Protein AF-A0A3C0E2Y7-F1 (afdb_monomer_lite)

Sequence (986 aa):
MNIQKLFFPIFCICLMAIVGCQEDALTNTIYRIDENGKAVMQLTISVPASQTVVTRGGTVDENTVENLSVLVFSSKDEGAVLEQKQQFSETELEDVTPEGGTVCKRFTVRLTPAEGSKAVYVVANVNPQLESLTADGEITLADVRKLVTSMETGILTGEKAPFAMSACIETTVPGIALVEKTIPLIRSVAKFTLQIEEGVNPKFSEPLIRVWYAQTSGSILTGADVTDNQTPPALTSMPGRAIAASEGGVPLYVYPSQGWNDGSTIRRPCVIVAAKYNGESCYYRVNLVDETGKELLIRPNHHYELIVTDVKSPGYATEQEALENSPSGIAVTILDHEPQVFDMVTDGTYELGVSDTIHMASKATEAVTGDLHVRCFPSSGEVSLSVVEGNDWLSASNTVTSSGNSDKDGMLYTYTLTAAANPTGLSRVGKVEVTYHSLKRIVTVVQDDEFLSFELGTIQLAVEEYERNDDGAITSKTSLSVSNDYWKFIRNELTDSPLFGISAEAMNGLIRTEGFHAPMTDYMRFIYTYKLETTNEVVSKYTGWRWEVELADDYKGKLRFWLGSTSNTEDGSLDNLPNGTIGGSNDTDKYFTFTNELLDIVKNEQIVENAYRVGKDAFRIKLTDGNQTVTYAYDLYHTGVFQYMDSNSSTNVGRHVVGNTLDSGWYYYEVVLMGNNYWLDRNLGAKSSGYYIEEEDGSSFLSGGDWPFRDDSKGALFSIASERSSVDGTYVPSVSDEMCPKGFRVPYVSEFAALQADKDFHTELVNQVGKDYWDAYFDNGQYGMVRFPRARMYSDGVKKGDARAGYYWTRTPALGASGTEEGYWLQFMKFAGANLSAGRYRIKNSSNAPAGMSLRCVYKSRAREQTYKVEFYVQGYTHVFLYYLPEGGSTVDDLVPLNPWPGTMLTIKNDASSTTPTWKPFILEYTGQQEYELSQLRAVFAIVDDDGSIEEVYPSDYSTKGGVYLDVNNKYFSRLKTGSGWTSTK

pLDDT: mean 76.38, std 14.77, range [28.06, 95.81]

Radius of gyration: 37.78 Å; chains: 1; bounding box: 103×104×106 Å

Structure (mmCIF, N/CA/C/O backbone):
data_AF-A0A3C0E2Y7-F1
#
_entry.id   AF-A0A3C0E2Y7-F1
#
loop_
_atom_site.group_PDB
_atom_site.id
_atom_site.type_symbol
_atom_site.label_atom_id
_atom_site.label_alt_id
_atom_site.label_comp_id
_atom_site.label_asym_id
_atom_site.label_entity_id
_atom_site.label_seq_id
_atom_site.pdbx_PDB_ins_code
_atom_site.Cartn_x
_atom_site.Cartn_y
_atom_site.Cartn_z
_atom_site.occupancy
_atom_site.B_iso_or_equiv
_atom_site.auth_seq_id
_atom_site.auth_comp_id
_atom_site.auth_asym_id
_atom_site.auth_atom_id
_atom_site.pdbx_PDB_model_num
ATOM 1 N N . MET A 1 1 ? -4.425 -74.125 -7.573 1.00 29.16 1 MET A N 1
ATOM 2 C CA . MET A 1 1 ? -3.149 -73.862 -8.267 1.00 29.16 1 MET A CA 1
ATOM 3 C C . MET A 1 1 ? -3.175 -72.416 -8.753 1.00 29.16 1 MET A C 1
ATOM 5 O O . MET A 1 1 ? -3.906 -72.108 -9.679 1.00 29.16 1 MET A O 1
ATOM 9 N N . ASN A 1 2 ? -2.471 -71.551 -8.020 1.00 30.61 2 ASN A N 1
ATOM 10 C CA . ASN A 1 2 ? -2.013 -70.192 -8.345 1.00 30.61 2 ASN A CA 1
ATOM 11 C C . ASN A 1 2 ? -3.000 -69.148 -8.902 1.00 30.61 2 ASN A C 1
ATOM 13 O O . ASN A 1 2 ? -2.853 -68.665 -10.019 1.00 30.61 2 ASN A O 1
ATOM 17 N N . ILE A 1 3 ? -3.866 -68.661 -8.003 1.00 30.45 3 ILE A N 1
ATOM 18 C CA . ILE A 1 3 ? -4.430 -67.294 -7.980 1.00 30.45 3 ILE A CA 1
ATOM 19 C C . ILE A 1 3 ? -3.379 -66.340 -7.365 1.00 30.45 3 ILE A C 1
ATOM 21 O O . ILE A 1 3 ? -3.593 -65.726 -6.331 1.00 30.45 3 ILE A O 1
ATOM 25 N N . GLN A 1 4 ? -2.167 -66.279 -7.929 1.00 31.03 4 GLN A N 1
ATOM 26 C CA . GLN A 1 4 ? -1.061 -65.531 -7.296 1.00 31.03 4 GLN A CA 1
ATOM 27 C C . GLN A 1 4 ? -0.180 -64.711 -8.247 1.00 31.03 4 GLN A C 1
ATOM 29 O O . GLN A 1 4 ? 0.894 -64.268 -7.855 1.00 31.03 4 GLN A O 1
ATOM 34 N N . LYS A 1 5 ? -0.618 -64.452 -9.487 1.00 36.62 5 LYS A N 1
ATOM 35 C CA . LYS A 1 5 ? 0.147 -63.608 -10.430 1.00 36.62 5 LYS A CA 1
ATOM 36 C C . LYS A 1 5 ? -0.658 -62.522 -11.153 1.00 36.62 5 LYS A C 1
ATOM 38 O O . LYS A 1 5 ? -0.176 -61.979 -12.135 1.00 36.62 5 LYS A O 1
ATOM 43 N N . LEU A 1 6 ? -1.842 -62.166 -10.647 1.00 33.94 6 LEU A N 1
ATOM 44 C CA . LEU A 1 6 ? -2.644 -61.060 -11.197 1.00 33.94 6 LEU A CA 1
ATOM 45 C C . LEU A 1 6 ? -3.126 -60.041 -10.146 1.00 33.94 6 LEU A C 1
ATOM 47 O O . LEU A 1 6 ? -3.999 -59.237 -10.436 1.00 33.94 6 LEU A O 1
ATOM 51 N N . PHE A 1 7 ? -2.559 -60.060 -8.934 1.00 30.80 7 PHE A N 1
ATOM 52 C CA . PHE A 1 7 ? -2.900 -59.106 -7.866 1.00 30.80 7 PHE A CA 1
ATOM 53 C C . PHE A 1 7 ? -1.766 -58.133 -7.507 1.00 30.80 7 PHE A C 1
ATOM 55 O O . PHE A 1 7 ? -1.997 -57.186 -6.767 1.00 30.80 7 PHE A O 1
ATOM 62 N N . PHE A 1 8 ? -0.560 -58.299 -8.061 1.00 34.50 8 PHE A N 1
ATOM 63 C CA . PHE A 1 8 ? 0.578 -57.427 -7.738 1.00 34.50 8 PHE A CA 1
ATOM 64 C C . PHE A 1 8 ? 0.618 -56.083 -8.506 1.00 34.50 8 PHE A C 1
ATOM 66 O O . PHE A 1 8 ? 1.070 -55.109 -7.916 1.00 34.50 8 PHE A O 1
ATOM 73 N N . PRO A 1 9 ? 0.086 -55.940 -9.745 1.00 35.31 9 PRO A N 1
ATOM 74 C CA . PRO A 1 9 ? 0.010 -54.621 -10.388 1.00 35.31 9 PRO A CA 1
ATOM 75 C C . PRO A 1 9 ? -1.184 -53.781 -9.905 1.00 35.31 9 PRO A C 1
ATOM 77 O O . PRO A 1 9 ? -1.130 -52.560 -9.953 1.00 35.31 9 PRO A O 1
ATOM 80 N N . ILE A 1 10 ? -2.259 -54.419 -9.424 1.00 35.03 10 ILE A N 1
ATOM 81 C CA . ILE A 1 10 ? -3.486 -53.722 -8.997 1.00 35.03 10 ILE A CA 1
ATOM 82 C C . ILE A 1 10 ? -3.376 -53.265 -7.533 1.00 35.03 10 ILE A C 1
ATOM 84 O O . ILE A 1 10 ? -3.868 -52.197 -7.186 1.00 35.03 10 ILE A O 1
ATOM 88 N N . PHE A 1 11 ? -2.635 -53.988 -6.686 1.00 30.14 11 PHE A N 1
ATOM 89 C CA . PHE A 1 11 ? -2.393 -53.561 -5.304 1.00 30.14 11 PHE A CA 1
ATOM 90 C C . PHE A 1 11 ? -1.384 -52.399 -5.202 1.00 30.14 11 PHE A C 1
ATOM 92 O O . PHE A 1 11 ? -1.514 -51.567 -4.312 1.00 30.14 11 PHE A O 1
ATOM 99 N N . CYS A 1 12 ? -0.448 -52.256 -6.152 1.00 32.59 12 CYS A N 1
ATOM 100 C CA . CYS A 1 12 ? 0.444 -51.088 -6.223 1.00 32.59 12 CYS A CA 1
ATOM 101 C C . CYS A 1 12 ? -0.218 -49.834 -6.823 1.00 32.59 12 CYS A C 1
ATOM 103 O O . CYS A 1 12 ? 0.242 -48.731 -6.548 1.00 32.59 12 CYS A O 1
ATOM 105 N N . ILE A 1 13 ? -1.312 -49.974 -7.581 1.00 35.81 13 ILE A N 1
ATOM 106 C CA . ILE A 1 13 ? -2.094 -48.830 -8.084 1.00 35.81 13 ILE A CA 1
ATOM 107 C C . ILE A 1 13 ? -3.156 -48.393 -7.058 1.00 35.81 13 ILE A C 1
ATOM 109 O O . ILE A 1 13 ? -3.440 -47.206 -6.945 1.00 35.81 13 ILE A O 1
ATOM 113 N N . CYS A 1 14 ? -3.663 -49.302 -6.218 1.00 28.92 14 CYS A N 1
ATOM 114 C CA . CYS A 1 14 ? -4.567 -48.940 -5.118 1.00 28.92 14 CYS A CA 1
ATOM 115 C C . CYS A 1 14 ? -3.856 -48.465 -3.833 1.00 28.92 14 CYS A C 1
ATOM 117 O O . CYS A 1 14 ? -4.499 -47.829 -3.005 1.00 28.92 14 CYS A O 1
ATOM 119 N N . LEU A 1 15 ? -2.545 -48.695 -3.669 1.00 29.84 15 LEU A N 1
ATOM 120 C CA . LEU A 1 15 ? -1.748 -48.115 -2.570 1.00 29.84 15 LEU A CA 1
ATOM 121 C C . LEU A 1 15 ? -1.177 -46.720 -2.880 1.00 29.84 15 LEU A C 1
ATOM 123 O O . LEU A 1 15 ? -0.827 -46.006 -1.949 1.00 29.84 15 LEU A O 1
ATOM 127 N N . MET A 1 16 ? -1.168 -46.287 -4.147 1.00 32.59 16 MET A N 1
ATOM 128 C CA . MET A 1 16 ? -0.923 -44.880 -4.514 1.00 32.59 16 MET A CA 1
ATOM 129 C C . MET A 1 16 ? -2.189 -44.008 -4.452 1.00 32.59 16 MET A C 1
ATOM 131 O O . MET A 1 16 ? -2.112 -42.806 -4.668 1.00 32.59 16 MET A O 1
ATOM 135 N N . ALA A 1 17 ? -3.344 -44.587 -4.105 1.00 31.98 17 ALA A N 1
ATOM 136 C CA . ALA A 1 17 ? -4.605 -43.862 -3.934 1.00 31.98 17 ALA A CA 1
ATOM 137 C C . ALA A 1 17 ? -5.019 -43.667 -2.459 1.00 31.98 17 ALA A C 1
ATOM 139 O O . ALA A 1 17 ? -6.094 -43.133 -2.205 1.00 31.98 17 ALA A O 1
ATOM 140 N N . ILE A 1 18 ? -4.206 -44.099 -1.479 1.00 31.33 18 ILE A N 1
ATOM 141 C CA . ILE A 1 18 ? -4.528 -43.982 -0.035 1.00 31.33 18 ILE A CA 1
ATOM 142 C C . ILE A 1 18 ? -3.336 -43.440 0.796 1.00 31.33 18 ILE A C 1
ATOM 144 O O . ILE A 1 18 ? -3.366 -43.444 2.019 1.00 31.33 18 ILE A O 1
ATOM 148 N N . VAL A 1 19 ? -2.302 -42.876 0.159 1.00 34.25 19 VAL A N 1
ATOM 149 C CA . VAL A 1 19 ? -1.299 -42.011 0.830 1.00 34.25 19 VAL A CA 1
ATOM 150 C C . VAL A 1 19 ? -1.270 -40.643 0.143 1.00 34.25 19 VAL A C 1
ATOM 152 O O . VAL A 1 19 ? -0.248 -40.171 -0.332 1.00 34.25 19 VAL A O 1
ATOM 155 N N . GLY A 1 20 ? -2.454 -40.043 0.028 1.00 28.88 20 GLY A N 1
ATOM 156 C CA . GLY A 1 20 ? -2.656 -38.633 -0.329 1.00 28.88 20 GLY A CA 1
ATOM 157 C C . GLY A 1 20 ? -3.606 -37.921 0.642 1.00 28.88 20 GLY A C 1
ATOM 158 O O . GLY A 1 20 ? -4.067 -36.820 0.375 1.00 28.88 20 GLY A O 1
ATOM 159 N N . CYS A 1 21 ? -3.936 -38.560 1.767 1.00 33.00 21 CYS A N 1
ATOM 160 C CA . CYS A 1 21 ? -4.784 -38.003 2.814 1.00 33.00 21 CYS A CA 1
ATOM 161 C C . CYS A 1 21 ? -4.097 -38.181 4.166 1.00 33.00 21 CYS A C 1
ATOM 163 O O . CYS A 1 21 ? -4.404 -39.124 4.887 1.00 33.00 21 CYS A O 1
ATOM 165 N N . GLN A 1 22 ? -3.134 -37.304 4.444 1.00 33.19 22 GLN A N 1
ATOM 166 C CA . GLN A 1 22 ? -2.807 -36.700 5.745 1.00 33.19 22 GLN A CA 1
ATOM 167 C C . GLN A 1 22 ? -1.372 -36.167 5.691 1.00 33.19 22 GLN A C 1
ATOM 169 O O . GLN A 1 22 ? -0.455 -36.803 6.186 1.00 33.19 22 GLN A O 1
ATOM 174 N N . GLU A 1 23 ? -1.210 -35.019 5.037 1.00 30.03 23 GLU A N 1
ATOM 175 C CA . GLU A 1 23 ? -0.251 -33.953 5.361 1.00 30.03 23 GLU A CA 1
ATOM 176 C C . GLU A 1 23 ? -0.498 -32.826 4.351 1.00 30.03 23 GLU A C 1
ATOM 178 O O . GLU A 1 23 ? 0.150 -32.743 3.324 1.00 30.03 23 GLU A O 1
ATOM 183 N N . ASP A 1 24 ? -1.559 -32.056 4.598 1.00 28.06 24 ASP A N 1
ATOM 184 C CA . ASP A 1 24 ? -1.791 -30.711 4.032 1.00 28.06 24 ASP A CA 1
ATOM 185 C C . ASP A 1 24 ? -2.874 -29.971 4.849 1.00 28.06 24 ASP A C 1
ATOM 187 O O . ASP A 1 24 ? -3.585 -29.091 4.375 1.00 28.06 24 ASP A O 1
ATOM 191 N N . ALA A 1 25 ? -3.041 -30.351 6.120 1.00 31.11 25 ALA A N 1
ATOM 192 C CA . ALA A 1 25 ? -4.117 -29.841 6.966 1.00 31.11 25 ALA A CA 1
ATOM 193 C C . ALA A 1 25 ? -3.724 -28.611 7.798 1.00 31.11 25 ALA A C 1
ATOM 195 O O . ALA A 1 25 ? -4.491 -28.245 8.681 1.00 31.11 25 ALA A O 1
ATOM 196 N N . LEU A 1 26 ? -2.569 -27.973 7.554 1.00 28.42 26 LEU A N 1
ATOM 197 C CA . LEU A 1 26 ? -2.141 -26.828 8.371 1.00 28.42 26 LEU A CA 1
ATOM 198 C C . LEU A 1 26 ? -1.462 -25.648 7.649 1.00 28.42 26 LEU A C 1
ATOM 200 O O . LEU A 1 26 ? -1.123 -24.698 8.343 1.00 28.42 26 LEU A O 1
ATOM 204 N N . THR A 1 27 ? -1.314 -25.607 6.316 1.00 30.05 27 THR A N 1
ATOM 205 C CA . THR A 1 27 ? -0.592 -24.473 5.681 1.00 30.05 27 THR A CA 1
ATOM 206 C C . THR A 1 27 ? -0.984 -24.077 4.245 1.00 30.05 27 THR A C 1
ATOM 208 O O . THR A 1 27 ? -0.181 -23.414 3.602 1.00 30.05 27 THR A O 1
ATOM 211 N N . ASN A 1 28 ? -2.178 -24.373 3.702 1.00 30.98 28 ASN A N 1
ATOM 212 C CA . ASN A 1 28 ? -2.535 -23.831 2.372 1.00 30.98 28 ASN A CA 1
ATOM 213 C C . ASN A 1 28 ? -4.043 -23.644 2.091 1.00 30.98 28 ASN A C 1
ATOM 215 O O . ASN A 1 28 ? -4.842 -24.571 2.210 1.00 30.98 28 ASN A O 1
ATOM 219 N N . THR A 1 29 ? -4.378 -22.453 1.569 1.00 35.47 29 THR A N 1
ATOM 220 C CA . THR A 1 29 ? -5.626 -22.009 0.893 1.00 35.47 29 THR A CA 1
ATOM 221 C C . THR A 1 29 ? -6.905 -21.786 1.726 1.00 35.47 29 THR A C 1
ATOM 223 O O . THR A 1 29 ? -7.792 -22.631 1.785 1.00 35.47 29 THR A O 1
ATOM 226 N N . ILE A 1 30 ? -7.051 -20.561 2.257 1.00 45.81 30 ILE A N 1
ATOM 227 C CA . ILE A 1 30 ? -8.299 -19.976 2.814 1.00 45.81 30 ILE A CA 1
ATOM 228 C C . ILE A 1 30 ? -9.349 -19.693 1.707 1.00 45.81 30 ILE A C 1
ATOM 230 O O . ILE A 1 30 ? -10.535 -19.511 1.965 1.00 45.81 30 ILE A O 1
ATOM 234 N N . TYR A 1 31 ? -8.932 -19.716 0.443 1.00 49.22 31 TYR A N 1
ATOM 235 C CA . TYR A 1 31 ? -9.754 -19.516 -0.748 1.00 49.22 31 TYR A CA 1
ATOM 236 C C . TYR A 1 31 ? -9.259 -20.447 -1.860 1.00 49.22 31 TYR A C 1
ATOM 238 O O . TYR A 1 31 ? -8.132 -20.941 -1.806 1.00 49.22 31 TYR A O 1
ATOM 246 N N . ARG A 1 32 ? -10.074 -20.691 -2.888 1.00 54.59 32 ARG A N 1
ATOM 247 C CA . ARG A 1 32 ? -9.665 -21.457 -4.083 1.00 54.59 32 ARG A CA 1
ATOM 248 C C . ARG A 1 32 ? -9.794 -20.585 -5.319 1.00 54.59 32 ARG A C 1
ATOM 250 O O . ARG A 1 32 ? -10.702 -19.772 -5.369 1.00 54.59 32 ARG A O 1
ATOM 257 N N . ILE A 1 33 ? -8.933 -20.763 -6.314 1.00 60.56 33 ILE A N 1
ATOM 258 C CA . ILE A 1 33 ? -9.126 -20.132 -7.624 1.00 60.56 33 ILE A CA 1
ATOM 259 C C . ILE A 1 33 ? -9.933 -21.090 -8.507 1.00 60.56 33 ILE A C 1
ATOM 261 O O . ILE A 1 33 ? -9.599 -22.274 -8.584 1.00 60.56 33 ILE A O 1
ATOM 265 N N . ASP A 1 34 ? -11.023 -20.613 -9.110 1.00 53.25 34 ASP A N 1
ATOM 266 C CA . ASP A 1 34 ? -11.820 -21.406 -10.050 1.00 53.25 34 ASP A CA 1
ATOM 267 C C . ASP A 1 34 ? -11.228 -21.417 -11.470 1.00 53.25 34 ASP A C 1
ATOM 269 O O . ASP A 1 34 ? -10.239 -20.750 -11.770 1.00 53.25 34 ASP A O 1
ATOM 273 N N . GLU A 1 35 ? -11.837 -22.198 -12.365 1.00 45.25 35 GLU A N 1
ATOM 274 C CA . GLU A 1 35 ? -11.402 -22.357 -13.761 1.00 45.25 35 GLU A CA 1
ATOM 275 C C . GLU A 1 35 ? -11.392 -21.052 -14.580 1.00 45.25 35 GLU A C 1
ATOM 277 O O . GLU A 1 35 ? -10.764 -21.004 -15.634 1.00 45.25 35 GLU A O 1
ATOM 282 N N . ASN A 1 36 ? -12.044 -19.993 -14.086 1.00 51.22 36 ASN A N 1
ATOM 283 C CA . ASN A 1 36 ? -12.095 -18.673 -14.712 1.00 51.22 36 ASN A CA 1
ATOM 284 C C . ASN A 1 36 ? -11.178 -17.655 -14.010 1.00 51.22 36 ASN A C 1
ATOM 286 O O . ASN A 1 36 ? -11.297 -16.455 -14.256 1.00 51.22 36 ASN A O 1
ATOM 290 N N . GLY A 1 37 ? -10.289 -18.110 -13.120 1.00 48.53 37 GLY A N 1
ATOM 291 C CA . GLY A 1 37 ? -9.343 -17.250 -12.411 1.00 48.53 37 GLY A CA 1
ATOM 292 C C . GLY A 1 37 ? -9.949 -16.454 -11.250 1.00 48.53 37 GLY A C 1
ATOM 293 O O . GLY A 1 37 ? -9.296 -15.541 -10.749 1.00 48.53 37 GLY A O 1
ATOM 294 N N . LYS A 1 38 ? -11.175 -16.764 -10.796 1.00 65.88 38 LYS A N 1
ATOM 295 C CA . LYS A 1 38 ? -11.813 -16.057 -9.671 1.00 65.88 38 LYS A CA 1
ATOM 296 C C . LYS A 1 38 ? -11.510 -16.709 -8.328 1.00 65.88 38 LYS A C 1
ATOM 298 O O . LYS A 1 38 ? -11.530 -17.931 -8.206 1.00 65.88 38 LYS A O 1
ATOM 303 N N . ALA A 1 39 ? -11.317 -15.891 -7.296 1.00 67.50 39 ALA A N 1
ATOM 304 C CA . ALA A 1 39 ? -11.222 -16.333 -5.914 1.00 67.50 39 ALA A CA 1
ATOM 305 C C . ALA A 1 39 ? -12.601 -16.725 -5.365 1.00 67.50 39 ALA A C 1
ATOM 307 O O . ALA A 1 39 ? -13.492 -15.895 -5.183 1.00 67.50 39 ALA A O 1
ATOM 308 N N . VAL A 1 40 ? -12.762 -18.012 -5.081 1.00 70.81 40 VAL A N 1
ATOM 309 C CA . VAL A 1 40 ? -13.908 -18.612 -4.405 1.00 70.81 40 VAL A CA 1
ATOM 310 C C . VAL A 1 40 ? -13.686 -18.520 -2.898 1.00 70.81 40 VAL A C 1
ATOM 312 O O . VAL A 1 40 ? -12.759 -19.137 -2.366 1.00 70.81 40 VAL A O 1
ATOM 315 N N . MET A 1 41 ? -14.547 -17.764 -2.221 1.00 74.31 41 MET A N 1
ATOM 316 C CA . MET A 1 41 ? -14.470 -17.484 -0.785 1.00 74.31 41 MET A CA 1
ATOM 317 C C . MET A 1 41 ? -15.813 -17.751 -0.112 1.00 74.31 41 MET A C 1
ATOM 319 O O . MET A 1 41 ? -16.868 -17.619 -0.734 1.00 74.31 41 MET A O 1
ATOM 323 N N . GLN A 1 42 ? -15.779 -18.118 1.165 1.00 77.56 42 GLN A N 1
ATOM 324 C CA . GLN A 1 42 ? -16.976 -18.316 1.973 1.00 77.56 42 GLN A CA 1
ATOM 325 C C . GLN A 1 42 ? -17.088 -17.170 2.981 1.00 77.56 42 GLN A C 1
ATOM 327 O O . GLN A 1 42 ? -16.227 -17.031 3.841 1.00 77.56 42 GLN A O 1
ATOM 332 N N . LEU A 1 43 ? -18.128 -16.346 2.849 1.00 83.00 43 LEU A N 1
ATOM 333 C CA . LEU A 1 43 ? -18.380 -15.195 3.719 1.00 83.00 43 LEU A CA 1
ATOM 334 C C . LEU A 1 43 ? -19.480 -15.547 4.716 1.00 83.00 43 LEU A C 1
ATOM 336 O O . LEU A 1 43 ? -20.424 -16.264 4.375 1.00 83.00 43 LEU A O 1
ATOM 340 N N . THR A 1 44 ? -19.376 -15.004 5.927 1.00 82.56 44 THR A N 1
ATOM 341 C CA . THR A 1 44 ? -20.423 -15.094 6.953 1.00 82.56 44 THR A CA 1
ATOM 342 C C . THR A 1 44 ? -20.895 -13.689 7.304 1.00 82.56 44 THR A C 1
ATOM 344 O O . THR A 1 44 ? -20.077 -12.833 7.622 1.00 82.56 44 THR A O 1
ATOM 347 N N . ILE A 1 45 ? -22.201 -13.444 7.251 1.00 86.94 45 ILE A N 1
ATOM 348 C CA . ILE A 1 45 ? -22.823 -12.205 7.735 1.00 86.94 45 ILE A CA 1
ATOM 349 C C . ILE A 1 45 ? -23.510 -12.440 9.079 1.00 86.94 45 ILE A C 1
ATOM 351 O O . ILE A 1 45 ? -23.953 -13.557 9.356 1.00 86.94 45 ILE A O 1
ATOM 355 N N . SER A 1 46 ? -23.668 -11.376 9.860 1.00 83.56 46 SER A N 1
ATOM 356 C CA . SER A 1 46 ? -24.554 -11.320 11.024 1.00 83.56 46 SER A CA 1
ATOM 357 C C . SER A 1 46 ? -25.512 -10.135 10.906 1.00 83.56 46 SER A C 1
ATOM 359 O O . SER A 1 46 ? -25.169 -9.102 10.335 1.00 83.56 46 SER A O 1
ATOM 361 N N . VAL A 1 47 ? -26.728 -10.266 11.432 1.00 81.00 47 VAL A N 1
ATOM 362 C CA . VAL A 1 47 ? -27.679 -9.148 11.542 1.00 81.00 47 VAL A CA 1
ATOM 363 C C . VAL A 1 47 ? -27.785 -8.749 13.011 1.00 81.00 47 VAL A C 1
ATOM 365 O O . VAL A 1 47 ? -28.332 -9.539 13.778 1.00 81.00 47 VAL A O 1
ATOM 368 N N . PRO A 1 48 ? -27.314 -7.554 13.426 1.00 71.69 48 PRO A N 1
ATOM 369 C CA . PRO A 1 48 ? -27.360 -7.128 14.820 1.00 71.69 48 PRO A CA 1
ATOM 370 C C . PRO A 1 48 ? -28.781 -7.239 15.361 1.00 71.69 48 PRO A C 1
ATOM 372 O O . PRO A 1 48 ? -29.744 -6.789 14.723 1.00 71.69 48 PRO A O 1
ATOM 375 N N . ALA A 1 49 ? -28.919 -7.855 16.528 1.00 61.75 49 ALA A N 1
ATOM 376 C CA . ALA A 1 49 ? -30.232 -8.097 17.080 1.00 61.75 49 ALA A CA 1
ATOM 377 C C . ALA A 1 49 ? -30.903 -6.786 17.505 1.00 61.75 49 ALA A C 1
ATOM 379 O O . ALA A 1 49 ? -30.287 -5.905 18.104 1.00 61.75 49 ALA A O 1
ATOM 380 N N . SER A 1 50 ? -32.194 -6.672 17.204 1.00 56.03 50 SER A N 1
ATOM 381 C CA . SER A 1 50 ? -33.017 -5.576 17.706 1.00 56.03 50 SER A CA 1
ATOM 382 C C . SER A 1 50 ? -33.176 -5.721 19.216 1.00 56.03 50 SER A C 1
ATOM 384 O O . SER A 1 50 ? -33.602 -6.769 19.699 1.00 56.03 50 SER A O 1
ATOM 386 N N . GLN A 1 51 ? -32.824 -4.678 19.963 1.00 54.53 51 GLN A N 1
ATOM 387 C CA . GLN A 1 51 ? -33.037 -4.589 21.404 1.00 54.53 51 GLN A CA 1
ATOM 388 C C . GLN A 1 51 ? -34.555 -4.538 21.666 1.00 54.53 51 GLN A C 1
ATOM 390 O O . GLN A 1 51 ? -35.162 -3.474 21.630 1.00 54.53 51 GLN A O 1
ATOM 395 N N . THR A 1 52 ? -35.224 -5.686 21.808 1.00 51.22 52 THR A N 1
ATOM 396 C CA . THR A 1 52 ? -36.695 -5.720 21.829 1.00 51.22 52 THR A CA 1
ATOM 397 C C . THR A 1 52 ? -37.290 -5.074 23.074 1.00 51.22 52 THR A C 1
ATOM 399 O O . THR A 1 52 ? -36.849 -5.347 24.185 1.00 51.22 52 THR A O 1
ATOM 402 N N . VAL A 1 53 ? -38.410 -4.371 22.874 1.00 38.28 53 VAL A N 1
ATOM 403 C CA . VAL A 1 53 ? -39.514 -4.325 23.837 1.00 38.28 53 VAL A CA 1
ATOM 404 C C . VAL A 1 53 ? -40.656 -5.163 23.276 1.00 38.28 53 VAL A C 1
ATOM 406 O O . VAL A 1 53 ? -41.250 -4.828 22.246 1.00 38.28 53 VAL A O 1
ATOM 409 N N . VAL A 1 54 ? -40.992 -6.255 23.963 1.00 41.16 54 VAL A N 1
ATOM 410 C CA . VAL A 1 54 ? -42.182 -7.052 23.652 1.00 41.16 54 VAL A CA 1
ATOM 411 C C . VAL A 1 54 ? -43.411 -6.322 24.191 1.00 41.16 54 VAL A C 1
ATOM 413 O O . VAL A 1 54 ? -43.805 -6.483 25.345 1.00 41.16 54 VAL A O 1
ATOM 416 N N . THR A 1 55 ? -44.079 -5.548 23.338 1.00 38.38 55 THR A N 1
ATOM 417 C CA . THR A 1 55 ? -45.472 -5.147 23.572 1.00 38.38 55 THR A CA 1
ATOM 418 C C . THR A 1 55 ? -46.362 -5.825 22.537 1.00 38.38 55 THR A C 1
ATOM 420 O O . THR A 1 55 ? -46.015 -5.951 21.367 1.00 38.38 55 THR A O 1
ATOM 423 N N . ARG A 1 56 ? -47.471 -6.404 23.013 1.00 37.38 56 ARG A N 1
ATOM 424 C CA . ARG A 1 56 ? -48.340 -7.355 22.301 1.00 37.38 56 ARG A CA 1
ATOM 425 C C . ARG A 1 56 ? -48.960 -6.745 21.030 1.00 37.38 56 ARG A C 1
ATOM 427 O O . ARG A 1 56 ? -50.118 -6.344 21.061 1.00 37.38 56 ARG A O 1
ATOM 434 N N . GLY A 1 57 ? -48.224 -6.725 19.918 1.00 39.28 57 GLY A N 1
ATOM 435 C CA . GLY A 1 57 ? -48.732 -6.165 18.664 1.00 39.28 57 GLY A CA 1
ATOM 436 C C . GLY A 1 57 ? -47.718 -5.995 17.528 1.00 39.28 57 GLY A C 1
ATOM 437 O O . GLY A 1 57 ? -47.703 -4.939 16.913 1.00 39.28 57 GLY A O 1
ATOM 438 N N . GLY A 1 58 ? -46.905 -7.004 17.192 1.00 45.28 58 GLY A N 1
ATOM 439 C CA . GLY A 1 58 ? -46.064 -6.952 15.985 1.00 45.28 58 GLY A CA 1
ATOM 440 C C . GLY A 1 58 ? -45.522 -8.319 15.563 1.00 45.28 58 GLY A C 1
ATOM 441 O O . GLY A 1 58 ? -44.756 -8.930 16.291 1.00 45.28 58 GLY A O 1
ATOM 442 N N . THR A 1 59 ? -45.940 -8.811 14.394 1.00 51.34 59 THR A N 1
ATOM 443 C CA . THR A 1 59 ? -45.588 -10.118 13.792 1.00 51.34 59 THR A CA 1
ATOM 444 C C . THR A 1 59 ? -44.449 -10.023 12.759 1.00 51.34 59 THR A C 1
ATOM 446 O O . THR A 1 59 ? -44.394 -10.842 11.847 1.00 51.34 59 THR A O 1
ATOM 449 N N . VAL A 1 60 ? -43.601 -8.990 12.823 1.00 62.28 60 VAL A N 1
ATOM 450 C CA . VAL A 1 60 ? -42.576 -8.702 11.801 1.00 62.28 60 VAL A CA 1
ATOM 451 C C . VAL A 1 60 ? -41.204 -9.134 12.320 1.00 62.28 60 VAL A C 1
ATOM 453 O O . VAL A 1 60 ? -40.755 -8.616 13.339 1.00 62.28 60 VAL A O 1
ATOM 456 N N . ASP A 1 61 ? -40.549 -10.073 11.634 1.00 72.94 61 ASP A N 1
ATOM 457 C CA . ASP A 1 61 ? -39.158 -10.441 11.914 1.00 72.94 61 ASP A CA 1
ATOM 458 C C . ASP A 1 61 ? -38.219 -9.394 11.299 1.00 72.94 61 ASP A C 1
ATOM 460 O O . ASP A 1 61 ? -38.076 -9.274 10.086 1.00 72.94 61 ASP A O 1
ATOM 464 N N . GLU A 1 62 ? -37.605 -8.579 12.154 1.00 77.75 62 GLU A N 1
ATOM 465 C CA . GLU A 1 62 ? -36.725 -7.485 11.736 1.00 77.75 62 GLU A CA 1
ATOM 466 C C . GLU A 1 62 ? -35.354 -7.989 11.254 1.00 77.75 62 GLU A C 1
ATOM 468 O O . GLU A 1 62 ? -34.574 -7.194 10.722 1.00 77.75 62 GLU A O 1
ATOM 473 N N . ASN A 1 63 ? -35.017 -9.266 11.476 1.00 78.88 63 ASN A N 1
ATOM 474 C CA . ASN A 1 63 ? -33.709 -9.850 11.162 1.00 78.88 63 ASN A CA 1
ATOM 475 C C . ASN A 1 63 ? -33.695 -10.643 9.844 1.00 78.88 63 ASN A C 1
ATOM 477 O O . ASN A 1 63 ? -32.662 -11.208 9.485 1.00 78.88 63 ASN A O 1
ATOM 481 N N . THR A 1 64 ? -34.820 -10.709 9.128 1.00 84.38 64 THR A N 1
ATOM 482 C CA . THR A 1 64 ? -34.938 -11.513 7.908 1.00 84.38 64 THR A CA 1
ATOM 483 C C . THR A 1 64 ? -34.005 -11.015 6.792 1.00 84.38 64 THR A C 1
ATOM 485 O O . THR A 1 64 ? -33.971 -9.825 6.463 1.00 84.38 64 THR A O 1
ATOM 488 N N . VAL A 1 65 ? -33.278 -11.953 6.175 1.00 88.31 65 VAL A N 1
ATOM 489 C CA . VAL A 1 65 ? -32.441 -11.752 4.981 1.00 88.31 65 VAL A CA 1
ATOM 490 C C . VAL A 1 65 ? -32.943 -12.695 3.889 1.00 88.31 65 VAL A C 1
ATOM 492 O O . VAL A 1 65 ? -32.636 -13.885 3.909 1.00 88.31 65 VAL A O 1
ATOM 495 N N . GLU A 1 66 ? -33.732 -12.169 2.953 1.00 88.12 66 GLU A N 1
ATOM 496 C CA . GLU A 1 66 ? -34.324 -12.939 1.846 1.00 88.12 66 GLU A CA 1
ATOM 497 C C . GLU A 1 66 ? -33.413 -12.975 0.614 1.00 88.12 66 GLU A C 1
ATOM 499 O O . GLU A 1 66 ? -33.469 -13.882 -0.214 1.00 88.12 66 GLU A O 1
ATOM 504 N N . ASN A 1 67 ? -32.583 -11.950 0.441 1.00 91.00 67 ASN A N 1
ATOM 505 C CA . ASN A 1 67 ? -31.640 -11.871 -0.661 1.00 91.00 67 ASN A CA 1
ATOM 506 C C . ASN A 1 67 ? -30.430 -11.023 -0.293 1.00 91.00 67 ASN A C 1
ATOM 508 O O . ASN A 1 67 ? -30.499 -10.173 0.597 1.00 91.00 67 ASN A O 1
ATOM 512 N N . LEU A 1 68 ? -29.330 -11.266 -1.001 1.00 94.19 68 LEU A N 1
ATOM 513 C CA . LEU A 1 68 ? -28.058 -10.600 -0.777 1.00 94.19 68 LEU A CA 1
ATOM 514 C C . LEU A 1 68 ? -27.405 -10.249 -2.112 1.00 94.19 68 LEU A C 1
ATOM 516 O O . LEU A 1 68 ? -27.513 -10.989 -3.087 1.00 94.19 68 LEU A O 1
ATOM 520 N N . SER A 1 69 ? -26.680 -9.144 -2.149 1.00 94.81 69 SER A N 1
ATOM 521 C CA . SER A 1 69 ? -25.815 -8.758 -3.253 1.00 94.81 69 SER A CA 1
ATOM 522 C C . SER A 1 69 ? -24.451 -8.339 -2.719 1.00 94.81 69 SER A C 1
ATOM 524 O O . SER A 1 69 ? -24.359 -7.647 -1.707 1.00 94.81 69 SER A O 1
ATOM 526 N N . VAL A 1 70 ? -23.393 -8.738 -3.419 1.00 94.38 70 VAL A N 1
ATOM 527 C CA . VAL A 1 70 ? -22.025 -8.264 -3.203 1.00 94.38 70 VAL A CA 1
ATOM 528 C C . VAL A 1 70 ? -21.654 -7.339 -4.352 1.00 94.38 70 VAL A C 1
ATOM 530 O O . VAL A 1 70 ? -21.767 -7.728 -5.518 1.00 94.38 70 VAL A O 1
ATOM 533 N N . LEU A 1 71 ? -21.225 -6.126 -4.018 1.00 95.19 71 LEU A N 1
ATOM 534 C CA . LEU A 1 71 ? -20.766 -5.099 -4.948 1.00 95.19 71 LEU A CA 1
ATOM 535 C C . LEU A 1 71 ? -19.300 -4.785 -4.636 1.00 95.19 71 LEU A C 1
ATOM 537 O O . LEU A 1 71 ? -18.962 -4.530 -3.483 1.00 95.19 71 LEU A O 1
ATOM 541 N N . VAL A 1 72 ? -18.434 -4.808 -5.644 1.00 93.31 72 VAL A N 1
ATOM 542 C CA . VAL A 1 72 ? -16.998 -4.539 -5.490 1.00 93.31 72 VAL A CA 1
ATOM 543 C C . VAL A 1 72 ? -16.645 -3.264 -6.232 1.00 93.31 72 VAL A C 1
ATOM 545 O O . VAL A 1 72 ? -16.926 -3.145 -7.425 1.00 93.31 72 VAL A O 1
ATOM 548 N N . PHE A 1 73 ? -16.013 -2.341 -5.517 1.00 93.50 73 PHE A N 1
ATOM 549 C CA . PHE A 1 73 ? -15.502 -1.079 -6.034 1.00 93.50 73 PHE A CA 1
ATOM 550 C C . PHE A 1 73 ? -13.996 -0.978 -5.797 1.00 93.50 73 PHE A C 1
ATOM 552 O O . PHE A 1 73 ? -13.446 -1.603 -4.884 1.00 93.50 73 PHE A O 1
ATOM 559 N N . SER A 1 74 ? -13.334 -0.139 -6.590 1.00 86.69 74 SER A N 1
ATOM 560 C CA . SER A 1 74 ? -11.905 0.152 -6.441 1.00 86.69 74 SER A CA 1
ATOM 561 C C . SER A 1 74 ? -11.552 0.794 -5.093 1.00 86.69 74 SER A C 1
ATOM 563 O O . SER A 1 74 ? -10.470 0.546 -4.577 1.00 86.69 74 SER A O 1
ATOM 565 N N . SER A 1 75 ? -12.447 1.611 -4.532 1.00 85.75 75 SER A N 1
ATOM 566 C CA . SER A 1 75 ? -12.306 2.311 -3.246 1.00 85.75 75 SER A CA 1
ATOM 567 C C . SER A 1 75 ? -13.689 2.738 -2.720 1.00 85.75 75 SER A C 1
ATOM 569 O O . SER A 1 75 ? -14.713 2.446 -3.344 1.00 85.75 75 SER A O 1
ATOM 571 N N . LYS A 1 76 ? -13.735 3.434 -1.575 1.00 85.44 76 LYS A N 1
ATOM 572 C CA . LYS A 1 76 ? -14.949 4.071 -1.025 1.00 85.44 76 LYS A CA 1
ATOM 573 C C . LYS A 1 76 ? -15.249 5.463 -1.605 1.00 85.44 76 LYS A C 1
ATOM 575 O O . LYS A 1 76 ? -16.187 6.122 -1.154 1.00 85.44 76 LYS A O 1
ATOM 580 N N . ASP A 1 77 ? -14.466 5.932 -2.573 1.00 86.25 77 ASP A N 1
ATOM 581 C CA . ASP A 1 77 ? -14.657 7.264 -3.147 1.00 86.25 77 ASP A CA 1
ATOM 582 C C . ASP A 1 77 ? -15.944 7.325 -3.973 1.00 86.25 77 ASP A C 1
ATOM 584 O O . ASP A 1 77 ? -16.287 6.381 -4.682 1.00 86.25 77 ASP A O 1
ATOM 588 N N . GLU A 1 78 ? -16.645 8.461 -3.952 1.00 85.56 78 GLU A N 1
ATOM 589 C CA . GLU A 1 78 ? -17.899 8.636 -4.704 1.00 85.56 78 GLU A CA 1
ATOM 590 C C . GLU A 1 78 ? -17.755 8.329 -6.207 1.00 85.56 78 GLU A C 1
ATOM 592 O O . GLU A 1 78 ? -18.690 7.826 -6.829 1.00 85.56 78 GLU A O 1
ATOM 597 N N . GLY A 1 79 ? -16.580 8.600 -6.782 1.00 87.75 79 GLY A N 1
ATOM 598 C CA . GLY A 1 79 ? -16.267 8.325 -8.185 1.00 87.75 79 GLY A CA 1
ATOM 599 C C . GLY A 1 79 ? -15.808 6.894 -8.487 1.00 87.75 79 GLY A C 1
ATOM 600 O O . GLY A 1 79 ? -15.592 6.587 -9.658 1.00 87.75 79 GLY A O 1
ATOM 601 N N . ALA A 1 80 ? -15.641 6.028 -7.480 1.00 90.88 80 ALA A N 1
ATOM 602 C CA . ALA A 1 80 ? -15.215 4.646 -7.681 1.00 90.88 80 ALA A CA 1
ATOM 603 C C . ALA A 1 80 ? -16.257 3.884 -8.506 1.00 90.88 80 ALA A C 1
ATOM 605 O O . ALA A 1 80 ? -17.455 3.972 -8.238 1.00 90.88 80 ALA A O 1
ATOM 606 N N . VAL A 1 81 ? -15.812 3.133 -9.511 1.00 92.06 81 VAL A N 1
ATOM 607 C CA . VAL A 1 81 ? -16.704 2.402 -10.422 1.00 92.06 81 VAL A CA 1
ATOM 608 C C . VAL A 1 81 ? -16.991 0.994 -9.913 1.00 92.06 81 VAL A C 1
ATOM 610 O O . VAL A 1 81 ? -16.152 0.369 -9.262 1.00 92.06 81 VAL A O 1
ATOM 613 N N . LEU A 1 82 ? -18.192 0.497 -10.202 1.00 93.12 82 LEU A N 1
ATOM 614 C CA . LEU A 1 82 ? -18.616 -0.860 -9.877 1.00 93.12 82 LEU A CA 1
ATOM 615 C C . LEU A 1 82 ? -17.868 -1.861 -10.770 1.00 93.12 82 LEU A C 1
ATOM 617 O O . LEU A 1 82 ? -18.186 -2.019 -11.947 1.00 93.12 82 LEU A O 1
ATOM 621 N N . GLU A 1 83 ? -16.896 -2.562 -10.195 1.00 91.62 83 GLU A N 1
ATOM 622 C CA . GLU A 1 83 ? -16.048 -3.537 -10.894 1.00 91.62 83 GLU A CA 1
ATOM 623 C C . GLU A 1 83 ? -16.693 -4.924 -10.951 1.00 91.62 83 GLU A C 1
ATOM 625 O O . GLU A 1 83 ? -16.492 -5.694 -11.892 1.00 91.62 83 GLU A O 1
ATOM 630 N N . GLN A 1 84 ? -17.472 -5.273 -9.925 1.00 91.69 84 GLN A N 1
ATOM 631 C CA . GLN A 1 84 ? -18.140 -6.563 -9.868 1.00 91.69 84 GLN A CA 1
ATOM 632 C C . GLN A 1 84 ? -19.433 -6.504 -9.070 1.00 91.69 84 GLN A C 1
ATOM 634 O O . GLN A 1 84 ? -19.530 -5.841 -8.043 1.00 91.69 84 GLN A O 1
ATOM 639 N N . LYS A 1 85 ? -20.421 -7.268 -9.531 1.00 93.31 85 LYS A N 1
ATOM 640 C CA . LYS A 1 85 ? -21.692 -7.483 -8.849 1.00 93.31 85 LYS A CA 1
ATOM 641 C C . LYS A 1 85 ? -22.017 -8.970 -8.862 1.00 93.31 85 LYS A C 1
ATOM 643 O O . LYS A 1 85 ? -21.944 -9.613 -9.910 1.00 93.31 85 LYS A O 1
ATOM 648 N N . GLN A 1 86 ? -22.409 -9.506 -7.715 1.00 92.31 86 GLN A N 1
ATOM 649 C CA . GLN A 1 86 ? -22.922 -10.866 -7.584 1.00 92.31 86 GLN A CA 1
ATOM 650 C C . GLN A 1 86 ? -24.170 -10.851 -6.707 1.00 92.31 86 GLN A C 1
ATOM 652 O O . GLN A 1 86 ? -24.183 -10.181 -5.681 1.00 92.31 86 GLN A O 1
ATOM 657 N N . GLN A 1 87 ? -25.220 -11.558 -7.120 1.00 93.00 87 GLN A N 1
ATOM 658 C CA . GLN A 1 87 ? -26.488 -11.626 -6.393 1.00 93.00 87 GLN A CA 1
ATOM 659 C C . GLN A 1 87 ? -26.740 -13.054 -5.927 1.00 93.00 87 GLN A C 1
ATOM 661 O O . GLN A 1 87 ? -26.379 -14.002 -6.622 1.00 93.00 87 GLN A O 1
ATOM 666 N N . PHE A 1 88 ? -27.380 -13.173 -4.773 1.00 92.31 88 PHE A N 1
ATOM 667 C CA . PHE A 1 88 ? -27.699 -14.422 -4.103 1.00 92.31 88 PHE A CA 1
ATOM 668 C C . PHE A 1 88 ? -29.167 -14.409 -3.690 1.00 92.31 88 PHE A C 1
ATOM 670 O O . PHE A 1 88 ? -29.683 -13.415 -3.160 1.00 92.31 88 PHE A O 1
ATOM 677 N N . SER A 1 89 ? -29.837 -15.523 -3.948 1.00 89.56 89 SER A N 1
ATOM 678 C CA . SER A 1 89 ? -31.178 -15.820 -3.449 1.00 89.56 89 SER A CA 1
ATOM 679 C C . SER A 1 89 ? -31.121 -16.429 -2.048 1.00 89.56 89 SER A C 1
ATOM 681 O O . SER A 1 89 ? -30.089 -16.959 -1.646 1.00 89.56 89 SER A O 1
ATOM 683 N N . GLU A 1 90 ? -32.245 -16.439 -1.329 1.00 84.69 90 GLU A N 1
ATOM 684 C CA . GLU A 1 90 ? -32.362 -17.081 -0.010 1.00 84.69 90 GLU A CA 1
ATOM 685 C C . GLU A 1 90 ? -31.828 -18.524 0.008 1.00 84.69 90 GLU A C 1
ATOM 687 O O . GLU A 1 90 ? -31.156 -18.930 0.948 1.00 84.69 90 GLU A O 1
ATOM 692 N N . THR A 1 91 ? -32.061 -19.296 -1.060 1.00 85.56 91 THR A N 1
ATOM 693 C CA . THR A 1 91 ? -31.628 -20.703 -1.151 1.00 85.56 91 THR A CA 1
ATOM 694 C C . THR A 1 91 ? -30.115 -20.894 -1.261 1.00 85.56 91 THR A C 1
ATOM 696 O O . THR A 1 91 ? -29.624 -22.004 -1.064 1.00 85.56 91 THR A O 1
ATOM 699 N N . GLU A 1 92 ? -29.378 -19.835 -1.595 1.00 88.06 92 GLU A N 1
ATOM 700 C CA . GLU A 1 92 ? -27.912 -19.826 -1.668 1.00 88.06 92 GLU A CA 1
ATOM 701 C C . GLU A 1 92 ? -27.272 -19.334 -0.359 1.00 88.06 92 GLU A C 1
ATOM 703 O O . GLU A 1 92 ? -26.044 -19.311 -0.245 1.00 88.06 92 GLU A O 1
ATOM 708 N N . LEU A 1 93 ? -28.097 -18.956 0.625 1.00 88.56 93 LEU A N 1
ATOM 709 C CA . LEU A 1 93 ? -27.684 -18.538 1.958 1.00 88.56 93 LEU A CA 1
ATOM 710 C C . LEU A 1 93 ? -27.866 -19.705 2.939 1.00 88.56 93 LEU A C 1
ATOM 712 O O . LEU A 1 93 ? -28.979 -20.136 3.233 1.00 88.56 93 LEU A O 1
ATOM 716 N N . GLU A 1 94 ? -26.762 -20.214 3.473 1.00 85.00 94 GLU A N 1
ATOM 717 C CA . GLU A 1 94 ? -26.749 -21.242 4.510 1.00 85.00 94 GLU A CA 1
ATOM 718 C C . GLU A 1 94 ? -27.071 -20.611 5.874 1.00 85.00 94 GLU A C 1
ATOM 720 O O . GLU A 1 94 ? -26.372 -19.699 6.320 1.00 85.00 94 GLU A O 1
ATOM 725 N N . ASP A 1 95 ? -28.106 -21.103 6.559 1.00 81.62 95 ASP A N 1
ATOM 726 C CA . ASP A 1 95 ? -28.375 -20.750 7.955 1.00 81.62 95 ASP A CA 1
ATOM 727 C C . ASP A 1 95 ? -27.313 -21.338 8.878 1.00 81.62 95 ASP A C 1
ATOM 729 O O . ASP A 1 95 ? -27.209 -22.552 9.048 1.00 81.62 95 ASP A O 1
ATOM 733 N N . VAL A 1 96 ? -26.541 -20.454 9.503 1.00 77.81 96 VAL A N 1
ATOM 734 C CA . VAL A 1 96 ? -25.484 -20.810 10.463 1.00 77.81 96 VAL A CA 1
ATOM 735 C C . VAL A 1 96 ? -25.709 -20.131 11.813 1.00 77.81 96 VAL A C 1
ATOM 737 O O . VAL A 1 96 ? -24.820 -20.098 12.660 1.00 77.81 96 VAL A O 1
ATOM 740 N N . THR A 1 97 ? -26.918 -19.595 11.994 1.00 67.88 97 THR A N 1
ATOM 741 C CA . THR A 1 97 ? -27.442 -19.016 13.228 1.00 67.88 97 THR A CA 1
ATOM 742 C C . THR A 1 97 ? -27.310 -20.022 14.377 1.00 67.88 97 THR A C 1
ATOM 744 O O . THR A 1 97 ? -27.888 -21.111 14.300 1.00 67.88 97 THR A O 1
ATOM 747 N N . PRO A 1 98 ? -26.571 -19.694 15.451 1.00 54.75 98 PRO A N 1
ATOM 748 C CA . PRO A 1 98 ? -26.555 -20.500 16.669 1.00 54.75 98 PRO A CA 1
ATOM 749 C C . PRO A 1 98 ? -27.965 -20.594 17.273 1.00 54.75 98 PRO A C 1
ATOM 751 O O . PRO A 1 98 ? -28.747 -19.651 17.157 1.00 54.75 98 PRO A O 1
ATOM 754 N N . GLU A 1 99 ? -28.303 -21.701 17.941 1.00 40.16 99 GLU A N 1
ATOM 755 C CA . GLU A 1 99 ? -29.612 -21.856 18.598 1.00 40.16 99 GLU A CA 1
ATOM 756 C C . GLU A 1 99 ? -29.914 -20.655 19.517 1.00 40.16 99 GLU A C 1
ATOM 758 O O . GLU A 1 99 ? -29.158 -20.366 20.445 1.00 40.16 99 GLU A O 1
ATOM 763 N N . GLY A 1 100 ? -31.004 -19.929 19.228 1.00 44.47 100 GLY A N 1
ATOM 764 C CA . GLY A 1 100 ? -31.425 -18.748 19.993 1.00 44.47 100 GLY A CA 1
ATOM 765 C C . GLY A 1 100 ? -30.512 -17.518 19.868 1.00 44.47 100 GLY A C 1
ATOM 766 O O . GLY A 1 100 ? -30.550 -16.665 20.753 1.00 44.47 100 GLY A O 1
ATOM 767 N N . GLY A 1 101 ? -29.663 -17.432 18.836 1.00 53.56 101 GLY A N 1
ATOM 768 C CA . GLY A 1 101 ? -28.698 -16.340 18.661 1.00 53.56 101 GLY A CA 1
ATOM 769 C C . GLY A 1 101 ? -28.982 -15.359 17.520 1.00 53.56 101 GLY A C 1
ATOM 770 O O . GLY A 1 101 ? -30.020 -15.415 16.864 1.00 53.56 101 GLY A O 1
ATOM 771 N N . THR A 1 102 ? -28.035 -14.440 17.298 1.00 63.31 102 THR A N 1
ATOM 772 C CA . THR A 1 102 ? -28.024 -13.480 16.180 1.00 63.31 102 THR A CA 1
ATOM 773 C C . THR A 1 102 ? -28.163 -14.204 14.838 1.00 63.31 102 THR A C 1
ATOM 775 O O . THR A 1 102 ? -27.490 -15.211 14.618 1.00 63.31 102 THR A O 1
ATOM 778 N N . VAL A 1 103 ? -29.003 -13.690 13.927 1.00 73.31 103 VAL A N 1
ATOM 779 C CA . VAL A 1 103 ? -29.155 -14.270 12.582 1.00 73.31 103 VAL A CA 1
ATOM 780 C C . VAL A 1 103 ? -27.817 -14.214 11.857 1.00 73.31 103 VAL A C 1
ATOM 782 O O . VAL A 1 103 ? -27.318 -13.126 11.563 1.00 73.31 103 VAL A O 1
ATOM 785 N N . CYS A 1 104 ? -27.268 -15.388 11.550 1.00 78.69 104 CYS A N 1
ATOM 786 C CA . CYS A 1 104 ? -26.031 -15.540 10.803 1.00 78.69 104 CYS A CA 1
ATOM 787 C C . CYS A 1 104 ? -26.287 -16.371 9.548 1.00 78.69 104 CYS A C 1
ATOM 789 O O . CYS A 1 104 ? -26.809 -17.489 9.613 1.00 78.69 104 CYS A O 1
ATOM 791 N N . LYS A 1 105 ? -25.880 -15.835 8.398 1.00 86.06 105 LYS A N 1
ATOM 792 C CA . LYS A 1 105 ? -25.976 -16.522 7.108 1.00 86.06 105 LYS A CA 1
ATOM 793 C C . LYS A 1 105 ? -24.593 -16.650 6.498 1.00 86.06 105 LYS A C 1
ATOM 795 O O . LYS A 1 105 ? -23.793 -15.716 6.560 1.00 86.06 105 LYS A O 1
ATOM 800 N N . ARG A 1 106 ? -24.323 -17.791 5.875 1.00 84.62 106 ARG A N 1
ATOM 801 C CA . ARG A 1 106 ? -23.072 -18.057 5.169 1.00 84.62 106 ARG A CA 1
ATOM 802 C C . ARG A 1 106 ? -23.335 -18.282 3.689 1.00 84.62 106 ARG A C 1
ATOM 804 O O . ARG A 1 106 ? -24.315 -18.917 3.324 1.00 84.62 106 ARG A O 1
ATOM 811 N N . PHE A 1 107 ? -22.471 -17.766 2.828 1.00 88.31 107 PHE A N 1
ATOM 812 C CA . PHE A 1 107 ? -22.629 -17.895 1.380 1.00 88.31 107 PHE A CA 1
ATOM 813 C C . PHE A 1 107 ? -21.270 -17.912 0.681 1.00 88.31 107 PHE A C 1
ATOM 815 O O . PHE A 1 107 ? -20.255 -17.480 1.230 1.00 88.31 107 PHE A O 1
ATOM 822 N N . THR A 1 108 ? -21.233 -18.458 -0.535 1.00 84.25 108 THR A N 1
ATOM 823 C CA . THR A 1 108 ? -20.001 -18.567 -1.326 1.00 84.25 108 THR A CA 1
ATOM 824 C C . THR A 1 108 ? -19.970 -17.511 -2.417 1.00 84.25 108 THR A C 1
ATOM 826 O O . THR A 1 108 ? -20.768 -17.554 -3.350 1.00 84.25 108 THR A O 1
ATOM 829 N N . VAL A 1 109 ? -18.993 -16.614 -2.342 1.00 86.12 109 VAL A N 1
ATOM 830 C CA . VAL A 1 109 ? -18.762 -15.551 -3.321 1.00 86.12 109 VAL A CA 1
ATOM 831 C C . VAL A 1 109 ? -17.616 -15.927 -4.261 1.00 86.12 109 VAL A C 1
ATOM 833 O O . VAL A 1 109 ? -16.699 -16.661 -3.887 1.00 86.12 109 VAL A O 1
ATOM 836 N N . ARG A 1 110 ? -17.668 -15.432 -5.500 1.00 85.12 110 ARG A N 1
ATOM 837 C CA . ARG A 1 110 ? -16.588 -15.572 -6.488 1.00 85.12 110 ARG A CA 1
ATOM 838 C C . ARG A 1 110 ? -16.120 -14.196 -6.917 1.00 85.12 110 ARG A C 1
ATOM 840 O O . ARG A 1 110 ? -16.762 -13.582 -7.773 1.00 85.12 110 ARG A O 1
ATOM 847 N N . LEU A 1 111 ? -15.019 -13.741 -6.329 1.00 82.06 111 LEU A N 1
ATOM 848 C CA . LEU A 1 111 ? -14.481 -12.413 -6.587 1.00 82.06 111 LEU A CA 1
ATOM 849 C C . LEU A 1 111 ? -13.260 -12.448 -7.504 1.00 82.06 111 LEU A C 1
ATOM 851 O O . LEU A 1 111 ? -12.498 -13.411 -7.496 1.00 82.06 111 LEU A O 1
ATOM 855 N N . THR A 1 112 ? -13.077 -11.411 -8.316 1.00 82.12 112 THR A N 1
ATOM 856 C CA . THR A 1 112 ? -11.865 -11.280 -9.139 1.00 82.12 112 THR A CA 1
ATOM 857 C C . THR A 1 112 ? -10.685 -10.903 -8.235 1.00 82.12 112 THR A C 1
ATOM 859 O O . THR A 1 112 ? -10.816 -9.919 -7.506 1.00 82.12 112 THR A O 1
ATOM 862 N N . PRO A 1 113 ? -9.563 -11.652 -8.241 1.00 73.38 113 PRO A N 1
ATOM 863 C CA . PRO A 1 113 ? -8.369 -11.270 -7.497 1.00 73.38 113 PRO A CA 1
ATOM 864 C C . PRO A 1 113 ? -7.897 -9.858 -7.862 1.00 73.38 113 PRO A C 1
ATOM 866 O O . PRO A 1 113 ? -7.987 -9.452 -9.017 1.00 73.38 113 PRO A O 1
ATOM 869 N N . ALA A 1 114 ? -7.411 -9.116 -6.876 1.00 67.44 114 ALA A N 1
ATOM 870 C CA . ALA A 1 114 ? -6.985 -7.735 -6.993 1.00 67.44 114 ALA A CA 1
ATOM 871 C C . ALA A 1 114 ? -5.725 -7.489 -6.156 1.00 67.44 114 ALA A C 1
ATOM 873 O O . ALA A 1 114 ? -5.643 -7.896 -4.997 1.00 67.44 114 ALA A O 1
ATOM 874 N N . GLU A 1 115 ? -4.773 -6.768 -6.742 1.00 50.75 115 GLU A N 1
ATOM 875 C CA . GLU A 1 115 ? -3.458 -6.475 -6.152 1.00 50.75 115 GLU A CA 1
ATOM 876 C C . GLU A 1 115 ? -3.488 -5.365 -5.090 1.00 50.75 115 GLU A C 1
ATOM 878 O O . GLU A 1 115 ? -2.536 -5.194 -4.333 1.00 50.75 115 GLU A O 1
ATOM 883 N N . GLY A 1 116 ? -4.599 -4.629 -5.003 1.00 62.69 116 GLY A N 1
ATOM 884 C CA . GLY A 1 116 ? -4.833 -3.566 -4.027 1.00 62.69 116 GLY A CA 1
ATOM 885 C C . GLY A 1 116 ? -6.101 -3.789 -3.205 1.00 62.69 116 GLY A C 1
ATOM 886 O O . GLY A 1 116 ? -6.917 -4.663 -3.509 1.00 62.69 116 GLY A O 1
ATOM 887 N N . SER A 1 117 ? -6.263 -2.981 -2.155 1.00 79.06 117 SER A N 1
ATOM 888 C CA . SER A 1 117 ? -7.492 -2.969 -1.357 1.00 79.06 117 SER A CA 1
ATOM 889 C C . SER A 1 117 ? -8.692 -2.583 -2.227 1.00 79.06 117 SER A C 1
ATOM 891 O O . SER A 1 117 ? -8.591 -1.689 -3.066 1.00 79.06 117 SER A O 1
ATOM 893 N N . LYS A 1 118 ? -9.817 -3.265 -2.030 1.00 85.25 118 LYS A N 1
ATOM 894 C CA . LYS A 1 118 ? -11.107 -3.034 -2.681 1.00 85.25 118 LYS A CA 1
ATOM 895 C C . LYS A 1 118 ? -12.157 -2.745 -1.624 1.00 85.25 118 LYS A C 1
ATOM 897 O O . LYS A 1 118 ? -12.111 -3.328 -0.542 1.00 85.25 118 LYS A O 1
ATOM 902 N N . ALA A 1 119 ? -13.136 -1.913 -1.962 1.00 89.56 119 ALA A N 1
ATOM 903 C CA . ALA A 1 119 ? -14.318 -1.715 -1.136 1.00 89.56 119 ALA A CA 1
ATOM 904 C C . ALA A 1 119 ? -15.386 -2.743 -1.531 1.00 89.56 119 ALA A C 1
ATOM 906 O O . ALA A 1 119 ? -15.986 -2.671 -2.607 1.00 89.56 119 ALA A O 1
ATOM 907 N N . VAL A 1 120 ? -15.608 -3.721 -0.656 1.00 91.06 120 VAL A N 1
ATOM 908 C CA . VAL A 1 120 ? -16.594 -4.788 -0.835 1.00 91.06 120 VAL A CA 1
ATOM 909 C C . VAL A 1 120 ? -17.834 -4.440 -0.024 1.00 91.06 120 VAL A C 1
ATOM 911 O O . VAL A 1 120 ? -17.834 -4.517 1.206 1.00 91.06 120 VAL A O 1
ATOM 914 N N . TYR A 1 121 ? -18.901 -4.059 -0.718 1.00 93.62 121 TYR A N 1
ATOM 915 C CA . TYR A 1 121 ? -20.207 -3.821 -0.120 1.00 93.62 121 TYR A CA 1
ATOM 916 C C . TYR A 1 121 ? -21.036 -5.098 -0.147 1.00 93.62 121 TYR A C 1
ATOM 918 O O . TYR A 1 121 ? -21.186 -5.737 -1.188 1.00 93.62 121 TYR A O 1
ATOM 926 N N . VAL A 1 122 ? -21.619 -5.436 0.997 1.00 94.00 122 VAL A N 1
ATOM 927 C CA . VAL A 1 122 ? -22.598 -6.514 1.128 1.00 94.00 122 VAL A CA 1
ATOM 928 C C . VAL A 1 122 ? -23.937 -5.868 1.443 1.00 94.00 122 VAL A C 1
ATOM 930 O O . VAL A 1 122 ? -24.044 -5.150 2.433 1.00 94.00 122 VAL A O 1
ATOM 933 N N . VAL A 1 123 ? -24.943 -6.086 0.597 1.00 94.81 123 VAL A N 1
ATOM 934 C CA . VAL A 1 123 ? -26.241 -5.405 0.680 1.00 94.81 123 VAL A CA 1
ATOM 935 C C . VAL A 1 123 ? -27.369 -6.430 0.638 1.00 94.81 123 VAL A C 1
ATOM 937 O O . VAL A 1 123 ? -27.414 -7.263 -0.263 1.00 94.81 123 VAL A O 1
ATOM 940 N N . ALA A 1 124 ? -28.276 -6.387 1.607 1.00 93.50 124 ALA A N 1
ATOM 941 C CA . ALA A 1 124 ? -29.390 -7.318 1.745 1.00 93.50 124 ALA A CA 1
ATOM 942 C C . ALA A 1 124 ? -30.731 -6.673 1.396 1.00 93.50 124 ALA A C 1
ATOM 944 O O . ALA A 1 124 ? -30.928 -5.477 1.612 1.00 93.50 124 ALA A O 1
ATOM 945 N N . ASN A 1 125 ? -31.668 -7.505 0.931 1.00 92.12 125 ASN A N 1
ATOM 946 C CA . ASN A 1 125 ? -33.086 -7.183 0.738 1.00 92.12 125 ASN A CA 1
ATOM 947 C C . ASN A 1 125 ? -33.364 -6.031 -0.248 1.00 92.12 125 ASN A C 1
ATOM 949 O O . ASN A 1 125 ? -34.372 -5.336 -0.136 1.00 92.12 125 ASN A O 1
ATOM 953 N N . VAL A 1 126 ? -32.475 -5.832 -1.227 1.00 90.44 126 VAL A N 1
ATOM 954 C CA . VAL A 1 126 ? -32.565 -4.754 -2.234 1.00 90.44 126 VAL A CA 1
ATOM 955 C C . VAL A 1 126 ? -32.268 -5.220 -3.661 1.00 90.44 126 VAL A C 1
ATOM 957 O O . VAL A 1 126 ? -31.964 -4.410 -4.538 1.00 90.44 126 VAL A O 1
ATOM 960 N N . ASN A 1 127 ? -32.326 -6.529 -3.930 1.00 84.75 127 ASN A N 1
ATOM 961 C CA . ASN A 1 127 ? -32.077 -7.043 -5.279 1.00 84.75 127 ASN A CA 1
ATOM 962 C C . ASN A 1 127 ? -32.910 -6.347 -6.377 1.00 84.75 127 ASN A C 1
ATOM 964 O O . ASN A 1 127 ? -32.299 -6.023 -7.397 1.00 84.75 127 ASN A O 1
ATOM 968 N N . PRO A 1 128 ? -34.215 -6.034 -6.191 1.00 84.38 128 PRO A N 1
ATOM 969 C CA . PRO A 1 128 ? -35.003 -5.305 -7.192 1.00 84.38 128 PRO A CA 1
ATOM 970 C C . PRO A 1 128 ? -34.418 -3.935 -7.566 1.00 84.38 128 PRO A C 1
ATOM 972 O O . PRO A 1 128 ? -34.403 -3.556 -8.734 1.00 84.38 128 PRO A O 1
ATOM 975 N N . GLN A 1 129 ? -33.885 -3.197 -6.591 1.00 87.38 129 GLN A N 1
ATOM 976 C CA . GLN A 1 129 ? -33.257 -1.887 -6.785 1.00 87.38 129 GLN A CA 1
ATOM 977 C C . GLN A 1 129 ? -31.930 -2.005 -7.539 1.00 87.38 129 GLN A C 1
ATOM 979 O O . GLN A 1 129 ? -31.504 -1.062 -8.202 1.00 87.38 129 GLN A O 1
ATOM 984 N N . LEU A 1 130 ? -31.279 -3.164 -7.443 1.00 88.81 130 LEU A N 1
ATOM 985 C CA . LEU A 1 130 ? -30.009 -3.442 -8.094 1.00 88.81 130 LEU A CA 1
ATOM 986 C C . LEU A 1 130 ? -30.176 -4.033 -9.497 1.00 88.81 130 LEU A C 1
ATOM 988 O O . LEU A 1 130 ? -29.180 -4.084 -10.212 1.00 88.81 130 LEU A O 1
ATOM 992 N N . GLU A 1 131 ? -31.364 -4.487 -9.920 1.00 84.31 131 GLU A N 1
ATOM 993 C CA . GLU A 1 131 ? -31.569 -5.219 -11.187 1.00 84.31 131 GLU A CA 1
ATOM 994 C C . GLU A 1 131 ? -31.004 -4.489 -12.411 1.00 84.31 131 GLU A C 1
ATOM 996 O O . GLU A 1 131 ? -30.364 -5.118 -13.253 1.00 84.31 131 GLU A O 1
ATOM 1001 N N . SER A 1 132 ? -31.171 -3.165 -12.481 1.00 77.81 132 SER A N 1
ATOM 1002 C CA . SER A 1 132 ? -30.700 -2.348 -13.604 1.00 77.81 132 SER A CA 1
ATOM 1003 C C . SER A 1 132 ? -29.200 -2.052 -13.589 1.00 77.81 132 SER A C 1
ATOM 1005 O O . SER A 1 132 ? -28.703 -1.480 -14.553 1.00 77.81 132 SER A O 1
ATOM 1007 N N . LEU A 1 133 ? -28.481 -2.386 -12.511 1.00 85.50 133 LEU A N 1
ATOM 1008 C CA . LEU A 1 133 ? -27.044 -2.135 -12.424 1.00 85.50 133 LEU A CA 1
ATOM 1009 C C . LEU A 1 133 ? -26.239 -3.211 -13.150 1.00 85.50 133 LEU A C 1
ATOM 1011 O O . LEU A 1 133 ? -26.341 -4.407 -12.840 1.00 85.50 133 LEU A O 1
ATOM 1015 N N . THR A 1 134 ? -25.361 -2.754 -14.030 1.00 78.56 134 THR A N 1
ATOM 1016 C CA . THR A 1 134 ? -24.336 -3.539 -14.714 1.00 78.56 134 THR A CA 1
ATOM 1017 C C . THR A 1 134 ? -22.952 -3.114 -14.225 1.00 78.56 134 THR A C 1
ATOM 1019 O O . THR A 1 134 ? -22.698 -1.940 -13.991 1.00 78.56 134 THR A O 1
ATOM 1022 N N . ALA A 1 135 ? -22.057 -4.084 -14.023 1.00 78.75 135 ALA A N 1
ATOM 1023 C CA . ALA A 1 135 ? -20.643 -3.823 -13.743 1.00 78.75 135 ALA A CA 1
ATOM 1024 C C . ALA A 1 135 ? -19.898 -3.636 -15.077 1.00 78.75 135 ALA A C 1
ATOM 1026 O O . ALA A 1 135 ? -19.102 -4.478 -15.486 1.00 78.75 135 ALA A O 1
ATOM 1027 N N . ASP A 1 136 ? -20.276 -2.595 -15.815 1.00 76.38 136 ASP A N 1
ATOM 1028 C CA . ASP A 1 136 ? -19.742 -2.230 -17.135 1.00 76.38 136 ASP A CA 1
ATOM 1029 C C . ASP A 1 136 ? -18.669 -1.131 -17.064 1.00 76.38 136 ASP A C 1
ATOM 1031 O O . ASP A 1 136 ? -18.114 -0.747 -18.092 1.00 76.38 136 ASP A O 1
ATOM 1035 N N . GLY A 1 137 ? -18.359 -0.656 -15.854 1.00 74.12 137 GLY A N 1
ATOM 1036 C CA . GLY A 1 137 ? -17.412 0.428 -15.606 1.00 74.12 137 GLY A CA 1
ATOM 1037 C C . GLY A 1 137 ? -18.017 1.833 -15.683 1.00 74.12 137 GLY A C 1
ATOM 1038 O O . GLY A 1 137 ? -17.274 2.795 -15.514 1.00 74.12 137 GLY A O 1
ATOM 1039 N N . GLU A 1 138 ? -19.330 1.980 -15.904 1.00 79.88 138 GLU A N 1
ATOM 1040 C CA . GLU A 1 138 ? -19.996 3.295 -15.946 1.00 79.88 138 GLU A CA 1
ATOM 1041 C C . GLU A 1 138 ? -20.677 3.663 -14.621 1.00 79.88 138 GLU A C 1
ATOM 1043 O O . GLU A 1 138 ? -20.747 4.838 -14.258 1.00 79.88 138 GLU A O 1
ATOM 1048 N N . ILE A 1 139 ? -21.172 2.669 -13.879 1.00 89.81 139 ILE A N 1
ATOM 1049 C CA . ILE A 1 139 ? -21.873 2.886 -12.609 1.00 89.81 139 ILE A CA 1
ATOM 1050 C C . ILE A 1 139 ? -20.876 3.247 -11.507 1.00 89.81 139 ILE A C 1
ATOM 1052 O O . ILE A 1 139 ? -20.056 2.419 -11.108 1.00 89.81 139 ILE A O 1
ATOM 1056 N N . THR A 1 140 ? -20.988 4.459 -10.966 1.00 92.88 140 THR A N 1
ATOM 1057 C CA . THR A 1 140 ? -20.165 4.908 -9.834 1.00 92.88 140 THR A CA 1
ATOM 1058 C C . THR A 1 140 ? -20.800 4.571 -8.485 1.00 92.88 140 THR A C 1
ATOM 1060 O O . THR A 1 140 ? -22.009 4.339 -8.379 1.00 92.88 140 THR A O 1
ATOM 1063 N N . LEU A 1 141 ? -20.008 4.604 -7.413 1.00 91.44 141 LEU A N 1
ATOM 1064 C CA . LEU A 1 141 ? -20.502 4.480 -6.045 1.00 91.44 141 LEU A CA 1
ATOM 1065 C C . LEU A 1 141 ? -21.519 5.587 -5.721 1.00 91.44 141 LEU A C 1
ATOM 1067 O O . LEU A 1 141 ? -22.531 5.323 -5.070 1.00 91.44 141 LEU A O 1
ATOM 1071 N N . ALA A 1 142 ? -21.315 6.804 -6.237 1.00 88.56 142 ALA A N 1
ATOM 1072 C CA . ALA A 1 142 ? -22.286 7.891 -6.143 1.00 88.56 142 ALA A CA 1
ATOM 1073 C C . ALA A 1 142 ? -23.626 7.549 -6.808 1.00 88.56 142 ALA A C 1
ATOM 1075 O O . ALA A 1 142 ? -24.677 7.951 -6.308 1.00 88.56 142 ALA A O 1
ATOM 1076 N N . ASP A 1 143 ? -23.623 6.805 -7.915 1.00 90.88 143 ASP A N 1
ATOM 1077 C CA . ASP A 1 143 ? -24.856 6.362 -8.571 1.00 90.88 143 ASP A CA 1
ATOM 1078 C C . ASP A 1 143 ? -25.571 5.282 -7.764 1.00 90.88 143 ASP A C 1
ATOM 1080 O O . ASP A 1 143 ? -26.789 5.357 -7.591 1.00 90.88 143 ASP A O 1
ATOM 1084 N N . VAL A 1 144 ? -24.828 4.339 -7.177 1.00 91.62 144 VAL A N 1
ATOM 1085 C CA . VAL A 1 144 ? -25.411 3.331 -6.278 1.00 91.62 144 VAL A CA 1
ATOM 1086 C C . VAL A 1 144 ? -26.004 3.978 -5.024 1.00 91.62 144 VAL A C 1
ATOM 1088 O O . VAL A 1 144 ? -27.091 3.594 -4.600 1.00 91.62 144 VAL A O 1
ATOM 1091 N N . ARG A 1 145 ? -25.380 5.030 -4.480 1.00 88.62 145 ARG A N 1
ATOM 1092 C CA . ARG A 1 145 ? -25.923 5.804 -3.345 1.00 88.62 145 ARG A CA 1
ATOM 1093 C C . ARG A 1 145 ? -27.222 6.554 -3.661 1.00 88.62 145 ARG A C 1
ATOM 1095 O O . ARG A 1 145 ? -27.935 6.936 -2.734 1.00 88.62 145 ARG A O 1
ATOM 1102 N N . LYS A 1 146 ? -27.554 6.767 -4.941 1.00 88.38 146 LYS A N 1
ATOM 1103 C CA . LYS A 1 146 ? -28.848 7.339 -5.366 1.00 88.38 146 LYS A CA 1
ATOM 1104 C C . LYS A 1 146 ? -29.963 6.297 -5.411 1.00 88.38 146 LYS A C 1
ATOM 1106 O O . LYS A 1 146 ? -31.128 6.678 -5.516 1.00 88.38 146 LYS A O 1
ATOM 1111 N N . LEU A 1 147 ? -29.635 5.006 -5.354 1.00 89.75 147 LEU A N 1
ATOM 1112 C CA . LEU A 1 147 ? -30.635 3.955 -5.240 1.00 89.75 147 LEU A CA 1
ATOM 1113 C C . LEU A 1 147 ? -31.185 3.960 -3.822 1.00 89.75 147 LEU A C 1
ATOM 1115 O O . LEU A 1 147 ? -30.442 3.821 -2.850 1.00 89.75 147 LEU A O 1
ATOM 1119 N N . VAL A 1 148 ? -32.498 4.136 -3.714 1.00 86.62 148 VAL A N 1
ATOM 1120 C CA . VAL A 1 148 ? -33.164 4.332 -2.432 1.00 86.62 148 VAL A CA 1
ATOM 1121 C C . VAL A 1 148 ? -34.252 3.302 -2.184 1.00 86.62 148 VAL A C 1
ATOM 1123 O O . VAL A 1 148 ? -34.934 2.849 -3.105 1.00 86.62 148 VAL A O 1
ATOM 1126 N N . THR A 1 149 ? -34.451 2.986 -0.913 1.00 84.06 149 THR A N 1
ATOM 1127 C CA . THR A 1 149 ? -35.699 2.426 -0.399 1.00 84.06 149 THR A CA 1
ATOM 1128 C C . THR A 1 149 ? -36.564 3.566 0.141 1.00 84.06 149 THR A C 1
ATOM 1130 O O . THR A 1 149 ? -36.049 4.599 0.575 1.00 84.06 149 THR A O 1
ATOM 1133 N N . SER A 1 150 ? -37.889 3.445 0.040 1.00 76.00 150 SER A N 1
ATOM 1134 C CA . SER A 1 150 ? -38.826 4.516 0.400 1.00 76.00 150 SER A CA 1
ATOM 1135 C C . SER A 1 150 ? -40.058 3.973 1.104 1.00 76.00 150 SER A C 1
ATOM 1137 O O . SER A 1 150 ? -40.562 2.913 0.737 1.00 76.00 150 SER A O 1
ATOM 1139 N N . MET A 1 151 ? -40.615 4.757 2.024 1.00 67.00 151 MET A N 1
ATOM 1140 C CA . MET A 1 151 ? -41.865 4.410 2.699 1.00 67.00 151 MET A CA 1
ATOM 1141 C C . MET A 1 151 ? -43.071 4.583 1.754 1.00 67.00 151 MET A C 1
ATOM 1143 O O . MET A 1 151 ? -43.204 5.621 1.101 1.00 67.00 151 MET A O 1
ATOM 1147 N N . GLU A 1 152 ? -44.000 3.618 1.709 1.00 56.84 152 GLU A N 1
ATOM 1148 C CA . GLU A 1 152 ? -45.263 3.782 0.969 1.00 56.84 152 GLU A CA 1
ATOM 1149 C C . GLU A 1 152 ? -46.110 4.917 1.576 1.00 56.84 152 GLU A C 1
ATOM 1151 O O . GLU A 1 152 ? -46.496 4.891 2.745 1.00 56.84 152 GLU A O 1
ATOM 1156 N N . THR A 1 153 ? -46.461 5.920 0.769 1.00 46.72 153 THR A N 1
ATOM 1157 C CA . THR A 1 153 ? -47.085 7.180 1.219 1.00 46.72 153 THR A CA 1
ATOM 1158 C C . THR A 1 153 ? -48.581 7.087 1.576 1.00 46.72 153 THR A C 1
ATOM 1160 O O . THR A 1 153 ? -49.262 8.110 1.652 1.00 46.72 153 THR A O 1
ATOM 1163 N N . GLY A 1 154 ? -49.120 5.890 1.840 1.00 40.50 154 GLY A N 1
ATOM 1164 C CA . GLY A 1 154 ? -50.570 5.671 1.966 1.00 40.50 154 GLY A CA 1
ATOM 1165 C C . GLY A 1 154 ? -51.064 4.769 3.101 1.00 40.50 154 GLY A C 1
ATOM 1166 O O . GLY A 1 154 ? -52.280 4.649 3.257 1.00 40.50 154 GLY A O 1
ATOM 1167 N N . ILE A 1 155 ? -50.190 4.142 3.899 1.00 39.06 155 ILE A N 1
ATOM 1168 C CA . ILE A 1 155 ? -50.596 3.119 4.883 1.00 39.06 155 ILE A CA 1
ATOM 1169 C C . ILE A 1 155 ? -50.228 3.540 6.312 1.00 39.06 155 ILE A C 1
ATOM 1171 O O . ILE A 1 155 ? -49.151 4.062 6.563 1.00 39.06 155 ILE A O 1
ATOM 1175 N N . LEU A 1 156 ? -51.120 3.259 7.271 1.00 44.34 156 LEU A N 1
ATOM 1176 C CA . LEU A 1 156 ? -50.965 3.444 8.729 1.00 44.34 156 LEU A CA 1
ATOM 1177 C C . LEU A 1 156 ? -49.859 2.573 9.377 1.00 44.34 156 LEU A C 1
ATOM 1179 O O . LEU A 1 156 ? -49.809 2.448 10.595 1.00 44.34 156 LEU A O 1
ATOM 1183 N N . THR A 1 157 ? -49.002 1.938 8.580 1.00 50.91 157 THR A N 1
ATOM 1184 C CA . THR A 1 157 ? -47.901 1.072 9.012 1.00 50.91 157 THR A CA 1
ATOM 1185 C C . THR A 1 157 ? -46.729 1.381 8.093 1.00 50.91 157 THR A C 1
ATOM 1187 O O . THR A 1 157 ? -46.915 1.265 6.883 1.00 50.91 157 THR A O 1
ATOM 1190 N N . GLY A 1 158 ? -45.592 1.823 8.639 1.00 56.28 158 GLY A N 1
ATOM 1191 C CA . GLY A 1 158 ? -44.398 2.214 7.878 1.00 56.28 158 GLY A CA 1
ATOM 1192 C C . GLY A 1 158 ? -43.772 1.079 7.058 1.00 56.28 158 GLY A C 1
ATOM 1193 O O . GLY A 1 158 ? -44.430 0.094 6.728 1.00 56.28 158 GLY A O 1
ATOM 1194 N N . GLU A 1 159 ? -42.489 1.220 6.724 1.00 61.00 159 GLU A N 1
ATOM 1195 C CA . GLU A 1 159 ? -41.745 0.173 6.019 1.00 61.00 159 GLU A CA 1
ATOM 1196 C C . GLU A 1 159 ? -41.869 -1.172 6.744 1.00 61.00 159 GLU A C 1
ATOM 1198 O O . GLU A 1 159 ? -41.781 -1.227 7.972 1.00 61.00 159 GLU A O 1
ATOM 1203 N N . LYS A 1 160 ? -42.133 -2.249 6.002 1.00 67.12 160 LYS A N 1
ATOM 1204 C CA . LYS A 1 160 ? -42.254 -3.599 6.561 1.00 67.12 160 LYS A CA 1
ATOM 1205 C C . LYS A 1 160 ? -41.015 -4.393 6.191 1.00 67.12 160 LYS A C 1
ATOM 1207 O O . LYS A 1 160 ? -40.516 -4.241 5.082 1.00 67.12 160 LYS A O 1
ATOM 1212 N N . ALA A 1 161 ? -40.558 -5.238 7.113 1.00 68.38 161 ALA A N 1
ATOM 1213 C CA . ALA A 1 161 ? -39.474 -6.165 6.834 1.00 68.38 161 ALA A CA 1
ATOM 1214 C C . ALA A 1 161 ? -39.821 -7.066 5.622 1.00 68.38 161 ALA A C 1
ATOM 1216 O O . ALA A 1 161 ? -41.009 -7.329 5.389 1.00 68.38 161 ALA A O 1
ATOM 1217 N N . PRO A 1 162 ? -38.809 -7.538 4.880 1.00 81.56 162 PRO A N 1
ATOM 1218 C CA . PRO A 1 162 ? -37.383 -7.408 5.191 1.00 81.56 162 PRO A CA 1
ATOM 1219 C C . PRO A 1 162 ? -36.819 -6.002 4.892 1.00 81.56 162 PRO A C 1
ATOM 1221 O O . PRO A 1 162 ? -37.145 -5.389 3.881 1.00 81.56 162 PRO A O 1
ATOM 1224 N N . PHE A 1 163 ? -35.983 -5.465 5.789 1.00 86.75 163 PHE A N 1
ATOM 1225 C CA . PHE A 1 163 ? -35.380 -4.133 5.617 1.00 86.75 163 PHE A CA 1
ATOM 1226 C C . PHE A 1 163 ? -34.122 -4.201 4.762 1.00 86.75 163 PHE A C 1
ATOM 1228 O O . PHE A 1 163 ? -33.364 -5.165 4.878 1.00 86.75 163 PHE A O 1
ATOM 1235 N N . ALA A 1 164 ? -33.844 -3.148 3.991 1.00 90.75 164 ALA A N 1
ATOM 1236 C CA . ALA A 1 164 ? -32.528 -2.980 3.389 1.00 90.75 164 ALA A CA 1
ATOM 1237 C C . ALA A 1 164 ? -31.448 -2.942 4.481 1.00 90.75 164 ALA A C 1
ATOM 1239 O O . ALA A 1 164 ? -31.590 -2.245 5.492 1.00 90.75 164 ALA A O 1
ATOM 1240 N N . MET A 1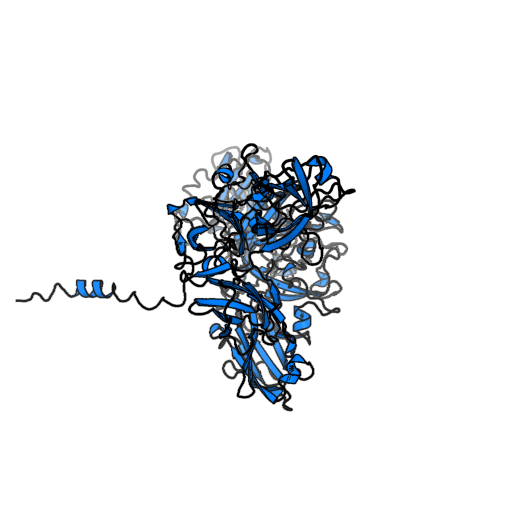 165 ? -30.373 -3.700 4.285 1.00 91.56 165 MET A N 1
ATOM 1241 C CA . MET A 1 165 ? -29.224 -3.713 5.191 1.00 91.56 165 MET A CA 1
ATOM 1242 C C . MET A 1 165 ? -27.941 -3.661 4.382 1.00 91.56 165 MET A C 1
ATOM 1244 O O . MET A 1 165 ? -27.898 -4.182 3.270 1.00 91.56 165 MET A O 1
ATOM 1248 N N . SER A 1 166 ? -26.890 -3.067 4.930 1.00 92.81 166 SER A N 1
ATOM 1249 C CA . SER A 1 166 ? -25.626 -2.948 4.208 1.00 92.81 166 SER A CA 1
ATOM 1250 C C . SER A 1 166 ? -24.426 -2.943 5.144 1.00 92.81 166 SER A C 1
ATOM 1252 O O . SER A 1 166 ? -24.513 -2.402 6.246 1.00 92.81 166 SER A O 1
ATOM 1254 N N . ALA A 1 167 ? -23.310 -3.477 4.661 1.00 89.62 167 ALA A N 1
ATOM 1255 C CA . ALA A 1 167 ? -21.985 -3.387 5.264 1.00 89.62 167 ALA A CA 1
ATOM 1256 C C . ALA A 1 167 ? -20.934 -3.076 4.191 1.00 89.62 167 ALA A C 1
ATOM 1258 O O . ALA A 1 167 ? -21.160 -3.347 3.009 1.00 89.62 167 ALA A O 1
ATOM 1259 N N . CYS A 1 168 ? -19.784 -2.543 4.601 1.00 88.75 168 CYS A N 1
ATOM 1260 C CA . CYS A 1 168 ? -18.630 -2.321 3.733 1.00 88.75 168 CYS A CA 1
ATOM 1261 C C . CYS A 1 168 ? -17.357 -2.832 4.410 1.00 88.75 168 CYS A C 1
ATOM 1263 O O . CYS A 1 168 ? -17.148 -2.592 5.598 1.00 88.75 168 CYS A O 1
ATOM 1265 N N . ILE A 1 169 ? -16.506 -3.515 3.645 1.00 83.00 169 ILE A N 1
ATOM 1266 C CA . ILE A 1 169 ? -15.182 -3.968 4.077 1.00 83.00 169 ILE A CA 1
ATOM 1267 C C . ILE A 1 169 ? -14.156 -3.519 3.046 1.00 83.00 169 ILE A C 1
ATOM 1269 O O . ILE A 1 169 ? -14.332 -3.768 1.856 1.00 83.00 169 ILE A O 1
ATOM 1273 N N . GLU A 1 170 ? -13.070 -2.904 3.508 1.00 82.81 170 GLU A N 1
ATOM 1274 C CA . GLU A 1 170 ? -11.904 -2.603 2.677 1.00 82.81 170 GLU A CA 1
ATOM 1275 C C . GLU A 1 170 ? -10.835 -3.670 2.876 1.00 82.81 170 GLU A C 1
ATOM 1277 O O . GLU A 1 170 ? -10.357 -3.894 3.989 1.00 82.81 170 GLU A O 1
ATOM 1282 N N . THR A 1 171 ? -10.501 -4.387 1.807 1.00 70.88 171 THR A N 1
ATOM 1283 C CA . THR A 1 171 ? -9.556 -5.506 1.866 1.00 70.88 171 THR A CA 1
ATOM 1284 C C . THR A 1 171 ? -9.060 -5.893 0.477 1.00 70.88 171 THR A C 1
ATOM 1286 O O . THR A 1 171 ? -9.700 -5.590 -0.527 1.00 70.88 171 THR A O 1
ATOM 1289 N N . THR A 1 172 ? -7.917 -6.571 0.392 1.00 73.31 172 THR A N 1
ATOM 1290 C CA . THR A 1 172 ? -7.457 -7.179 -0.862 1.00 73.31 172 THR A CA 1
ATOM 1291 C C . THR A 1 172 ? -8.373 -8.337 -1.257 1.00 73.31 172 THR A C 1
ATOM 1293 O O . THR A 1 172 ? -9.079 -8.900 -0.422 1.00 73.31 172 THR A O 1
ATOM 1296 N N . VAL A 1 173 ? -8.383 -8.724 -2.533 1.00 65.81 173 VAL A N 1
ATOM 1297 C CA . VAL A 1 173 ? -9.115 -9.913 -2.989 1.00 65.81 173 VAL A CA 1
ATOM 1298 C C . VAL A 1 173 ? -8.108 -10.889 -3.584 1.00 65.81 173 VAL A C 1
ATOM 1300 O O . VAL A 1 173 ? -7.433 -10.536 -4.539 1.00 65.81 173 VAL A O 1
ATOM 1303 N N . PRO A 1 174 ? -7.992 -12.124 -3.088 1.00 56.75 174 PRO A N 1
ATOM 1304 C CA . PRO A 1 174 ? -8.604 -12.650 -1.873 1.00 56.75 174 PRO A CA 1
ATOM 1305 C C . PRO A 1 174 ? -7.956 -12.059 -0.613 1.00 56.75 174 PRO A C 1
ATOM 1307 O O . PRO A 1 174 ? -6.735 -12.040 -0.475 1.00 56.75 174 PRO A O 1
ATOM 1310 N N . GLY A 1 175 ? -8.786 -11.620 0.327 1.00 56.69 175 GLY A N 1
ATOM 1311 C CA . GLY A 1 175 ? -8.353 -11.045 1.597 1.00 56.69 175 GLY A CA 1
ATOM 1312 C C . GLY A 1 175 ? -8.724 -11.974 2.738 1.00 56.69 175 GLY A C 1
ATOM 1313 O O . GLY A 1 175 ? -9.860 -12.441 2.809 1.00 56.69 175 GLY A O 1
ATOM 1314 N N . ILE A 1 176 ? -7.790 -12.226 3.658 1.00 43.38 176 ILE A N 1
ATOM 1315 C CA . ILE A 1 176 ? -8.040 -13.061 4.845 1.00 43.38 176 ILE A CA 1
ATOM 1316 C C . ILE A 1 176 ? -9.212 -12.522 5.686 1.00 43.38 176 ILE A C 1
ATOM 1318 O O . ILE A 1 176 ? -10.031 -13.286 6.192 1.00 43.38 176 ILE A O 1
ATOM 1322 N N . ALA A 1 177 ? -9.375 -11.194 5.707 1.00 49.12 177 ALA A N 1
ATOM 1323 C CA . ALA A 1 177 ? -10.467 -10.504 6.384 1.00 49.12 177 ALA A CA 1
ATOM 1324 C C . ALA A 1 177 ? -11.864 -10.846 5.833 1.00 49.12 177 ALA A C 1
ATOM 1326 O O . ALA A 1 177 ? -12.830 -10.736 6.578 1.00 49.12 177 ALA A O 1
ATOM 1327 N N . LEU A 1 178 ? -11.993 -11.280 4.571 1.00 56.53 178 LEU A N 1
ATOM 1328 C CA . LEU A 1 178 ? -13.284 -11.690 3.996 1.00 56.53 178 LEU A CA 1
ATOM 1329 C C . LEU A 1 178 ? -13.730 -13.079 4.458 1.00 56.53 178 LEU A C 1
ATOM 1331 O O . LEU A 1 178 ? -14.908 -13.404 4.342 1.00 56.53 178 LEU A O 1
ATOM 1335 N N . VAL A 1 179 ? -12.801 -13.908 4.938 1.00 54.16 179 VAL A N 1
ATOM 1336 C CA . VAL A 1 179 ? -13.062 -15.325 5.240 1.00 54.16 179 VAL A CA 1
ATOM 1337 C C . VAL A 1 179 ? -12.992 -15.613 6.742 1.00 54.16 179 VAL A C 1
ATOM 1339 O O . VAL A 1 179 ? -13.679 -16.511 7.220 1.00 54.16 179 VAL A O 1
ATOM 1342 N N . GLU A 1 180 ? -12.220 -14.834 7.506 1.00 47.88 180 GLU A N 1
ATOM 1343 C CA . GLU A 1 180 ? -12.121 -14.979 8.966 1.00 47.88 180 GLU A CA 1
ATOM 1344 C C . GLU A 1 180 ? -13.126 -14.121 9.749 1.00 47.88 180 GLU A C 1
ATOM 1346 O O . GLU A 1 180 ? -13.457 -14.463 10.886 1.00 47.88 180 GLU A O 1
ATOM 1351 N N . LYS A 1 181 ? -13.623 -13.015 9.174 1.00 58.12 181 LYS A N 1
ATOM 1352 C CA . LYS A 1 181 ? -14.518 -12.083 9.878 1.00 58.12 181 LYS A CA 1
ATOM 1353 C C . LYS A 1 181 ? -15.987 -12.346 9.558 1.00 58.12 181 LYS A C 1
ATOM 1355 O O . LYS A 1 181 ? -16.364 -12.592 8.414 1.00 58.12 181 LYS A O 1
ATOM 1360 N N . THR A 1 182 ? -16.827 -12.231 10.584 1.00 73.88 182 THR A N 1
ATOM 1361 C CA . THR A 1 182 ? -18.279 -12.123 10.404 1.00 73.88 182 THR A CA 1
ATOM 1362 C C . THR A 1 182 ? -18.624 -10.673 10.067 1.00 73.88 182 THR A C 1
ATOM 1364 O O . THR A 1 182 ? -18.122 -9.759 10.710 1.00 73.88 182 THR A O 1
ATOM 1367 N N . ILE A 1 183 ? -19.445 -10.459 9.039 1.00 82.44 183 ILE A N 1
ATOM 1368 C CA . ILE A 1 183 ? -19.759 -9.134 8.491 1.00 82.44 183 ILE A CA 1
ATOM 1369 C C . ILE A 1 183 ? -21.098 -8.635 9.068 1.00 82.44 183 ILE A C 1
ATOM 1371 O O . ILE A 1 183 ? -22.138 -9.194 8.703 1.00 82.44 183 ILE A O 1
ATOM 1375 N N . PRO A 1 184 ? -21.124 -7.594 9.922 1.00 82.31 184 PRO A N 1
ATOM 1376 C CA . PRO A 1 184 ? -22.367 -7.096 10.509 1.00 82.31 184 PRO A CA 1
ATOM 1377 C C . PRO A 1 184 ? -23.166 -6.257 9.503 1.00 82.31 184 PRO A C 1
ATOM 1379 O O . PRO A 1 184 ? -22.747 -5.174 9.101 1.00 82.31 184 PRO A O 1
ATOM 1382 N N . LEU A 1 185 ? -24.347 -6.731 9.112 1.00 88.06 185 LEU A N 1
ATOM 1383 C CA . LEU A 1 185 ? -25.272 -6.006 8.244 1.00 88.06 185 LEU A CA 1
ATOM 1384 C C . LEU A 1 185 ? -26.125 -5.018 9.039 1.00 88.06 185 LEU A C 1
ATOM 1386 O O . LEU A 1 185 ? -26.997 -5.403 9.816 1.00 88.06 185 LEU A O 1
ATOM 1390 N N . ILE A 1 186 ? -25.919 -3.728 8.796 1.00 85.38 186 ILE A N 1
ATOM 1391 C CA . ILE A 1 186 ? -26.629 -2.653 9.492 1.00 85.38 186 ILE A CA 1
ATOM 1392 C C . ILE A 1 186 ? -27.907 -2.294 8.729 1.00 85.38 186 ILE A C 1
ATOM 1394 O O . ILE A 1 186 ? -27.858 -2.022 7.528 1.00 85.38 186 ILE A O 1
ATOM 1398 N N . ARG A 1 187 ? -29.058 -2.267 9.416 1.00 87.38 187 ARG A N 1
ATOM 1399 C CA . ARG A 1 187 ? -30.347 -1.850 8.830 1.00 87.38 187 ARG A CA 1
ATOM 1400 C C . ARG A 1 187 ? -30.308 -0.393 8.388 1.00 87.38 187 ARG A C 1
ATOM 1402 O O . ARG A 1 187 ? -29.829 0.461 9.125 1.00 87.38 187 ARG A O 1
ATOM 1409 N N . SER A 1 188 ? -30.903 -0.082 7.242 1.00 86.38 188 SER A N 1
ATOM 1410 C CA . SER A 1 188 ? -30.985 1.289 6.718 1.00 86.38 188 SER A CA 1
ATOM 1411 C C . SER A 1 188 ? -31.978 2.190 7.466 1.00 86.38 188 SER A C 1
ATOM 1413 O O . SER A 1 188 ? -31.961 3.405 7.271 1.00 86.38 188 SER A O 1
ATOM 1415 N N . VAL A 1 189 ? -32.834 1.619 8.320 1.00 84.88 189 VAL A N 1
ATOM 1416 C CA . VAL A 1 189 ? -33.910 2.313 9.047 1.00 84.88 189 VAL A CA 1
ATOM 1417 C C . VAL A 1 189 ? -33.652 2.360 10.553 1.00 84.88 189 VAL A C 1
ATOM 1419 O O . VAL A 1 189 ? -32.986 1.489 11.108 1.00 84.88 189 VAL A O 1
ATOM 1422 N N . ALA A 1 190 ? -34.225 3.360 11.216 1.00 83.44 190 ALA A N 1
ATOM 1423 C CA . ALA A 1 190 ? -34.392 3.436 12.664 1.00 83.44 190 ALA A CA 1
ATOM 1424 C C . ALA A 1 190 ? -35.785 2.946 13.072 1.00 83.44 190 ALA A C 1
ATOM 1426 O O . ALA A 1 190 ? -36.723 3.023 12.278 1.00 83.44 190 ALA A O 1
ATOM 1427 N N . LYS A 1 191 ? -35.950 2.526 14.324 1.00 82.19 191 LYS A N 1
ATOM 1428 C CA . LYS A 1 191 ? -37.218 2.080 14.916 1.00 82.19 191 LYS A CA 1
ATOM 1429 C C . LYS A 1 191 ? -37.697 3.064 15.981 1.00 82.19 191 LYS A C 1
ATOM 1431 O O . LYS A 1 191 ? -36.900 3.577 16.753 1.00 82.19 191 LYS A O 1
ATOM 1436 N N . PHE A 1 192 ? -39.002 3.293 16.054 1.00 81.44 192 PHE A N 1
ATOM 1437 C CA . PHE A 1 192 ? -39.663 4.100 17.075 1.00 81.44 192 PHE A CA 1
ATOM 1438 C C . PHE A 1 192 ? -40.787 3.305 17.737 1.00 81.44 192 PHE A C 1
ATOM 1440 O O . PHE A 1 192 ? -41.608 2.693 17.047 1.00 81.44 192 PHE A O 1
ATOM 1447 N N . THR A 1 193 ? -40.865 3.354 19.065 1.00 78.94 193 THR A N 1
ATOM 1448 C CA . THR A 1 193 ? -41.969 2.768 19.844 1.00 78.94 193 THR A CA 1
ATOM 1449 C C . THR A 1 193 ? -42.532 3.777 20.837 1.00 78.94 193 THR A C 1
ATOM 1451 O O . THR A 1 193 ? -41.858 4.729 21.225 1.00 78.94 193 THR A O 1
ATOM 1454 N N . LEU A 1 194 ? -43.791 3.577 21.235 1.00 79.88 194 LEU A N 1
ATOM 1455 C CA . LEU A 1 194 ? -44.468 4.387 22.244 1.00 79.88 194 LEU A CA 1
ATOM 1456 C C . LEU A 1 194 ? -44.987 3.496 23.375 1.00 79.88 194 LEU A C 1
ATOM 1458 O O . LEU A 1 194 ? -45.738 2.550 23.125 1.00 79.88 194 LEU A O 1
ATOM 1462 N N . GLN A 1 195 ? -44.655 3.867 24.608 1.00 79.88 195 GLN A N 1
ATOM 1463 C CA . GLN A 1 195 ? -45.205 3.317 25.840 1.00 79.88 195 GLN A CA 1
ATOM 1464 C C . GLN A 1 195 ? -45.871 4.403 26.694 1.00 79.88 195 GLN A C 1
ATOM 1466 O O . GLN A 1 195 ? -45.534 5.586 26.613 1.00 79.88 195 GLN A O 1
ATOM 1471 N N . ILE A 1 196 ? -46.804 3.982 27.547 1.00 83.00 196 ILE A N 1
ATOM 1472 C CA . ILE A 1 196 ? -47.433 4.824 28.568 1.00 83.00 196 ILE A CA 1
ATOM 1473 C C . ILE A 1 196 ? -47.133 4.202 29.929 1.00 83.00 196 ILE A C 1
ATOM 1475 O O . ILE A 1 196 ? -47.423 3.023 30.143 1.00 83.00 196 ILE A O 1
ATOM 1479 N N . GLU A 1 197 ? -46.562 4.987 30.838 1.00 81.56 197 GLU A N 1
ATOM 1480 C CA . GLU A 1 197 ? -46.278 4.544 32.199 1.00 81.56 197 GLU A CA 1
ATOM 1481 C C . GLU A 1 197 ? -47.574 4.309 33.001 1.00 81.56 197 GLU A C 1
ATOM 1483 O O . GLU A 1 197 ? -48.613 4.942 32.783 1.00 81.56 197 GLU A O 1
ATOM 1488 N N . GLU A 1 198 ? -47.537 3.366 33.944 1.00 78.88 198 GLU A N 1
ATOM 1489 C CA . GLU A 1 198 ? -48.687 3.072 34.797 1.00 78.88 198 GLU A CA 1
ATOM 1490 C C . GLU A 1 198 ? -49.028 4.283 35.685 1.00 78.88 198 GLU A C 1
ATOM 1492 O O . GLU A 1 198 ? -48.176 4.824 36.383 1.00 78.88 198 GLU A O 1
ATOM 1497 N N . GLY A 1 199 ? -50.294 4.713 35.680 1.00 77.69 199 GLY A N 1
ATOM 1498 C CA . GLY A 1 199 ? -50.754 5.857 36.478 1.00 77.69 199 GLY A CA 1
ATOM 1499 C C . GLY A 1 199 ? -50.735 7.211 35.759 1.00 77.69 199 GLY A C 1
ATOM 1500 O O . GLY A 1 199 ? -51.169 8.203 36.352 1.00 77.69 199 GLY A O 1
ATOM 1501 N N . VAL A 1 200 ? -50.326 7.258 34.485 1.00 83.56 200 VAL A N 1
ATOM 1502 C CA . VAL A 1 200 ? -50.512 8.439 33.623 1.00 83.56 200 VAL A CA 1
ATOM 1503 C C . VAL A 1 200 ? -51.996 8.829 33.568 1.00 83.56 200 VAL A C 1
ATOM 1505 O O . VAL A 1 200 ? -52.889 7.980 33.570 1.00 83.56 200 VAL A O 1
ATOM 1508 N N . ASN A 1 201 ? -52.258 10.142 33.559 1.00 82.69 201 ASN A N 1
ATOM 1509 C CA . ASN A 1 201 ? -53.583 10.758 33.669 1.00 82.69 201 ASN A CA 1
ATOM 1510 C C . ASN A 1 201 ? -54.669 10.008 32.863 1.00 82.69 201 ASN A C 1
ATOM 1512 O O . ASN A 1 201 ? -54.586 9.974 31.636 1.00 82.69 201 ASN A O 1
ATOM 1516 N N . PRO A 1 202 ? -55.749 9.508 33.499 1.00 84.00 202 PRO A N 1
ATOM 1517 C CA . PRO A 1 202 ? -56.761 8.678 32.834 1.00 84.00 202 PRO A CA 1
ATOM 1518 C C . PRO A 1 202 ? -57.582 9.430 31.776 1.00 84.00 202 PRO A C 1
ATOM 1520 O O . PRO A 1 202 ? -58.377 8.826 31.061 1.00 84.00 202 PRO A O 1
ATOM 1523 N N . LYS A 1 203 ? -57.442 10.760 31.690 1.00 87.19 203 LYS A N 1
ATOM 1524 C CA . LYS A 1 203 ? -58.035 11.565 30.617 1.00 87.19 203 LYS A CA 1
ATOM 1525 C C . LYS A 1 203 ? -57.261 11.454 29.305 1.00 87.19 203 LYS A C 1
ATOM 1527 O O . LYS A 1 203 ? -57.814 11.869 28.291 1.00 87.19 203 LYS A O 1
ATOM 1532 N N . PHE A 1 204 ? -56.022 10.966 29.327 1.00 89.31 204 PHE A N 1
ATOM 1533 C CA . PHE A 1 204 ? -55.184 10.743 28.155 1.00 89.31 204 PHE A CA 1
ATOM 1534 C C . PHE A 1 204 ? -55.436 9.339 27.598 1.00 89.31 204 PHE A C 1
ATOM 1536 O O . PHE A 1 204 ? -55.390 8.361 28.338 1.00 89.31 204 PHE A O 1
ATOM 1543 N N . SER A 1 205 ? -55.751 9.239 26.310 1.00 86.81 205 SER A N 1
ATOM 1544 C CA . SER A 1 205 ? -56.107 7.967 25.668 1.00 86.81 205 SER A CA 1
ATOM 1545 C C . SER A 1 205 ? -55.830 7.997 24.168 1.00 86.81 205 SER A C 1
ATOM 1547 O O . SER A 1 205 ? -55.777 9.077 23.574 1.00 86.81 205 SER A O 1
ATOM 1549 N N . GLU A 1 206 ? -55.686 6.815 23.563 1.00 85.06 206 GLU A N 1
ATOM 1550 C CA . GLU A 1 206 ? -55.476 6.625 22.123 1.00 85.06 206 GLU A CA 1
ATOM 1551 C C . GLU A 1 206 ? -54.276 7.415 21.548 1.00 85.06 206 GLU A C 1
ATOM 1553 O O . GLU A 1 206 ? -54.430 8.075 20.513 1.00 85.06 206 GLU A O 1
ATOM 1558 N N . PRO A 1 207 ? -53.084 7.427 22.183 1.00 85.56 207 PRO A N 1
ATOM 1559 C CA . PRO A 1 207 ? -51.956 8.140 21.623 1.00 85.56 207 PRO A CA 1
ATOM 1560 C C . PRO A 1 207 ? -51.425 7.490 20.348 1.00 85.56 207 PRO A C 1
ATOM 1562 O O . PRO A 1 207 ? -51.469 6.276 20.141 1.00 85.56 207 PRO A O 1
ATOM 1565 N N . LEU A 1 208 ? -50.871 8.345 19.502 1.00 82.25 208 LEU A N 1
ATOM 1566 C CA . LEU A 1 208 ? -50.293 8.014 18.220 1.00 82.25 208 LEU A CA 1
ATOM 1567 C C . LEU A 1 208 ? -49.089 8.930 17.966 1.00 82.25 208 LEU A C 1
ATOM 1569 O O . LEU A 1 208 ? -49.233 10.150 18.007 1.00 82.25 208 LEU A O 1
ATOM 1573 N N . ILE A 1 209 ? -47.912 8.374 17.691 1.00 81.56 209 ILE A N 1
ATOM 1574 C CA . ILE A 1 209 ? -46.700 9.147 17.385 1.00 81.56 209 ILE A CA 1
ATOM 1575 C C . ILE A 1 209 ? -46.572 9.431 15.895 1.00 81.56 209 ILE A C 1
ATOM 1577 O O . ILE A 1 209 ? -46.952 8.603 15.076 1.00 81.56 209 ILE A O 1
ATOM 1581 N N . ARG A 1 210 ? -45.992 10.579 15.543 1.00 81.75 210 ARG A N 1
ATOM 1582 C CA . ARG A 1 210 ? -45.571 10.958 14.185 1.00 81.75 210 ARG A CA 1
ATOM 1583 C C . ARG A 1 210 ? -44.186 11.577 14.244 1.00 81.75 210 ARG A C 1
ATOM 1585 O O . ARG A 1 210 ? -43.979 12.487 15.043 1.00 81.75 210 ARG A O 1
ATOM 1592 N N . VAL A 1 211 ? -43.270 11.134 13.389 1.00 83.00 211 VAL A N 1
ATOM 1593 C CA . VAL A 1 211 ? -41.906 11.677 13.343 1.00 83.00 211 VAL A CA 1
ATOM 1594 C C . VAL A 1 211 ? -41.814 12.750 12.259 1.00 83.00 211 VAL A C 1
ATOM 1596 O O . VAL A 1 211 ? -42.154 12.529 11.095 1.00 83.00 211 VAL A O 1
ATOM 1599 N N . TRP A 1 212 ? -41.372 13.936 12.661 1.00 81.31 212 TRP A N 1
ATOM 1600 C CA . TRP A 1 212 ? -41.210 15.108 11.811 1.00 81.31 212 TRP A CA 1
ATOM 1601 C C . TRP A 1 212 ? -39.738 15.436 11.597 1.00 81.31 212 TRP A C 1
ATOM 1603 O O . TRP A 1 212 ? -38.893 15.139 12.440 1.00 81.31 212 TRP A O 1
ATOM 1613 N N . TYR A 1 213 ? -39.458 16.096 10.471 1.00 80.31 213 TYR A N 1
ATOM 1614 C CA . TYR A 1 213 ? -38.105 16.436 10.022 1.00 80.31 213 TYR A CA 1
ATOM 1615 C C . TYR A 1 213 ? -37.206 15.203 9.856 1.00 80.31 213 TYR A C 1
ATOM 1617 O O . TYR A 1 213 ? -36.023 15.241 10.180 1.00 80.31 213 TYR A O 1
ATOM 1625 N N . ALA A 1 214 ? -37.788 14.121 9.337 1.00 79.00 214 ALA A N 1
ATOM 1626 C CA . ALA A 1 214 ? -37.092 12.885 9.012 1.00 79.00 214 ALA A CA 1
ATOM 1627 C C . ALA A 1 214 ? -37.150 12.584 7.510 1.00 79.00 214 ALA A C 1
ATOM 1629 O O . ALA A 1 214 ? -38.036 13.076 6.802 1.00 79.00 214 ALA A O 1
ATOM 1630 N N . GLN A 1 215 ? -36.209 11.770 7.031 1.00 78.50 215 GLN A N 1
ATOM 1631 C CA . GLN A 1 215 ? -36.179 11.326 5.640 1.00 78.50 215 GLN A CA 1
ATOM 1632 C C . GLN A 1 215 ? -37.338 10.355 5.360 1.00 78.50 215 GLN A C 1
ATOM 1634 O O . GLN A 1 215 ? -37.750 9.586 6.228 1.00 78.50 215 GLN A O 1
ATOM 1639 N N . THR A 1 216 ? -37.862 10.387 4.134 1.00 74.75 216 THR A N 1
ATOM 1640 C CA . THR A 1 216 ? -38.924 9.465 3.665 1.00 74.75 216 THR A CA 1
ATOM 1641 C C . THR A 1 216 ? -38.392 8.351 2.761 1.00 74.75 216 THR A C 1
ATOM 1643 O O . THR A 1 216 ? -39.119 7.416 2.422 1.00 74.75 216 THR A O 1
ATOM 1646 N N . SER A 1 217 ? -37.109 8.437 2.418 1.00 79.50 217 SER A N 1
ATOM 1647 C CA . SER A 1 217 ? -36.337 7.443 1.687 1.00 79.50 217 SER A CA 1
ATOM 1648 C C . SER A 1 217 ? -34.888 7.458 2.168 1.00 79.50 217 SER A C 1
ATOM 1650 O O . SER A 1 217 ? -34.397 8.509 2.587 1.00 79.50 217 SER A O 1
ATOM 1652 N N . GLY A 1 218 ? -34.194 6.333 2.060 1.00 81.62 218 GLY A N 1
ATOM 1653 C CA . GLY A 1 218 ? -32.777 6.207 2.400 1.00 81.62 218 GLY A CA 1
ATOM 1654 C C . GLY A 1 218 ? -32.027 5.441 1.325 1.00 81.62 218 GLY A C 1
ATOM 1655 O O . GLY A 1 218 ? -32.622 4.640 0.611 1.00 81.62 218 GLY A O 1
ATOM 1656 N N . SER A 1 219 ? -30.728 5.707 1.198 1.00 89.00 219 SER A N 1
ATOM 1657 C CA . SER A 1 219 ? -29.860 4.944 0.299 1.00 89.00 219 SER A CA 1
ATOM 1658 C C . SER A 1 219 ? -29.840 3.474 0.717 1.00 89.00 219 SER A C 1
ATOM 1660 O O . SER A 1 219 ? -29.828 3.156 1.909 1.00 89.00 219 SER A O 1
ATOM 1662 N N . ILE A 1 220 ? -29.753 2.568 -0.256 1.00 90.62 220 ILE A N 1
ATOM 1663 C CA . ILE A 1 220 ? -29.541 1.140 0.017 1.00 90.62 220 ILE A CA 1
ATOM 1664 C C . ILE A 1 220 ? -28.215 0.860 0.749 1.00 90.62 220 ILE A C 1
ATOM 1666 O O . ILE A 1 220 ? -28.061 -0.210 1.325 1.00 90.62 220 ILE A O 1
ATOM 1670 N N . LEU A 1 221 ? -27.273 1.815 0.747 1.00 91.25 221 LEU A N 1
ATOM 1671 C CA . LEU A 1 221 ? -25.973 1.730 1.426 1.00 91.25 221 LEU A CA 1
ATOM 1672 C C . LEU A 1 221 ? -25.938 2.457 2.780 1.00 91.25 221 LEU A C 1
ATOM 1674 O O . LEU A 1 221 ? -24.896 2.511 3.429 1.00 91.25 221 LEU A O 1
ATOM 1678 N N . THR A 1 222 ? -27.065 3.013 3.242 1.00 85.94 222 THR A N 1
ATOM 1679 C CA . THR A 1 222 ? -27.113 3.828 4.468 1.00 85.94 222 THR A CA 1
ATOM 1680 C C . THR A 1 222 ? -26.560 3.111 5.704 1.00 85.94 222 THR A C 1
ATOM 1682 O O . THR A 1 222 ? -25.952 3.764 6.546 1.00 85.94 222 THR A O 1
ATOM 1685 N N . GLY A 1 223 ? -26.719 1.790 5.818 1.00 83.00 223 GLY A N 1
ATOM 1686 C CA . GLY A 1 223 ? -26.131 1.037 6.929 1.00 83.00 223 GLY A CA 1
ATOM 1687 C C . GLY A 1 223 ? -24.597 0.997 6.896 1.00 83.00 223 GLY A C 1
ATOM 1688 O O . GLY A 1 223 ? -23.969 1.087 7.942 1.00 83.00 223 GLY A O 1
ATOM 1689 N N . ALA A 1 224 ? -24.000 0.917 5.705 1.00 85.19 224 ALA A N 1
ATOM 1690 C CA . ALA A 1 224 ? -22.555 0.834 5.504 1.00 85.19 224 ALA A CA 1
ATOM 1691 C C . ALA A 1 224 ? -21.868 2.205 5.609 1.00 85.19 224 ALA A C 1
ATOM 1693 O O . ALA A 1 224 ? -20.697 2.285 5.959 1.00 85.19 224 ALA A O 1
ATOM 1694 N N . ASP A 1 225 ? -22.595 3.278 5.296 1.00 75.75 225 ASP A N 1
ATOM 1695 C CA . ASP A 1 225 ? -22.037 4.630 5.202 1.00 75.75 225 ASP A CA 1
ATOM 1696 C C . ASP A 1 225 ? -22.035 5.389 6.541 1.00 75.75 225 ASP A C 1
ATOM 1698 O O . ASP A 1 225 ? -21.291 6.353 6.711 1.00 75.75 225 ASP A O 1
ATOM 1702 N N . VAL A 1 226 ? -22.880 4.989 7.496 1.00 63.28 226 VAL A N 1
ATOM 1703 C CA . VAL A 1 226 ? -23.094 5.735 8.752 1.00 63.28 226 VAL A CA 1
ATOM 1704 C C . VAL A 1 226 ? -22.286 5.166 9.931 1.00 63.28 226 VAL A C 1
ATOM 1706 O O . VAL A 1 226 ? -22.139 5.845 10.946 1.00 63.28 226 VAL A O 1
ATOM 1709 N N . THR A 1 227 ? -21.676 3.983 9.792 1.00 53.94 227 THR A N 1
ATOM 1710 C CA . THR A 1 227 ? -20.786 3.382 10.808 1.00 53.94 227 THR A CA 1
ATOM 1711 C C . THR A 1 227 ? -19.438 4.102 10.968 1.00 53.94 227 THR A C 1
ATOM 1713 O O . THR A 1 227 ? -18.804 3.955 12.005 1.00 53.94 227 THR A O 1
ATOM 1716 N N . ASP A 1 228 ? -19.036 4.957 10.017 1.00 41.94 228 ASP A N 1
ATOM 1717 C CA . ASP A 1 228 ? -17.805 5.775 10.073 1.00 41.94 228 ASP A CA 1
ATOM 1718 C C . ASP A 1 228 ? -18.022 7.152 10.758 1.00 41.94 228 ASP A C 1
ATOM 1720 O O . ASP A 1 228 ? -17.466 8.170 10.342 1.00 41.94 228 ASP A O 1
ATOM 1724 N N . ASN A 1 229 ? -18.865 7.238 11.801 1.00 42.16 229 ASN A N 1
ATOM 1725 C CA . ASN A 1 229 ? -19.195 8.497 12.508 1.00 42.16 229 ASN A CA 1
ATOM 1726 C C . ASN A 1 229 ? -19.784 9.618 11.614 1.00 42.16 229 ASN A C 1
ATOM 1728 O O . ASN A 1 229 ? -19.791 10.797 11.992 1.00 42.16 229 ASN A O 1
ATOM 1732 N N . GLN A 1 230 ? -20.311 9.282 10.434 1.00 50.25 230 GLN A N 1
ATOM 1733 C CA . GLN A 1 230 ? -20.874 10.272 9.518 1.00 50.25 230 GLN A CA 1
ATOM 1734 C C . GLN A 1 230 ? -22.232 10.800 10.007 1.00 50.25 230 GLN A C 1
ATOM 1736 O O . GLN A 1 230 ? -23.068 10.080 10.554 1.00 50.25 230 GLN A O 1
ATOM 1741 N N . THR A 1 231 ? -22.472 12.101 9.811 1.00 63.44 231 THR A N 1
ATOM 1742 C CA . THR A 1 231 ? -23.745 12.734 10.190 1.00 63.44 231 THR A CA 1
ATOM 1743 C C . THR A 1 231 ? -24.849 12.301 9.213 1.00 63.44 231 THR A C 1
ATOM 1745 O O . THR A 1 231 ? -24.651 12.454 8.008 1.00 63.44 231 THR A O 1
ATOM 1748 N N . PRO A 1 232 ? -26.023 11.824 9.684 1.00 74.00 232 PRO A N 1
ATOM 1749 C CA . PRO A 1 232 ? -27.141 11.461 8.812 1.00 74.00 232 PRO A CA 1
ATOM 1750 C C . PRO A 1 232 ? -27.533 12.588 7.840 1.00 74.00 232 PRO A C 1
ATOM 1752 O O . PRO A 1 232 ? -27.351 13.768 8.157 1.00 74.00 232 PRO A O 1
ATOM 1755 N N . PRO A 1 233 ? -28.128 12.282 6.676 1.00 74.56 233 PRO A N 1
ATOM 1756 C CA . PRO A 1 233 ? -28.422 13.290 5.662 1.00 74.56 233 PRO A CA 1
ATOM 1757 C C . PRO A 1 233 ? -29.429 14.343 6.152 1.00 74.56 233 PRO A C 1
ATOM 1759 O O . PRO A 1 233 ? -30.431 14.030 6.809 1.00 74.56 233 PRO A O 1
ATOM 1762 N N . ALA A 1 234 ? -29.178 15.609 5.807 1.00 72.81 234 ALA A N 1
ATOM 1763 C CA . ALA A 1 234 ? -30.116 16.705 6.045 1.00 72.81 234 ALA A CA 1
ATOM 1764 C C . ALA A 1 234 ? -31.278 16.661 5.044 1.00 72.81 234 ALA A C 1
ATOM 1766 O O . ALA A 1 234 ? -31.122 16.240 3.896 1.00 72.81 234 ALA A O 1
ATOM 1767 N N . LEU A 1 235 ? -32.453 17.124 5.466 1.00 68.25 235 LEU A N 1
ATOM 1768 C CA . LEU A 1 235 ? -33.571 17.337 4.552 1.00 68.25 235 LEU A CA 1
ATOM 1769 C C . LEU A 1 235 ? -33.264 18.500 3.606 1.00 68.25 235 LEU A C 1
ATOM 1771 O O . LEU A 1 235 ? -32.984 19.610 4.052 1.00 68.25 235 LEU A O 1
ATOM 1775 N N . THR A 1 236 ? -33.395 18.260 2.303 1.00 62.50 236 THR A N 1
ATOM 1776 C CA . THR A 1 236 ? -33.179 19.270 1.253 1.00 62.50 236 THR A CA 1
ATOM 1777 C C . THR A 1 236 ? -34.443 20.075 0.919 1.00 62.50 236 THR A C 1
ATOM 1779 O O . THR A 1 236 ? -34.358 21.098 0.245 1.00 62.50 236 THR A O 1
ATOM 1782 N N . SER A 1 237 ? -35.624 19.665 1.406 1.00 59.22 237 SER A N 1
ATOM 1783 C CA . SER A 1 237 ? -36.891 20.400 1.246 1.00 59.22 237 SER A CA 1
ATOM 1784 C C . SER A 1 237 ? -37.867 20.161 2.414 1.00 59.22 237 SER A C 1
ATOM 1786 O O . SER A 1 237 ? -37.849 19.103 3.044 1.00 59.22 237 SER A O 1
ATOM 1788 N N . MET A 1 238 ? -38.704 21.161 2.736 1.00 59.12 238 MET A N 1
ATOM 1789 C CA . MET A 1 238 ? -39.774 21.052 3.744 1.00 59.12 238 MET A CA 1
ATOM 1790 C C . MET A 1 238 ? -41.123 20.650 3.115 1.00 59.12 238 MET A C 1
ATOM 1792 O O . MET A 1 238 ? -41.419 21.109 2.012 1.00 59.12 238 MET A O 1
ATOM 1796 N N . PRO A 1 239 ? -42.017 19.959 3.853 1.00 52.94 239 PRO A N 1
ATOM 1797 C CA . PRO A 1 239 ? -41.779 19.184 5.069 1.00 52.94 239 PRO A CA 1
ATOM 1798 C C . PRO A 1 239 ? -41.707 17.678 4.756 1.00 52.94 239 PRO A C 1
ATOM 1800 O O . PRO A 1 239 ? -42.687 17.087 4.306 1.00 52.94 239 PRO A O 1
ATOM 1803 N N . GLY A 1 240 ? -40.578 17.027 5.047 1.00 50.84 240 GLY A N 1
ATOM 1804 C CA . GLY A 1 240 ? -40.544 15.565 5.148 1.00 50.84 240 GLY A CA 1
ATOM 1805 C C . GLY A 1 240 ? -41.417 15.116 6.327 1.00 50.84 240 GLY A C 1
ATOM 1806 O O . GLY A 1 240 ? -41.110 15.439 7.477 1.00 50.84 240 GLY A O 1
ATOM 1807 N N . ARG A 1 241 ? -42.533 14.433 6.045 1.00 54.75 241 ARG A N 1
ATOM 1808 C CA . ARG A 1 241 ? -43.447 13.856 7.046 1.00 54.75 241 ARG A CA 1
ATOM 1809 C C . ARG A 1 241 ? -43.280 12.337 7.048 1.00 54.75 241 ARG A C 1
ATOM 1811 O O . ARG A 1 241 ? -43.574 11.717 6.030 1.00 54.75 241 ARG A O 1
ATOM 1818 N N . ALA A 1 242 ? -42.897 11.739 8.176 1.00 52.72 242 ALA A N 1
ATOM 1819 C CA . ALA A 1 242 ? -43.029 10.295 8.374 1.00 52.72 242 ALA A CA 1
ATOM 1820 C C . ALA A 1 242 ? -44.381 9.964 9.044 1.00 52.72 242 ALA A C 1
ATOM 1822 O O . ALA A 1 242 ? -44.927 10.748 9.828 1.00 52.72 242 ALA A O 1
ATOM 1823 N N . ILE A 1 243 ? -44.962 8.826 8.649 1.00 57.25 243 ILE A N 1
ATOM 1824 C CA . ILE A 1 243 ? -46.314 8.358 9.009 1.00 57.25 243 ILE A CA 1
ATOM 1825 C C . ILE A 1 243 ? -46.341 7.842 10.464 1.00 57.25 243 ILE A C 1
ATOM 1827 O O . ILE A 1 243 ? -45.317 7.776 11.128 1.00 57.25 243 ILE A O 1
ATOM 1831 N N . ALA A 1 244 ? -47.534 7.588 10.999 1.00 52.03 244 ALA A N 1
ATOM 1832 C CA . ALA A 1 244 ? -47.813 7.466 12.419 1.00 52.03 244 ALA A CA 1
ATOM 1833 C C . ALA A 1 244 ? -47.781 6.027 12.985 1.00 52.03 244 ALA A C 1
ATOM 1835 O O . ALA A 1 244 ? -48.097 5.098 12.249 1.00 52.03 244 ALA A O 1
ATOM 1836 N N . ALA A 1 245 ? -47.520 5.852 14.289 1.00 50.53 245 ALA A N 1
ATOM 1837 C CA . ALA A 1 245 ? -47.733 4.595 15.038 1.00 50.53 245 ALA A CA 1
ATOM 1838 C C . ALA A 1 245 ? -48.701 4.799 16.212 1.00 50.53 245 ALA A C 1
ATOM 1840 O O . ALA A 1 245 ? -48.649 5.846 16.844 1.00 50.53 245 ALA A O 1
ATOM 1841 N N . SER A 1 246 ? -49.585 3.834 16.496 1.00 52.25 246 SER A N 1
ATOM 1842 C CA . SER A 1 246 ? -50.604 3.906 17.562 1.00 52.25 246 SER A CA 1
ATOM 1843 C C . SER A 1 246 ? -50.173 3.216 18.856 1.00 52.25 246 SER A C 1
ATOM 1845 O O . SER A 1 246 ? -49.275 2.377 18.859 1.00 52.25 246 SER A O 1
ATOM 1847 N N . GLU A 1 247 ? -50.877 3.516 19.945 1.00 45.97 247 GLU A N 1
ATOM 1848 C CA . GLU A 1 247 ? -50.842 2.767 21.204 1.00 45.97 247 GLU A CA 1
ATOM 1849 C C . GLU A 1 247 ? -50.975 1.249 20.959 1.00 45.97 247 GLU A C 1
ATOM 1851 O O . GLU A 1 247 ? -51.848 0.814 20.202 1.00 45.97 247 GLU A O 1
ATOM 1856 N N . GLY A 1 248 ? -50.114 0.443 21.596 1.00 48.91 248 GLY A N 1
ATOM 1857 C CA . GLY A 1 248 ? -50.222 -1.025 21.585 1.00 48.91 248 GLY A CA 1
ATOM 1858 C C . GLY A 1 248 ? -49.083 -1.815 20.924 1.00 48.91 248 GLY A C 1
ATOM 1859 O O . GLY A 1 248 ? -49.238 -3.020 20.747 1.00 48.91 248 GLY A O 1
ATOM 1860 N N . GLY A 1 249 ? -47.946 -1.192 20.595 1.00 53.78 249 GLY A N 1
ATOM 1861 C CA . GLY A 1 249 ? -46.726 -1.932 20.231 1.00 53.78 249 GLY A CA 1
ATOM 1862 C C . GLY A 1 249 ? -46.468 -2.141 18.738 1.00 53.78 249 GLY A C 1
ATOM 1863 O O . GLY A 1 249 ? -45.663 -2.998 18.390 1.00 53.78 249 GLY A O 1
ATOM 1864 N N . VAL A 1 250 ? -47.103 -1.361 17.853 1.00 65.25 250 VAL A N 1
ATOM 1865 C CA . VAL A 1 250 ? -46.741 -1.349 16.425 1.00 65.25 250 VAL A CA 1
ATOM 1866 C C . VAL A 1 250 ? -45.529 -0.423 16.233 1.00 65.25 250 VAL A C 1
ATOM 1868 O O . VAL A 1 250 ? -45.680 0.788 16.415 1.00 65.25 250 VAL A O 1
ATOM 1871 N N . PRO A 1 251 ? -44.336 -0.944 15.889 1.00 74.75 251 PRO A N 1
ATOM 1872 C CA . PRO A 1 251 ? -43.158 -0.114 15.670 1.00 74.75 251 PRO A CA 1
ATOM 1873 C C . PRO A 1 251 ? -43.313 0.761 14.421 1.00 74.75 251 PRO A C 1
ATOM 1875 O O . PRO A 1 251 ? -43.890 0.347 13.412 1.00 74.75 251 PRO A O 1
ATOM 1878 N N . LEU A 1 252 ? -42.769 1.974 14.487 1.00 78.62 252 LEU A N 1
ATOM 1879 C CA . LEU A 1 252 ? -42.627 2.867 13.342 1.00 78.62 252 LEU A CA 1
ATOM 1880 C C . LEU A 1 252 ? -41.174 2.860 12.873 1.00 78.62 252 LEU A C 1
ATOM 1882 O O . LEU A 1 252 ? -40.286 3.205 13.645 1.00 78.62 252 LEU A O 1
ATOM 1886 N N . TYR A 1 253 ? -40.938 2.532 11.606 1.00 81.12 253 TYR A N 1
ATOM 1887 C CA . TYR A 1 253 ? -39.603 2.604 11.014 1.00 81.12 253 TYR A CA 1
ATOM 1888 C C . TYR A 1 253 ? -39.432 3.898 10.227 1.00 81.12 253 TYR A C 1
ATOM 1890 O O . TYR A 1 253 ? -40.342 4.299 9.502 1.00 81.12 253 TYR A O 1
ATOM 1898 N N . VAL A 1 254 ? -38.294 4.568 10.395 1.00 81.50 254 VAL A N 1
ATOM 1899 C CA . VAL A 1 254 ? -38.014 5.886 9.807 1.00 81.50 254 VAL A CA 1
ATOM 1900 C C . VAL A 1 254 ? -36.577 5.932 9.304 1.00 81.50 254 VAL A C 1
ATOM 1902 O O . VAL A 1 254 ? -35.683 5.365 9.926 1.00 81.50 254 VAL A O 1
ATOM 1905 N N . TYR A 1 255 ? -36.332 6.633 8.199 1.00 84.88 255 TYR A N 1
ATOM 1906 C CA . TYR A 1 255 ? -34.982 6.779 7.668 1.00 84.88 255 TYR A CA 1
ATOM 1907 C C . TYR A 1 255 ? -34.128 7.788 8.455 1.00 84.88 255 TYR A C 1
ATOM 1909 O O . TYR A 1 255 ? -34.657 8.793 8.950 1.00 84.88 255 TYR A O 1
ATOM 1917 N N . PRO A 1 256 ? -32.803 7.565 8.534 1.00 84.12 256 PRO A N 1
ATOM 1918 C CA . PRO A 1 256 ? -31.874 8.429 9.251 1.00 84.12 256 PRO A CA 1
ATOM 1919 C C . PRO A 1 256 ? -31.926 9.880 8.791 1.00 84.12 256 PRO A C 1
ATOM 1921 O O . PRO A 1 256 ? -31.992 10.173 7.598 1.00 84.12 256 PRO A O 1
ATOM 1924 N N . SER A 1 257 ? -31.876 10.811 9.739 1.00 83.81 257 SER A N 1
ATOM 1925 C CA . SER A 1 257 ? -31.964 12.237 9.449 1.00 83.81 257 SER A CA 1
ATOM 1926 C C . SER A 1 257 ? -31.379 13.088 10.563 1.00 83.81 257 SER A C 1
ATOM 1928 O O . SER A 1 257 ? -31.612 12.839 11.747 1.00 83.81 257 SER A O 1
ATOM 1930 N N . GLN A 1 258 ? -30.675 14.152 10.176 1.00 85.00 258 GLN A N 1
ATOM 1931 C CA . GLN A 1 258 ? -30.204 15.178 11.111 1.00 85.00 258 GLN A CA 1
ATOM 1932 C C . GLN A 1 258 ? -31.182 16.357 11.287 1.00 85.00 258 GLN A C 1
ATOM 1934 O O . GLN A 1 258 ? -30.891 17.305 12.027 1.00 85.00 258 GLN A O 1
ATOM 1939 N N . GLY A 1 259 ? -32.334 16.303 10.609 1.00 79.00 259 GLY A N 1
ATOM 1940 C CA . GLY A 1 259 ? -33.302 17.391 10.526 1.00 79.00 259 GLY A CA 1
ATOM 1941 C C . GLY A 1 259 ? -33.169 18.223 9.251 1.00 79.00 259 GLY A C 1
ATOM 1942 O O . GLY A 1 259 ? -32.495 17.849 8.289 1.00 79.00 259 GLY A O 1
ATOM 1943 N N . TRP A 1 260 ? -33.841 19.370 9.239 1.00 81.44 260 TRP A N 1
ATOM 1944 C CA . TRP A 1 260 ? -33.805 20.336 8.144 1.00 81.44 260 TRP A CA 1
ATOM 1945 C C . TRP A 1 260 ? -32.864 21.495 8.473 1.00 81.44 260 TRP A C 1
ATOM 1947 O O . TRP A 1 260 ? -32.910 22.047 9.575 1.00 81.44 260 TRP A O 1
ATOM 1957 N N . ASN A 1 261 ? -32.022 21.859 7.509 1.00 77.31 261 ASN A N 1
ATOM 1958 C CA . ASN A 1 261 ? -31.099 22.981 7.602 1.00 77.31 261 ASN A CA 1
ATOM 1959 C C . ASN A 1 261 ? -31.018 23.670 6.235 1.00 77.31 261 ASN A C 1
ATOM 1961 O O . ASN A 1 261 ? -30.619 23.041 5.258 1.00 77.31 261 ASN A O 1
ATOM 1965 N N . ASP A 1 262 ? -31.386 24.948 6.168 1.00 73.00 262 ASP A N 1
ATOM 1966 C CA . ASP A 1 262 ? -31.295 25.772 4.952 1.00 73.00 262 ASP A CA 1
ATOM 1967 C C . ASP A 1 262 ? -30.118 26.765 4.972 1.00 73.00 262 ASP A C 1
ATOM 1969 O O . ASP A 1 262 ? -30.053 27.684 4.157 1.00 73.00 262 ASP A O 1
ATOM 1973 N N . GLY A 1 263 ? -29.196 26.604 5.926 1.00 69.56 263 GLY A N 1
ATOM 1974 C CA . GLY A 1 263 ? -28.073 27.510 6.168 1.00 69.56 263 GLY A CA 1
ATOM 1975 C C . GLY A 1 263 ? -28.403 28.694 7.086 1.00 69.56 263 GLY A C 1
ATOM 1976 O O . GLY A 1 263 ? -27.485 29.393 7.512 1.00 69.56 263 GLY A O 1
ATOM 1977 N N . SER A 1 264 ? -29.679 28.911 7.429 1.00 71.94 264 SER A N 1
ATOM 1978 C CA . SER A 1 264 ? -30.137 30.006 8.303 1.00 71.94 264 SER A CA 1
ATOM 1979 C C . SER A 1 264 ? -30.978 29.535 9.492 1.00 71.94 264 SER A C 1
ATOM 1981 O O . SER A 1 264 ? -30.936 30.139 10.564 1.00 71.94 264 SER A O 1
ATOM 1983 N N . THR A 1 265 ? -31.725 28.446 9.313 1.00 72.75 265 THR A N 1
ATOM 1984 C CA . THR A 1 265 ? -32.645 27.878 10.295 1.00 72.75 265 THR A CA 1
ATOM 1985 C C . THR A 1 265 ? -32.397 26.383 10.409 1.00 72.75 265 THR A C 1
ATOM 1987 O O . THR A 1 265 ? -32.411 25.662 9.414 1.00 72.75 265 THR A O 1
ATOM 1990 N N . ILE A 1 266 ? -32.220 25.905 11.640 1.00 78.25 266 ILE A N 1
ATOM 1991 C CA . ILE A 1 266 ? -32.069 24.480 11.941 1.00 78.25 266 ILE A CA 1
ATOM 1992 C C . ILE A 1 266 ? -33.356 23.996 12.608 1.00 78.25 266 ILE A C 1
ATOM 1994 O O . ILE A 1 266 ? -33.789 24.551 13.618 1.00 78.25 266 ILE A O 1
ATOM 1998 N N . ARG A 1 267 ? -33.972 22.953 12.045 1.00 80.94 267 ARG A N 1
ATOM 1999 C CA . ARG A 1 267 ? -35.108 22.239 12.643 1.00 80.94 267 ARG A CA 1
ATOM 2000 C C . ARG A 1 267 ? -34.727 20.783 12.855 1.00 80.94 267 ARG A C 1
ATOM 2002 O O . ARG A 1 267 ? -34.594 20.030 11.894 1.00 80.94 267 ARG A O 1
ATOM 2009 N N . ARG A 1 268 ? -34.551 20.395 14.116 1.00 84.25 268 ARG A N 1
ATOM 2010 C CA . ARG A 1 268 ? -34.222 19.017 14.495 1.00 84.25 268 ARG A CA 1
ATOM 2011 C C . ARG A 1 268 ? -35.416 18.073 14.397 1.00 84.25 268 ARG A C 1
ATOM 2013 O O . ARG A 1 268 ? -36.552 18.546 14.523 1.00 84.25 268 ARG A O 1
ATOM 2020 N N . PRO A 1 269 ? -35.160 16.760 14.241 1.00 85.62 269 PRO A N 1
ATOM 2021 C CA . PRO A 1 269 ? -36.191 15.746 14.362 1.00 85.62 269 PRO A CA 1
ATOM 2022 C C . PRO A 1 269 ? -36.997 15.909 15.649 1.00 85.62 269 PRO A C 1
ATOM 2024 O O . PRO A 1 269 ? -36.465 16.203 16.722 1.00 85.62 269 PRO A O 1
ATOM 2027 N N . CYS A 1 270 ? -38.306 15.741 15.539 1.00 86.50 270 CYS A N 1
ATOM 2028 C CA . CYS A 1 270 ? -39.191 15.742 16.693 1.00 86.50 270 CYS A CA 1
ATOM 2029 C C . CYS A 1 270 ? -40.340 14.768 16.484 1.00 86.50 270 CYS A C 1
ATOM 2031 O O . CYS A 1 270 ? -40.637 14.355 15.362 1.00 86.50 270 CYS A O 1
ATOM 2033 N N . VAL A 1 271 ? -40.996 14.418 17.583 1.00 88.88 271 VAL A N 1
ATOM 2034 C CA . VAL A 1 271 ? -42.164 13.549 17.574 1.00 88.88 271 VAL A CA 1
ATOM 2035 C C . VAL A 1 271 ? -43.391 14.356 17.970 1.00 88.88 271 VAL A C 1
ATOM 2037 O O . VAL A 1 271 ? -43.361 15.123 18.931 1.00 88.88 271 VAL A O 1
ATOM 2040 N N . ILE A 1 272 ? -44.484 14.195 17.230 1.00 88.44 272 ILE A N 1
ATOM 2041 C CA . ILE A 1 272 ? -45.803 14.672 17.641 1.00 88.44 272 ILE A CA 1
ATOM 2042 C C . ILE A 1 272 ? -46.608 13.485 18.151 1.00 88.44 272 ILE A C 1
ATOM 2044 O O . ILE A 1 272 ? -46.833 12.528 17.413 1.00 88.44 272 ILE A O 1
ATOM 2048 N N . VAL A 1 273 ? -47.068 13.567 19.397 1.00 89.44 273 VAL A N 1
ATOM 2049 C CA . VAL A 1 273 ? -48.016 12.620 19.987 1.00 89.44 273 VAL A CA 1
ATOM 2050 C C . VAL A 1 273 ? -49.422 13.186 19.793 1.00 89.44 273 VAL A C 1
ATOM 2052 O O . VAL A 1 273 ? -49.795 14.170 20.430 1.00 89.44 273 VAL A O 1
ATOM 2055 N N . ALA A 1 274 ? -50.196 12.603 18.884 1.00 87.00 274 ALA A N 1
ATOM 2056 C CA . ALA A 1 274 ? -51.622 12.870 18.734 1.00 87.00 274 ALA A CA 1
ATOM 2057 C C . ALA A 1 274 ? -52.391 11.960 19.694 1.00 87.00 274 ALA A C 1
ATOM 2059 O O . ALA A 1 274 ? -52.198 10.753 19.654 1.00 87.00 274 ALA A O 1
ATOM 2060 N N . ALA A 1 275 ? -53.240 12.514 20.553 1.00 89.31 275 ALA A N 1
ATOM 2061 C CA . ALA A 1 275 ? -53.996 11.740 21.536 1.00 89.31 275 ALA A CA 1
ATOM 2062 C C . ALA A 1 275 ? -55.348 12.400 21.827 1.00 89.31 275 ALA A C 1
ATOM 2064 O O . ALA A 1 275 ? -55.621 13.521 21.389 1.00 89.31 275 ALA A O 1
ATOM 2065 N N . LYS A 1 276 ? -56.196 11.723 22.602 1.00 90.38 276 LYS A N 1
ATOM 2066 C CA . LYS A 1 276 ? -57.396 12.323 23.188 1.00 90.38 276 LYS A CA 1
ATOM 2067 C C . LYS A 1 276 ? -57.126 12.731 24.629 1.00 90.38 276 LYS A C 1
ATOM 2069 O O . LYS A 1 276 ? -56.754 11.885 25.440 1.00 90.38 276 LYS A O 1
ATOM 2074 N N . TYR A 1 277 ? -57.388 13.994 24.961 1.00 91.19 277 TYR A N 1
ATOM 2075 C CA . TYR A 1 277 ? -57.419 14.491 26.335 1.00 91.19 277 TYR A CA 1
ATOM 2076 C C . TYR A 1 277 ? -58.853 14.847 26.723 1.00 91.19 277 TYR A C 1
ATOM 2078 O O . TYR A 1 277 ? -59.456 15.769 26.176 1.00 91.19 277 TYR A O 1
ATOM 2086 N N . ASN A 1 278 ? -59.416 14.117 27.687 1.00 91.12 278 ASN A N 1
ATOM 2087 C CA . ASN A 1 278 ? -60.804 14.271 28.133 1.00 91.12 278 ASN A CA 1
ATOM 2088 C C . ASN A 1 278 ? -61.826 14.108 26.985 1.00 91.12 278 ASN A C 1
ATOM 2090 O O . ASN A 1 278 ? -62.861 14.769 26.974 1.00 91.12 278 ASN A O 1
ATOM 2094 N N . GLY A 1 279 ? -61.508 13.239 26.017 1.00 88.75 279 GLY A N 1
ATOM 2095 C CA . GLY A 1 279 ? -62.320 12.959 24.828 1.00 88.75 279 GLY A CA 1
ATOM 2096 C C . GLY A 1 279 ? -62.054 13.866 23.618 1.00 88.75 279 GLY A C 1
ATOM 2097 O O . GLY A 1 279 ? -62.439 13.497 22.512 1.00 88.75 279 GLY A O 1
ATOM 2098 N N . GLU A 1 280 ? -61.364 14.995 23.795 1.00 91.25 280 GLU A N 1
ATOM 2099 C CA . GLU A 1 280 ? -61.037 15.938 22.716 1.00 91.25 280 GLU A CA 1
ATOM 2100 C C . GLU A 1 280 ? -59.679 15.612 22.087 1.00 91.25 280 GLU A C 1
ATOM 2102 O O . GLU A 1 280 ? -58.731 15.274 22.795 1.00 91.25 280 GLU A O 1
ATOM 2107 N N . SER A 1 281 ? -59.570 15.724 20.760 1.00 91.00 281 SER A N 1
ATOM 2108 C CA . SER A 1 281 ? -58.307 15.473 20.048 1.00 91.00 281 SER A CA 1
ATOM 2109 C C . SER A 1 281 ? -57.311 16.612 20.274 1.00 91.00 281 SER A C 1
ATOM 2111 O O . SER A 1 281 ? -57.630 17.772 20.016 1.00 91.00 281 SER A O 1
ATOM 2113 N N . CYS A 1 282 ? -56.101 16.279 20.714 1.00 91.75 282 CYS A N 1
ATOM 2114 C CA . CYS A 1 282 ? -55.011 17.221 20.947 1.00 91.75 282 CYS A CA 1
ATOM 2115 C C . CYS A 1 282 ? -53.662 16.663 20.468 1.00 91.75 282 CYS A C 1
ATOM 2117 O O . CYS A 1 282 ? -53.498 15.463 20.236 1.00 91.75 282 CYS A O 1
ATOM 2119 N N . TYR A 1 283 ? -52.687 17.560 20.314 1.00 91.25 283 TYR A N 1
ATOM 2120 C CA . TYR A 1 283 ? -51.362 17.253 19.779 1.00 91.25 283 TYR A CA 1
ATOM 2121 C C . TYR A 1 283 ? -50.273 17.762 20.722 1.00 91.25 283 TYR A C 1
ATOM 2123 O O . TYR A 1 283 ? -50.301 18.918 21.149 1.00 91.25 283 TYR A O 1
ATOM 2131 N N . TYR A 1 284 ? -49.298 16.913 21.026 1.00 91.81 284 TYR A N 1
ATOM 2132 C CA . TYR A 1 284 ? -48.186 17.229 21.914 1.00 91.81 284 TYR A CA 1
ATOM 2133 C C . TYR A 1 284 ? -46.861 17.122 21.168 1.00 91.81 284 TYR A C 1
ATOM 2135 O O . TYR A 1 284 ? -46.587 16.102 20.540 1.00 91.81 284 TYR A O 1
ATOM 2143 N N . ARG A 1 285 ? -46.020 18.154 21.256 1.00 90.62 285 ARG A N 1
ATOM 2144 C CA . ARG A 1 285 ? -44.657 18.109 20.721 1.00 90.62 285 ARG A CA 1
ATOM 2145 C C . ARG A 1 285 ? -43.704 17.487 21.731 1.00 90.62 285 ARG A C 1
ATOM 2147 O O . ARG A 1 285 ? -43.667 17.907 22.884 1.00 90.62 285 ARG A O 1
ATOM 2154 N N . VAL A 1 286 ? -42.885 16.562 21.255 1.00 90.06 286 VAL A N 1
ATOM 2155 C CA . VAL A 1 286 ? -41.783 15.931 21.976 1.00 90.06 286 VAL A CA 1
ATOM 2156 C C . VAL A 1 286 ? -40.508 16.192 21.178 1.00 90.06 286 VAL A C 1
ATOM 2158 O O . VAL A 1 286 ? -40.393 15.799 20.017 1.00 90.06 286 VAL A O 1
ATOM 2161 N N . ASN A 1 287 ? -39.559 16.910 21.773 1.00 88.12 287 ASN A N 1
ATOM 2162 C CA . ASN A 1 287 ? -38.242 17.090 21.165 1.00 88.12 287 ASN A CA 1
ATOM 2163 C C . ASN A 1 287 ? -37.427 15.811 21.366 1.00 88.12 287 ASN A C 1
ATOM 2165 O O . ASN A 1 287 ? -37.451 15.260 22.462 1.00 88.12 287 ASN A O 1
ATOM 2169 N N . LEU A 1 288 ? -36.711 15.358 20.333 1.00 86.69 288 LEU A N 1
ATOM 2170 C CA . LEU A 1 288 ? -35.829 14.198 20.440 1.00 86.69 288 LEU A CA 1
ATOM 2171 C C . LEU A 1 288 ? -34.547 14.631 21.168 1.00 86.69 288 LEU A C 1
ATOM 2173 O O . LEU A 1 288 ? -33.648 15.207 20.559 1.00 86.69 288 LEU A O 1
ATOM 2177 N N . VAL A 1 289 ? -34.511 14.439 22.484 1.00 79.75 289 VAL A N 1
ATOM 2178 C CA . VAL A 1 289 ? -33.372 14.774 23.348 1.00 79.75 289 VAL A CA 1
ATOM 2179 C C . VAL A 1 289 ? -33.040 13.602 24.265 1.00 79.75 289 VAL A C 1
ATOM 2181 O O . VAL A 1 289 ? -33.938 12.837 24.614 1.00 79.75 289 VAL A O 1
ATOM 2184 N N . ASP A 1 290 ? -31.773 13.472 24.651 1.00 68.94 290 ASP A N 1
ATOM 2185 C CA . ASP A 1 290 ? -31.343 12.502 25.663 1.00 68.94 290 ASP A CA 1
ATOM 2186 C C . ASP A 1 290 ? -31.643 12.977 27.100 1.00 68.94 290 ASP A C 1
ATOM 2188 O O . ASP A 1 290 ? -32.162 14.075 27.329 1.00 68.94 290 ASP A O 1
ATOM 2192 N N . GLU A 1 291 ? -31.289 12.151 28.088 1.00 65.00 291 GLU A N 1
ATOM 2193 C CA . GLU A 1 291 ? -31.470 12.429 29.522 1.00 65.00 291 GLU A CA 1
ATOM 2194 C C . GLU A 1 291 ? -30.743 13.694 30.018 1.00 65.00 291 GLU A C 1
ATOM 2196 O O . GLU A 1 291 ? -31.126 14.277 31.035 1.00 65.00 291 GLU A O 1
ATOM 2201 N N . THR A 1 292 ? -29.728 14.161 29.285 1.00 65.31 292 THR A N 1
ATOM 2202 C CA . THR A 1 292 ? -28.975 15.389 29.585 1.00 65.31 292 THR A CA 1
ATOM 2203 C C . THR A 1 292 ? -29.556 16.625 28.890 1.00 65.31 292 THR A C 1
ATOM 2205 O O . THR A 1 292 ? -29.102 17.747 29.130 1.00 65.31 292 THR A O 1
ATOM 2208 N N . GLY A 1 293 ? -30.583 16.439 28.052 1.00 68.56 293 GLY A N 1
ATOM 2209 C CA . GLY A 1 293 ? -31.221 17.486 27.257 1.00 68.56 293 GLY A CA 1
ATOM 2210 C C . GLY A 1 293 ? -30.507 17.792 25.937 1.00 68.56 293 GLY A C 1
ATOM 2211 O O . GLY A 1 293 ? -30.819 18.806 25.306 1.00 68.56 293 GLY A O 1
ATOM 2212 N N . LYS A 1 294 ? -29.556 16.954 25.506 1.00 75.94 294 LYS A N 1
ATOM 2213 C CA . LYS A 1 294 ? -28.860 17.109 24.223 1.00 75.94 294 LYS A CA 1
ATOM 2214 C C . LYS A 1 294 ? -29.744 16.606 23.085 1.00 75.94 294 LYS A C 1
ATOM 2216 O O . LYS A 1 294 ? -30.351 15.549 23.185 1.00 75.94 294 LYS A O 1
ATOM 2221 N N . GLU A 1 295 ? -29.789 17.355 21.984 1.00 80.38 295 GLU A N 1
ATOM 2222 C CA . GLU A 1 295 ? -30.541 16.980 20.781 1.00 80.38 295 GLU A CA 1
ATOM 2223 C C . GLU A 1 295 ? -30.007 15.686 20.152 1.00 80.38 295 GLU A C 1
ATOM 2225 O O . GLU A 1 295 ? -28.806 15.541 19.906 1.00 80.38 295 GLU A O 1
ATOM 2230 N N . LEU A 1 296 ? -30.924 14.776 19.837 1.00 78.12 296 LEU A N 1
ATOM 2231 C CA . LEU A 1 296 ? -30.655 13.521 19.149 1.00 78.12 296 LEU A CA 1
ATOM 2232 C C . LEU A 1 296 ? -30.968 13.648 17.651 1.00 78.12 296 LEU A C 1
ATOM 2234 O O . LEU A 1 296 ? -31.892 14.352 17.233 1.00 78.12 296 LEU A O 1
ATOM 2238 N N . LEU A 1 297 ? -30.186 12.943 16.834 1.00 86.19 297 LEU A N 1
ATOM 2239 C CA . LEU A 1 297 ? -30.449 12.731 15.406 1.00 86.19 297 LEU A CA 1
ATOM 2240 C C . LEU A 1 297 ? -31.042 11.332 15.224 1.00 86.19 297 LEU A C 1
ATOM 2242 O O . LEU A 1 297 ? -30.857 10.488 16.091 1.00 86.19 297 LEU A O 1
ATOM 2246 N N . ILE A 1 298 ? -31.699 11.072 14.094 1.00 84.88 298 ILE A N 1
ATOM 2247 C CA . ILE A 1 298 ? -32.182 9.726 13.757 1.00 84.88 298 ILE A CA 1
ATOM 2248 C C . ILE A 1 298 ? -31.057 8.983 13.033 1.00 84.88 298 ILE A C 1
ATOM 2250 O O . ILE A 1 298 ? -30.603 9.451 11.985 1.00 84.88 298 ILE A O 1
ATOM 2254 N N . ARG A 1 299 ? -30.623 7.840 13.567 1.00 83.44 299 ARG A N 1
ATOM 2255 C CA . ARG A 1 299 ? -29.529 7.014 13.028 1.00 83.44 299 ARG A CA 1
ATOM 2256 C C . ARG A 1 299 ? -30.004 5.628 12.567 1.00 83.44 299 ARG A C 1
ATOM 2258 O O . ARG A 1 299 ? -30.983 5.120 13.109 1.00 83.44 299 ARG A O 1
ATOM 2265 N N . PRO A 1 300 ? -29.350 5.014 11.564 1.00 83.81 300 PRO A N 1
ATOM 2266 C CA . PRO A 1 300 ? -29.740 3.698 11.059 1.00 83.81 300 PRO A CA 1
ATOM 2267 C C . PRO A 1 300 ? -29.505 2.621 12.109 1.00 83.81 300 PRO A C 1
ATOM 2269 O O . PRO A 1 300 ? -28.526 2.688 12.837 1.00 83.81 300 PRO A O 1
ATOM 2272 N N . ASN A 1 301 ? -30.375 1.615 12.163 1.00 80.88 301 ASN A N 1
ATOM 2273 C CA . ASN A 1 301 ? -30.313 0.491 13.100 1.00 80.88 301 ASN A CA 1
ATOM 2274 C C . ASN A 1 301 ? -30.507 0.858 14.590 1.00 80.88 301 ASN A C 1
ATOM 2276 O O . ASN A 1 301 ? -30.437 -0.031 15.430 1.00 80.88 301 ASN A O 1
ATOM 2280 N N . HIS A 1 302 ? -30.810 2.118 14.929 1.00 81.75 302 HIS A N 1
ATOM 2281 C CA . HIS A 1 302 ? -31.173 2.542 16.291 1.00 81.75 302 HIS A CA 1
ATOM 2282 C C . HIS A 1 302 ? -32.658 2.303 16.596 1.00 81.75 302 HIS A C 1
ATOM 2284 O O . HIS A 1 302 ? -33.502 2.351 15.693 1.00 81.75 302 HIS A O 1
ATOM 2290 N N . HIS A 1 303 ? -33.002 2.130 17.876 1.00 82.19 303 HIS A N 1
ATOM 2291 C CA . HIS A 1 303 ? -34.389 2.083 18.350 1.00 82.19 303 HIS A CA 1
ATOM 2292 C C . HIS A 1 303 ? -34.660 3.174 19.399 1.00 82.19 303 HIS A C 1
ATOM 2294 O O . HIS A 1 303 ? -34.221 3.097 20.535 1.00 82.19 303 HIS A O 1
ATOM 2300 N N . TYR A 1 304 ? -35.449 4.178 19.016 1.00 82.19 304 TYR A N 1
ATOM 2301 C CA . TYR A 1 304 ? -35.915 5.259 19.880 1.00 82.19 304 TYR A CA 1
ATOM 2302 C C . TYR A 1 304 ? -37.227 4.884 20.574 1.00 82.19 304 TYR A C 1
ATOM 2304 O O . TYR A 1 304 ? -38.299 4.846 19.961 1.00 82.19 304 TYR A O 1
ATOM 2312 N N . GLU A 1 305 ? -37.168 4.633 21.871 1.00 81.56 305 GLU A N 1
ATOM 2313 C CA . GLU A 1 305 ? -38.337 4.339 22.686 1.00 81.56 305 GLU A CA 1
ATOM 2314 C C . GLU A 1 305 ? -38.834 5.582 23.423 1.00 81.56 305 GLU A C 1
ATOM 2316 O O . GLU A 1 305 ? -38.097 6.215 24.176 1.00 81.56 305 GLU A O 1
ATOM 2321 N N . LEU A 1 306 ? -40.107 5.923 23.217 1.00 82.94 306 LEU A N 1
ATOM 2322 C CA . LEU A 1 306 ? -40.772 7.034 23.887 1.00 82.94 306 LEU A CA 1
ATOM 2323 C C . LEU A 1 306 ? -41.659 6.506 25.011 1.00 82.94 306 LEU A C 1
ATOM 2325 O O . LEU A 1 306 ? -42.613 5.773 24.756 1.00 82.94 306 LEU A O 1
ATOM 2329 N N . ILE A 1 307 ? -41.405 6.948 26.239 1.00 83.81 307 ILE A N 1
ATOM 2330 C CA . ILE A 1 307 ? -42.184 6.582 27.425 1.00 83.81 307 ILE A CA 1
ATOM 2331 C C . ILE A 1 307 ? -42.894 7.830 27.941 1.00 83.81 307 ILE A C 1
ATOM 2333 O O . ILE A 1 307 ? -42.255 8.757 28.438 1.00 83.81 307 ILE A O 1
ATOM 2337 N N . VAL A 1 308 ? -44.222 7.876 27.820 1.00 86.44 308 VAL A N 1
ATOM 2338 C CA . VAL A 1 308 ? -45.031 8.954 28.405 1.00 86.44 308 VAL A CA 1
ATOM 2339 C C . VAL A 1 308 ? -45.104 8.741 29.913 1.00 86.44 308 VAL A C 1
ATOM 2341 O O . VAL A 1 308 ? -45.680 7.750 30.355 1.00 86.44 308 VAL A O 1
ATOM 2344 N N . THR A 1 309 ? -44.549 9.678 30.681 1.00 85.81 309 THR A N 1
ATOM 2345 C CA . THR A 1 309 ? -44.452 9.593 32.150 1.00 85.81 309 THR A CA 1
ATOM 2346 C C . THR A 1 309 ? -45.481 10.471 32.863 1.00 85.81 309 THR A C 1
ATOM 2348 O O . THR A 1 309 ? -45.901 10.168 33.976 1.00 85.81 309 THR A O 1
ATOM 2351 N N . ASP A 1 310 ? -45.952 11.555 32.230 1.00 86.75 310 ASP A N 1
ATOM 2352 C CA . ASP A 1 310 ? -47.009 12.409 32.790 1.00 86.75 310 ASP A CA 1
ATOM 2353 C C . ASP A 1 310 ? -47.742 13.231 31.713 1.00 86.75 310 ASP A C 1
ATOM 2355 O O . ASP A 1 310 ? -47.173 13.603 30.684 1.00 86.75 310 ASP A O 1
ATOM 2359 N N . VAL A 1 311 ? -49.008 13.576 31.972 1.00 90.19 311 VAL A N 1
ATOM 2360 C CA . VAL A 1 311 ? -49.832 14.462 31.129 1.00 90.19 311 VAL A CA 1
ATOM 2361 C C . VAL A 1 311 ? -50.636 15.415 32.018 1.00 90.19 311 VAL A C 1
ATOM 2363 O O . VAL A 1 311 ? -51.626 15.036 32.656 1.00 90.19 311 VAL A O 1
ATOM 2366 N N . LYS A 1 312 ? -50.239 16.693 32.029 1.00 86.88 312 LYS A N 1
ATOM 2367 C CA . LYS A 1 312 ? -50.744 17.709 32.975 1.00 86.88 312 LYS A CA 1
ATOM 2368 C C . LYS A 1 312 ? -51.897 18.548 32.429 1.00 86.88 312 LYS A C 1
ATOM 2370 O O . LYS A 1 312 ? -52.691 19.082 33.204 1.00 86.88 312 LYS A O 1
ATOM 2375 N N . SER A 1 313 ? -51.992 18.696 31.111 1.00 85.19 313 SER A N 1
ATOM 2376 C CA . SER A 1 313 ? -52.981 19.560 30.458 1.00 85.19 313 SER A CA 1
ATOM 2377 C C . SER A 1 313 ? -53.341 19.044 29.061 1.00 85.19 313 SER A C 1
ATOM 2379 O O . SER A 1 313 ? -52.611 18.217 28.504 1.00 85.19 313 SER A O 1
ATOM 2381 N N . PRO A 1 314 ? -54.445 19.527 28.455 1.00 86.75 314 PRO A N 1
ATOM 2382 C CA . PRO A 1 314 ? -54.636 19.355 27.019 1.00 86.75 314 PRO A CA 1
ATOM 2383 C C . PRO A 1 314 ? -53.447 19.955 26.251 1.00 86.75 314 PRO A C 1
ATOM 2385 O O . PRO A 1 314 ? -52.864 20.954 26.684 1.00 86.75 314 PRO A O 1
ATOM 2388 N N . GLY A 1 315 ? -53.080 19.302 25.148 1.00 89.44 315 GLY A N 1
ATOM 2389 C CA . GLY A 1 315 ? -52.075 19.778 24.197 1.00 89.44 315 GLY A CA 1
ATOM 2390 C C . GLY A 1 315 ? -52.639 20.835 23.244 1.00 89.44 315 GLY A C 1
ATOM 2391 O O . GLY A 1 315 ? -53.666 21.457 23.518 1.00 89.44 315 GLY A O 1
ATOM 2392 N N . TYR A 1 316 ? -51.984 21.013 22.102 1.00 90.75 316 TYR A N 1
ATOM 2393 C CA . TYR A 1 316 ? -52.401 21.950 21.057 1.00 90.75 316 TYR A CA 1
ATOM 2394 C C . TYR A 1 316 ? -53.606 21.435 20.267 1.00 90.75 316 TYR A C 1
ATOM 2396 O O . TYR A 1 316 ? -53.842 20.226 20.195 1.00 90.75 316 TYR A O 1
ATOM 2404 N N . ALA A 1 317 ? -54.357 22.349 19.645 1.00 87.75 317 ALA A N 1
ATOM 2405 C CA . ALA A 1 317 ? -55.572 22.004 18.906 1.00 87.75 317 ALA A CA 1
ATOM 2406 C C . ALA A 1 317 ? -55.270 21.388 17.531 1.00 87.75 317 ALA A C 1
ATOM 2408 O O . ALA A 1 317 ? -56.087 20.643 16.988 1.00 87.75 317 ALA A O 1
ATOM 2409 N N . THR A 1 318 ? -54.098 21.685 16.959 1.00 87.25 318 THR A N 1
ATOM 2410 C CA . THR A 1 318 ? -53.676 21.162 15.652 1.00 87.25 318 THR A CA 1
ATOM 2411 C C . THR A 1 318 ? -52.242 20.634 15.673 1.00 87.25 318 THR A C 1
ATOM 2413 O O . THR A 1 318 ? -51.404 21.098 16.444 1.00 87.25 318 THR A O 1
ATOM 2416 N N . GLU A 1 319 ? -51.947 19.679 14.785 1.00 85.25 319 GLU A N 1
ATOM 2417 C CA . GLU A 1 319 ? -50.598 19.124 14.596 1.00 85.25 319 GLU A CA 1
ATOM 2418 C C . GLU A 1 319 ? -49.586 20.217 14.212 1.00 85.25 319 GLU A C 1
ATOM 2420 O O . GLU A 1 319 ? -48.480 20.248 14.745 1.00 85.25 319 GLU A O 1
ATOM 2425 N N . GLN A 1 320 ? -49.986 21.150 13.339 1.00 83.19 320 GLN A N 1
ATOM 2426 C CA . GLN A 1 320 ? -49.141 22.267 12.906 1.00 83.19 320 GLN A CA 1
ATOM 2427 C C . GLN A 1 320 ? -48.799 23.204 14.068 1.00 83.19 320 GLN A C 1
ATOM 2429 O O . GLN A 1 320 ? -47.647 23.595 14.233 1.00 83.19 320 GLN A O 1
ATOM 2434 N N . GLU A 1 321 ? -49.786 23.528 14.903 1.00 84.31 321 GLU A N 1
ATOM 2435 C CA . GLU A 1 321 ? -49.575 24.369 16.080 1.00 84.31 321 GLU A CA 1
ATOM 2436 C C . GLU A 1 321 ? -48.623 23.693 17.075 1.00 84.31 321 GLU A C 1
ATOM 2438 O O . GLU A 1 321 ? -47.713 24.345 17.584 1.00 84.31 321 GLU A O 1
ATOM 2443 N N . ALA A 1 322 ? -48.754 22.380 17.294 1.00 88.00 322 ALA A N 1
ATOM 2444 C CA . ALA A 1 322 ? -47.792 21.632 18.102 1.00 88.00 322 ALA A CA 1
ATOM 2445 C C . ALA A 1 322 ? -46.381 21.668 17.498 1.00 88.00 322 ALA A C 1
ATOM 2447 O O . ALA A 1 322 ? -45.402 21.847 18.217 1.00 88.00 322 ALA A O 1
ATOM 2448 N N . LEU A 1 323 ? -46.261 21.532 16.177 1.00 83.88 323 LEU A N 1
ATOM 2449 C CA . LEU A 1 323 ? -44.978 21.552 15.482 1.00 83.88 323 LEU A CA 1
ATOM 2450 C C . LEU A 1 323 ? -44.267 22.915 15.576 1.00 83.88 323 LEU A C 1
ATOM 2452 O O . LEU A 1 323 ? -43.036 22.952 15.624 1.00 83.88 323 LEU A O 1
ATOM 2456 N N . GLU A 1 324 ? -45.015 24.018 15.594 1.00 81.44 324 GLU A N 1
ATOM 2457 C CA . GLU A 1 324 ? -44.486 25.390 15.616 1.00 81.44 324 GLU A CA 1
ATOM 2458 C C . GLU A 1 324 ? -44.160 25.920 17.021 1.00 81.44 324 GLU A C 1
ATOM 2460 O O . GLU A 1 324 ? -43.434 26.907 17.137 1.00 81.44 324 GLU A O 1
ATOM 2465 N N . ASN A 1 325 ? -44.650 25.268 18.078 1.00 78.25 325 ASN A N 1
ATOM 2466 C CA . ASN A 1 325 ? -44.497 25.718 19.463 1.00 78.25 325 ASN A CA 1
ATOM 2467 C C . ASN A 1 325 ? -43.630 24.768 20.308 1.00 78.25 325 ASN A C 1
ATOM 2469 O O . ASN A 1 325 ? -43.361 23.633 19.925 1.00 78.25 325 ASN A O 1
ATOM 2473 N N . SER A 1 326 ? -43.174 25.235 21.474 1.00 79.19 326 SER A N 1
ATOM 2474 C CA . SER A 1 326 ? -42.393 24.423 22.421 1.00 79.19 326 SER A CA 1
ATOM 2475 C C . SER A 1 326 ? -43.217 23.280 23.040 1.00 79.19 326 SER A C 1
ATOM 2477 O O . SER A 1 326 ? -44.430 23.420 23.181 1.00 79.19 326 SER A O 1
ATOM 2479 N N . PRO A 1 327 ? -42.586 22.173 23.482 1.00 82.88 327 PRO A N 1
ATOM 2480 C CA . PRO A 1 327 ? -43.265 21.119 24.240 1.00 82.88 327 PRO A CA 1
ATOM 2481 C C . PRO A 1 327 ? -44.068 21.670 25.426 1.00 82.88 327 PRO A C 1
ATOM 2483 O O . PRO A 1 327 ? -43.563 22.473 26.212 1.00 82.88 327 PRO A O 1
ATOM 2486 N N . SER A 1 328 ? -45.323 21.240 25.561 1.00 77.25 328 SER A N 1
ATOM 2487 C CA . SER A 1 328 ? -46.233 21.685 26.620 1.00 77.25 328 SER A CA 1
ATOM 2488 C C . SER A 1 328 ? -47.238 20.586 26.959 1.00 77.25 328 SER A C 1
ATOM 2490 O O . SER A 1 328 ? -47.704 19.874 26.073 1.00 77.25 328 SER A O 1
ATOM 2492 N N . GLY A 1 329 ? -47.583 20.443 28.240 1.00 77.69 329 GLY A N 1
ATOM 2493 C CA . GLY A 1 329 ? -48.668 19.570 28.705 1.00 77.69 329 GLY A CA 1
ATOM 2494 C C . GLY A 1 329 ? -48.371 18.067 28.787 1.00 77.69 329 GLY A C 1
ATOM 2495 O O . GLY A 1 329 ? -49.185 17.357 29.377 1.00 77.69 329 GLY A O 1
ATOM 2496 N N . ILE A 1 330 ? -47.225 17.597 28.281 1.00 89.50 330 ILE A N 1
ATOM 2497 C CA . ILE A 1 330 ? -46.764 16.198 28.341 1.00 89.50 330 ILE A CA 1
ATOM 2498 C C . ILE A 1 330 ? -45.329 16.110 28.882 1.00 89.50 330 ILE A C 1
ATOM 2500 O O . ILE A 1 330 ? -44.519 17.006 28.631 1.00 89.50 330 ILE A O 1
ATOM 2504 N N . ALA A 1 331 ? -45.015 15.033 29.596 1.00 84.50 331 ALA A N 1
ATOM 2505 C CA . ALA A 1 331 ? -43.660 14.614 29.932 1.00 84.50 331 ALA A CA 1
ATOM 2506 C C . ALA A 1 331 ? -43.381 13.252 29.283 1.00 84.50 331 ALA A C 1
ATOM 2508 O O . ALA A 1 331 ? -44.189 12.328 29.396 1.00 84.50 331 ALA A O 1
ATOM 2509 N N . VAL A 1 332 ? -42.255 13.156 28.574 1.00 83.81 332 VAL A N 1
ATOM 2510 C CA . VAL A 1 332 ? -41.831 11.951 27.853 1.00 83.81 332 VAL A CA 1
ATOM 2511 C C . VAL A 1 332 ? -40.346 11.725 28.098 1.00 83.81 332 VAL A C 1
ATOM 2513 O O . VAL A 1 332 ? -39.556 12.651 27.921 1.00 83.81 332 VAL A O 1
ATOM 2516 N N . THR A 1 333 ? -39.988 10.504 28.479 1.00 80.69 333 THR A N 1
ATOM 2517 C CA . THR A 1 333 ? -38.606 10.012 28.503 1.00 80.69 333 THR A CA 1
ATOM 2518 C C . THR A 1 333 ? -38.306 9.346 27.166 1.00 80.69 333 THR A C 1
ATOM 2520 O O . THR A 1 333 ? -39.152 8.620 26.644 1.00 80.69 333 THR A O 1
ATOM 2523 N N . ILE A 1 334 ? -37.129 9.607 26.600 1.00 79.19 334 ILE A N 1
ATOM 2524 C CA . ILE A 1 334 ? -36.692 9.025 25.328 1.00 79.19 334 ILE A CA 1
ATOM 2525 C C . ILE A 1 334 ? -35.435 8.209 25.585 1.00 79.19 334 ILE A C 1
ATOM 2527 O O . ILE A 1 334 ? -34.479 8.726 26.160 1.00 79.19 334 ILE A O 1
ATOM 2531 N N . LEU A 1 335 ? -35.451 6.953 25.152 1.00 76.12 335 LEU A N 1
ATOM 2532 C CA . LEU A 1 335 ? -34.327 6.029 25.256 1.00 76.12 335 LEU A CA 1
ATOM 2533 C C . LEU A 1 335 ? -33.850 5.703 23.836 1.00 76.12 335 LEU A C 1
ATOM 2535 O O . LEU A 1 335 ? -34.661 5.332 22.990 1.00 76.12 335 LEU A O 1
ATOM 2539 N N . ASP A 1 336 ? -32.561 5.910 23.560 1.00 75.19 336 ASP A N 1
ATOM 2540 C CA . ASP A 1 336 ? -31.917 5.532 22.296 1.00 75.19 336 ASP A CA 1
ATOM 2541 C C . ASP A 1 336 ? -31.200 4.193 22.485 1.00 75.19 336 ASP A C 1
ATOM 2543 O O . ASP A 1 336 ? -30.100 4.125 23.038 1.00 75.19 336 ASP A O 1
ATOM 2547 N N . HIS A 1 337 ? -31.850 3.120 22.048 1.00 68.56 337 HIS A N 1
ATOM 2548 C CA . HIS A 1 337 ? -31.317 1.763 22.050 1.00 68.56 337 HIS A CA 1
ATOM 2549 C C . HIS A 1 337 ? -30.396 1.581 20.838 1.00 68.56 337 HIS A C 1
ATOM 2551 O O . HIS A 1 337 ? -30.751 0.921 19.856 1.00 68.56 337 HIS A O 1
ATOM 2557 N N . GLU A 1 338 ? -29.218 2.208 20.876 1.00 66.31 338 GLU A N 1
ATOM 2558 C CA . GLU A 1 338 ? -28.155 1.938 19.907 1.00 66.31 338 GLU A CA 1
ATOM 2559 C C . GLU A 1 338 ? -27.753 0.454 20.011 1.00 66.31 338 GLU A C 1
ATOM 2561 O O . GLU A 1 338 ? -27.547 -0.051 21.124 1.00 66.31 338 GLU A O 1
ATOM 2566 N N . PRO A 1 339 ? -27.654 -0.286 18.892 1.00 60.19 339 PRO A N 1
ATOM 2567 C CA . PRO A 1 339 ? -27.241 -1.681 18.909 1.00 60.19 339 PRO A CA 1
ATOM 2568 C C . PRO A 1 339 ? -25.756 -1.773 19.270 1.00 60.19 339 PRO A C 1
ATOM 2570 O O . PRO A 1 339 ? -24.880 -1.805 18.420 1.00 60.19 339 PRO A O 1
ATOM 2573 N N . GLN A 1 340 ? -25.494 -1.834 20.570 1.00 57.81 340 GLN A N 1
ATOM 2574 C CA . GLN A 1 340 ? -24.172 -2.047 21.159 1.00 57.81 340 GLN A CA 1
ATOM 2575 C C . GLN A 1 340 ? -23.806 -3.546 21.263 1.00 57.81 340 GLN A C 1
ATOM 2577 O O . GLN A 1 340 ? -22.719 -3.922 21.701 1.00 57.81 340 GLN A O 1
ATOM 2582 N N . VAL A 1 341 ? -24.740 -4.414 20.866 1.00 55.50 341 VAL A N 1
ATOM 2583 C CA . VAL A 1 341 ? -24.696 -5.868 21.015 1.00 55.50 341 VAL A CA 1
ATOM 2584 C C . VAL A 1 341 ? -24.936 -6.523 19.661 1.00 55.50 341 VAL A C 1
ATOM 2586 O O . VAL A 1 341 ? -25.972 -6.310 19.032 1.00 55.50 341 VAL A O 1
ATOM 2589 N N . PHE A 1 342 ? -23.967 -7.326 19.235 1.00 57.16 342 PHE A N 1
ATOM 2590 C CA . PHE A 1 342 ? -23.901 -7.933 17.905 1.00 57.16 342 PHE A CA 1
ATOM 2591 C C . PHE A 1 342 ? -23.970 -9.465 17.973 1.00 57.16 342 PHE A C 1
ATOM 2593 O O . PHE A 1 342 ? -24.499 -10.090 17.055 1.00 57.16 342 PHE A O 1
ATOM 2600 N N . ASP A 1 343 ? -23.533 -10.073 19.081 1.00 59.78 343 ASP A N 1
ATOM 2601 C CA . ASP A 1 343 ? -23.639 -11.515 19.335 1.00 59.78 343 ASP A CA 1
ATOM 2602 C C . ASP A 1 343 ? -24.515 -11.779 20.566 1.00 59.78 343 ASP A C 1
ATOM 2604 O O . ASP A 1 343 ? -24.152 -11.398 21.678 1.00 59.78 343 ASP A O 1
ATOM 2608 N N . MET A 1 344 ? -25.670 -12.420 20.366 1.00 63.94 344 MET A N 1
ATOM 2609 C CA . MET A 1 344 ? -26.646 -12.722 21.415 1.00 63.94 344 MET A CA 1
ATOM 2610 C C . MET A 1 344 ? -26.942 -14.225 21.537 1.00 63.94 344 MET A C 1
ATOM 2612 O O . MET A 1 344 ? -26.736 -15.002 20.602 1.00 63.94 344 MET A O 1
ATOM 2616 N N . VAL A 1 345 ? -27.428 -14.635 22.711 1.00 53.50 345 VAL A N 1
ATOM 2617 C CA . VAL A 1 345 ? -27.941 -15.972 23.035 1.00 53.50 345 VAL A CA 1
ATOM 2618 C C . VAL A 1 345 ? -29.098 -15.905 24.010 1.00 53.50 345 VAL A C 1
ATOM 2620 O O . VAL A 1 345 ? -29.108 -15.066 24.910 1.00 53.50 345 VAL A O 1
ATOM 2623 N N . THR A 1 346 ? -30.025 -16.850 23.885 1.00 61.00 346 THR A N 1
ATOM 2624 C CA . THR A 1 346 ? -31.062 -17.107 24.881 1.00 61.00 346 THR A CA 1
ATOM 2625 C C . THR A 1 346 ? -31.231 -18.602 25.146 1.00 61.00 346 THR A C 1
ATOM 2627 O O . THR A 1 346 ? -31.043 -19.424 24.252 1.00 61.00 346 THR A O 1
ATOM 2630 N N . ASP A 1 347 ? -31.614 -18.959 26.373 1.00 56.53 347 ASP A N 1
ATOM 2631 C CA . ASP A 1 347 ? -32.114 -20.299 26.729 1.00 56.53 347 ASP A CA 1
ATOM 2632 C C . ASP A 1 347 ? -33.648 -20.328 26.907 1.00 56.53 347 ASP A C 1
ATOM 2634 O O . ASP A 1 347 ? -34.218 -21.288 27.432 1.00 56.53 347 ASP A O 1
ATOM 2638 N N . GLY A 1 348 ? -34.327 -19.259 26.474 1.00 46.28 348 GLY A N 1
ATOM 2639 C CA . GLY A 1 348 ? -35.764 -19.040 26.629 1.00 46.28 348 GLY A CA 1
ATOM 2640 C C . GLY A 1 348 ? -36.181 -18.482 27.995 1.00 46.28 348 GLY A C 1
ATOM 2641 O O . GLY A 1 348 ? -37.342 -18.106 28.150 1.00 46.28 348 GLY A O 1
ATOM 2642 N N . THR A 1 349 ? -35.270 -18.417 28.977 1.00 62.88 349 THR A N 1
ATOM 2643 C CA . THR A 1 349 ? -35.495 -17.777 30.291 1.00 62.88 349 THR A CA 1
ATOM 2644 C C . THR A 1 349 ? -34.595 -16.560 30.489 1.00 62.88 349 THR A C 1
ATOM 2646 O O . THR A 1 349 ? -35.051 -15.543 31.011 1.00 62.88 349 THR A O 1
ATOM 2649 N N . TYR A 1 350 ? -33.337 -16.671 30.071 1.00 66.75 350 TYR A N 1
ATOM 2650 C CA . TYR A 1 350 ? -32.326 -15.625 30.142 1.00 66.75 350 TYR A CA 1
ATOM 2651 C C . TYR A 1 350 ? -31.888 -15.210 28.736 1.00 66.75 350 TYR A C 1
ATOM 2653 O O . TYR A 1 350 ? -31.958 -16.006 27.795 1.00 66.75 350 TYR A O 1
ATOM 2661 N N . GLU A 1 351 ? -31.390 -13.985 28.599 1.00 66.44 351 GLU A N 1
ATOM 2662 C CA . GLU A 1 351 ? -30.734 -13.491 27.386 1.00 66.44 351 GLU A CA 1
ATOM 2663 C C . GLU A 1 351 ? -29.389 -12.861 27.751 1.00 66.44 351 GLU A C 1
ATOM 2665 O O . GLU A 1 351 ? -29.262 -12.207 28.788 1.00 66.44 351 GLU A O 1
ATOM 2670 N N . LEU A 1 352 ? -28.387 -13.060 26.899 1.00 69.62 352 LEU A N 1
ATOM 2671 C CA . LEU A 1 352 ? -27.065 -12.448 26.993 1.00 69.62 352 LEU A CA 1
ATOM 2672 C C . LEU A 1 352 ? -26.637 -12.021 25.598 1.00 69.62 352 LEU A C 1
ATOM 2674 O O . LEU A 1 352 ? -26.618 -12.856 24.697 1.00 69.62 352 LEU A O 1
ATOM 2678 N N . GLY A 1 353 ? -26.204 -10.779 25.432 1.00 69.00 353 GLY A N 1
ATOM 2679 C CA . GLY A 1 353 ? -25.484 -10.382 24.237 1.00 69.00 353 GLY A CA 1
ATOM 2680 C C . GLY A 1 353 ? -24.325 -9.437 24.510 1.00 69.00 353 GLY A C 1
ATOM 2681 O O . GLY A 1 353 ? -24.282 -8.772 25.541 1.00 69.00 353 GLY A O 1
ATOM 2682 N N . VAL A 1 354 ? -23.358 -9.430 23.600 1.00 74.31 354 VAL A N 1
ATOM 2683 C CA . VAL A 1 354 ? -22.070 -8.740 23.727 1.00 74.31 354 VAL A CA 1
ATOM 2684 C C . VAL A 1 354 ? -21.700 -7.986 22.443 1.00 74.31 354 VAL A C 1
ATOM 2686 O O . VAL A 1 354 ? -22.279 -8.235 21.380 1.00 74.31 354 VAL A O 1
ATOM 2689 N N . SER A 1 355 ? -20.739 -7.064 22.536 1.00 73.81 355 SER A N 1
ATOM 2690 C CA . SER A 1 355 ? -20.092 -6.427 21.378 1.00 73.81 355 SER A CA 1
ATOM 2691 C C . SER A 1 355 ? -19.426 -7.447 20.439 1.00 73.81 355 SER A C 1
ATOM 2693 O O . SER A 1 355 ? -19.118 -8.565 20.847 1.00 73.81 355 SER A O 1
ATOM 2695 N N . ASP A 1 356 ? -19.196 -7.051 19.184 1.00 67.38 356 ASP A N 1
ATOM 2696 C CA . ASP A 1 356 ? -18.371 -7.805 18.225 1.00 67.38 356 ASP A CA 1
ATOM 2697 C C . ASP A 1 356 ? -16.865 -7.666 18.568 1.00 67.38 356 ASP A C 1
ATOM 2699 O O . ASP A 1 356 ? -16.497 -7.343 19.697 1.00 67.38 356 ASP A O 1
ATOM 2703 N N . THR A 1 357 ? -15.969 -7.899 17.610 1.00 68.81 357 THR A N 1
ATOM 2704 C CA . THR A 1 357 ? -14.520 -7.749 17.772 1.00 68.81 357 THR A CA 1
ATOM 2705 C C . THR A 1 357 ? -14.132 -6.308 18.112 1.00 68.81 357 THR A C 1
ATOM 2707 O O . THR A 1 357 ? -14.445 -5.375 17.374 1.00 68.81 357 THR A O 1
ATOM 2710 N N . ILE A 1 358 ? -13.388 -6.131 19.205 1.00 73.81 358 ILE A N 1
ATOM 2711 C CA . ILE A 1 358 ? -12.906 -4.824 19.668 1.00 73.81 358 ILE A CA 1
ATOM 2712 C C . ILE A 1 358 ? -11.478 -4.612 19.160 1.00 73.81 358 ILE A C 1
ATOM 2714 O O . ILE A 1 358 ? -10.571 -5.347 19.552 1.00 73.81 358 ILE A O 1
ATOM 2718 N N . HIS A 1 359 ? -11.273 -3.598 18.318 1.00 75.00 359 HIS A N 1
ATOM 2719 C CA . HIS A 1 359 ? -9.947 -3.160 17.870 1.00 75.00 359 HIS A CA 1
ATOM 2720 C C . HIS A 1 359 ? -9.425 -2.021 18.754 1.00 75.00 359 HIS A C 1
ATOM 2722 O O . HIS A 1 359 ? -10.133 -1.048 19.017 1.00 75.00 359 HIS A O 1
ATOM 2728 N N . MET A 1 360 ? -8.181 -2.140 19.212 1.00 80.94 360 MET A N 1
ATOM 2729 C CA . MET A 1 360 ? -7.482 -1.129 19.999 1.00 80.94 360 MET A CA 1
ATOM 2730 C C . MET A 1 360 ? -6.139 -0.792 19.355 1.00 80.94 360 MET A C 1
ATOM 2732 O O . MET A 1 360 ? -5.360 -1.684 19.030 1.00 80.94 360 MET A O 1
ATOM 2736 N N . ALA A 1 361 ? -5.824 0.498 19.261 1.00 71.06 361 ALA A N 1
ATOM 2737 C CA . ALA A 1 361 ? -4.515 0.946 18.795 1.00 71.06 361 ALA A CA 1
ATOM 2738 C C . ALA A 1 361 ? -3.376 0.406 19.685 1.00 71.06 361 ALA A C 1
ATOM 2740 O O . ALA A 1 361 ? -3.526 0.291 20.904 1.00 71.06 361 ALA A O 1
ATOM 2741 N N . SER A 1 362 ? -2.208 0.118 19.113 1.00 75.38 362 SER A N 1
ATOM 2742 C CA . SER A 1 362 ? -0.999 -0.112 19.911 1.00 75.38 362 SER A CA 1
ATOM 2743 C C . SER A 1 362 ? -0.340 1.210 20.304 1.00 75.38 362 SER A C 1
ATOM 2745 O O . SER A 1 362 ? -0.436 2.208 19.594 1.00 75.38 362 SER A O 1
ATOM 2747 N N . LYS A 1 363 ? 0.283 1.206 21.488 1.00 71.69 363 LYS A N 1
ATOM 2748 C CA . LYS A 1 363 ? 1.188 2.251 21.968 1.00 71.69 363 LYS A CA 1
ATOM 2749 C C . LYS A 1 363 ? 2.333 1.623 22.757 1.00 71.69 363 LYS A C 1
ATOM 2751 O O . LYS A 1 363 ? 2.094 0.804 23.648 1.00 71.69 363 LYS A O 1
ATOM 2756 N N . ALA A 1 364 ? 3.562 2.074 22.515 1.00 65.75 364 ALA A N 1
ATOM 2757 C CA . ALA A 1 364 ? 4.778 1.558 23.158 1.00 65.75 364 ALA A CA 1
ATOM 2758 C C . ALA A 1 364 ? 4.826 1.713 24.688 1.00 65.75 364 ALA A C 1
ATOM 2760 O O . ALA A 1 364 ? 5.351 0.853 25.409 1.00 65.75 364 ALA A O 1
ATOM 2761 N N . THR A 1 365 ? 4.333 2.850 25.181 1.00 66.19 365 THR A N 1
ATOM 2762 C CA . THR A 1 365 ? 4.604 3.343 26.542 1.00 66.19 365 THR A CA 1
ATOM 2763 C C . THR A 1 365 ? 3.354 3.562 27.383 1.00 66.19 365 THR A C 1
ATOM 2765 O O . THR A 1 365 ? 3.457 3.670 28.603 1.00 66.19 365 THR A O 1
ATOM 2768 N N . GLU A 1 366 ? 2.173 3.574 26.769 1.00 79.06 366 GLU A N 1
ATOM 2769 C CA . GLU A 1 366 ? 0.913 3.900 27.432 1.00 79.06 366 GLU A CA 1
ATOM 2770 C C . GLU A 1 366 ? -0.118 2.797 27.216 1.00 79.06 366 GLU A C 1
ATOM 2772 O O . GLU A 1 366 ? -0.158 2.159 26.167 1.00 79.06 366 GLU A O 1
ATOM 2777 N N . ALA A 1 367 ? -0.972 2.588 28.216 1.00 87.94 367 ALA A N 1
ATOM 2778 C CA . ALA A 1 367 ? -2.144 1.747 28.050 1.00 87.94 367 ALA A CA 1
ATOM 2779 C C . ALA A 1 367 ? -3.177 2.442 27.154 1.00 87.94 367 ALA A C 1
ATOM 2781 O O . ALA A 1 367 ? -3.294 3.670 27.148 1.00 87.94 367 ALA A O 1
ATOM 2782 N N . VAL A 1 368 ? -3.958 1.639 26.445 1.00 87.56 368 VAL A N 1
ATOM 2783 C CA . VAL A 1 368 ? -5.101 2.088 25.650 1.00 87.56 368 VAL A CA 1
ATOM 2784 C C . VAL A 1 368 ? -6.373 1.451 26.192 1.00 87.56 368 VAL A C 1
ATOM 2786 O O . VAL A 1 368 ? -6.332 0.386 26.813 1.00 87.56 368 VAL A O 1
ATOM 2789 N N . THR A 1 369 ? -7.505 2.106 25.970 1.00 90.38 369 THR A N 1
ATOM 2790 C CA . THR A 1 369 ? -8.810 1.624 26.427 1.00 90.38 369 THR A CA 1
ATOM 2791 C C . THR A 1 369 ? -9.759 1.419 25.259 1.00 90.38 369 THR A C 1
ATOM 2793 O O . THR A 1 369 ? -9.736 2.199 24.308 1.00 90.38 369 THR A O 1
ATOM 2796 N N . GLY A 1 370 ? -10.618 0.412 25.375 1.00 84.44 370 GLY A N 1
ATOM 2797 C CA . GLY A 1 370 ? -11.749 0.165 24.486 1.00 84.44 370 GLY A CA 1
ATOM 2798 C C . GLY A 1 370 ? -13.001 -0.165 25.295 1.00 84.44 370 GLY A C 1
ATOM 2799 O O . GLY A 1 370 ? -12.900 -0.561 26.458 1.00 84.44 370 GLY A O 1
ATOM 2800 N N . ASP A 1 371 ? -14.172 -0.016 24.687 1.00 86.31 371 ASP A N 1
ATOM 2801 C CA . ASP A 1 371 ? -15.451 -0.264 25.353 1.00 86.31 371 ASP A CA 1
ATOM 2802 C C . ASP A 1 371 ? -16.034 -1.621 24.933 1.00 86.31 371 ASP A C 1
ATOM 2804 O O . ASP A 1 371 ? -16.065 -1.967 23.753 1.00 86.31 371 ASP A O 1
ATOM 2808 N N . LEU A 1 372 ? -16.482 -2.396 25.924 1.00 84.62 372 LEU A N 1
ATOM 2809 C CA . LEU A 1 372 ? -17.231 -3.640 25.767 1.00 84.62 372 LEU A CA 1
ATOM 2810 C C . LEU A 1 372 ? -18.645 -3.433 26.298 1.00 84.62 372 LEU A C 1
ATOM 2812 O O . LEU A 1 372 ? -18.846 -3.190 27.489 1.00 84.62 372 LEU A O 1
ATOM 2816 N N . HIS A 1 373 ? -19.633 -3.607 25.436 1.00 83.44 373 HIS A N 1
ATOM 2817 C CA . HIS A 1 373 ? -21.034 -3.517 25.805 1.00 83.44 373 HIS A CA 1
ATOM 2818 C C . HIS A 1 373 ? -21.651 -4.906 25.974 1.00 83.44 373 HIS A C 1
ATOM 2820 O O . HIS A 1 373 ? -21.441 -5.804 25.157 1.00 83.44 373 HIS A O 1
ATOM 2826 N N . VAL A 1 374 ? -22.421 -5.083 27.048 1.00 81.19 374 VAL A N 1
ATOM 2827 C CA . VAL A 1 374 ? -23.085 -6.341 27.403 1.00 81.19 374 VAL A CA 1
ATOM 2828 C C . VAL A 1 374 ? -24.546 -6.075 27.732 1.00 81.19 374 VAL A C 1
ATOM 2830 O O . VAL A 1 374 ? -24.844 -5.285 28.624 1.00 81.19 374 VAL A O 1
ATOM 2833 N N . ARG A 1 375 ? -25.463 -6.768 27.060 1.00 77.19 375 ARG A N 1
ATOM 2834 C CA . ARG A 1 375 ? -26.895 -6.759 27.373 1.00 77.19 375 ARG A CA 1
ATOM 2835 C C . ARG A 1 375 ? -27.301 -8.061 28.045 1.00 77.19 375 ARG A C 1
ATOM 2837 O O . ARG A 1 375 ? -26.891 -9.128 27.593 1.00 77.19 375 ARG A O 1
ATOM 2844 N N . CYS A 1 376 ? -28.145 -7.990 29.069 1.00 72.31 376 CYS A N 1
ATOM 2845 C CA . CYS A 1 376 ? -28.744 -9.180 29.666 1.00 72.31 376 CYS A CA 1
ATOM 2846 C C . CYS A 1 376 ? -30.229 -9.009 30.011 1.00 72.31 376 CYS A C 1
ATOM 2848 O O . CYS A 1 376 ? -30.681 -7.910 30.337 1.00 72.31 376 CYS A O 1
ATOM 2850 N N . PHE A 1 377 ? -30.978 -10.110 29.989 1.00 65.88 377 PHE A N 1
ATOM 2851 C CA . PHE A 1 377 ? -32.370 -10.170 30.438 1.00 65.88 377 PHE A CA 1
ATOM 2852 C C . PHE A 1 377 ? -32.619 -11.425 31.292 1.00 65.88 377 PHE A C 1
ATOM 2854 O O . PHE A 1 377 ? -32.128 -12.493 30.921 1.00 65.88 377 PHE A O 1
ATOM 2861 N N . PRO A 1 378 ? -33.413 -11.348 32.383 1.00 63.16 378 PRO A N 1
ATOM 2862 C CA . PRO A 1 378 ? -33.943 -10.134 33.020 1.00 63.16 378 PRO A CA 1
ATOM 2863 C C . PRO A 1 378 ? -32.840 -9.251 33.639 1.00 63.16 378 PRO A C 1
ATOM 2865 O O . PRO A 1 378 ? -31.670 -9.606 33.668 1.00 63.16 378 PRO A O 1
ATOM 2868 N N . SER A 1 379 ? -33.186 -8.079 34.167 1.00 64.62 379 SER A N 1
ATOM 2869 C CA . SER A 1 379 ? -32.244 -7.175 34.868 1.00 64.62 379 SER A CA 1
ATOM 2870 C C . SER A 1 379 ? -31.629 -7.780 36.148 1.00 64.62 379 SER A C 1
ATOM 2872 O O . SER A 1 379 ? -30.698 -7.224 36.730 1.00 64.62 379 SER A O 1
ATOM 2874 N N . SER A 1 380 ? -32.161 -8.913 36.620 1.00 63.28 380 SER A N 1
ATOM 2875 C CA . SER A 1 380 ? -31.794 -9.554 37.878 1.00 63.28 380 SER A CA 1
ATOM 2876 C C . SER A 1 380 ? -30.741 -10.648 37.672 1.00 63.28 380 SER A C 1
ATOM 2878 O O . SER A 1 380 ? -31.085 -11.814 37.488 1.00 63.28 380 SER A O 1
ATOM 2880 N N . GLY A 1 381 ? -29.461 -10.290 37.728 1.00 68.81 381 GLY A N 1
ATOM 2881 C CA . GLY A 1 381 ? -28.354 -11.248 37.721 1.00 68.81 381 GLY A CA 1
ATOM 2882 C C . GLY A 1 381 ? -26.998 -10.550 37.680 1.00 68.81 381 GLY A C 1
ATOM 2883 O O . GLY A 1 381 ? -26.913 -9.373 37.342 1.00 68.81 381 GLY A O 1
ATOM 2884 N N . GLU A 1 382 ? -25.937 -11.260 38.058 1.00 80.94 382 GLU A N 1
ATOM 2885 C CA . GLU A 1 382 ? -24.571 -10.734 38.001 1.00 80.94 382 GLU A CA 1
ATOM 2886 C C . GLU A 1 382 ? -23.929 -11.141 36.671 1.00 80.94 382 GLU A C 1
ATOM 2888 O O . GLU A 1 382 ? -23.847 -12.329 36.349 1.00 80.94 382 GLU A O 1
ATOM 2893 N N . VAL A 1 383 ? -23.500 -10.150 35.890 1.00 85.38 383 VAL A N 1
ATOM 2894 C CA . VAL A 1 383 ? -22.686 -10.364 34.691 1.00 85.38 383 VAL A CA 1
ATOM 2895 C C . VAL A 1 383 ? -21.234 -10.495 35.134 1.00 85.38 383 VAL A C 1
ATOM 2897 O O . VAL A 1 383 ? -20.686 -9.589 35.764 1.00 85.38 383 VAL A O 1
ATOM 2900 N N . SER A 1 384 ? -20.602 -11.615 34.795 1.00 87.69 384 SER A N 1
ATOM 2901 C CA . SER A 1 384 ? -19.190 -11.849 35.096 1.00 87.69 384 SER A CA 1
ATOM 2902 C C . SER A 1 384 ? -18.350 -11.782 33.827 1.00 87.69 384 SER A C 1
ATOM 2904 O O . SER A 1 384 ? -18.647 -12.483 32.855 1.00 87.69 384 SER A O 1
ATOM 2906 N N . LEU A 1 385 ? -17.282 -10.984 33.863 1.00 90.62 385 LEU A N 1
ATOM 2907 C CA . LEU A 1 385 ? -16.271 -10.916 32.812 1.00 90.62 385 LEU A CA 1
ATOM 2908 C C . LEU A 1 385 ? -15.023 -11.655 33.275 1.00 90.62 385 LEU A C 1
ATOM 2910 O O . LEU A 1 385 ? -14.546 -11.467 34.396 1.00 90.62 385 LEU A O 1
ATOM 2914 N N . SER A 1 386 ? -14.462 -12.460 32.386 1.00 90.81 386 SER A N 1
ATOM 2915 C CA . SER A 1 386 ? -13.150 -13.054 32.591 1.00 90.81 386 SER A CA 1
ATOM 2916 C C . SER A 1 386 ? -12.347 -12.959 31.309 1.00 90.81 386 SER A C 1
ATOM 2918 O O . SER A 1 386 ? -12.809 -13.364 30.246 1.00 90.81 386 SER A O 1
ATOM 2920 N N . VAL A 1 387 ? -11.134 -12.418 31.402 1.00 92.38 387 VAL A N 1
ATOM 2921 C CA . VAL A 1 387 ? -10.176 -12.550 30.307 1.00 92.38 387 VAL A CA 1
ATOM 2922 C C . VAL A 1 387 ? -9.734 -14.016 30.309 1.00 92.38 387 VAL A C 1
ATOM 2924 O O . VAL A 1 387 ? -9.265 -14.539 31.326 1.00 92.38 387 VAL A O 1
ATOM 2927 N N . VAL A 1 388 ? -10.011 -14.708 29.208 1.00 90.31 388 VAL A N 1
ATOM 2928 C CA . VAL A 1 388 ? -9.711 -16.138 29.030 1.00 90.31 388 VAL A CA 1
ATOM 2929 C C . VAL A 1 388 ? -8.490 -16.352 28.138 1.00 90.31 388 VAL A C 1
ATOM 2931 O O . VAL A 1 388 ? -7.888 -17.422 28.176 1.00 90.31 388 VAL A O 1
ATOM 2934 N N . GLU A 1 389 ? -8.092 -15.325 27.384 1.00 88.69 389 GLU A N 1
ATOM 2935 C CA . GLU A 1 389 ? -6.876 -15.284 26.571 1.00 88.69 389 GLU A CA 1
ATOM 2936 C C . GLU A 1 389 ? -6.308 -13.853 26.590 1.00 88.69 389 GLU A C 1
ATOM 2938 O O . GLU A 1 389 ? -7.062 -12.898 26.411 1.00 88.69 389 GLU A O 1
ATOM 2943 N N . GLY A 1 390 ? -4.998 -13.691 26.811 1.00 85.94 390 GLY A N 1
ATOM 2944 C CA . GLY A 1 390 ? -4.333 -12.376 26.865 1.00 85.94 390 GLY A CA 1
ATOM 2945 C C . GLY A 1 390 ? -4.277 -11.706 28.247 1.00 85.94 390 GLY A C 1
ATOM 2946 O O . GLY A 1 390 ? -4.072 -10.501 28.334 1.00 85.94 390 GLY A O 1
ATOM 2947 N N . ASN A 1 391 ? -4.457 -12.455 29.340 1.00 89.56 391 ASN A N 1
ATOM 2948 C CA . ASN A 1 391 ? -4.538 -11.930 30.720 1.00 89.56 391 ASN A CA 1
ATOM 2949 C C . ASN A 1 391 ? -3.273 -11.196 31.205 1.00 89.56 391 ASN A C 1
ATOM 2951 O O . ASN A 1 391 ? -3.293 -10.519 32.232 1.00 89.56 391 ASN A O 1
ATOM 2955 N N . ASP A 1 392 ? -2.158 -11.389 30.511 1.00 85.75 392 ASP A N 1
ATOM 2956 C CA . ASP A 1 392 ? -0.875 -10.735 30.740 1.00 85.75 392 ASP A CA 1
ATOM 2957 C C . ASP A 1 392 ? -0.845 -9.279 30.245 1.00 85.75 392 ASP A C 1
ATOM 2959 O O . ASP A 1 392 ? -0.043 -8.489 30.745 1.00 85.75 392 ASP A O 1
ATOM 2963 N N . TRP A 1 393 ? -1.728 -8.902 29.313 1.00 90.19 393 TRP A N 1
ATOM 2964 C CA . TRP A 1 393 ? -1.767 -7.552 28.739 1.00 90.19 393 TRP A CA 1
ATOM 2965 C C . TRP A 1 393 ? -3.161 -6.931 28.639 1.00 90.19 393 TRP A C 1
ATOM 2967 O O . TRP A 1 393 ? -3.265 -5.710 28.543 1.00 90.19 393 TRP A O 1
ATOM 2977 N N . LEU A 1 394 ? -4.222 -7.730 28.674 1.00 93.94 394 LEU A N 1
ATOM 2978 C CA . LEU A 1 394 ? -5.607 -7.291 28.595 1.00 93.94 394 LEU A CA 1
ATOM 2979 C C . LEU A 1 394 ? -6.277 -7.419 29.962 1.00 93.94 394 LEU A C 1
ATOM 2981 O O . LEU A 1 394 ? -6.177 -8.443 30.639 1.00 93.94 394 LEU A O 1
ATOM 2985 N N . SER A 1 395 ? -7.013 -6.386 30.352 1.00 92.75 395 SER A N 1
ATOM 2986 C CA . SER A 1 395 ? -7.842 -6.396 31.555 1.00 92.75 395 SER A CA 1
ATOM 2987 C C . SER A 1 395 ? -9.215 -5.805 31.266 1.00 92.75 395 SER A C 1
ATOM 2989 O O . SER A 1 395 ? -9.344 -4.896 30.452 1.00 92.75 395 SER A O 1
ATOM 2991 N N . ALA A 1 396 ? -10.241 -6.321 31.935 1.00 87.19 396 ALA A N 1
ATOM 2992 C CA . ALA A 1 396 ? -11.589 -5.769 31.904 1.00 87.19 396 ALA A CA 1
ATOM 2993 C C . ALA A 1 396 ? -11.882 -5.105 33.253 1.00 87.19 396 ALA A C 1
ATOM 2995 O O . ALA A 1 396 ? -11.590 -5.676 34.307 1.00 87.19 396 ALA A O 1
ATOM 2996 N N . SER A 1 397 ? -12.419 -3.888 33.232 1.00 77.19 397 SER A N 1
ATOM 2997 C CA . SER A 1 397 ? -12.822 -3.181 34.442 1.00 77.19 397 SER A CA 1
ATOM 2998 C C . SER A 1 397 ? -14.134 -3.753 34.987 1.00 77.19 397 SER A C 1
ATOM 3000 O O . SER A 1 397 ? -14.976 -4.221 34.230 1.00 77.19 397 SER A O 1
ATOM 3002 N N . ASN A 1 398 ? -14.331 -3.667 36.307 1.00 60.50 398 ASN A N 1
ATOM 3003 C CA . ASN A 1 398 ? -15.642 -3.875 36.944 1.00 60.50 398 ASN A CA 1
ATOM 3004 C C . ASN A 1 398 ? -16.411 -2.551 37.105 1.00 60.50 398 ASN A C 1
ATOM 3006 O O . ASN A 1 398 ? -17.440 -2.505 37.780 1.00 60.50 398 ASN A O 1
ATOM 3010 N N . THR A 1 399 ? -15.883 -1.450 36.560 1.00 52.78 399 THR A N 1
ATOM 3011 C CA . THR A 1 399 ? -16.526 -0.139 36.640 1.00 52.78 399 THR A CA 1
ATOM 3012 C C . THR A 1 399 ? -17.572 -0.077 35.547 1.00 52.78 399 THR A C 1
ATOM 3014 O O . THR A 1 399 ? -17.251 0.066 34.374 1.00 52.78 399 THR A O 1
ATOM 3017 N N . VAL A 1 400 ? -18.820 -0.216 35.967 1.00 61.69 400 VAL A N 1
ATOM 3018 C CA . VAL A 1 400 ? -19.980 -0.297 35.093 1.00 61.69 400 VAL A CA 1
ATOM 3019 C C . VAL A 1 400 ? -20.657 1.064 35.036 1.00 61.69 400 VAL A C 1
ATOM 3021 O O . VAL A 1 400 ? -21.112 1.577 36.062 1.00 61.69 400 VAL A O 1
ATOM 3024 N N . THR A 1 401 ? -20.784 1.629 33.841 1.00 57.59 401 THR A N 1
ATOM 3025 C CA . THR A 1 401 ? -21.894 2.539 33.550 1.00 57.59 401 THR A CA 1
ATOM 3026 C C . THR A 1 401 ? -23.042 1.702 33.002 1.00 57.59 401 THR A C 1
ATOM 3028 O O . THR A 1 401 ? -22.891 0.950 32.041 1.00 57.59 401 THR A O 1
ATOM 3031 N N . SER A 1 402 ? -24.190 1.785 33.670 1.00 57.19 402 SER A N 1
ATOM 3032 C CA . SER A 1 402 ? -25.411 1.080 33.289 1.00 57.19 402 SER A CA 1
ATOM 3033 C C . SER A 1 402 ? -26.477 2.096 32.918 1.00 57.19 402 SER A C 1
ATOM 3035 O O . SER A 1 402 ? -26.753 3.000 33.710 1.00 57.19 402 SER A O 1
ATOM 3037 N N . SER A 1 403 ? -27.102 1.915 31.762 1.00 53.56 403 SER A N 1
ATOM 3038 C CA . SER A 1 403 ? -28.339 2.605 31.398 1.00 53.56 403 SER A CA 1
ATOM 3039 C C . SER A 1 403 ? -29.473 1.587 31.504 1.00 53.56 403 SER A C 1
ATOM 3041 O O . SER A 1 403 ? -29.370 0.463 31.009 1.00 53.56 403 SER A O 1
ATOM 3043 N N . GLY A 1 404 ? -30.498 1.919 32.288 1.00 50.31 404 GLY A N 1
ATOM 3044 C CA . GLY A 1 404 ? -31.568 0.983 32.614 1.00 50.31 404 GLY A CA 1
ATOM 3045 C C . GLY A 1 404 ? -32.743 1.116 31.661 1.00 50.31 404 GLY A C 1
ATOM 3046 O O . GLY A 1 404 ? -33.382 2.165 31.641 1.00 50.31 404 GLY A O 1
ATOM 3047 N N . ASN A 1 405 ? -33.081 0.024 30.977 1.00 48.28 405 ASN A N 1
ATOM 3048 C CA . ASN A 1 405 ? -34.459 -0.243 30.584 1.00 48.28 405 ASN A CA 1
ATOM 3049 C C . ASN A 1 405 ? -35.023 -1.240 31.594 1.00 48.28 405 ASN A C 1
ATOM 3051 O O . ASN A 1 405 ? -34.285 -1.999 32.214 1.00 48.28 405 ASN A O 1
ATOM 3055 N N . SER A 1 406 ? -36.318 -1.168 31.848 1.00 50.50 406 SER A N 1
ATOM 3056 C CA . SER A 1 406 ? -36.991 -1.827 32.970 1.00 50.50 406 SER A CA 1
ATOM 3057 C C . SER A 1 406 ? -36.738 -3.349 33.094 1.00 50.50 406 SER A C 1
ATOM 3059 O O . SER A 1 406 ? -36.239 -3.997 32.175 1.00 50.50 406 SER A O 1
ATOM 3061 N N . ASP A 1 407 ? -37.208 -3.974 34.187 1.00 47.91 407 ASP A N 1
ATOM 3062 C CA . ASP A 1 407 ? -37.243 -5.446 34.366 1.00 47.91 407 ASP A CA 1
ATOM 3063 C C . ASP A 1 407 ? -37.916 -6.212 33.199 1.00 47.91 407 ASP A C 1
ATOM 3065 O O . ASP A 1 407 ? -37.848 -7.440 33.149 1.00 47.91 407 ASP A O 1
ATOM 3069 N N . LYS A 1 408 ? -38.583 -5.510 32.268 1.00 47.78 408 LYS A N 1
ATOM 3070 C CA . LYS A 1 408 ? -39.231 -6.065 31.072 1.00 47.78 408 LYS A CA 1
ATOM 3071 C C . LYS A 1 408 ? -38.360 -6.050 29.808 1.00 47.78 408 LYS A C 1
ATOM 3073 O O . LYS A 1 408 ? -38.692 -6.788 28.887 1.00 47.78 408 LYS A O 1
ATOM 3078 N N . ASP A 1 409 ? -37.269 -5.280 29.786 1.00 50.31 409 ASP A N 1
ATOM 3079 C CA . ASP A 1 409 ? -36.530 -4.945 28.553 1.00 50.31 409 ASP A CA 1
ATOM 3080 C C . ASP A 1 409 ? -35.028 -5.306 28.612 1.00 50.31 409 ASP A C 1
ATOM 3082 O O . ASP A 1 409 ? -34.351 -5.334 27.580 1.00 50.31 409 ASP A O 1
ATOM 3086 N N . GLY A 1 410 ? -34.512 -5.624 29.806 1.00 61.94 410 GLY A N 1
ATOM 3087 C CA . GLY A 1 410 ? -33.120 -6.026 30.037 1.00 61.94 410 GLY A CA 1
ATOM 3088 C C . GLY A 1 410 ? -32.186 -4.846 30.328 1.00 61.94 410 GLY A C 1
ATOM 3089 O O . GLY A 1 410 ? -32.534 -3.689 30.110 1.00 61.94 410 GLY A O 1
ATOM 3090 N N . MET A 1 411 ? -30.989 -5.136 30.841 1.00 71.50 411 MET A N 1
ATOM 3091 C CA . MET A 1 411 ? -29.980 -4.136 31.220 1.00 71.50 411 MET A CA 1
ATOM 3092 C C . MET A 1 411 ? -28.838 -4.095 30.209 1.00 71.50 411 MET A C 1
ATOM 3094 O O . MET A 1 411 ? -28.373 -5.151 29.781 1.00 71.50 411 MET A O 1
ATOM 3098 N N . LEU A 1 412 ? -28.363 -2.891 29.869 1.00 73.56 412 LEU A N 1
ATOM 3099 C CA . LEU A 1 412 ? -27.132 -2.674 29.106 1.00 73.56 412 LEU A CA 1
ATOM 3100 C C . LEU A 1 412 ? -26.020 -2.181 30.042 1.00 73.56 412 LEU A C 1
ATOM 3102 O O . LEU A 1 412 ? -26.172 -1.186 30.756 1.00 73.56 412 LEU A O 1
ATOM 3106 N N . TYR A 1 413 ? -24.891 -2.873 30.005 1.00 79.31 413 TYR A N 1
ATOM 3107 C CA . TYR A 1 413 ? -23.684 -2.574 30.757 1.00 79.31 413 TYR A CA 1
ATOM 3108 C C . TYR A 1 413 ? -22.558 -2.189 29.804 1.00 79.31 413 TYR A C 1
ATOM 3110 O O . TYR A 1 413 ? -22.324 -2.890 28.821 1.00 79.31 413 TYR A O 1
ATOM 3118 N N . THR A 1 414 ? -21.831 -1.120 30.120 1.00 83.38 414 THR A N 1
ATOM 3119 C CA . THR A 1 414 ? -20.569 -0.783 29.452 1.00 83.38 414 THR A CA 1
ATOM 3120 C C . THR A 1 414 ? -19.412 -1.073 30.397 1.00 83.38 414 THR A C 1
ATOM 3122 O O . THR A 1 414 ? -19.355 -0.542 31.508 1.00 83.38 414 THR A O 1
ATOM 3125 N N . TYR A 1 415 ? -18.496 -1.919 29.939 1.00 87.50 415 TYR A N 1
ATOM 3126 C CA . TYR A 1 415 ? -17.262 -2.295 30.611 1.00 87.50 415 TYR A CA 1
ATOM 3127 C C . TYR A 1 415 ? -16.077 -1.695 29.862 1.00 87.50 415 TYR A C 1
ATOM 3129 O O . TYR A 1 415 ? -16.002 -1.776 28.639 1.00 87.50 415 TYR A O 1
ATOM 3137 N N . THR A 1 416 ? -15.114 -1.138 30.589 1.00 89.56 416 THR A N 1
ATOM 3138 C CA . THR A 1 416 ? -13.873 -0.647 29.978 1.00 89.56 416 THR A CA 1
ATOM 3139 C C . THR A 1 416 ? -12.862 -1.780 29.902 1.00 89.56 416 THR A C 1
ATOM 3141 O O . THR A 1 416 ? -12.440 -2.314 30.930 1.00 89.56 416 THR A O 1
ATOM 3144 N N . LEU A 1 417 ? -12.421 -2.116 28.700 1.00 92.75 417 LEU A N 1
ATOM 3145 C CA . LEU A 1 417 ? -11.239 -2.935 28.480 1.00 92.75 417 LEU A CA 1
ATOM 3146 C C . LEU A 1 417 ? -10.004 -2.036 28.483 1.00 92.75 417 LEU A C 1
ATOM 3148 O O . LEU A 1 417 ? -10.005 -0.965 27.886 1.00 92.75 417 LEU A O 1
ATOM 3152 N N . THR A 1 418 ? -8.943 -2.465 29.157 1.00 93.12 418 THR A N 1
ATOM 3153 C CA . THR A 1 418 ? -7.638 -1.798 29.145 1.00 93.12 418 THR A CA 1
ATOM 3154 C C . THR A 1 418 ? -6.608 -2.764 28.588 1.00 93.12 418 THR A C 1
ATOM 3156 O O . THR A 1 418 ? -6.351 -3.806 29.202 1.00 93.12 418 THR A O 1
ATOM 3159 N N . ALA A 1 419 ? -5.998 -2.407 27.461 1.00 91.44 419 ALA A N 1
ATOM 3160 C CA . ALA A 1 419 ? -4.786 -3.054 26.986 1.00 91.44 419 ALA A CA 1
ATOM 3161 C C . ALA A 1 419 ? -3.570 -2.290 27.508 1.00 91.44 419 ALA A C 1
ATOM 3163 O O . ALA A 1 419 ? -3.456 -1.074 27.349 1.00 91.44 419 ALA A O 1
ATOM 3164 N N . ALA A 1 420 ? -2.653 -3.008 28.145 1.00 89.94 420 ALA A N 1
ATOM 3165 C CA . ALA A 1 420 ? -1.382 -2.464 28.584 1.00 89.94 420 ALA A CA 1
ATOM 3166 C C . ALA A 1 420 ? -0.568 -1.937 27.391 1.00 89.94 420 ALA A C 1
ATOM 3168 O O . ALA A 1 420 ? -0.784 -2.328 26.239 1.00 89.94 420 ALA A O 1
ATOM 3169 N N . ALA A 1 421 ? 0.417 -1.093 27.696 1.00 82.81 421 ALA A N 1
ATOM 3170 C CA . ALA A 1 421 ? 1.421 -0.683 26.726 1.00 82.81 421 ALA A CA 1
ATOM 3171 C C . ALA A 1 421 ? 1.993 -1.911 25.998 1.00 82.81 421 ALA A C 1
ATOM 3173 O O . ALA A 1 421 ? 2.248 -2.959 26.609 1.00 82.81 421 ALA A O 1
ATOM 3174 N N . ASN A 1 422 ? 2.163 -1.793 24.687 1.00 78.94 422 ASN A N 1
ATOM 3175 C CA . ASN A 1 422 ? 2.689 -2.840 23.831 1.00 78.94 422 ASN A CA 1
ATOM 3176 C C . ASN A 1 422 ? 4.082 -2.448 23.335 1.00 78.94 422 ASN A C 1
ATOM 3178 O O . ASN A 1 422 ? 4.226 -1.965 22.218 1.00 78.94 422 ASN A O 1
ATOM 3182 N N . PRO A 1 423 ? 5.137 -2.661 24.136 1.00 64.00 423 PRO A N 1
ATOM 3183 C CA . PRO A 1 423 ? 6.480 -2.272 23.733 1.00 64.00 423 PRO A CA 1
ATOM 3184 C C . PRO A 1 423 ? 7.022 -3.107 22.572 1.00 64.00 423 PRO A C 1
ATOM 3186 O O . PRO A 1 423 ? 8.030 -2.714 22.005 1.00 64.00 423 PRO A O 1
ATOM 3189 N N . THR A 1 424 ? 6.399 -4.247 22.247 1.00 62.47 424 THR A N 1
ATOM 3190 C CA . THR A 1 424 ? 6.809 -5.079 21.104 1.00 62.47 424 THR A CA 1
ATOM 3191 C C . THR A 1 424 ? 6.333 -4.509 19.779 1.00 62.47 424 THR A C 1
ATOM 3193 O O . THR A 1 424 ? 6.949 -4.784 18.755 1.00 62.47 424 THR A O 1
ATOM 3196 N N . GLY A 1 425 ? 5.220 -3.766 19.794 1.00 63.28 425 GLY A N 1
ATOM 3197 C CA . GLY A 1 425 ? 4.571 -3.317 18.574 1.00 63.28 425 GLY A CA 1
ATOM 3198 C C . GLY A 1 425 ? 3.906 -4.427 17.754 1.00 63.28 425 GLY A C 1
ATOM 3199 O O . GLY A 1 425 ? 3.322 -4.160 16.716 1.00 63.28 425 GLY A O 1
ATOM 3200 N N . LEU A 1 426 ? 3.957 -5.686 18.191 1.00 62.97 426 LEU A N 1
ATOM 3201 C CA . LEU A 1 426 ? 3.329 -6.792 17.472 1.00 62.97 426 LEU A CA 1
ATOM 3202 C C . LEU A 1 426 ? 1.839 -6.865 17.793 1.00 62.97 426 LEU A C 1
ATOM 3204 O O . LEU A 1 426 ? 1.449 -6.705 18.955 1.00 62.97 426 LEU A O 1
ATOM 3208 N N . SER A 1 427 ? 1.022 -7.168 16.783 1.00 69.62 427 SER A N 1
ATOM 3209 C CA . SER A 1 427 ? -0.402 -7.409 16.998 1.00 69.62 427 SER A CA 1
ATOM 3210 C C . SER A 1 427 ? -0.590 -8.605 17.927 1.00 69.62 427 SER A C 1
ATOM 3212 O O . SER A 1 427 ? 0.100 -9.625 17.820 1.00 69.62 427 SER A O 1
ATOM 3214 N N . ARG A 1 428 ? -1.527 -8.476 18.863 1.00 77.56 428 ARG A N 1
ATOM 3215 C CA . ARG A 1 428 ? -1.851 -9.528 19.825 1.00 77.56 428 ARG A CA 1
ATOM 3216 C C . ARG A 1 428 ? -3.352 -9.619 20.033 1.00 77.56 428 ARG A C 1
ATOM 3218 O O . ARG A 1 428 ? -4.055 -8.610 20.093 1.00 77.56 428 ARG A O 1
ATOM 3225 N N . VAL A 1 429 ? -3.824 -10.858 20.137 1.00 78.88 429 VAL A N 1
ATOM 3226 C CA . VAL A 1 429 ? -5.242 -11.198 20.254 1.00 78.88 429 VAL A CA 1
ATOM 3227 C C . VAL A 1 429 ? -5.533 -11.675 21.668 1.00 78.88 429 VAL A C 1
ATOM 3229 O O . VAL A 1 429 ? -4.797 -12.481 22.236 1.00 78.88 429 VAL A O 1
ATOM 3232 N N . GLY A 1 430 ? -6.586 -11.122 22.252 1.00 80.62 430 GLY A N 1
ATOM 3233 C CA . GLY A 1 430 ? -7.118 -11.491 23.552 1.00 80.62 430 GLY A CA 1
ATOM 3234 C C . GLY A 1 430 ? -8.581 -11.886 23.420 1.00 80.62 430 GLY A C 1
ATOM 3235 O O . GLY A 1 430 ? -9.246 -11.564 22.434 1.00 80.62 430 GLY A O 1
ATOM 3236 N N . LYS A 1 431 ? -9.094 -12.601 24.417 1.00 86.12 431 LYS A N 1
ATOM 3237 C CA . LYS A 1 431 ? -10.495 -13.023 24.466 1.00 86.12 431 LYS A CA 1
ATOM 3238 C C . LYS A 1 431 ? -11.079 -12.757 25.837 1.00 86.12 431 LYS A C 1
ATOM 3240 O O . LYS A 1 431 ? -10.503 -13.144 26.856 1.00 86.12 431 LYS A O 1
ATOM 3245 N N . VAL A 1 432 ? -12.253 -12.142 25.847 1.00 91.69 432 VAL A N 1
ATOM 3246 C CA . VAL A 1 432 ? -13.030 -11.875 27.057 1.00 91.69 432 VAL A CA 1
ATOM 3247 C C . VAL A 1 432 ? -14.268 -12.763 27.033 1.00 91.69 432 VAL A C 1
ATOM 3249 O O . VAL A 1 432 ? -15.135 -12.601 26.179 1.00 91.69 432 VAL A O 1
ATOM 3252 N N . GLU A 1 433 ? -14.349 -13.722 27.955 1.00 92.38 433 GLU A N 1
ATOM 3253 C CA . GLU A 1 433 ? -15.576 -14.478 28.206 1.00 92.38 433 GLU A CA 1
ATOM 3254 C C . GLU A 1 433 ? -16.506 -13.630 29.077 1.00 92.38 433 GLU A C 1
ATOM 3256 O O . GLU A 1 433 ? -16.138 -13.189 30.171 1.00 92.38 433 GLU A O 1
ATOM 3261 N N . VAL A 1 434 ? -17.728 -13.446 28.594 1.00 90.25 434 VAL A N 1
ATOM 3262 C CA . VAL A 1 434 ? -18.838 -12.829 29.309 1.00 90.25 434 VAL A CA 1
ATOM 3263 C C . VAL A 1 434 ? -19.829 -13.932 29.656 1.00 90.25 434 VAL A C 1
ATOM 3265 O O . VAL A 1 434 ? -20.276 -14.679 28.782 1.00 90.25 434 VAL A O 1
ATOM 3268 N N . THR A 1 435 ? -20.161 -14.049 30.939 1.00 89.50 435 THR A N 1
ATOM 3269 C CA . THR A 1 435 ? -21.127 -15.031 31.440 1.00 89.50 435 THR A CA 1
ATOM 3270 C C . THR A 1 435 ? -22.271 -14.328 32.154 1.00 89.50 435 THR A C 1
ATOM 3272 O O . THR A 1 435 ? -22.061 -13.396 32.933 1.00 89.50 435 THR A O 1
ATOM 3275 N N . TYR A 1 436 ? -23.480 -14.822 31.908 1.00 85.44 436 TYR A N 1
ATOM 3276 C CA . TYR A 1 436 ? -24.697 -14.419 32.595 1.00 85.44 436 TYR A CA 1
ATOM 3277 C C . TYR A 1 436 ? -25.565 -15.666 32.815 1.00 85.44 436 TYR A C 1
ATOM 3279 O O . TYR A 1 436 ? -26.070 -16.265 31.867 1.00 85.44 436 TYR A O 1
ATOM 3287 N N . HIS A 1 437 ? -25.688 -16.111 34.069 1.00 85.00 437 HIS A N 1
ATOM 3288 C CA . HIS A 1 437 ? -26.278 -17.412 34.425 1.00 85.00 437 HIS A CA 1
ATOM 3289 C C . HIS A 1 437 ? -25.648 -18.598 33.657 1.00 85.00 437 HIS A C 1
ATOM 3291 O O . HIS A 1 437 ? -24.451 -18.853 33.783 1.00 85.00 437 HIS A O 1
ATOM 3297 N N . SER A 1 438 ? -26.455 -19.358 32.910 1.00 79.50 438 SER A N 1
ATOM 3298 C CA . SER A 1 438 ? -26.059 -20.483 32.049 1.00 79.50 438 SER A CA 1
ATOM 3299 C C . SER A 1 438 ? -25.450 -20.037 30.719 1.00 79.50 438 SER A C 1
ATOM 3301 O O . SER A 1 438 ? -24.867 -20.864 30.015 1.00 79.50 438 SER A O 1
ATOM 3303 N N . LEU A 1 439 ? -25.600 -18.762 30.357 1.00 75.62 439 LEU A N 1
ATOM 3304 C CA . LEU A 1 439 ? -25.255 -18.234 29.045 1.00 75.62 439 LEU A CA 1
ATOM 3305 C C . LEU A 1 439 ? -23.817 -17.728 29.013 1.00 75.62 439 LEU A C 1
ATOM 3307 O O . LEU A 1 439 ? -23.342 -17.101 29.961 1.00 75.62 439 LEU A O 1
ATOM 3311 N N . LYS A 1 440 ? -23.140 -17.987 27.892 1.00 84.44 440 LYS A N 1
ATOM 3312 C CA . LYS A 1 440 ? -21.744 -17.612 27.665 1.00 84.44 440 LYS A CA 1
ATOM 3313 C C . LYS A 1 440 ? -21.536 -17.038 26.274 1.00 84.44 440 LYS A C 1
ATOM 3315 O O . LYS A 1 440 ? -22.081 -17.566 25.295 1.00 84.44 440 LYS A O 1
ATOM 3320 N N . ARG A 1 441 ? -20.690 -16.012 26.198 1.00 81.62 441 ARG A N 1
ATOM 3321 C CA . ARG A 1 441 ? -20.172 -15.431 24.956 1.00 81.62 441 ARG A CA 1
ATOM 3322 C C . ARG A 1 441 ? -18.711 -15.038 25.078 1.00 81.62 441 ARG A C 1
ATOM 3324 O O . ARG A 1 441 ? -18.238 -14.754 26.172 1.00 81.62 441 ARG A O 1
ATOM 3331 N N . ILE A 1 442 ? -18.002 -15.066 23.954 1.00 79.06 442 ILE A N 1
ATOM 3332 C CA . ILE A 1 442 ? -16.579 -14.737 23.874 1.00 79.06 442 ILE A CA 1
ATOM 3333 C C . ILE A 1 442 ? -16.423 -13.562 22.919 1.00 79.06 442 ILE A C 1
ATOM 3335 O O . ILE A 1 442 ? -16.776 -13.673 21.750 1.00 79.06 442 ILE A O 1
ATOM 3339 N N . VAL A 1 443 ? -15.859 -12.468 23.420 1.00 79.56 443 VAL A N 1
ATOM 3340 C CA . VAL A 1 443 ? -15.519 -11.285 22.630 1.00 79.56 443 VAL A CA 1
ATOM 3341 C C . VAL A 1 443 ? -14.040 -11.328 22.283 1.00 79.56 443 VAL A C 1
ATOM 3343 O O . VAL A 1 443 ? -13.196 -11.483 23.170 1.00 79.56 443 VAL A O 1
ATOM 3346 N N . THR A 1 444 ? -13.729 -11.192 20.996 1.00 79.25 444 THR A N 1
ATOM 3347 C CA . THR A 1 444 ? -12.348 -11.096 20.512 1.00 79.25 444 THR A CA 1
ATOM 3348 C C . THR A 1 444 ? -11.864 -9.658 20.629 1.00 79.25 444 THR A C 1
ATOM 3350 O O . THR A 1 444 ? -12.572 -8.721 20.269 1.00 79.25 444 THR A O 1
ATOM 3353 N N . VAL A 1 445 ? -10.646 -9.482 21.124 1.00 79.44 445 VAL A N 1
ATOM 3354 C CA . VAL A 1 445 ? -10.005 -8.182 21.295 1.00 79.44 445 VAL A CA 1
ATOM 3355 C C . VAL A 1 445 ? -8.681 -8.203 20.552 1.00 79.44 445 VAL A C 1
ATOM 3357 O O . VAL A 1 445 ? -7.827 -9.040 20.840 1.00 79.44 445 VAL A O 1
ATOM 3360 N N . VAL A 1 446 ? -8.501 -7.290 19.608 1.00 75.94 446 VAL A N 1
ATOM 3361 C CA . VAL A 1 446 ? -7.272 -7.158 18.826 1.00 75.94 446 VAL A CA 1
ATOM 3362 C C . VAL A 1 446 ? -6.598 -5.859 19.233 1.00 75.94 446 VAL A C 1
ATOM 3364 O O . VAL A 1 446 ? -7.180 -4.788 19.081 1.00 75.94 446 VAL A O 1
ATOM 3367 N N . GLN A 1 447 ? -5.382 -5.948 19.772 1.00 81.62 447 GLN A N 1
ATOM 3368 C CA . GLN A 1 447 ? -4.493 -4.793 19.789 1.00 81.62 447 GLN A CA 1
ATOM 3369 C C . GLN A 1 447 ? -3.702 -4.815 18.481 1.00 81.62 447 GLN A C 1
ATOM 3371 O O . GLN A 1 447 ? -2.993 -5.792 18.212 1.00 81.62 447 GLN A O 1
ATOM 3376 N N . ASP A 1 448 ? -3.886 -3.789 17.655 1.00 72.38 448 ASP A N 1
ATOM 3377 C CA . ASP A 1 448 ? -3.267 -3.697 16.329 1.00 72.38 448 ASP A CA 1
ATOM 3378 C C . ASP A 1 448 ? -1.736 -3.566 16.452 1.00 72.38 448 ASP A C 1
ATOM 3380 O O . ASP A 1 448 ? -1.215 -3.260 17.526 1.00 72.38 448 ASP A O 1
ATOM 3384 N N . ASP A 1 449 ? -0.994 -3.859 15.387 1.00 66.25 449 ASP A N 1
ATOM 3385 C CA . ASP A 1 449 ? 0.461 -3.702 15.352 1.00 66.25 449 ASP A CA 1
ATOM 3386 C C . ASP A 1 449 ? 0.897 -2.232 15.187 1.00 66.25 449 ASP A C 1
ATOM 3388 O O . ASP A 1 449 ? 0.169 -1.375 14.694 1.00 66.25 449 ASP A O 1
ATOM 3392 N N . GLU A 1 450 ? 2.108 -1.926 15.646 1.00 71.25 450 GLU A N 1
ATOM 3393 C CA . GLU A 1 450 ? 2.786 -0.636 15.530 1.00 71.25 450 GLU A CA 1
ATOM 3394 C C . GLU A 1 450 ? 4.293 -0.894 15.392 1.00 71.25 450 GLU A C 1
ATOM 3396 O O . GLU A 1 450 ? 4.885 -1.594 16.209 1.00 71.25 450 GLU A O 1
ATOM 3401 N N . PHE A 1 451 ? 4.970 -0.334 14.391 1.00 72.06 451 PHE A N 1
ATOM 3402 C CA . PHE A 1 451 ? 6.414 -0.543 14.268 1.00 72.06 451 PHE A CA 1
ATOM 3403 C C . PHE A 1 451 ? 7.198 0.277 15.306 1.00 72.06 451 PHE A C 1
ATOM 3405 O O . PHE A 1 451 ? 7.473 1.456 15.103 1.00 72.06 451 PHE A O 1
ATOM 3412 N N . LEU A 1 452 ? 7.607 -0.360 16.407 1.00 69.62 452 LEU A N 1
ATOM 3413 C CA . LEU A 1 452 ? 8.311 0.279 17.535 1.00 69.62 452 LEU A CA 1
ATOM 3414 C C . LEU A 1 452 ? 9.787 -0.113 17.657 1.00 69.62 452 LEU A C 1
ATOM 3416 O O . LEU A 1 452 ? 10.528 0.397 18.502 1.00 69.62 452 LEU A O 1
ATOM 3420 N N . SER A 1 453 ? 10.257 -1.012 16.796 1.00 72.31 453 SER A N 1
ATOM 3421 C CA . S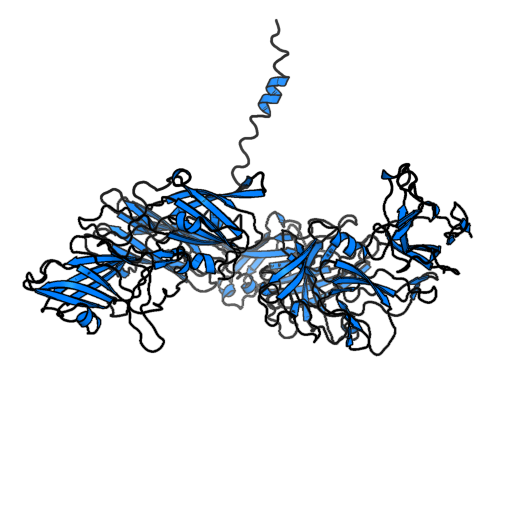ER A 1 453 ? 11.590 -1.612 16.897 1.00 72.31 453 SER A CA 1
ATOM 3422 C C . SER A 1 453 ? 12.743 -0.616 16.693 1.00 72.31 453 SER A C 1
ATOM 3424 O O . SER A 1 453 ? 13.895 -0.915 17.023 1.00 72.31 453 SER A O 1
ATOM 3426 N N . PHE A 1 454 ? 12.452 0.595 16.207 1.00 75.00 454 PHE A N 1
ATOM 3427 C CA . PHE A 1 454 ? 13.424 1.681 16.095 1.00 75.00 454 PHE A CA 1
ATOM 3428 C C . PHE A 1 454 ? 13.808 2.330 17.435 1.00 75.00 454 PHE A C 1
ATOM 3430 O O . PHE A 1 454 ? 14.807 3.045 17.491 1.00 75.00 454 PHE A O 1
ATOM 3437 N N . GLU A 1 455 ? 13.046 2.102 18.508 1.00 75.44 455 GLU A N 1
ATOM 3438 C CA . GLU A 1 455 ? 13.289 2.720 19.821 1.00 75.44 455 GLU A C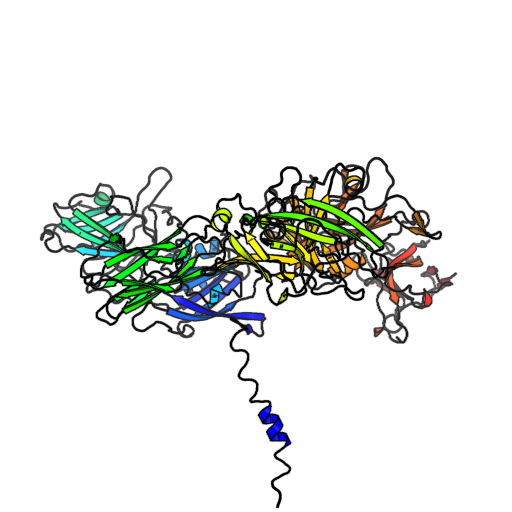A 1
ATOM 3439 C C . GLU A 1 455 ? 14.350 1.984 20.658 1.00 75.44 455 GLU A C 1
ATOM 3441 O O . GLU A 1 455 ? 14.847 2.527 21.646 1.00 75.44 455 GLU A O 1
ATOM 3446 N N . LEU A 1 456 ? 14.734 0.762 20.261 1.00 77.75 456 LEU A N 1
ATOM 3447 C CA . LEU A 1 456 ? 15.681 -0.088 20.996 1.00 77.75 456 LEU A CA 1
ATOM 3448 C C . LEU A 1 456 ? 17.138 0.395 20.962 1.00 77.75 456 LEU A C 1
ATOM 3450 O O . LEU A 1 456 ? 17.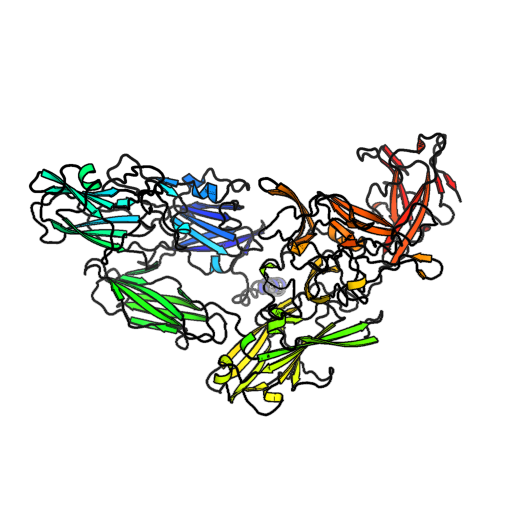959 -0.018 21.788 1.00 77.75 456 LEU A O 1
ATOM 3454 N N . GLY A 1 457 ? 17.504 1.211 19.980 1.00 80.62 457 GLY A N 1
ATOM 3455 C CA . GLY A 1 457 ? 18.874 1.672 19.838 1.00 80.62 457 GLY A CA 1
ATOM 3456 C C . GLY A 1 457 ? 19.142 2.416 18.542 1.00 80.62 457 GLY A C 1
ATOM 3457 O O . GLY A 1 457 ? 18.276 2.542 17.679 1.00 80.62 457 GLY A O 1
ATOM 3458 N N . THR A 1 458 ? 20.371 2.900 18.411 1.00 86.06 458 THR A N 1
ATOM 3459 C CA . THR A 1 458 ? 20.852 3.584 17.210 1.00 86.06 458 THR A CA 1
ATOM 3460 C C . THR A 1 458 ? 21.641 2.621 16.342 1.00 86.06 458 THR A C 1
ATOM 3462 O O . THR A 1 458 ? 22.275 1.685 16.826 1.00 86.06 458 THR A O 1
ATOM 3465 N N . ILE A 1 459 ? 21.594 2.831 15.032 1.00 90.19 459 ILE A N 1
ATOM 3466 C CA . ILE A 1 459 ? 22.224 1.928 14.073 1.00 90.19 459 ILE A CA 1
ATOM 3467 C C . ILE A 1 459 ? 23.052 2.758 13.112 1.00 90.19 459 ILE A C 1
ATOM 3469 O O . ILE A 1 459 ? 22.540 3.681 12.492 1.00 90.19 459 ILE A O 1
ATOM 3473 N N . GLN A 1 460 ? 24.321 2.416 12.952 1.00 91.19 460 GLN A N 1
ATOM 3474 C CA . GLN A 1 460 ? 25.154 2.988 11.907 1.00 91.19 460 GLN A CA 1
ATOM 3475 C C . GLN A 1 460 ? 25.034 2.143 10.637 1.00 91.19 460 GLN A C 1
ATOM 3477 O O . GLN A 1 460 ? 25.138 0.919 10.698 1.00 91.19 460 GLN A O 1
ATOM 3482 N N . LEU A 1 461 ? 24.860 2.800 9.491 1.00 91.81 461 LEU A N 1
ATOM 3483 C CA . LEU A 1 461 ? 24.942 2.188 8.168 1.00 91.81 461 LEU A CA 1
ATOM 3484 C C . LEU A 1 461 ? 26.250 2.608 7.489 1.00 91.81 461 LEU A C 1
ATOM 3486 O O . LEU A 1 461 ? 26.493 3.795 7.239 1.00 91.81 461 LEU A O 1
ATOM 3490 N N . ALA A 1 462 ? 27.061 1.613 7.150 1.00 90.31 462 ALA A N 1
ATOM 3491 C CA . ALA A 1 462 ? 28.209 1.733 6.265 1.00 90.31 462 ALA A CA 1
ATOM 3492 C C . ALA A 1 462 ? 27.989 0.898 4.997 1.00 90.31 462 ALA A C 1
ATOM 3494 O O . ALA A 1 462 ? 27.244 -0.082 4.990 1.00 90.31 462 ALA A O 1
ATOM 3495 N N . VAL A 1 463 ? 28.650 1.290 3.916 1.00 89.19 463 VAL A N 1
ATOM 3496 C CA . VAL A 1 463 ? 28.551 0.644 2.609 1.00 89.19 463 VAL A CA 1
ATOM 3497 C C . VAL A 1 463 ? 29.943 0.315 2.105 1.00 89.19 463 VAL A C 1
ATOM 3499 O O . VAL A 1 463 ? 30.856 1.135 2.184 1.00 89.19 463 VAL A O 1
ATOM 3502 N N . GLU A 1 464 ? 30.108 -0.881 1.562 1.00 88.56 464 GLU A N 1
ATOM 3503 C CA . GLU A 1 464 ? 31.287 -1.243 0.787 1.00 88.56 464 GLU A CA 1
ATOM 3504 C C . GLU A 1 464 ? 30.913 -1.341 -0.679 1.00 88.56 464 GLU A C 1
ATOM 3506 O O . GLU A 1 464 ? 30.035 -2.120 -1.034 1.00 88.56 464 GLU A O 1
ATOM 3511 N N . GLU A 1 465 ? 31.592 -0.572 -1.517 1.00 89.75 465 GLU A N 1
ATOM 3512 C CA . GLU A 1 465 ? 31.498 -0.664 -2.966 1.00 89.75 465 GLU A CA 1
ATOM 3513 C C . GLU A 1 465 ? 32.649 -1.510 -3.508 1.00 89.75 465 GLU A C 1
ATOM 3515 O O . GLU A 1 465 ? 33.793 -1.416 -3.044 1.00 89.75 465 GLU A O 1
ATOM 3520 N N . TYR A 1 466 ? 32.351 -2.317 -4.518 1.00 88.31 466 TYR A N 1
ATOM 3521 C CA . TYR A 1 466 ? 33.300 -3.189 -5.188 1.00 88.31 466 TYR A CA 1
ATOM 3522 C C . TYR A 1 466 ? 33.430 -2.804 -6.658 1.00 88.31 466 TYR A C 1
ATOM 3524 O O . TYR A 1 466 ? 32.447 -2.483 -7.319 1.00 88.31 466 TYR A O 1
ATOM 3532 N N . GLU A 1 467 ? 34.643 -2.921 -7.189 1.00 89.31 467 GLU A N 1
ATOM 3533 C CA . GLU A 1 467 ? 34.850 -3.088 -8.627 1.00 89.31 467 GLU A CA 1
ATOM 3534 C C . GLU A 1 467 ? 35.107 -4.565 -8.905 1.00 89.31 467 GLU A C 1
ATOM 3536 O O . GLU A 1 467 ? 35.730 -5.255 -8.091 1.00 89.31 467 GLU A O 1
ATOM 3541 N N . ARG A 1 468 ? 34.620 -5.054 -10.046 1.00 85.25 468 ARG A N 1
ATOM 3542 C CA . ARG A 1 468 ? 34.737 -6.460 -10.442 1.00 85.25 468 ARG A CA 1
ATOM 3543 C C . ARG A 1 468 ? 35.270 -6.586 -11.864 1.00 85.25 468 ARG A C 1
ATOM 3545 O O . ARG A 1 468 ? 34.937 -5.764 -12.719 1.00 85.25 468 ARG A O 1
ATOM 3552 N N . ASN A 1 469 ? 36.079 -7.616 -12.108 1.00 84.44 469 ASN A N 1
ATOM 3553 C CA . ASN A 1 469 ? 36.499 -7.995 -13.460 1.00 84.44 469 ASN A CA 1
ATOM 3554 C C . ASN A 1 469 ? 35.403 -8.804 -14.185 1.00 84.44 469 ASN A C 1
ATOM 3556 O O . ASN A 1 469 ? 34.338 -9.063 -13.623 1.00 84.44 469 ASN A O 1
ATOM 3560 N N . ASP A 1 470 ? 35.674 -9.213 -15.429 1.00 77.00 470 ASP A N 1
ATOM 3561 C CA . ASP A 1 470 ? 34.722 -9.980 -16.249 1.00 77.00 470 ASP A CA 1
ATOM 3562 C C . ASP A 1 470 ? 34.369 -11.349 -15.639 1.00 77.00 470 ASP A C 1
ATOM 3564 O O . ASP A 1 470 ? 33.223 -11.775 -15.734 1.00 77.00 470 ASP A O 1
ATOM 3568 N N . ASP A 1 471 ? 35.301 -11.975 -14.911 1.00 78.56 471 ASP A N 1
ATOM 3569 C CA . ASP A 1 471 ? 35.068 -13.233 -14.179 1.00 78.56 471 ASP A CA 1
ATOM 3570 C C . ASP A 1 471 ? 34.259 -13.028 -12.875 1.00 78.56 471 ASP A C 1
ATOM 3572 O O . ASP A 1 471 ? 33.998 -13.966 -12.119 1.00 78.56 471 ASP A O 1
ATOM 3576 N N . GLY A 1 472 ? 33.889 -11.782 -12.555 1.00 78.88 472 GLY A N 1
ATOM 3577 C CA . GLY A 1 472 ? 33.161 -11.411 -11.343 1.00 78.88 472 GLY A CA 1
ATOM 3578 C C . GLY A 1 472 ? 34.014 -11.331 -10.073 1.00 78.88 472 GLY A C 1
ATOM 3579 O O . GLY A 1 472 ? 33.462 -11.113 -8.991 1.00 78.88 472 GLY A O 1
ATOM 3580 N N . ALA A 1 473 ? 35.337 -11.473 -10.161 1.00 85.38 473 ALA A N 1
ATOM 3581 C CA . ALA A 1 473 ? 36.244 -11.327 -9.027 1.00 85.38 473 ALA A CA 1
ATOM 3582 C C . ALA A 1 473 ? 36.385 -9.853 -8.617 1.00 85.38 473 ALA A C 1
ATOM 3584 O O . ALA A 1 473 ? 36.509 -8.972 -9.468 1.00 85.38 473 ALA A O 1
ATOM 3585 N N . ILE A 1 474 ? 36.395 -9.585 -7.307 1.00 87.25 474 ILE A N 1
ATOM 3586 C CA . ILE A 1 474 ? 36.577 -8.230 -6.766 1.00 87.25 474 ILE A CA 1
ATOM 3587 C C . ILE A 1 474 ? 38.007 -7.760 -7.058 1.00 87.25 474 ILE A C 1
ATOM 3589 O O . ILE A 1 474 ? 38.974 -8.390 -6.633 1.00 87.25 474 ILE A O 1
ATOM 3593 N N . THR A 1 475 ? 38.140 -6.635 -7.758 1.00 91.75 475 THR A N 1
ATOM 3594 C CA . THR A 1 475 ? 39.428 -6.020 -8.117 1.00 91.75 475 THR A CA 1
ATOM 3595 C C . THR A 1 475 ? 39.790 -4.842 -7.223 1.00 91.75 475 THR A C 1
ATOM 3597 O O . THR A 1 475 ? 40.970 -4.569 -7.012 1.00 91.75 475 THR A O 1
ATOM 3600 N N . SER A 1 476 ? 38.793 -4.135 -6.690 1.00 92.25 476 SER A N 1
ATOM 3601 C CA . SER A 1 476 ? 38.999 -3.079 -5.698 1.00 92.25 476 SER A CA 1
ATOM 3602 C C . SER A 1 476 ? 37.790 -2.925 -4.790 1.00 92.25 476 SER A C 1
ATOM 3604 O O . SER A 1 476 ? 36.684 -3.338 -5.130 1.00 92.25 476 SER A O 1
ATOM 3606 N N . LYS A 1 477 ? 38.022 -2.306 -3.633 1.00 89.75 477 LYS A N 1
ATOM 3607 C CA . LYS A 1 477 ? 37.036 -2.095 -2.579 1.00 89.75 477 LYS A CA 1
ATOM 3608 C C . LYS A 1 477 ? 37.120 -0.658 -2.072 1.00 89.75 477 LYS A C 1
ATOM 3610 O O . LYS A 1 477 ? 38.218 -0.134 -1.883 1.00 89.75 477 LYS A O 1
ATOM 3615 N N . THR A 1 478 ? 35.978 -0.029 -1.835 1.00 90.69 478 THR A N 1
ATOM 3616 C CA . THR A 1 478 ? 35.868 1.313 -1.250 1.00 90.69 478 THR A CA 1
ATOM 3617 C C . THR A 1 478 ? 34.833 1.288 -0.134 1.00 90.69 478 THR A C 1
ATOM 3619 O O . THR A 1 478 ? 33.750 0.750 -0.316 1.00 90.69 478 THR A O 1
ATOM 3622 N N . SER A 1 479 ? 35.165 1.845 1.029 1.00 88.12 479 SER A N 1
ATOM 3623 C CA . SER A 1 479 ? 34.253 1.918 2.176 1.00 88.12 479 SER A CA 1
ATOM 3624 C C . SER A 1 479 ? 33.702 3.333 2.323 1.00 88.12 479 SER A C 1
ATOM 3626 O O . SER A 1 479 ? 34.464 4.301 2.306 1.00 88.12 479 SER A O 1
ATOM 3628 N N . LEU A 1 480 ? 32.388 3.438 2.491 1.00 86.44 480 LEU A N 1
ATOM 3629 C CA . LEU A 1 480 ? 31.631 4.677 2.619 1.00 86.44 480 LEU A CA 1
ATOM 3630 C C . LEU A 1 480 ? 30.821 4.648 3.918 1.00 86.44 480 LEU A C 1
ATOM 3632 O O . LEU A 1 480 ? 30.124 3.677 4.205 1.00 86.44 480 LEU A O 1
ATOM 3636 N N . SER A 1 481 ? 30.876 5.727 4.693 1.00 84.88 481 SER A N 1
ATOM 3637 C CA . SER A 1 481 ? 29.965 5.926 5.825 1.00 84.88 481 SER A CA 1
ATOM 3638 C C . SER A 1 481 ? 28.711 6.641 5.330 1.00 84.88 481 SER A C 1
ATOM 3640 O O . SER A 1 481 ? 28.830 7.725 4.763 1.00 84.88 481 SER A O 1
ATOM 3642 N N . VAL A 1 482 ? 27.529 6.053 5.540 1.00 84.88 482 VAL A N 1
ATOM 3643 C CA . VAL A 1 482 ? 26.256 6.596 5.027 1.00 84.88 482 VAL A CA 1
ATOM 3644 C C . VAL A 1 482 ? 25.496 7.354 6.105 1.00 84.88 482 VAL A C 1
ATOM 3646 O O . VAL A 1 482 ? 25.208 8.534 5.937 1.00 84.88 482 VAL A O 1
ATOM 3649 N N . SER A 1 483 ? 25.198 6.700 7.228 1.00 88.69 483 SER A N 1
ATOM 3650 C CA . SER A 1 483 ? 24.499 7.334 8.347 1.00 88.69 483 SER A CA 1
ATOM 3651 C C . SER A 1 483 ? 24.987 6.777 9.675 1.00 88.69 483 SER A C 1
ATOM 3653 O O . SER A 1 483 ? 25.252 5.585 9.790 1.00 88.69 483 SER A O 1
ATOM 3655 N N . ASN A 1 484 ? 25.061 7.634 10.693 1.00 87.75 484 ASN A N 1
ATOM 3656 C CA . ASN A 1 484 ? 25.284 7.213 12.079 1.00 87.75 484 ASN A CA 1
ATOM 3657 C C . ASN A 1 484 ? 23.977 6.839 12.801 1.00 87.75 484 ASN A C 1
ATOM 3659 O O . ASN A 1 484 ? 24.030 6.334 13.917 1.00 87.75 484 ASN A O 1
ATOM 3663 N N . ASP A 1 485 ? 22.831 7.104 12.168 1.00 89.50 485 ASP A N 1
ATOM 3664 C CA . ASP A 1 485 ? 21.497 6.746 12.642 1.00 89.50 485 ASP A CA 1
ATOM 3665 C C . ASP A 1 485 ? 20.630 6.334 11.438 1.00 89.50 485 ASP A C 1
ATOM 3667 O O . ASP A 1 485 ? 20.073 7.160 10.707 1.00 89.50 485 ASP A O 1
ATOM 3671 N N . TYR A 1 486 ? 20.600 5.033 11.168 1.00 92.06 486 TYR A N 1
ATOM 3672 C CA . TYR A 1 486 ? 19.882 4.417 10.060 1.00 92.06 486 TYR A CA 1
ATOM 3673 C C . TYR A 1 486 ? 18.378 4.648 10.168 1.00 92.06 486 TYR A C 1
ATOM 3675 O O . TYR A 1 486 ? 17.726 4.836 9.149 1.00 92.06 486 TYR A O 1
ATOM 3683 N N . TRP A 1 487 ? 17.831 4.687 11.381 1.00 90.12 487 TRP A N 1
ATOM 3684 C CA . TRP A 1 487 ? 16.400 4.872 11.577 1.00 90.12 487 TRP A CA 1
ATOM 3685 C C . TRP A 1 487 ? 15.955 6.278 11.191 1.00 90.12 487 TRP A C 1
ATOM 3687 O O . TRP A 1 487 ? 14.983 6.432 10.453 1.00 90.12 487 TRP A O 1
ATOM 3697 N N . LYS A 1 488 ? 16.723 7.300 11.583 1.00 90.31 488 LYS A N 1
ATOM 3698 C CA . LYS A 1 488 ? 16.486 8.667 11.096 1.00 90.31 488 LYS A CA 1
ATOM 3699 C C . LYS A 1 488 ? 16.715 8.795 9.596 1.00 90.31 488 LYS A C 1
ATOM 3701 O O . LYS A 1 488 ? 16.001 9.535 8.928 1.00 90.31 488 LYS A O 1
ATOM 3706 N N . PHE A 1 489 ? 17.704 8.081 9.061 1.00 92.56 489 PHE A N 1
ATOM 3707 C CA . PHE A 1 489 ? 17.971 8.062 7.625 1.00 92.56 489 PHE A CA 1
ATOM 3708 C C . PHE A 1 489 ? 16.796 7.472 6.834 1.00 92.56 489 PHE A C 1
ATOM 3710 O O . PHE A 1 489 ? 16.278 8.137 5.941 1.00 92.56 489 PHE A O 1
ATOM 3717 N N . ILE A 1 490 ? 16.339 6.267 7.191 1.00 92.44 490 ILE A N 1
ATOM 3718 C CA . ILE A 1 490 ? 15.300 5.537 6.455 1.00 92.44 490 ILE A CA 1
ATOM 3719 C C . ILE A 1 490 ? 13.932 6.219 6.555 1.00 92.44 490 ILE A C 1
ATOM 3721 O O . ILE A 1 490 ? 13.157 6.179 5.606 1.00 92.44 490 ILE A O 1
ATOM 3725 N N . ARG A 1 491 ? 13.658 6.909 7.670 1.00 88.25 491 ARG A N 1
ATOM 3726 C CA . ARG A 1 491 ? 12.437 7.708 7.868 1.00 88.25 491 ARG A CA 1
ATOM 3727 C C . ARG A 1 491 ? 12.541 9.147 7.365 1.00 88.25 491 ARG A C 1
ATOM 3729 O O . ARG A 1 491 ? 11.615 9.926 7.562 1.00 88.25 491 ARG A O 1
ATOM 3736 N N . ASN A 1 492 ? 13.638 9.494 6.690 1.00 89.88 492 ASN A N 1
ATOM 3737 C CA . ASN A 1 492 ? 13.859 10.821 6.120 1.00 89.88 492 ASN A CA 1
ATOM 3738 C C . ASN A 1 492 ? 13.787 11.964 7.164 1.00 89.88 492 ASN A C 1
ATOM 3740 O O . ASN A 1 492 ? 13.285 13.053 6.898 1.00 89.88 492 ASN A O 1
ATOM 3744 N N . GLU A 1 493 ? 14.311 11.723 8.367 1.00 88.25 493 GLU A N 1
ATOM 3745 C CA . GLU A 1 493 ? 14.370 12.691 9.476 1.00 88.25 493 GLU A CA 1
ATOM 3746 C C . GLU A 1 493 ? 15.703 13.473 9.513 1.00 88.25 493 GLU A C 1
ATOM 3748 O O . GLU A 1 493 ? 15.915 14.332 10.373 1.00 88.25 493 GLU A O 1
ATOM 3753 N N . LEU A 1 494 ? 16.636 13.179 8.599 1.00 83.19 494 LEU A N 1
ATOM 3754 C CA . LEU A 1 494 ? 17.930 13.860 8.496 1.00 83.19 494 LEU A CA 1
ATOM 3755 C C . LEU A 1 494 ? 17.828 15.099 7.593 1.00 83.19 494 LEU A C 1
ATOM 3757 O O . LEU A 1 494 ? 17.637 14.983 6.385 1.00 83.19 494 LEU A O 1
ATOM 3761 N N . THR A 1 495 ? 18.024 16.295 8.156 1.00 78.00 495 THR A N 1
ATOM 3762 C CA . THR A 1 495 ? 17.869 17.568 7.422 1.00 78.00 495 THR A CA 1
ATOM 3763 C C . THR A 1 495 ? 18.962 17.834 6.385 1.00 78.00 495 THR A C 1
ATOM 3765 O O . THR A 1 495 ? 18.680 18.407 5.338 1.00 78.00 495 THR A O 1
ATOM 3768 N N . ASP A 1 496 ? 20.201 17.415 6.655 1.00 81.38 496 ASP A N 1
ATOM 3769 C CA . ASP A 1 496 ? 21.368 17.746 5.819 1.00 81.38 496 ASP A CA 1
ATOM 3770 C C . ASP A 1 496 ? 21.609 16.723 4.694 1.00 81.38 496 ASP A C 1
ATOM 3772 O O . ASP A 1 496 ? 22.502 16.884 3.862 1.00 81.38 496 ASP A O 1
ATOM 3776 N N . SER A 1 497 ? 20.853 15.623 4.681 1.00 82.06 497 SER A N 1
ATOM 3777 C CA . SER A 1 497 ? 20.988 14.522 3.720 1.00 82.06 497 SER A CA 1
ATOM 3778 C C . SER A 1 497 ? 19.652 13.785 3.593 1.00 82.06 497 SER A C 1
ATOM 3780 O O . SER A 1 497 ? 19.531 12.662 4.088 1.00 82.06 497 SER A O 1
ATOM 3782 N N . PRO A 1 498 ? 18.640 14.419 2.970 1.00 91.06 498 PRO A N 1
ATOM 3783 C CA . PRO A 1 498 ? 17.313 13.831 2.842 1.00 91.06 498 PRO A CA 1
ATOM 3784 C C . PRO A 1 498 ? 17.363 12.539 2.021 1.00 91.06 498 PRO A C 1
ATOM 3786 O O . PRO A 1 498 ? 18.177 12.411 1.102 1.00 91.06 498 PRO A O 1
ATOM 3789 N N . LEU A 1 499 ? 16.472 11.605 2.344 1.00 94.56 499 LEU A N 1
ATOM 3790 C CA . LEU A 1 499 ? 16.243 10.368 1.609 1.00 94.56 499 LEU A CA 1
ATOM 3791 C C . LEU A 1 499 ? 14.913 10.453 0.858 1.00 94.56 499 LEU A C 1
ATOM 3793 O O . LEU A 1 499 ? 13.833 10.451 1.445 1.00 94.56 499 LEU A O 1
ATOM 3797 N N . PHE A 1 500 ? 15.002 10.509 -0.464 1.00 94.69 500 PHE A N 1
ATOM 3798 C CA . PHE A 1 500 ? 13.858 10.547 -1.360 1.00 94.69 500 PHE A CA 1
ATOM 3799 C C . PHE A 1 500 ? 13.447 9.148 -1.817 1.00 94.69 500 PHE A C 1
ATOM 3801 O O . PHE A 1 500 ? 14.271 8.237 -1.914 1.00 94.69 500 PHE A O 1
ATOM 3808 N N . GLY A 1 501 ? 12.170 8.999 -2.169 1.00 91.75 501 GLY A N 1
ATOM 3809 C CA . GLY A 1 501 ? 11.673 7.806 -2.842 1.00 91.75 501 GLY A CA 1
ATOM 3810 C C . GLY A 1 501 ? 11.303 6.631 -1.954 1.00 91.75 501 GLY A C 1
ATOM 3811 O O . GLY A 1 501 ? 10.798 5.674 -2.517 1.00 91.75 501 GLY A O 1
ATOM 3812 N N . ILE A 1 502 ? 11.499 6.692 -0.630 1.00 91.31 502 ILE A N 1
ATOM 3813 C CA . ILE A 1 502 ? 11.273 5.543 0.266 1.00 91.31 502 ILE A CA 1
ATOM 3814 C C . ILE A 1 502 ? 9.962 5.563 1.064 1.00 91.31 502 ILE A C 1
ATOM 3816 O O . ILE A 1 502 ? 9.542 4.534 1.589 1.00 91.31 502 ILE A O 1
ATOM 3820 N N . SER A 1 503 ? 9.313 6.722 1.204 1.00 87.25 503 SER A N 1
ATOM 3821 C CA . SER A 1 503 ? 8.051 6.794 1.946 1.00 87.25 503 SER A CA 1
ATOM 3822 C C . SER A 1 503 ? 6.961 5.991 1.235 1.00 87.25 503 SER A C 1
ATOM 3824 O O . SER A 1 503 ? 6.946 5.926 0.007 1.00 87.25 503 SER A O 1
ATOM 3826 N N . ALA A 1 504 ? 6.011 5.430 1.987 1.00 81.19 504 ALA A N 1
ATOM 3827 C CA . ALA A 1 504 ? 4.924 4.637 1.407 1.00 81.19 504 ALA A CA 1
ATOM 3828 C C . ALA A 1 504 ? 4.166 5.401 0.305 1.00 81.19 504 ALA A C 1
ATOM 3830 O O . ALA A 1 504 ? 3.932 4.876 -0.780 1.00 81.19 504 ALA A O 1
ATOM 3831 N N . GLU A 1 505 ? 3.889 6.689 0.518 1.00 78.31 505 GLU A N 1
ATOM 3832 C CA . GLU A 1 505 ? 3.253 7.562 -0.480 1.00 78.31 505 GLU A CA 1
ATOM 3833 C C . GLU A 1 505 ? 4.069 7.743 -1.773 1.00 78.31 505 GLU A C 1
ATOM 3835 O O . GLU A 1 505 ? 3.510 8.025 -2.836 1.00 78.31 505 GLU A O 1
ATOM 3840 N N . ALA A 1 506 ? 5.395 7.635 -1.685 1.00 83.00 506 ALA A N 1
ATOM 3841 C CA . ALA A 1 506 ? 6.316 7.731 -2.812 1.00 83.00 506 ALA A CA 1
ATOM 3842 C C . ALA A 1 506 ? 6.604 6.365 -3.464 1.00 83.00 506 ALA A C 1
ATOM 3844 O O . ALA A 1 506 ? 7.368 6.294 -4.429 1.00 83.00 506 ALA A O 1
ATOM 3845 N N . MET A 1 507 ? 6.025 5.285 -2.933 1.00 76.81 507 MET A N 1
ATOM 3846 C CA . MET A 1 507 ? 6.296 3.901 -3.323 1.00 76.81 507 MET A CA 1
ATOM 3847 C C . MET A 1 507 ? 5.027 3.068 -3.477 1.00 76.81 507 MET A C 1
ATOM 3849 O O . MET A 1 507 ? 4.997 1.905 -3.082 1.00 76.81 507 MET A O 1
ATOM 3853 N N . ASN A 1 508 ? 3.961 3.639 -4.035 1.00 73.94 508 ASN A N 1
ATOM 3854 C CA . ASN A 1 508 ? 2.727 2.889 -4.289 1.00 73.94 508 ASN A CA 1
ATOM 3855 C C . ASN A 1 508 ? 2.135 2.233 -3.017 1.00 73.94 508 ASN A C 1
ATOM 3857 O O . ASN A 1 508 ? 1.646 1.109 -3.055 1.00 73.94 508 ASN A O 1
ATOM 3861 N N . GLY A 1 509 ? 2.246 2.902 -1.864 1.00 73.62 509 GLY A N 1
ATOM 3862 C CA . GLY A 1 509 ? 1.764 2.412 -0.568 1.00 73.62 509 GLY A CA 1
ATOM 3863 C C . GLY A 1 509 ? 2.666 1.377 0.112 1.00 73.62 509 GLY A C 1
ATOM 3864 O O . GLY A 1 509 ? 2.382 0.968 1.236 1.00 73.62 509 GLY A O 1
ATOM 3865 N N . LEU A 1 510 ? 3.763 0.959 -0.524 1.00 77.81 510 LEU A N 1
ATOM 3866 C CA . LEU A 1 510 ? 4.668 -0.043 0.029 1.00 77.81 510 LEU A CA 1
ATOM 3867 C C . LEU A 1 510 ? 5.474 0.529 1.196 1.00 77.81 510 LEU A C 1
ATOM 3869 O O . LEU A 1 510 ? 6.155 1.541 1.065 1.00 77.81 510 LEU A O 1
ATOM 3873 N N . ILE A 1 511 ? 5.463 -0.160 2.333 1.00 81.25 511 ILE A N 1
ATOM 3874 C CA . ILE A 1 511 ? 6.251 0.233 3.501 1.00 81.25 511 ILE A CA 1
ATOM 3875 C C . ILE A 1 511 ? 7.653 -0.387 3.388 1.00 81.25 511 ILE A C 1
ATOM 3877 O O . ILE A 1 511 ? 7.799 -1.602 3.237 1.00 81.25 511 ILE A O 1
ATOM 3881 N N . ARG A 1 512 ? 8.693 0.457 3.421 1.00 84.69 512 ARG A N 1
ATOM 3882 C CA . ARG A 1 512 ? 10.118 0.059 3.503 1.00 84.69 512 ARG A CA 1
ATOM 3883 C C . ARG A 1 512 ? 10.854 0.832 4.592 1.00 84.69 512 ARG A C 1
ATOM 3885 O O . ARG A 1 512 ? 12.049 1.074 4.519 1.00 84.69 512 ARG A O 1
ATOM 3892 N N . THR A 1 513 ? 10.139 1.278 5.610 1.00 86.19 513 THR A N 1
ATOM 3893 C CA . THR A 1 513 ? 10.719 2.052 6.715 1.00 86.19 513 THR A CA 1
ATOM 3894 C C . THR A 1 513 ? 10.748 1.265 8.024 1.00 86.19 513 THR A C 1
ATOM 3896 O O . THR A 1 513 ? 11.171 1.802 9.045 1.00 86.19 513 THR A O 1
ATOM 3899 N N . GLU A 1 514 ? 10.345 -0.009 7.981 1.00 83.06 514 GLU A N 1
ATOM 3900 C CA . GLU A 1 514 ? 10.115 -0.882 9.141 1.00 83.06 514 GLU A CA 1
ATOM 3901 C C . GLU A 1 514 ? 11.119 -2.050 9.226 1.00 83.06 514 GLU A C 1
ATOM 3903 O O . GLU A 1 514 ? 10.874 -3.098 9.821 1.00 83.06 514 GLU A O 1
ATOM 3908 N N . GLY A 1 515 ? 12.295 -1.890 8.617 1.00 88.56 515 GLY A N 1
ATOM 3909 C CA . GLY A 1 515 ? 13.249 -2.986 8.500 1.00 88.56 515 GLY A CA 1
ATOM 3910 C C . GLY A 1 515 ? 14.583 -2.603 7.878 1.00 88.56 515 GLY A C 1
ATOM 3911 O O . GLY A 1 515 ? 14.836 -1.446 7.539 1.00 88.56 515 GLY A O 1
ATOM 3912 N N . PHE A 1 516 ? 15.447 -3.602 7.735 1.00 90.44 516 PHE A N 1
ATOM 3913 C CA . PHE A 1 516 ? 16.790 -3.465 7.177 1.00 90.44 516 PHE A CA 1
ATOM 3914 C C . PHE A 1 516 ? 16.804 -3.695 5.676 1.00 90.44 516 PHE A C 1
ATOM 3916 O O . PHE A 1 516 ? 16.025 -4.486 5.156 1.00 90.44 516 PHE A O 1
ATOM 3923 N N . HIS A 1 517 ? 17.725 -3.036 4.979 1.00 91.75 517 HIS A N 1
ATOM 3924 C CA . HIS A 1 517 ? 17.849 -3.159 3.532 1.00 91.75 517 HIS A CA 1
ATOM 3925 C C . HIS A 1 517 ? 19.094 -3.956 3.157 1.00 91.75 517 HIS A C 1
ATOM 3927 O O . HIS A 1 517 ? 20.168 -3.793 3.728 1.00 91.75 517 HIS A O 1
ATOM 3933 N N . ALA A 1 518 ? 18.965 -4.799 2.149 1.00 89.44 518 ALA A N 1
ATOM 3934 C CA . ALA A 1 518 ? 20.085 -5.376 1.435 1.00 89.44 518 ALA A CA 1
ATOM 3935 C C . ALA A 1 518 ? 20.110 -4.763 0.027 1.00 89.44 518 ALA A C 1
ATOM 3937 O O . ALA A 1 518 ? 19.050 -4.646 -0.596 1.00 89.44 518 ALA A O 1
ATOM 3938 N N . PRO A 1 519 ? 21.283 -4.361 -0.489 1.00 89.19 519 PRO A N 1
ATOM 3939 C CA . PRO A 1 519 ? 21.365 -3.773 -1.816 1.00 89.19 519 PRO A CA 1
ATOM 3940 C C . PRO A 1 519 ? 21.123 -4.843 -2.884 1.00 89.19 519 PRO A C 1
ATOM 3942 O O . PRO A 1 519 ? 21.797 -5.872 -2.876 1.00 89.19 519 PRO A O 1
ATOM 3945 N N . MET A 1 520 ? 20.234 -4.575 -3.844 1.00 90.31 520 MET A N 1
ATOM 3946 C CA . MET A 1 520 ? 20.024 -5.425 -5.028 1.00 90.31 520 MET A CA 1
ATOM 3947 C C . MET A 1 520 ? 21.129 -5.234 -6.078 1.00 90.31 520 MET A C 1
ATOM 3949 O O . MET A 1 520 ? 20.897 -4.800 -7.207 1.00 90.31 520 MET A O 1
ATOM 3953 N N . THR A 1 521 ? 22.368 -5.514 -5.679 1.00 88.06 521 THR A N 1
ATOM 3954 C CA . THR A 1 521 ? 23.564 -5.463 -6.526 1.00 88.06 521 THR A CA 1
ATOM 3955 C C . THR A 1 521 ? 24.702 -6.238 -5.867 1.00 88.06 521 THR A C 1
ATOM 3957 O O . THR A 1 521 ? 24.933 -6.117 -4.666 1.00 88.06 521 THR A O 1
ATOM 3960 N N . ASP A 1 522 ? 25.462 -7.007 -6.648 1.00 87.31 522 ASP A N 1
ATOM 3961 C CA . ASP A 1 522 ? 26.665 -7.691 -6.153 1.00 87.31 522 ASP A CA 1
ATOM 3962 C C . ASP A 1 522 ? 27.890 -6.749 -6.074 1.00 87.31 522 ASP A C 1
ATOM 3964 O O . ASP A 1 522 ? 28.977 -7.156 -5.649 1.00 87.31 522 ASP A O 1
ATOM 3968 N N . TYR A 1 523 ? 27.734 -5.478 -6.459 1.00 88.94 523 TYR A N 1
ATOM 3969 C CA . TYR A 1 523 ? 28.765 -4.439 -6.383 1.00 88.94 523 TYR A CA 1
ATOM 3970 C C . TYR A 1 523 ? 28.741 -3.666 -5.064 1.00 88.94 523 TYR A C 1
ATOM 3972 O O . TYR A 1 523 ? 29.616 -2.828 -4.849 1.00 88.94 523 TYR A O 1
ATOM 3980 N N . MET A 1 524 ? 27.766 -3.914 -4.188 1.00 88.56 524 MET A N 1
ATOM 3981 C CA . MET A 1 524 ? 27.667 -3.232 -2.901 1.00 88.56 524 MET A CA 1
ATOM 3982 C C . MET A 1 524 ? 27.380 -4.210 -1.766 1.00 88.56 524 MET A C 1
ATOM 3984 O O . MET A 1 524 ? 26.755 -5.251 -1.952 1.00 88.56 524 MET A O 1
ATOM 3988 N N . ARG A 1 525 ? 27.803 -3.844 -0.559 1.00 87.62 525 ARG A N 1
ATOM 3989 C CA . ARG A 1 525 ? 27.447 -4.536 0.681 1.00 87.62 525 ARG A CA 1
ATOM 3990 C C . ARG A 1 525 ? 27.073 -3.522 1.748 1.00 87.62 525 ARG A C 1
ATOM 3992 O O . ARG A 1 525 ? 27.839 -2.593 1.996 1.00 87.62 525 ARG A O 1
ATOM 3999 N N . PHE A 1 526 ? 25.922 -3.710 2.390 1.00 90.19 526 PHE A N 1
ATOM 4000 C CA . PHE A 1 526 ? 25.490 -2.869 3.508 1.00 90.19 526 PHE A CA 1
ATOM 4001 C C . PHE A 1 526 ? 25.900 -3.507 4.827 1.00 90.19 526 PHE A C 1
ATOM 4003 O O . PHE A 1 526 ? 25.692 -4.700 5.048 1.00 90.19 526 PHE A O 1
ATOM 4010 N N . ILE A 1 527 ? 26.516 -2.709 5.687 1.00 88.94 527 ILE A N 1
ATOM 4011 C CA . ILE A 1 527 ? 27.036 -3.129 6.981 1.00 88.94 527 ILE A CA 1
ATOM 4012 C C . ILE A 1 527 ? 26.349 -2.282 8.043 1.00 88.94 527 ILE A C 1
ATOM 4014 O O . ILE A 1 527 ? 26.468 -1.055 8.049 1.00 88.94 527 ILE A O 1
ATOM 4018 N N . TYR A 1 528 ? 25.636 -2.958 8.931 1.00 90.81 528 TYR A N 1
ATOM 4019 C CA . TYR A 1 528 ? 24.851 -2.357 9.994 1.00 90.81 528 TYR A CA 1
ATOM 4020 C C . TYR A 1 528 ? 25.537 -2.590 11.329 1.00 90.81 528 TYR A C 1
ATOM 4022 O O . TYR A 1 528 ? 25.653 -3.736 11.758 1.00 90.81 528 TYR A O 1
ATOM 4030 N N . THR A 1 529 ? 25.952 -1.521 12.002 1.00 89.75 529 THR A N 1
ATOM 4031 C CA . THR A 1 529 ? 26.466 -1.587 13.376 1.00 89.75 529 THR A CA 1
ATOM 4032 C C . THR A 1 529 ? 25.376 -1.112 14.320 1.00 89.75 529 THR A C 1
ATOM 4034 O O . THR A 1 529 ? 25.073 0.079 14.389 1.00 89.75 529 THR A O 1
ATOM 4037 N N . TYR A 1 530 ? 24.774 -2.048 15.042 1.00 89.25 530 TYR A N 1
ATOM 4038 C CA . TYR A 1 530 ? 23.718 -1.784 16.005 1.00 89.25 530 TYR A CA 1
ATOM 4039 C C . TYR A 1 530 ? 24.328 -1.410 17.356 1.00 89.25 530 TYR A C 1
ATOM 4041 O O . TYR A 1 530 ? 25.195 -2.117 17.872 1.00 89.25 530 TYR A O 1
ATOM 4049 N N . LYS A 1 531 ? 23.842 -0.324 17.953 1.00 87.12 531 LYS A N 1
ATOM 4050 C CA . LYS A 1 531 ? 24.148 0.103 19.317 1.00 87.12 531 LYS A CA 1
ATOM 4051 C C . LYS A 1 531 ? 22.875 0.077 20.155 1.00 87.12 531 LYS A C 1
ATOM 4053 O O . LYS A 1 531 ? 21.966 0.873 19.942 1.00 87.12 531 LYS A O 1
ATOM 4058 N N . LEU A 1 532 ? 22.831 -0.801 21.148 1.00 81.31 532 LEU A N 1
ATOM 4059 C CA . LEU A 1 532 ? 21.725 -0.867 22.105 1.00 81.31 532 LEU A CA 1
ATOM 4060 C C . LEU A 1 532 ? 21.844 0.317 23.080 1.00 81.31 532 LEU A C 1
ATOM 4062 O O . LEU A 1 532 ? 22.813 0.414 23.839 1.00 81.31 532 LEU A O 1
ATOM 4066 N N . GLU A 1 533 ? 20.903 1.265 23.021 1.00 69.38 533 GLU A N 1
ATOM 4067 C CA . GLU A 1 533 ? 20.975 2.512 23.795 1.00 69.38 533 GLU A CA 1
ATOM 4068 C C . GLU A 1 533 ? 20.259 2.399 25.137 1.00 69.38 533 GLU A C 1
ATOM 4070 O O . GLU A 1 533 ? 19.067 2.145 25.213 1.00 69.38 533 GLU A O 1
ATOM 4075 N N . THR A 1 534 ? 20.974 2.666 26.226 1.00 64.88 534 THR A N 1
ATOM 4076 C CA . THR A 1 534 ? 20.449 2.526 27.595 1.00 64.88 534 THR A CA 1
ATOM 4077 C C . THR A 1 534 ? 19.811 3.809 28.131 1.00 64.88 534 THR A C 1
ATOM 4079 O O . THR A 1 534 ? 19.443 3.867 29.302 1.00 64.88 534 THR A O 1
ATOM 4082 N N . THR A 1 535 ? 19.763 4.872 27.323 1.00 58.38 535 THR A N 1
ATOM 4083 C CA . THR A 1 535 ? 19.412 6.232 27.766 1.00 58.38 535 THR A CA 1
ATOM 4084 C C . THR A 1 535 ? 17.996 6.673 27.401 1.00 58.38 535 THR A C 1
ATOM 4086 O O . THR A 1 535 ? 17.562 7.698 27.915 1.00 58.38 535 THR A O 1
ATOM 4089 N N . ASN A 1 536 ? 17.274 5.931 26.553 1.00 65.44 536 ASN A N 1
ATOM 4090 C CA . ASN A 1 536 ? 15.859 6.193 26.266 1.00 65.44 536 ASN A CA 1
ATOM 4091 C C . ASN A 1 536 ? 14.965 5.478 27.303 1.00 65.44 536 ASN A C 1
ATOM 4093 O O . ASN A 1 536 ? 15.261 4.351 27.710 1.00 65.44 536 ASN A O 1
ATOM 4097 N N . GLU A 1 537 ? 13.877 6.127 27.727 1.00 66.31 537 GLU A N 1
ATOM 4098 C CA . GLU A 1 537 ? 12.894 5.623 28.695 1.00 66.31 537 GLU A CA 1
ATOM 4099 C C . GLU A 1 537 ? 12.394 4.213 28.335 1.00 66.31 537 GLU A C 1
ATOM 4101 O O . GLU A 1 537 ? 12.311 3.352 29.215 1.00 66.31 537 GLU A O 1
ATOM 4106 N N . VAL A 1 538 ? 12.191 3.939 27.040 1.00 66.06 538 VAL A N 1
ATOM 4107 C CA . VAL A 1 538 ? 11.715 2.646 26.511 1.00 66.06 538 VAL A CA 1
ATOM 4108 C C . VAL A 1 538 ? 12.677 1.496 26.813 1.00 66.06 538 VAL A C 1
ATOM 4110 O O . VAL A 1 538 ? 12.236 0.397 27.142 1.00 66.06 538 VAL A O 1
ATOM 4113 N N . VAL A 1 539 ? 13.988 1.736 26.755 1.00 69.50 539 VAL A N 1
ATOM 4114 C CA . VAL A 1 539 ? 15.013 0.692 26.941 1.00 69.50 539 VAL A CA 1
ATOM 4115 C C . VAL A 1 539 ? 15.510 0.642 28.385 1.00 69.50 539 VAL A C 1
ATOM 4117 O O . VAL A 1 539 ? 15.905 -0.417 28.874 1.00 69.50 539 VAL A O 1
ATOM 4120 N N . SER A 1 540 ? 15.431 1.762 29.111 1.00 73.94 540 SER A N 1
ATOM 4121 C CA . SER A 1 540 ? 15.887 1.872 30.503 1.00 73.94 540 SER A CA 1
ATOM 4122 C C . SER A 1 540 ? 15.227 0.849 31.443 1.00 73.94 540 SER A C 1
ATOM 4124 O O . SER A 1 540 ? 15.894 0.323 32.340 1.00 73.94 540 SER A O 1
ATOM 4126 N N . LYS A 1 541 ? 13.959 0.484 31.191 1.00 78.19 541 LYS A N 1
ATOM 4127 C CA . LYS A 1 541 ? 13.218 -0.550 31.942 1.00 78.19 541 LYS A CA 1
ATOM 4128 C C . LYS A 1 541 ? 13.789 -1.963 31.792 1.00 78.19 541 LYS A C 1
ATOM 4130 O O . LYS A 1 541 ? 13.555 -2.795 32.663 1.00 78.19 541 LYS A O 1
ATOM 4135 N N . TYR A 1 542 ? 14.555 -2.223 30.734 1.00 82.94 542 TYR A N 1
ATOM 4136 C CA . TYR A 1 542 ? 15.177 -3.521 30.467 1.00 82.94 542 TYR A CA 1
ATOM 4137 C C . TYR A 1 542 ? 16.639 -3.582 30.929 1.00 82.94 542 TYR A C 1
ATOM 4139 O O . TYR A 1 542 ? 17.348 -4.532 30.608 1.00 82.94 542 TYR A O 1
ATOM 4147 N N . THR A 1 543 ? 17.127 -2.593 31.687 1.00 86.19 543 THR A N 1
ATOM 4148 C CA . THR A 1 543 ? 18.497 -2.611 32.228 1.00 86.19 543 THR A CA 1
ATOM 4149 C C . THR A 1 543 ? 18.747 -3.896 33.026 1.00 86.19 543 THR A C 1
ATOM 4151 O O . THR A 1 543 ? 18.006 -4.220 33.952 1.00 86.19 543 THR A O 1
ATOM 4154 N N . GLY A 1 544 ? 19.808 -4.628 32.679 1.00 85.88 544 GLY A N 1
ATOM 4155 C CA . GLY A 1 544 ? 20.161 -5.915 33.282 1.00 85.88 544 GLY A CA 1
ATOM 4156 C C . GLY A 1 544 ? 19.495 -7.139 32.642 1.00 85.88 544 GLY A C 1
ATOM 4157 O O . GLY A 1 544 ? 19.866 -8.259 32.991 1.00 85.88 544 GLY A O 1
ATOM 4158 N N . TRP A 1 545 ? 18.564 -6.960 31.699 1.00 90.81 545 TRP A N 1
ATOM 4159 C CA . TRP A 1 545 ? 17.986 -8.064 30.929 1.00 90.81 545 TRP A CA 1
ATOM 4160 C C . TRP A 1 545 ? 19.002 -8.597 29.916 1.00 90.81 545 TRP A C 1
ATOM 4162 O O . TRP A 1 545 ? 19.828 -7.847 29.382 1.00 90.81 545 TRP A O 1
ATOM 4172 N N . ARG A 1 546 ? 18.934 -9.899 29.633 1.00 91.31 546 ARG A N 1
ATOM 4173 C CA . ARG A 1 546 ? 19.706 -10.526 28.556 1.00 91.31 546 ARG A CA 1
ATOM 4174 C C . ARG A 1 546 ? 19.034 -10.237 27.225 1.00 91.31 546 ARG A C 1
ATOM 4176 O O . ARG A 1 546 ? 17.811 -10.278 27.145 1.00 91.31 546 ARG A O 1
ATOM 4183 N N . TRP A 1 547 ? 19.831 -9.988 26.198 1.00 90.12 547 TRP A N 1
ATOM 4184 C CA . TRP A 1 547 ? 19.355 -9.857 24.830 1.00 90.12 547 TRP A CA 1
ATOM 4185 C C . TRP A 1 547 ? 20.035 -10.882 23.926 1.00 90.12 547 TRP A C 1
ATOM 4187 O O . TRP A 1 547 ? 21.213 -11.190 24.121 1.00 90.12 547 TRP A O 1
ATOM 4197 N N . GLU A 1 548 ? 19.306 -11.399 22.944 1.00 91.31 548 GLU A N 1
ATOM 4198 C CA . GLU A 1 548 ? 19.819 -12.295 21.907 1.00 91.31 548 GLU A CA 1
ATOM 4199 C C . GLU A 1 548 ? 19.186 -11.981 20.551 1.00 91.31 548 GLU A C 1
ATOM 4201 O O . GLU A 1 548 ? 18.030 -11.560 20.464 1.00 91.31 548 GLU A O 1
ATOM 4206 N N . VAL A 1 549 ? 19.969 -12.160 19.491 1.00 90.81 549 VAL A N 1
ATOM 4207 C CA . VAL A 1 549 ? 19.486 -12.100 18.113 1.00 90.81 549 VAL A CA 1
ATOM 4208 C C . VAL A 1 549 ? 18.897 -13.454 17.726 1.00 90.81 549 VAL A C 1
ATOM 4210 O O . VAL A 1 549 ? 19.540 -14.488 17.908 1.00 90.81 549 VAL A O 1
ATOM 4213 N N . GLU A 1 550 ? 17.713 -13.436 17.124 1.00 89.88 550 GLU A N 1
ATOM 4214 C CA . GLU A 1 550 ? 17.068 -14.593 16.502 1.00 89.88 550 GLU A CA 1
ATOM 4215 C C . GLU A 1 550 ? 16.765 -14.291 15.022 1.00 89.88 550 GLU A C 1
ATOM 4217 O O . GLU A 1 550 ? 16.485 -13.154 14.644 1.00 89.88 550 GLU A O 1
ATOM 4222 N N . LEU A 1 551 ? 16.820 -15.317 14.169 1.00 87.31 551 LEU A N 1
ATOM 4223 C CA . LEU A 1 551 ? 16.458 -15.229 12.751 1.00 87.31 551 LEU A CA 1
ATOM 4224 C C . LEU A 1 551 ? 15.312 -16.187 12.452 1.00 87.31 551 LEU A C 1
ATOM 4226 O O . LEU A 1 551 ? 15.322 -17.327 12.932 1.00 87.31 551 LEU A O 1
ATOM 4230 N N . ALA A 1 552 ? 14.383 -15.757 11.600 1.00 84.00 552 ALA A N 1
ATOM 4231 C CA . ALA A 1 552 ? 13.418 -16.668 10.997 1.00 84.00 552 ALA A CA 1
ATOM 4232 C C . ALA A 1 552 ? 14.143 -17.756 10.181 1.00 84.00 552 ALA A C 1
ATOM 4234 O O . ALA A 1 552 ? 15.245 -17.536 9.668 1.00 84.00 552 ALA A O 1
ATOM 4235 N N . ASP A 1 553 ? 13.537 -18.942 10.066 1.00 82.19 553 ASP A N 1
ATOM 4236 C CA . ASP A 1 553 ? 14.186 -20.118 9.466 1.00 82.19 553 ASP A CA 1
ATOM 4237 C C . ASP A 1 553 ? 14.688 -19.853 8.042 1.00 82.19 553 ASP A C 1
ATOM 4239 O O . ASP A 1 553 ? 15.819 -20.213 7.711 1.00 82.19 553 ASP A O 1
ATOM 4243 N N . ASP A 1 554 ? 13.916 -19.111 7.247 1.00 79.81 554 ASP A N 1
ATOM 4244 C CA . ASP A 1 554 ? 14.283 -18.727 5.883 1.00 79.81 554 ASP A CA 1
ATOM 4245 C C . ASP A 1 554 ? 15.472 -17.759 5.802 1.00 79.81 554 ASP A C 1
ATOM 4247 O O . ASP A 1 554 ? 15.992 -17.534 4.709 1.00 79.81 554 ASP A O 1
ATOM 4251 N N . TYR A 1 555 ? 15.922 -17.180 6.916 1.00 81.19 555 TYR A N 1
ATOM 4252 C CA . TYR A 1 555 ? 17.017 -16.204 6.973 1.00 81.19 555 TYR A CA 1
ATOM 4253 C C . TYR A 1 555 ? 18.277 -16.733 7.664 1.00 81.19 555 TYR A C 1
ATOM 4255 O O . TYR A 1 555 ? 19.332 -16.090 7.599 1.00 81.19 555 TYR A O 1
ATOM 4263 N N . LYS A 1 556 ? 18.220 -17.935 8.248 1.00 82.38 556 LYS A N 1
ATOM 4264 C CA . LYS A 1 556 ? 19.408 -18.632 8.756 1.00 82.38 556 LYS A CA 1
ATOM 4265 C C . LYS A 1 556 ? 20.393 -18.881 7.613 1.00 82.38 556 LYS A C 1
ATOM 4267 O O . LYS A 1 556 ? 20.011 -19.317 6.528 1.00 82.38 556 LYS A O 1
ATOM 4272 N N . GLY A 1 557 ? 21.667 -18.565 7.839 1.00 79.38 557 GLY A N 1
ATOM 4273 C CA . GLY A 1 557 ? 22.698 -18.688 6.806 1.00 79.38 557 GLY A CA 1
ATOM 4274 C C . GLY A 1 557 ? 22.669 -17.606 5.719 1.00 79.38 557 GLY A C 1
ATOM 4275 O O . GLY A 1 557 ? 23.397 -17.742 4.748 1.00 79.38 557 GLY A O 1
ATOM 4276 N N . LYS A 1 558 ? 21.850 -16.550 5.850 1.00 80.25 558 LYS A N 1
ATOM 4277 C CA . LYS A 1 558 ? 21.793 -15.431 4.882 1.00 80.25 558 LYS A CA 1
ATOM 4278 C C . LYS A 1 558 ? 22.326 -14.107 5.428 1.00 80.25 558 LYS A C 1
ATOM 4280 O O . LYS A 1 558 ? 22.599 -13.187 4.660 1.00 80.25 558 LYS A O 1
ATOM 4285 N N . LEU A 1 559 ? 22.464 -13.993 6.746 1.00 85.44 559 LEU A N 1
ATOM 4286 C CA . LEU A 1 559 ? 22.995 -12.818 7.431 1.00 85.44 559 LEU A CA 1
ATOM 4287 C C . LEU A 1 559 ? 24.230 -13.222 8.236 1.00 85.44 559 LEU A C 1
ATOM 4289 O O . LEU A 1 559 ? 24.199 -14.204 8.977 1.00 85.44 559 LEU A O 1
ATOM 4293 N N . ARG A 1 560 ? 25.314 -12.459 8.090 1.00 85.19 560 ARG A N 1
ATOM 4294 C CA . ARG A 1 560 ? 26.559 -12.645 8.842 1.00 85.19 560 ARG A CA 1
ATOM 4295 C C . ARG A 1 560 ? 26.606 -11.673 10.000 1.00 85.19 560 ARG A C 1
ATOM 4297 O O . ARG A 1 560 ? 26.393 -10.481 9.797 1.00 85.19 560 ARG A O 1
ATOM 4304 N N . PHE A 1 561 ? 26.971 -12.179 11.170 1.00 86.69 561 PHE A N 1
ATOM 4305 C CA . PHE A 1 561 ? 27.057 -11.415 12.406 1.00 86.69 561 PHE A CA 1
ATOM 4306 C C . PHE A 1 561 ? 28.450 -11.471 13.017 1.00 86.69 561 PHE A C 1
ATOM 4308 O O . PHE A 1 561 ? 29.138 -12.490 12.944 1.00 86.69 561 PHE A O 1
ATOM 4315 N N . TRP A 1 562 ? 28.852 -10.392 13.677 1.00 82.44 562 TRP A N 1
ATOM 4316 C CA . TRP A 1 562 ? 30.018 -10.388 14.556 1.00 82.44 562 TRP A CA 1
ATOM 4317 C C . TRP A 1 562 ? 29.826 -9.424 15.729 1.00 82.44 562 TRP A C 1
ATOM 4319 O O . TRP A 1 562 ? 29.008 -8.501 15.693 1.00 82.44 562 TRP A O 1
ATOM 4329 N N . LEU A 1 563 ? 30.563 -9.686 16.808 1.00 75.44 563 LEU A N 1
ATOM 4330 C CA . LEU A 1 563 ? 30.488 -8.935 18.061 1.00 75.44 563 LEU A CA 1
ATOM 4331 C C . LEU A 1 563 ? 31.379 -7.684 18.023 1.00 75.44 563 LEU A C 1
ATOM 4333 O O . LEU A 1 563 ? 32.486 -7.727 17.487 1.00 75.44 563 LEU A O 1
ATOM 4337 N N . GLY A 1 564 ? 30.938 -6.602 18.677 1.00 67.56 564 GLY A N 1
ATOM 4338 C CA . GLY A 1 564 ? 31.723 -5.372 18.838 1.00 67.56 564 GLY A CA 1
ATOM 4339 C C . GLY A 1 564 ? 31.539 -4.342 17.716 1.00 67.56 564 GLY A C 1
ATOM 4340 O O . GLY A 1 564 ? 30.720 -4.520 16.814 1.00 67.56 564 GLY A O 1
ATOM 4341 N N . SER A 1 565 ? 32.272 -3.223 17.818 1.00 63.78 565 SER A N 1
ATOM 4342 C CA . SER A 1 565 ? 31.965 -1.994 17.073 1.00 63.78 565 SER A CA 1
ATOM 4343 C C . SER A 1 565 ? 32.799 -1.710 15.818 1.00 63.78 565 SER A C 1
ATOM 4345 O O . SER A 1 565 ? 32.306 -0.953 14.996 1.00 63.78 565 SER A O 1
ATOM 4347 N N . THR A 1 566 ? 33.989 -2.281 15.578 1.00 55.66 566 THR A N 1
ATOM 4348 C CA . THR A 1 566 ? 34.784 -1.920 14.372 1.00 55.66 566 THR A CA 1
ATOM 4349 C C . THR A 1 566 ? 35.946 -2.883 14.046 1.00 55.66 566 THR A C 1
ATOM 4351 O O . THR A 1 566 ? 37.107 -2.466 14.097 1.00 55.66 566 THR A O 1
ATOM 4354 N N . SER A 1 567 ? 35.728 -4.153 13.682 1.00 52.38 567 SER A N 1
ATOM 4355 C CA . SER A 1 567 ? 36.861 -4.951 13.175 1.00 52.38 567 SER A CA 1
ATOM 4356 C C . SER A 1 567 ? 36.515 -5.907 12.025 1.00 52.38 567 SER A C 1
ATOM 4358 O O . SER A 1 567 ? 35.590 -6.701 12.121 1.00 52.38 567 SER A O 1
ATOM 4360 N N . ASN A 1 568 ? 37.301 -5.751 10.945 1.00 51.66 568 ASN A N 1
ATOM 4361 C CA . ASN A 1 568 ? 37.601 -6.654 9.823 1.00 51.66 568 ASN A CA 1
ATOM 4362 C C . ASN A 1 568 ? 36.459 -7.501 9.220 1.00 51.66 568 ASN A C 1
ATOM 4364 O O . ASN A 1 568 ? 35.944 -8.459 9.780 1.00 51.66 568 ASN A O 1
ATOM 4368 N N . THR A 1 569 ? 36.181 -7.182 7.958 1.00 53.59 569 THR A N 1
ATOM 4369 C CA . THR A 1 569 ? 35.063 -7.584 7.089 1.00 53.59 569 THR A CA 1
ATOM 4370 C C . THR A 1 569 ? 35.033 -9.058 6.655 1.00 53.59 569 THR A C 1
ATOM 4372 O O . THR A 1 569 ? 34.343 -9.385 5.690 1.00 53.59 569 THR A O 1
ATOM 4375 N N . GLU A 1 570 ? 35.797 -9.932 7.314 1.00 54.09 570 GLU A N 1
ATOM 4376 C CA . GLU A 1 570 ? 36.036 -11.323 6.888 1.00 54.09 570 GLU A CA 1
ATOM 4377 C C . GLU A 1 570 ? 35.691 -12.389 7.951 1.00 54.09 570 GLU A C 1
ATOM 4379 O O . GLU A 1 570 ? 35.625 -13.563 7.603 1.00 54.09 570 GLU A O 1
ATOM 4384 N N . ASP A 1 571 ? 35.366 -12.009 9.198 1.00 58.41 571 ASP A N 1
ATOM 4385 C CA . ASP A 1 571 ? 35.213 -12.953 10.330 1.00 58.41 571 ASP A CA 1
ATOM 4386 C C . ASP A 1 571 ? 33.766 -13.107 10.865 1.00 58.41 571 ASP A C 1
ATOM 4388 O O . ASP A 1 571 ? 33.542 -13.616 11.964 1.00 58.41 571 ASP A O 1
ATOM 4392 N N . GLY A 1 572 ? 32.753 -12.669 10.106 1.00 70.44 572 GLY A N 1
ATOM 4393 C CA . GLY A 1 572 ? 31.343 -12.800 10.497 1.00 70.44 572 GLY A CA 1
ATOM 4394 C C . GLY A 1 572 ? 30.833 -14.248 10.467 1.00 70.44 572 GLY A C 1
ATOM 4395 O O . GLY A 1 572 ? 31.014 -14.956 9.472 1.00 70.44 572 GLY A O 1
ATOM 4396 N N . SER A 1 573 ? 30.141 -14.676 11.525 1.00 76.06 573 SER A N 1
ATOM 4397 C CA . SER A 1 573 ? 29.525 -16.003 11.639 1.00 76.06 573 SER A CA 1
ATOM 4398 C C . SER A 1 573 ? 28.090 -16.013 11.108 1.00 76.06 573 SER A C 1
ATOM 4400 O O . SER A 1 573 ? 27.346 -15.051 11.295 1.00 76.06 573 SER A O 1
ATOM 4402 N N . LEU A 1 574 ? 27.705 -17.116 10.462 1.00 78.50 574 LEU A N 1
ATOM 4403 C CA . LEU A 1 574 ? 26.320 -17.408 10.069 1.00 78.50 574 LEU A CA 1
ATOM 4404 C C . LEU A 1 574 ? 25.534 -18.118 11.184 1.00 78.50 574 LEU A C 1
ATOM 4406 O O . LEU A 1 574 ? 24.310 -18.034 11.217 1.00 78.50 574 LEU A O 1
ATOM 4410 N N . ASP A 1 575 ? 26.246 -18.792 12.092 1.00 75.62 575 ASP A N 1
ATOM 4411 C CA . ASP A 1 575 ? 25.658 -19.693 13.091 1.00 75.62 575 ASP A CA 1
ATOM 4412 C C . ASP A 1 575 ? 25.742 -19.135 14.522 1.00 75.62 575 ASP A C 1
ATOM 4414 O O . ASP A 1 575 ? 24.960 -19.518 15.390 1.00 75.62 575 ASP A O 1
ATOM 4418 N N . ASN A 1 576 ? 26.678 -18.216 14.787 1.00 81.38 576 ASN A N 1
ATOM 4419 C CA . ASN A 1 576 ? 26.879 -17.633 16.117 1.00 81.38 576 ASN A CA 1
ATOM 4420 C C . ASN A 1 576 ? 26.219 -16.257 16.198 1.00 81.38 576 ASN A C 1
ATOM 4422 O O . ASN A 1 576 ? 26.858 -15.237 15.925 1.00 81.38 576 ASN A O 1
ATOM 4426 N N . LEU A 1 577 ? 24.944 -16.242 16.584 1.00 87.94 577 LEU A N 1
ATOM 4427 C CA . LEU A 1 577 ? 24.170 -15.012 16.717 1.00 87.94 577 LEU A CA 1
ATOM 4428 C C . LEU A 1 577 ? 24.601 -14.191 17.957 1.00 87.94 577 LEU A C 1
ATOM 4430 O O . LEU A 1 577 ? 24.877 -14.767 19.019 1.00 87.94 577 LEU A O 1
ATOM 4434 N N . PRO A 1 578 ? 24.681 -12.850 17.849 1.00 89.31 578 PRO A N 1
ATOM 4435 C CA . PRO A 1 578 ? 25.061 -11.975 18.953 1.00 89.31 578 PRO A CA 1
ATOM 4436 C C . PRO A 1 578 ? 24.093 -12.047 20.135 1.00 89.31 578 PRO A C 1
ATOM 4438 O O . PRO A 1 578 ? 22.882 -12.177 19.966 1.00 89.31 578 PRO A O 1
ATOM 4441 N N . ASN A 1 579 ? 24.639 -11.917 21.341 1.00 90.19 579 ASN A N 1
ATOM 4442 C CA . ASN A 1 579 ? 23.888 -11.804 22.585 1.00 90.19 579 ASN A CA 1
ATOM 4443 C C . ASN A 1 579 ? 24.697 -11.010 23.618 1.00 90.19 579 ASN A C 1
ATOM 4445 O O . ASN A 1 579 ? 25.925 -10.930 23.523 1.00 90.19 579 ASN A O 1
ATOM 4449 N N . GLY A 1 580 ? 24.014 -10.462 24.619 1.00 89.06 580 GLY A N 1
ATOM 4450 C CA . GLY A 1 580 ? 24.633 -9.657 25.668 1.00 89.06 580 GLY A CA 1
ATOM 4451 C C . GLY A 1 580 ? 23.658 -9.285 26.783 1.00 89.06 580 GLY A C 1
ATOM 4452 O O . GLY A 1 580 ? 22.606 -9.907 26.945 1.00 89.06 580 GLY A O 1
ATOM 4453 N N . THR A 1 581 ? 24.021 -8.279 27.579 1.00 89.62 581 THR A N 1
ATOM 4454 C CA . THR A 1 581 ? 23.182 -7.737 28.663 1.00 89.62 581 THR A CA 1
ATOM 4455 C C . THR A 1 581 ? 22.920 -6.246 28.459 1.00 89.62 581 THR A C 1
ATOM 4457 O O . THR A 1 581 ? 23.860 -5.465 28.321 1.00 89.62 581 THR A O 1
ATOM 4460 N N . ILE A 1 582 ? 21.658 -5.813 28.493 1.00 86.56 582 ILE A N 1
ATOM 4461 C CA . ILE A 1 582 ? 21.298 -4.393 28.349 1.00 86.56 582 ILE A CA 1
ATOM 4462 C C . ILE A 1 582 ? 21.910 -3.590 29.505 1.00 86.56 582 ILE A C 1
ATOM 4464 O O . ILE A 1 582 ? 21.688 -3.898 30.676 1.00 86.56 582 ILE A O 1
ATOM 4468 N N . GLY A 1 583 ? 22.693 -2.553 29.194 1.00 80.94 583 GLY A N 1
ATOM 4469 C CA . GLY A 1 583 ? 23.397 -1.755 30.210 1.00 80.94 583 GLY A CA 1
ATOM 4470 C C . GLY A 1 583 ? 24.720 -2.343 30.698 1.00 80.94 583 GLY A C 1
ATOM 4471 O O . GLY A 1 583 ? 25.360 -1.744 31.564 1.00 80.94 583 GLY A O 1
ATOM 4472 N N . GLY A 1 584 ? 25.157 -3.478 30.144 1.00 83.25 584 GLY A N 1
ATOM 4473 C CA . GLY A 1 584 ? 26.462 -4.063 30.439 1.00 83.25 584 GLY A CA 1
ATOM 4474 C C . GLY A 1 584 ? 27.624 -3.150 30.034 1.00 83.25 584 GLY A C 1
ATOM 4475 O O . GLY A 1 584 ? 27.513 -2.283 29.166 1.00 83.25 584 GLY A O 1
ATOM 4476 N N . SER A 1 585 ? 28.771 -3.312 30.693 1.00 81.00 585 SER A N 1
ATOM 4477 C CA . SER A 1 585 ? 29.945 -2.458 30.467 1.00 81.00 585 SER A CA 1
ATOM 4478 C C . SER A 1 585 ? 30.778 -2.855 29.245 1.00 81.00 585 SER A C 1
ATOM 4480 O O . SER A 1 585 ? 31.541 -2.015 28.761 1.00 81.00 585 SER A O 1
ATOM 4482 N N . ASN A 1 586 ? 30.647 -4.093 28.756 1.00 81.88 586 ASN A N 1
ATOM 4483 C CA . ASN A 1 586 ? 31.481 -4.635 27.682 1.00 81.88 586 ASN A CA 1
ATOM 4484 C C . ASN A 1 586 ? 30.967 -4.212 26.301 1.00 81.88 586 ASN A C 1
ATOM 4486 O O . ASN A 1 586 ? 29.784 -3.934 26.127 1.00 81.88 586 ASN A O 1
ATOM 4490 N N . ASP A 1 587 ? 31.836 -4.209 25.291 1.00 74.62 587 ASP A N 1
ATOM 4491 C CA . ASP A 1 587 ? 31.417 -3.874 23.923 1.00 74.62 587 ASP A CA 1
ATOM 4492 C C . ASP A 1 587 ? 30.431 -4.899 23.352 1.00 74.62 587 ASP A C 1
ATOM 4494 O O . ASP A 1 587 ? 29.496 -4.520 22.657 1.00 74.62 587 ASP A O 1
ATOM 4498 N N . THR A 1 588 ? 30.570 -6.176 23.716 1.00 75.50 588 THR A N 1
ATOM 4499 C CA . THR A 1 588 ? 29.635 -7.248 23.337 1.00 75.50 588 THR A CA 1
ATOM 4500 C C . THR A 1 588 ? 28.247 -7.086 23.953 1.00 75.50 588 THR A C 1
ATOM 4502 O O . THR A 1 588 ? 27.300 -7.671 23.453 1.00 75.50 588 THR A O 1
ATOM 4505 N N . ASP A 1 589 ? 28.116 -6.304 25.030 1.00 82.56 589 ASP A N 1
ATOM 4506 C CA . ASP A 1 589 ? 26.828 -5.989 25.657 1.00 82.56 589 ASP A CA 1
ATOM 4507 C C . ASP A 1 589 ? 26.113 -4.824 24.959 1.00 82.56 589 ASP A C 1
ATOM 4509 O O . ASP A 1 589 ? 24.900 -4.666 25.095 1.00 82.56 589 ASP A O 1
ATOM 4513 N N . LYS A 1 590 ? 26.875 -4.000 24.230 1.00 80.56 590 LYS A N 1
ATOM 4514 C CA . LYS A 1 590 ? 26.430 -2.719 23.671 1.00 80.56 590 LYS A CA 1
ATOM 4515 C C . LYS A 1 590 ? 26.290 -2.741 22.157 1.00 80.56 590 LYS A C 1
ATOM 4517 O O . LYS A 1 590 ? 25.489 -1.974 21.628 1.00 80.56 590 LYS A O 1
ATOM 4522 N N . TYR A 1 591 ? 27.085 -3.565 21.476 1.00 85.69 591 TYR A N 1
ATOM 4523 C CA . TYR A 1 591 ? 27.235 -3.522 20.030 1.00 85.69 591 TYR A CA 1
ATOM 4524 C C . TYR A 1 591 ? 27.224 -4.906 19.398 1.00 85.69 591 TYR A C 1
ATOM 4526 O O . TYR A 1 591 ? 27.907 -5.831 19.849 1.00 85.69 591 TYR A O 1
ATOM 4534 N N . PHE A 1 592 ? 26.546 -4.991 18.261 1.00 88.25 592 PHE A N 1
ATOM 4535 C CA . PHE A 1 592 ? 26.765 -6.043 17.283 1.00 88.25 592 PHE A CA 1
ATOM 4536 C C . PHE A 1 592 ? 26.742 -5.447 15.883 1.00 88.25 592 PHE A C 1
ATOM 4538 O O . PHE A 1 592 ? 26.134 -4.404 15.647 1.00 88.25 592 PHE A O 1
ATOM 4545 N N . THR A 1 593 ? 27.406 -6.118 14.953 1.00 88.12 593 THR A N 1
ATOM 4546 C CA . THR A 1 593 ? 27.414 -5.718 13.550 1.00 88.12 593 THR A CA 1
ATOM 4547 C C . THR A 1 593 ? 26.906 -6.866 12.699 1.00 88.12 593 THR A C 1
ATOM 4549 O O . THR A 1 593 ? 27.160 -8.034 13.011 1.00 88.12 593 THR A O 1
ATOM 4552 N N . PHE A 1 594 ? 26.189 -6.546 11.627 1.00 88.62 594 PHE A N 1
ATOM 4553 C CA . PHE A 1 594 ? 25.755 -7.542 10.665 1.00 88.62 594 PHE A CA 1
ATOM 4554 C C . PHE A 1 594 ? 25.738 -7.023 9.233 1.00 88.62 594 PHE A C 1
ATOM 4556 O O . PHE A 1 594 ? 25.735 -5.822 8.962 1.00 88.62 594 PHE A O 1
ATOM 4563 N N . THR A 1 595 ? 25.742 -7.964 8.299 1.00 87.06 595 THR A N 1
ATOM 4564 C CA . THR A 1 595 ? 25.617 -7.712 6.865 1.00 87.06 595 THR A CA 1
ATOM 4565 C C . THR A 1 595 ? 24.899 -8.880 6.204 1.00 87.06 595 THR A C 1
ATOM 4567 O O . THR A 1 595 ? 24.881 -9.991 6.741 1.00 87.06 595 THR A O 1
ATOM 4570 N N . ASN A 1 596 ? 24.319 -8.654 5.032 1.00 79.31 596 ASN A N 1
ATOM 4571 C CA . ASN A 1 596 ? 23.800 -9.738 4.219 1.00 79.31 596 ASN A CA 1
ATOM 4572 C C . ASN A 1 596 ? 24.948 -10.505 3.549 1.00 79.31 596 ASN A C 1
ATOM 4574 O O . ASN A 1 596 ? 25.905 -9.926 3.029 1.00 79.31 596 ASN A O 1
ATOM 4578 N N . GLU A 1 597 ? 24.852 -11.830 3.537 1.00 69.44 597 GLU A N 1
ATOM 4579 C CA . GLU A 1 597 ? 25.666 -12.629 2.637 1.00 69.44 597 GLU A CA 1
ATOM 4580 C C . GLU A 1 597 ? 25.086 -12.459 1.242 1.00 69.44 597 GLU A C 1
ATOM 4582 O O . GLU A 1 597 ? 24.017 -13.001 0.986 1.00 69.44 597 GLU A O 1
ATOM 4587 N N . LEU A 1 598 ? 25.767 -11.642 0.420 1.00 62.53 598 LEU A N 1
ATOM 4588 C CA . LEU A 1 598 ? 25.654 -11.551 -1.043 1.00 62.53 598 LEU A CA 1
ATOM 4589 C C . LEU A 1 598 ? 24.400 -12.269 -1.564 1.00 62.53 598 LEU A C 1
ATOM 4591 O O . LEU A 1 598 ? 24.458 -13.399 -2.051 1.00 62.53 598 LEU A O 1
ATOM 4595 N N . LEU A 1 599 ? 23.241 -11.637 -1.337 1.00 62.22 599 LEU A N 1
ATOM 4596 C CA . LEU A 1 599 ? 21.944 -12.133 -1.785 1.00 62.22 599 LEU A CA 1
ATOM 4597 C C . LEU A 1 599 ? 21.923 -11.872 -3.286 1.00 62.22 599 LEU A C 1
ATOM 4599 O O . LEU A 1 599 ? 21.385 -10.882 -3.755 1.00 62.22 599 LEU A O 1
ATOM 4603 N N . ASP A 1 600 ? 22.684 -12.676 -4.018 1.00 67.75 600 ASP A N 1
ATOM 4604 C CA . ASP A 1 600 ? 23.184 -12.246 -5.307 1.00 67.75 600 ASP A CA 1
ATOM 4605 C C . ASP A 1 600 ? 22.059 -12.165 -6.333 1.00 67.75 600 ASP A C 1
ATOM 4607 O O . ASP A 1 600 ? 21.313 -13.114 -6.577 1.00 67.75 600 ASP A O 1
ATOM 4611 N N . ILE A 1 601 ? 22.014 -11.017 -6.993 1.00 77.56 601 ILE A N 1
ATOM 4612 C CA . ILE A 1 601 ? 21.270 -10.799 -8.229 1.00 77.56 601 ILE A CA 1
ATOM 4613 C C . ILE A 1 601 ? 21.921 -11.531 -9.419 1.00 77.56 601 ILE A C 1
ATOM 4615 O O . ILE A 1 601 ? 21.276 -11.722 -10.446 1.00 77.56 601 ILE A O 1
ATOM 4619 N N . VAL A 1 602 ? 23.174 -11.996 -9.276 1.00 78.56 602 VAL A N 1
ATOM 4620 C CA . VAL A 1 602 ? 23.895 -12.808 -10.269 1.00 78.56 602 VAL A CA 1
ATOM 4621 C C . VAL A 1 602 ? 24.510 -14.057 -9.651 1.00 78.56 602 VAL A C 1
ATOM 4623 O O . VAL A 1 602 ? 25.391 -13.975 -8.799 1.00 78.56 602 VAL A O 1
ATOM 4626 N N . LYS A 1 603 ? 24.163 -15.227 -10.185 1.00 77.38 603 LYS A N 1
ATOM 4627 C CA . LYS A 1 603 ? 24.774 -16.507 -9.814 1.00 77.38 603 LYS A CA 1
ATOM 4628 C C . LYS A 1 603 ? 25.225 -17.244 -11.066 1.00 77.38 603 LYS A C 1
ATOM 4630 O O . LYS A 1 603 ? 24.450 -17.396 -12.002 1.00 77.38 603 LYS A O 1
ATOM 4635 N N . ASN A 1 604 ? 26.474 -17.718 -11.082 1.00 75.81 604 ASN A N 1
ATOM 4636 C CA . ASN A 1 604 ? 27.079 -18.371 -12.253 1.00 75.81 604 ASN A CA 1
ATOM 4637 C C . ASN A 1 604 ? 26.914 -17.537 -13.539 1.00 75.81 604 ASN A C 1
ATOM 4639 O O . ASN A 1 604 ? 26.499 -18.061 -14.566 1.00 75.81 604 ASN A O 1
ATOM 4643 N N . GLU A 1 605 ? 27.175 -16.227 -13.447 1.00 74.19 605 GLU A N 1
ATOM 4644 C CA . GLU A 1 605 ? 27.059 -15.258 -14.557 1.00 74.19 605 GLU A CA 1
ATOM 4645 C C . GLU A 1 605 ? 25.635 -15.040 -15.102 1.00 74.19 605 GLU A C 1
ATOM 4647 O O . GLU A 1 605 ? 25.457 -14.286 -16.055 1.00 74.19 605 GLU A O 1
ATOM 4652 N N . GLN A 1 606 ? 24.615 -15.638 -14.481 1.00 76.56 606 GLN A N 1
ATOM 4653 C CA . GLN A 1 606 ? 23.211 -15.483 -14.853 1.00 76.56 606 GLN A CA 1
ATOM 4654 C C . GLN A 1 606 ? 22.460 -14.643 -13.825 1.00 76.56 606 GLN A C 1
ATOM 4656 O O . GLN A 1 606 ? 22.743 -14.717 -12.628 1.00 76.56 606 GLN A O 1
ATOM 4661 N N . ILE A 1 607 ? 21.486 -13.868 -14.298 1.00 78.06 607 ILE A N 1
ATOM 4662 C CA . ILE A 1 607 ? 20.578 -13.115 -13.435 1.00 78.06 607 ILE A CA 1
ATOM 4663 C C . ILE A 1 607 ? 19.686 -14.100 -12.671 1.00 78.06 607 ILE A C 1
ATOM 4665 O O . ILE A 1 607 ? 19.158 -15.053 -13.243 1.00 78.06 607 ILE A O 1
ATOM 4669 N N . VAL A 1 608 ? 19.538 -13.886 -11.367 1.00 81.75 608 VAL A N 1
ATOM 4670 C CA . VAL A 1 608 ? 18.689 -14.716 -10.507 1.00 81.75 608 VAL A CA 1
ATOM 4671 C C . VAL A 1 608 ? 17.263 -14.179 -10.549 1.00 81.75 608 VAL A C 1
ATOM 4673 O O . VAL A 1 608 ? 17.013 -13.116 -10.008 1.00 81.75 608 VAL A O 1
ATOM 4676 N N . GLU A 1 609 ? 16.328 -14.931 -11.128 1.00 71.81 609 GLU A N 1
ATOM 4677 C CA . GLU A 1 609 ? 14.925 -14.519 -11.338 1.00 71.81 609 GLU A CA 1
ATOM 4678 C C . GLU A 1 609 ? 14.179 -14.133 -10.040 1.00 71.81 609 GLU A C 1
ATOM 4680 O O . GLU A 1 609 ? 13.383 -13.201 -10.022 1.00 71.81 609 GLU A O 1
ATOM 4685 N N . ASN A 1 610 ? 14.505 -14.783 -8.916 1.00 73.81 610 ASN A N 1
ATOM 4686 C CA . ASN A 1 610 ? 13.886 -14.554 -7.601 1.00 73.81 610 ASN A CA 1
ATOM 4687 C C . ASN A 1 610 ? 14.853 -13.897 -6.596 1.00 73.81 610 ASN A C 1
ATOM 4689 O O . ASN A 1 610 ? 14.931 -14.299 -5.424 1.00 73.81 610 ASN A O 1
ATOM 4693 N N . ALA A 1 611 ? 15.672 -12.945 -7.061 1.00 79.75 611 ALA A N 1
ATOM 4694 C CA . ALA A 1 611 ? 16.577 -12.198 -6.186 1.00 79.75 611 ALA A CA 1
ATOM 4695 C C . ALA A 1 611 ? 15.810 -11.257 -5.243 1.00 79.75 611 ALA A C 1
ATOM 4697 O O . ALA A 1 611 ? 16.193 -11.123 -4.079 1.00 79.75 611 ALA A O 1
ATOM 4698 N N . TYR A 1 612 ? 14.713 -10.663 -5.724 1.00 83.94 612 TYR A N 1
ATOM 4699 C CA . TYR A 1 612 ? 13.838 -9.773 -4.961 1.00 83.94 612 TYR A CA 1
ATOM 4700 C C . TYR A 1 612 ? 13.194 -10.496 -3.773 1.00 83.94 612 TYR A C 1
ATOM 4702 O O . TYR A 1 612 ? 12.560 -11.541 -3.947 1.00 83.94 612 TYR A O 1
ATOM 4710 N N . ARG A 1 613 ? 13.349 -9.966 -2.553 1.00 82.50 613 ARG A N 1
ATOM 4711 C CA . ARG A 1 613 ? 12.791 -10.587 -1.339 1.00 82.50 613 ARG A CA 1
ATOM 4712 C C . ARG A 1 613 ? 12.334 -9.554 -0.321 1.00 82.50 613 ARG A C 1
ATOM 4714 O O . ARG A 1 613 ? 13.092 -8.662 0.047 1.00 82.50 613 ARG A O 1
ATOM 4721 N N . VAL A 1 614 ? 11.141 -9.781 0.219 1.00 82.75 614 VAL A N 1
ATOM 4722 C CA . VAL A 1 614 ? 10.621 -9.110 1.412 1.00 82.75 614 VAL A CA 1
ATOM 4723 C C . VAL A 1 614 ? 10.394 -10.174 2.475 1.00 82.75 614 VAL A C 1
ATOM 4725 O O . VAL A 1 614 ? 9.664 -11.135 2.240 1.00 82.75 614 VAL A O 1
ATOM 4728 N N . GLY A 1 615 ? 11.047 -10.021 3.620 1.00 77.75 615 GLY A N 1
ATOM 4729 C CA . GLY A 1 615 ? 10.841 -10.870 4.786 1.00 77.75 615 GLY A CA 1
ATOM 4730 C C . GLY A 1 615 ? 10.183 -10.090 5.887 1.00 77.75 615 GLY A C 1
ATOM 4731 O O . GLY A 1 615 ? 10.850 -9.245 6.477 1.00 77.75 615 GLY A O 1
ATOM 4732 N N . LYS A 1 616 ? 8.921 -10.398 6.178 1.00 78.94 616 LYS A N 1
ATOM 4733 C CA . LYS A 1 616 ? 8.304 -9.897 7.400 1.00 78.94 616 LYS A CA 1
ATOM 4734 C C . LYS A 1 616 ? 8.873 -10.630 8.605 1.00 78.94 616 LYS A C 1
ATOM 4736 O O . LYS A 1 616 ? 8.981 -11.855 8.556 1.00 78.94 616 LYS A O 1
ATOM 4741 N N . ASP A 1 617 ? 9.236 -9.890 9.651 1.00 75.31 617 ASP A N 1
ATOM 4742 C CA . ASP A 1 617 ? 9.747 -10.465 10.907 1.00 75.31 617 ASP A CA 1
ATOM 4743 C C . ASP A 1 617 ? 10.943 -11.430 10.694 1.00 75.31 617 ASP A C 1
ATOM 4745 O O . ASP A 1 617 ? 11.050 -12.521 11.260 1.00 75.31 617 ASP A O 1
ATOM 4749 N N . ALA A 1 618 ? 11.846 -11.036 9.790 1.00 81.12 618 ALA A N 1
ATOM 4750 C CA . ALA A 1 618 ? 12.990 -11.840 9.363 1.00 81.12 618 ALA A CA 1
ATOM 4751 C C . ALA A 1 618 ? 14.124 -11.862 10.403 1.00 81.12 618 ALA A C 1
ATOM 4753 O O . ALA A 1 618 ? 14.847 -12.858 10.531 1.00 81.12 618 ALA A O 1
ATOM 4754 N N . PHE A 1 619 ? 14.284 -10.755 11.130 1.00 84.69 619 PHE A N 1
ATOM 4755 C CA . PHE A 1 619 ? 15.309 -10.534 12.144 1.00 84.69 619 PHE A CA 1
ATOM 4756 C C . PHE A 1 619 ? 14.641 -10.106 13.450 1.00 84.69 619 PHE A C 1
ATOM 4758 O O . PHE A 1 619 ? 13.812 -9.201 13.449 1.00 84.69 619 PHE A O 1
ATOM 4765 N N . ARG A 1 620 ? 15.010 -10.732 14.569 1.00 86.88 620 ARG A N 1
ATOM 4766 C CA . ARG A 1 620 ? 14.411 -10.476 15.881 1.00 86.88 620 ARG A CA 1
ATOM 4767 C C . ARG A 1 620 ? 15.474 -10.172 16.926 1.00 86.88 620 ARG A C 1
ATOM 4769 O O . ARG A 1 620 ? 16.511 -10.832 16.972 1.00 86.88 620 ARG A O 1
ATOM 4776 N N . ILE A 1 621 ? 15.184 -9.222 17.810 1.00 88.12 621 ILE A N 1
ATOM 4777 C CA . ILE A 1 621 ? 15.932 -9.024 19.057 1.00 88.12 621 ILE A CA 1
ATOM 4778 C C . ILE A 1 621 ? 15.021 -9.415 20.210 1.00 88.12 621 ILE A C 1
ATOM 4780 O O . ILE A 1 621 ? 13.966 -8.817 20.425 1.00 88.12 621 ILE A O 1
ATOM 4784 N N . LYS A 1 622 ? 15.443 -10.421 20.964 1.00 88.56 622 LYS A N 1
ATOM 4785 C CA . LYS A 1 622 ? 14.697 -10.962 22.091 1.00 88.56 622 LYS A CA 1
ATOM 4786 C C . LYS A 1 622 ? 15.347 -10.544 23.395 1.00 88.56 622 LYS A C 1
ATOM 4788 O O . LYS A 1 622 ? 16.547 -10.728 23.574 1.00 88.56 622 LYS A O 1
ATOM 4793 N N . LEU A 1 623 ? 14.550 -9.995 24.304 1.00 87.88 623 LEU A N 1
ATOM 4794 C CA . LEU A 1 623 ? 14.952 -9.554 25.635 1.00 87.88 623 LEU A CA 1
ATOM 4795 C C . LEU A 1 623 ? 14.340 -10.481 26.689 1.00 87.88 623 LEU A C 1
ATOM 4797 O O . LEU A 1 623 ? 13.145 -10.766 26.630 1.00 87.88 623 LEU A O 1
ATOM 4801 N N . THR A 1 624 ? 15.119 -10.914 27.680 1.00 90.06 624 THR A N 1
ATOM 4802 C CA . THR A 1 624 ? 14.630 -11.751 28.786 1.00 90.06 624 THR A CA 1
ATOM 4803 C C . THR A 1 624 ? 15.314 -11.453 30.121 1.00 90.06 624 THR A C 1
ATOM 4805 O O . THR A 1 624 ? 16.524 -11.232 30.186 1.00 90.06 624 THR A O 1
ATOM 4808 N N . ASP A 1 625 ? 14.550 -11.498 31.212 1.00 88.44 625 ASP A N 1
ATOM 4809 C CA . ASP A 1 625 ? 15.053 -11.490 32.595 1.00 88.44 625 ASP A CA 1
ATOM 4810 C C . ASP A 1 625 ? 15.047 -12.887 33.252 1.00 88.44 625 ASP A C 1
ATOM 4812 O O . ASP A 1 625 ? 15.393 -13.030 34.425 1.00 88.44 625 ASP A O 1
ATOM 4816 N N . GLY A 1 626 ? 14.665 -13.923 32.495 1.00 81.81 626 GLY A N 1
ATOM 4817 C CA . GLY A 1 626 ? 14.486 -15.298 32.965 1.00 81.81 626 GLY A CA 1
ATOM 4818 C C . GLY A 1 626 ? 13.045 -15.679 33.328 1.00 81.81 626 GLY A C 1
ATOM 4819 O O . GLY A 1 626 ? 12.756 -16.872 33.393 1.00 81.81 626 GLY A O 1
ATOM 4820 N N . ASN A 1 627 ? 12.141 -14.711 33.508 1.00 80.06 627 ASN A N 1
ATOM 4821 C CA . ASN A 1 627 ? 10.713 -14.945 33.764 1.00 80.06 627 ASN A CA 1
ATOM 4822 C C . ASN A 1 627 ? 9.827 -14.428 32.626 1.00 80.06 627 ASN A C 1
ATOM 4824 O O . ASN A 1 627 ? 8.799 -15.028 32.321 1.00 80.06 627 ASN A O 1
ATOM 4828 N N . GLN A 1 628 ? 10.218 -13.313 32.014 1.00 79.94 628 GLN A N 1
ATOM 4829 C CA . GLN A 1 628 ? 9.507 -12.653 30.927 1.00 79.94 628 GLN A CA 1
ATOM 4830 C C . GLN A 1 628 ? 10.370 -12.636 29.666 1.00 79.94 628 GLN A C 1
ATOM 4832 O O . GLN A 1 628 ? 11.602 -12.713 29.716 1.00 79.94 628 GLN A O 1
ATOM 4837 N N . THR A 1 629 ? 9.708 -12.572 28.514 1.00 82.31 629 THR A N 1
ATOM 4838 C CA . THR A 1 629 ? 10.352 -12.435 27.207 1.00 82.31 629 THR A CA 1
ATOM 4839 C C . THR A 1 629 ? 9.617 -11.378 26.398 1.00 82.31 629 THR A C 1
ATOM 4841 O O . THR A 1 629 ? 8.391 -11.396 26.332 1.00 82.31 629 THR A O 1
ATOM 4844 N N . VAL A 1 630 ? 10.372 -10.466 25.792 1.00 77.81 630 VAL A N 1
ATOM 4845 C CA . VAL A 1 630 ? 9.874 -9.425 24.887 1.00 77.81 630 VAL A CA 1
ATOM 4846 C C . VAL A 1 630 ? 10.654 -9.548 23.585 1.00 77.81 630 VAL A C 1
ATOM 4848 O O . VAL A 1 630 ? 11.883 -9.568 23.617 1.00 77.81 630 VAL A O 1
ATOM 4851 N N . THR A 1 631 ? 9.962 -9.631 22.453 1.00 81.19 631 THR A N 1
ATOM 4852 C CA . THR A 1 631 ? 10.592 -9.795 21.137 1.00 81.19 631 THR A CA 1
ATOM 4853 C C . THR A 1 631 ? 10.285 -8.597 20.258 1.00 81.19 631 THR A C 1
ATOM 4855 O O . THR A 1 631 ? 9.132 -8.191 20.149 1.00 81.19 631 THR A O 1
ATOM 4858 N N . TYR A 1 632 ? 11.322 -8.059 19.625 1.00 79.94 632 TYR A N 1
ATOM 4859 C CA . TYR A 1 632 ? 11.235 -6.985 18.646 1.00 79.94 632 TYR A CA 1
ATOM 4860 C C . TYR A 1 632 ? 11.537 -7.541 17.266 1.00 79.94 632 TYR A C 1
ATOM 4862 O O . TYR A 1 632 ? 12.629 -8.067 17.045 1.00 79.94 632 TYR A O 1
ATOM 4870 N N . ALA A 1 633 ? 10.564 -7.432 16.371 1.00 79.62 633 ALA A N 1
ATOM 4871 C CA . ALA A 1 633 ? 10.647 -7.897 14.998 1.00 79.62 633 ALA A CA 1
ATOM 4872 C C . ALA A 1 633 ? 11.150 -6.787 14.073 1.00 79.62 633 ALA A C 1
ATOM 4874 O O . ALA A 1 633 ? 10.816 -5.612 14.251 1.00 79.62 633 ALA A O 1
ATOM 4875 N N . TYR A 1 634 ? 11.924 -7.172 13.068 1.00 83.44 634 TYR A N 1
ATOM 4876 C CA . TYR A 1 634 ? 12.371 -6.299 11.996 1.00 83.44 634 TYR A CA 1
ATOM 4877 C C . TYR A 1 634 ? 12.191 -7.005 10.662 1.00 83.44 634 TYR A C 1
ATOM 4879 O O . TYR A 1 634 ? 12.573 -8.173 10.493 1.00 83.44 634 TYR A O 1
ATOM 4887 N N . ASP A 1 635 ? 11.680 -6.259 9.695 1.00 86.56 635 ASP A N 1
ATOM 4888 C CA . ASP A 1 635 ? 11.610 -6.734 8.328 1.00 86.56 635 ASP A CA 1
ATOM 4889 C C . ASP A 1 635 ? 12.997 -6.714 7.669 1.00 86.56 635 ASP A C 1
ATOM 4891 O O . ASP A 1 635 ? 13.908 -5.979 8.071 1.00 86.56 635 ASP A O 1
ATOM 4895 N N . LEU A 1 636 ? 13.159 -7.522 6.623 1.00 87.62 636 LEU A N 1
ATOM 4896 C CA . LEU A 1 636 ? 14.327 -7.490 5.748 1.00 87.62 636 LEU A CA 1
ATOM 4897 C C . LEU A 1 636 ? 13.895 -7.285 4.295 1.00 87.62 636 LEU A C 1
ATOM 4899 O O . LEU A 1 636 ? 13.154 -8.092 3.730 1.00 87.62 636 LEU A O 1
ATOM 4903 N N . TYR A 1 637 ? 14.425 -6.234 3.679 1.00 89.44 637 TYR A N 1
ATOM 4904 C CA . TYR A 1 637 ? 14.114 -5.813 2.322 1.00 89.44 637 TYR A CA 1
ATOM 4905 C C . TYR A 1 637 ? 15.344 -5.974 1.425 1.00 89.44 637 TYR A C 1
ATOM 4907 O O . TYR A 1 637 ? 16.290 -5.193 1.482 1.00 89.44 637 TYR A O 1
ATOM 4915 N N . HIS A 1 638 ? 15.348 -7.003 0.584 1.00 89.62 638 HIS A N 1
ATOM 4916 C CA . HIS A 1 638 ? 16.292 -7.137 -0.523 1.00 89.62 638 HIS A CA 1
ATOM 4917 C C . HIS A 1 638 ? 15.568 -6.771 -1.816 1.00 89.62 638 HIS A C 1
ATOM 4919 O O . HIS A 1 638 ? 15.160 -7.636 -2.591 1.00 89.62 638 HIS A O 1
ATOM 4925 N N . THR A 1 639 ? 15.313 -5.474 -1.952 1.00 88.44 639 THR A N 1
ATOM 4926 C CA . THR A 1 639 ? 14.297 -4.943 -2.869 1.00 88.44 639 THR A CA 1
ATOM 4927 C C . THR A 1 639 ? 14.772 -3.753 -3.691 1.00 88.44 639 THR A C 1
ATOM 4929 O O . THR A 1 639 ? 14.128 -3.387 -4.667 1.00 88.44 639 THR A O 1
ATOM 4932 N N . GLY A 1 640 ? 15.897 -3.131 -3.331 1.00 92.12 640 GLY A N 1
ATOM 4933 C CA . GLY A 1 640 ? 16.310 -1.889 -3.967 1.00 92.12 640 GLY A CA 1
ATOM 4934 C C . GLY A 1 640 ? 17.755 -1.490 -3.713 1.00 92.12 640 GLY A C 1
ATOM 4935 O O . GLY A 1 640 ? 18.559 -2.259 -3.182 1.00 92.12 640 GLY A O 1
ATOM 4936 N N . VAL A 1 641 ? 18.089 -0.264 -4.111 1.00 93.25 641 VAL A N 1
ATOM 4937 C CA . VAL A 1 641 ? 19.420 0.333 -3.939 1.00 93.25 641 VAL A CA 1
ATOM 4938 C C . VAL A 1 641 ? 19.333 1.775 -3.448 1.00 93.25 641 VAL A C 1
ATOM 4940 O O . VAL A 1 641 ? 18.458 2.535 -3.864 1.00 93.25 641 VAL A O 1
ATOM 4943 N N . PHE A 1 642 ? 20.279 2.163 -2.586 1.00 93.00 642 PHE A N 1
ATOM 4944 C CA . PHE A 1 642 ? 20.493 3.558 -2.202 1.00 93.00 642 PHE A CA 1
ATOM 4945 C C . PHE A 1 642 ? 21.575 4.188 -3.066 1.00 93.00 642 PHE A C 1
ATOM 4947 O O . PHE A 1 642 ? 22.632 3.594 -3.286 1.00 93.00 642 PHE A O 1
ATOM 4954 N N . GLN A 1 643 ? 21.347 5.427 -3.484 1.00 91.44 643 GLN A N 1
ATOM 4955 C CA . GLN A 1 643 ? 22.344 6.218 -4.187 1.00 91.44 643 GLN A CA 1
ATOM 4956 C C . GLN A 1 643 ? 22.330 7.657 -3.691 1.00 91.44 643 GLN A C 1
ATOM 4958 O O . GLN A 1 643 ? 21.291 8.314 -3.696 1.00 91.44 643 GLN A O 1
ATOM 4963 N N . TYR A 1 644 ? 23.498 8.166 -3.311 1.00 90.38 644 TYR A N 1
ATOM 4964 C CA . TYR A 1 644 ? 23.668 9.590 -3.067 1.00 90.38 644 TYR A CA 1
ATOM 4965 C C . TYR A 1 644 ? 23.897 10.321 -4.385 1.00 90.38 644 TYR A C 1
ATOM 4967 O O . TYR A 1 644 ? 24.733 9.915 -5.198 1.00 90.38 644 TYR A O 1
ATOM 4975 N N . MET A 1 645 ? 23.179 11.419 -4.589 1.00 90.06 645 MET A N 1
ATOM 4976 C CA . MET A 1 645 ? 23.351 12.278 -5.749 1.00 90.06 645 MET A CA 1
ATOM 4977 C C . MET A 1 645 ? 23.554 13.720 -5.307 1.00 90.06 645 MET A C 1
ATOM 4979 O O . MET A 1 645 ? 22.803 14.238 -4.486 1.00 90.06 645 MET A O 1
ATOM 4983 N N . ASP A 1 646 ? 24.553 14.382 -5.887 1.00 88.44 646 ASP A N 1
ATOM 4984 C CA . ASP A 1 646 ? 24.826 15.796 -5.648 1.00 88.44 646 ASP A CA 1
ATOM 4985 C C . ASP A 1 646 ? 24.762 16.575 -6.962 1.00 88.44 646 ASP A C 1
ATOM 4987 O O . ASP A 1 646 ? 25.593 16.378 -7.854 1.00 88.44 646 ASP A O 1
ATOM 4991 N N . SER A 1 647 ? 23.782 17.474 -7.069 1.00 83.69 647 SER A N 1
ATOM 4992 C CA . SER A 1 647 ? 23.574 18.335 -8.233 1.00 83.69 647 SER A CA 1
ATOM 4993 C C . SER A 1 647 ? 24.699 19.351 -8.438 1.00 83.69 647 SER A C 1
ATOM 4995 O O . SER A 1 647 ? 24.869 19.848 -9.548 1.00 83.69 647 SER A O 1
ATOM 4997 N N . ASN A 1 648 ? 25.468 19.669 -7.390 1.00 81.50 648 ASN A N 1
ATOM 4998 C CA . ASN A 1 648 ? 26.525 20.684 -7.426 1.00 81.50 648 ASN A CA 1
ATOM 4999 C C . ASN A 1 648 ? 27.924 20.094 -7.628 1.00 81.50 648 ASN A C 1
ATOM 5001 O O . ASN A 1 648 ? 28.896 20.839 -7.790 1.00 81.50 648 ASN A O 1
ATOM 5005 N N . SER A 1 649 ? 28.050 18.768 -7.617 1.00 78.62 649 SER A N 1
ATOM 5006 C CA . SER A 1 649 ? 29.346 18.123 -7.761 1.00 78.62 649 SER A CA 1
ATOM 5007 C C . SER A 1 649 ? 29.852 18.226 -9.203 1.00 78.62 649 SER A C 1
ATOM 5009 O O . SER A 1 649 ? 29.210 17.777 -10.152 1.00 78.62 649 SER A O 1
ATOM 5011 N N . SER A 1 650 ? 31.072 18.746 -9.365 1.00 68.62 650 SER A N 1
ATOM 5012 C CA . SER A 1 650 ? 31.819 18.713 -10.633 1.00 68.62 650 SER A CA 1
ATOM 5013 C C . SER A 1 650 ? 32.402 17.327 -10.956 1.00 68.62 650 SER A C 1
ATOM 5015 O O . SER A 1 650 ? 33.049 17.139 -11.987 1.00 68.62 650 SER A O 1
ATOM 5017 N N . THR A 1 651 ? 32.161 16.346 -10.082 1.00 64.25 651 THR A N 1
ATOM 5018 C CA . THR A 1 651 ? 32.566 14.939 -10.201 1.00 64.25 651 THR A CA 1
ATOM 5019 C C . THR A 1 651 ? 31.336 14.026 -10.065 1.00 64.25 651 THR A C 1
ATOM 5021 O O . THR A 1 651 ? 30.350 14.419 -9.442 1.00 64.25 651 THR A O 1
ATOM 5024 N N . ASN A 1 652 ? 31.354 12.812 -10.622 1.00 68.44 652 ASN A N 1
ATOM 5025 C CA . ASN A 1 652 ? 30.236 11.853 -10.537 1.00 68.44 652 ASN A CA 1
ATOM 5026 C C . ASN A 1 652 ? 28.921 12.369 -11.181 1.00 68.44 652 ASN A C 1
ATOM 5028 O O . ASN A 1 652 ? 28.956 12.993 -12.239 1.00 68.44 652 ASN A O 1
ATOM 5032 N N . VAL A 1 653 ? 27.762 12.109 -10.553 1.00 80.38 653 VAL A N 1
ATOM 5033 C CA . VAL A 1 653 ? 26.394 12.369 -11.057 1.00 80.38 653 VAL A CA 1
ATOM 5034 C C . VAL A 1 653 ? 26.173 13.821 -11.516 1.00 80.38 653 VAL A C 1
ATOM 5036 O O . VAL A 1 653 ? 25.621 14.040 -12.593 1.00 80.38 653 VAL A O 1
ATOM 5039 N N . GLY A 1 654 ? 26.630 14.817 -10.745 1.00 80.00 654 GLY A N 1
ATOM 5040 C CA . GLY A 1 654 ? 26.319 16.237 -10.968 1.00 80.00 654 GLY A CA 1
ATOM 5041 C C . GLY A 1 654 ? 26.783 16.795 -12.316 1.00 80.00 654 GLY A C 1
ATOM 5042 O O . GLY A 1 654 ? 26.044 17.530 -12.967 1.00 80.00 654 GLY A O 1
ATOM 5043 N N . ARG A 1 655 ? 27.947 16.359 -12.821 1.00 84.94 655 ARG A N 1
ATOM 5044 C CA . ARG A 1 655 ? 28.465 16.786 -14.138 1.00 84.94 655 ARG A CA 1
ATOM 5045 C C . ARG A 1 655 ? 27.615 16.292 -15.318 1.00 84.94 655 ARG A C 1
ATOM 5047 O O . ARG A 1 655 ? 27.774 16.782 -16.434 1.00 84.94 655 ARG A O 1
ATOM 5054 N N . HIS A 1 656 ? 26.771 15.289 -15.080 1.00 88.62 656 HIS A N 1
ATOM 5055 C CA . HIS A 1 656 ? 25.874 14.711 -16.074 1.00 88.62 656 HIS A CA 1
ATOM 5056 C C . HIS A 1 656 ? 24.479 15.343 -16.033 1.00 88.62 656 HIS A C 1
ATOM 5058 O O . HIS A 1 656 ? 23.729 15.162 -16.986 1.00 88.62 656 HIS A O 1
ATOM 5064 N N . VAL A 1 657 ? 24.117 16.080 -14.979 1.00 89.75 657 VAL A N 1
ATOM 5065 C CA . VAL A 1 657 ? 22.786 16.686 -14.840 1.00 89.75 657 VAL A CA 1
ATOM 5066 C C . VAL A 1 657 ? 22.622 17.850 -15.810 1.00 89.75 657 VAL A C 1
ATOM 5068 O O . VAL A 1 657 ? 23.516 18.677 -15.993 1.00 89.75 657 VAL A O 1
ATOM 5071 N N . VAL A 1 658 ? 21.442 17.942 -16.415 1.00 88.12 658 VAL A N 1
ATOM 5072 C CA . VAL A 1 658 ? 21.092 18.990 -17.370 1.00 88.12 658 VAL A CA 1
ATOM 5073 C C . VAL A 1 658 ? 19.872 19.768 -16.875 1.00 88.12 658 VAL A C 1
ATOM 5075 O O . VAL A 1 658 ? 18.928 19.203 -16.323 1.00 88.12 658 VAL A O 1
ATOM 5078 N N . GLY A 1 659 ? 19.891 21.091 -17.068 1.00 84.00 659 GLY A N 1
ATOM 5079 C CA . GLY A 1 659 ? 18.754 21.969 -16.774 1.00 84.00 659 GLY A CA 1
ATOM 5080 C C . GLY A 1 659 ? 18.438 22.157 -15.284 1.00 84.00 659 GLY A C 1
ATOM 5081 O O . GLY A 1 659 ? 17.319 22.551 -14.975 1.00 84.00 659 GLY A O 1
ATOM 5082 N N . ASN A 1 660 ? 19.387 21.874 -14.378 1.00 80.12 660 ASN A N 1
ATOM 5083 C CA . ASN A 1 660 ? 19.210 21.942 -12.916 1.00 80.12 660 ASN A CA 1
ATOM 5084 C C . ASN A 1 660 ? 17.988 21.146 -12.424 1.00 80.12 660 ASN A C 1
ATOM 5086 O O . ASN A 1 660 ? 17.180 21.632 -11.640 1.00 80.12 660 ASN A O 1
ATOM 5090 N N . THR A 1 661 ? 17.827 19.929 -12.943 1.00 83.00 661 THR A N 1
ATOM 5091 C CA . THR A 1 661 ? 16.628 19.100 -12.743 1.00 83.00 661 THR A CA 1
ATOM 5092 C C . THR A 1 661 ? 16.726 18.118 -11.574 1.00 83.00 661 THR A C 1
ATOM 5094 O O . THR A 1 661 ? 15.792 17.350 -11.363 1.00 83.00 661 THR A O 1
ATOM 5097 N N . LEU A 1 662 ? 17.836 18.126 -10.834 1.00 91.19 662 LEU A N 1
ATOM 5098 C CA . LEU A 1 662 ? 18.128 17.181 -9.760 1.00 91.19 662 LEU A CA 1
ATOM 5099 C C . LEU A 1 662 ? 18.265 17.911 -8.425 1.00 91.19 662 LEU A C 1
ATOM 5101 O O . LEU A 1 662 ? 19.009 18.885 -8.338 1.00 91.19 662 LEU A O 1
ATOM 5105 N N . ASP A 1 663 ? 17.628 17.374 -7.389 1.00 91.25 663 ASP A N 1
ATOM 5106 C CA . ASP A 1 663 ? 17.846 17.797 -6.008 1.00 91.25 663 ASP A CA 1
ATOM 5107 C C . ASP A 1 663 ? 18.922 16.926 -5.345 1.00 91.25 663 ASP A C 1
ATOM 5109 O O . ASP A 1 663 ? 18.900 15.699 -5.491 1.00 91.25 663 ASP A O 1
ATOM 5113 N N . SER A 1 664 ? 19.852 17.538 -4.606 1.00 91.25 664 SER A N 1
ATOM 5114 C CA . SER A 1 664 ? 20.887 16.794 -3.877 1.00 91.25 664 SER A CA 1
ATOM 5115 C C . SER A 1 664 ? 20.302 16.022 -2.690 1.00 91.25 664 SER A C 1
ATOM 5117 O O . SER A 1 664 ? 19.494 16.557 -1.930 1.00 91.25 664 SER A O 1
ATOM 5119 N N . GLY A 1 665 ? 20.734 14.776 -2.511 1.00 92.12 665 GLY A N 1
ATOM 5120 C CA . GLY A 1 665 ? 20.287 13.900 -1.431 1.00 92.12 665 GLY A CA 1
ATOM 5121 C C . GLY A 1 665 ? 20.487 12.422 -1.753 1.00 92.12 665 GLY A C 1
ATOM 5122 O O . GLY A 1 665 ? 21.031 12.055 -2.798 1.00 92.12 665 GLY A O 1
ATOM 5123 N N . TRP A 1 666 ? 20.038 11.567 -0.842 1.00 93.81 666 TRP A N 1
ATOM 5124 C CA . TRP A 1 666 ? 19.931 10.135 -1.082 1.00 93.81 666 TRP A CA 1
ATOM 5125 C C . TRP A 1 666 ? 18.631 9.815 -1.809 1.00 93.81 666 TRP A C 1
ATOM 5127 O O . TRP A 1 666 ? 17.591 10.414 -1.553 1.00 93.81 666 TRP A O 1
ATOM 5137 N N . TYR A 1 667 ? 18.693 8.834 -2.694 1.00 94.62 667 TYR A N 1
ATOM 5138 C CA . TYR A 1 667 ? 17.542 8.286 -3.390 1.00 94.62 667 TYR A CA 1
ATOM 5139 C C . TYR A 1 667 ? 17.486 6.787 -3.144 1.00 94.62 667 TYR A C 1
ATOM 5141 O O . TYR A 1 667 ? 18.511 6.104 -3.229 1.00 94.62 667 TYR A O 1
ATOM 5149 N N . TYR A 1 668 ? 16.287 6.297 -2.858 1.00 95.69 668 TYR A N 1
ATOM 5150 C CA . TYR A 1 668 ? 15.968 4.881 -2.878 1.00 95.69 668 TYR A CA 1
ATOM 5151 C C . TYR A 1 668 ? 15.205 4.542 -4.157 1.00 95.69 668 TYR A C 1
ATOM 5153 O O . TYR A 1 668 ? 14.240 5.222 -4.515 1.00 95.69 668 TYR A O 1
ATOM 5161 N N . TYR A 1 669 ? 15.658 3.491 -4.830 1.00 95.31 669 TYR A N 1
ATOM 5162 C CA . TYR A 1 669 ? 15.015 2.924 -6.009 1.00 95.31 669 TYR A CA 1
ATOM 5163 C C . TYR A 1 669 ? 14.702 1.462 -5.724 1.00 95.31 669 TYR A C 1
ATOM 5165 O O . TYR A 1 669 ? 15.613 0.716 -5.348 1.00 95.31 669 TYR A O 1
ATOM 5173 N N . GLU A 1 670 ? 13.453 1.046 -5.929 1.00 92.00 670 GLU A N 1
ATOM 5174 C CA . GLU A 1 670 ? 13.147 -0.383 -5.990 1.00 92.00 670 GLU A CA 1
ATOM 5175 C C . GLU A 1 670 ? 13.753 -0.948 -7.281 1.00 92.00 670 GLU A C 1
ATOM 5177 O O . GLU A 1 670 ? 13.875 -0.256 -8.299 1.00 92.00 670 GLU A O 1
ATOM 5182 N N . VAL A 1 671 ? 14.182 -2.204 -7.227 1.00 92.25 671 VAL A N 1
ATOM 5183 C CA . VAL A 1 671 ? 14.814 -2.906 -8.340 1.00 92.25 671 VAL A CA 1
ATOM 5184 C C . VAL A 1 671 ? 13.916 -4.063 -8.741 1.00 92.25 671 VAL A C 1
ATOM 5186 O O . VAL A 1 671 ? 13.688 -4.998 -7.980 1.00 92.25 671 VAL A O 1
ATOM 5189 N N . VAL A 1 672 ? 13.414 -3.990 -9.965 1.00 90.12 672 VAL A N 1
ATOM 5190 C CA . VAL A 1 672 ? 12.320 -4.812 -10.464 1.00 90.12 672 VAL A CA 1
ATOM 5191 C C . VAL A 1 672 ? 12.765 -5.592 -11.696 1.00 90.12 672 VAL A C 1
ATOM 5193 O O . VAL A 1 672 ? 13.395 -5.028 -12.589 1.00 90.12 672 VAL A O 1
ATOM 5196 N N . LEU A 1 673 ? 12.431 -6.882 -11.767 1.00 87.75 673 LEU A N 1
ATOM 5197 C CA . LEU A 1 673 ? 12.654 -7.679 -12.973 1.00 87.75 673 LEU A CA 1
ATOM 5198 C C . LEU A 1 673 ? 11.606 -7.282 -14.023 1.00 87.75 673 LEU A C 1
ATOM 5200 O O . LEU A 1 673 ? 10.418 -7.486 -13.795 1.00 87.75 673 LEU A O 1
ATOM 5204 N N . MET A 1 674 ? 12.032 -6.698 -15.147 1.00 88.75 674 MET A N 1
ATOM 5205 C CA . MET A 1 674 ? 11.143 -6.362 -16.270 1.00 88.75 674 MET A CA 1
ATOM 5206 C C . MET A 1 674 ? 11.766 -6.811 -17.592 1.00 88.75 674 MET A C 1
ATOM 5208 O O . MET A 1 674 ? 12.936 -6.508 -17.875 1.00 88.75 674 MET A O 1
ATOM 5212 N N . GLY A 1 675 ? 11.000 -7.532 -18.414 1.00 85.62 675 GLY A N 1
ATOM 5213 C CA . GLY A 1 675 ? 11.571 -8.284 -19.524 1.00 85.62 675 GLY A CA 1
ATOM 5214 C C . GLY A 1 675 ? 12.556 -9.325 -18.987 1.00 85.62 675 GLY A C 1
ATOM 5215 O O . GLY A 1 675 ? 12.211 -10.166 -18.168 1.00 85.62 675 GLY A O 1
ATOM 5216 N N . ASN A 1 676 ? 13.823 -9.226 -19.394 1.00 82.69 676 ASN A N 1
ATOM 5217 C CA . ASN A 1 676 ? 14.860 -10.204 -19.037 1.00 82.69 676 ASN A CA 1
ATOM 5218 C C . ASN A 1 676 ? 15.983 -9.633 -18.153 1.00 82.69 676 ASN A C 1
ATOM 5220 O O . ASN A 1 676 ? 17.055 -10.232 -18.054 1.00 82.69 676 ASN A O 1
ATOM 5224 N N . ASN A 1 677 ? 15.795 -8.451 -17.560 1.00 88.44 677 ASN A N 1
ATOM 5225 C CA . ASN A 1 677 ? 16.813 -7.809 -16.725 1.00 88.44 677 ASN A CA 1
ATOM 5226 C C . ASN A 1 677 ? 16.169 -7.057 -15.550 1.00 88.44 677 ASN A C 1
ATOM 5228 O O . ASN A 1 677 ? 14.978 -6.754 -15.567 1.00 88.44 677 ASN A O 1
ATOM 5232 N N . TYR A 1 678 ? 16.958 -6.756 -14.524 1.00 90.94 678 TYR A N 1
ATOM 5233 C CA . TYR A 1 678 ? 16.532 -5.923 -13.409 1.00 90.94 678 TYR A CA 1
ATOM 5234 C C . TYR A 1 678 ? 16.689 -4.443 -13.754 1.00 90.94 678 TYR A C 1
ATOM 5236 O O . TYR A 1 678 ? 17.754 -3.999 -14.178 1.00 90.94 678 TYR A O 1
ATOM 5244 N N . TRP A 1 679 ? 15.634 -3.672 -13.541 1.00 93.69 679 TRP A N 1
ATOM 5245 C CA . TRP A 1 679 ? 15.542 -2.241 -13.800 1.00 93.69 679 TRP A CA 1
ATOM 5246 C C . TRP A 1 679 ? 15.240 -1.496 -12.507 1.00 93.69 679 TRP A C 1
ATOM 5248 O O . TRP A 1 679 ? 14.656 -2.055 -11.584 1.00 93.69 679 TRP A O 1
ATOM 5258 N N . LEU A 1 680 ? 15.572 -0.210 -12.456 1.00 95.56 680 LEU A N 1
ATOM 5259 C CA . LEU A 1 680 ? 15.003 0.661 -11.428 1.00 95.56 680 LEU A CA 1
ATOM 5260 C C . LEU A 1 680 ? 13.504 0.865 -11.688 1.00 95.56 680 LEU A C 1
ATOM 5262 O O . LEU A 1 680 ? 13.083 1.032 -12.835 1.00 95.56 680 LEU A O 1
ATOM 5266 N N . ASP A 1 681 ? 12.702 0.925 -10.633 1.00 93.12 681 ASP A N 1
ATOM 5267 C CA . ASP A 1 681 ? 11.250 1.135 -10.703 1.00 93.12 681 ASP A CA 1
ATOM 5268 C C . ASP A 1 681 ? 10.844 2.561 -11.127 1.00 93.12 681 ASP A C 1
ATOM 5270 O O . ASP A 1 681 ? 9.697 2.832 -11.473 1.00 93.12 681 ASP A O 1
ATOM 5274 N N . ARG A 1 682 ? 11.787 3.505 -11.146 1.00 93.12 682 ARG A N 1
ATOM 5275 C CA . ARG A 1 682 ? 11.549 4.913 -11.503 1.00 93.12 682 ARG A CA 1
ATOM 5276 C C . ARG A 1 682 ? 12.751 5.532 -12.207 1.00 93.12 682 ARG A C 1
ATOM 5278 O O . ARG A 1 682 ? 13.850 4.976 -12.229 1.00 93.12 682 ARG A O 1
ATOM 5285 N N . ASN A 1 683 ? 12.527 6.689 -12.826 1.00 95.50 683 ASN A N 1
ATOM 5286 C CA . ASN A 1 683 ? 13.591 7.440 -13.487 1.00 95.50 683 ASN A CA 1
ATOM 5287 C C . ASN A 1 683 ? 14.649 7.880 -12.472 1.00 95.50 683 ASN A C 1
ATOM 5289 O O . ASN A 1 683 ? 14.329 8.237 -11.340 1.00 95.50 683 ASN A O 1
ATOM 5293 N N . LEU A 1 684 ? 15.906 7.933 -12.902 1.00 95.44 684 LEU A N 1
ATOM 5294 C CA . LEU A 1 684 ? 16.986 8.457 -12.081 1.00 95.44 684 LEU A CA 1
ATOM 5295 C C . LEU A 1 684 ? 16.683 9.913 -11.674 1.00 95.44 684 LEU A C 1
ATOM 5297 O O . LEU A 1 684 ? 16.300 10.738 -12.505 1.00 95.44 684 LEU A O 1
ATOM 5301 N N . GLY A 1 685 ? 16.827 10.223 -10.389 1.00 94.12 685 GLY A N 1
ATOM 5302 C CA . GLY A 1 685 ? 16.465 11.505 -9.782 1.00 94.12 685 GLY A CA 1
ATOM 5303 C C . GLY A 1 685 ? 14.970 11.677 -9.479 1.00 94.12 685 GLY A C 1
ATOM 5304 O O . GLY A 1 685 ? 14.568 12.763 -9.068 1.00 94.12 685 GLY A O 1
ATOM 5305 N N . ALA A 1 686 ? 14.125 10.662 -9.702 1.00 94.88 686 ALA A N 1
ATOM 5306 C CA . ALA A 1 686 ? 12.714 10.713 -9.315 1.00 94.88 686 ALA A CA 1
ATOM 5307 C C . ALA A 1 686 ? 12.567 10.418 -7.820 1.00 94.88 686 ALA A C 1
ATOM 5309 O O . ALA A 1 686 ? 13.193 9.502 -7.290 1.00 94.88 686 ALA A O 1
ATOM 5310 N N . LYS A 1 687 ? 11.710 11.181 -7.141 1.00 93.81 687 LYS A N 1
ATOM 5311 C CA . LYS A 1 687 ? 11.456 11.044 -5.700 1.00 93.81 687 LYS A CA 1
ATOM 5312 C C . LYS A 1 687 ? 10.207 10.226 -5.392 1.00 93.81 687 LYS A C 1
ATOM 5314 O O . LYS A 1 687 ? 9.905 10.039 -4.222 1.00 93.81 687 LYS A O 1
ATOM 5319 N N . SER A 1 688 ? 9.506 9.749 -6.417 1.00 90.88 688 SER A N 1
ATOM 5320 C CA . SER A 1 688 ? 8.329 8.890 -6.315 1.00 90.88 688 SER A CA 1
ATOM 5321 C C . SER A 1 688 ? 8.226 7.968 -7.535 1.00 90.88 688 SER A C 1
ATOM 5323 O O . SER A 1 688 ? 8.728 8.318 -8.606 1.00 90.88 688 SER A O 1
ATOM 5325 N N . SER A 1 689 ? 7.606 6.795 -7.372 1.00 87.25 689 SER A N 1
ATOM 5326 C CA . SER A 1 689 ? 7.285 5.844 -8.454 1.00 87.25 689 SER A CA 1
ATOM 5327 C C . SER A 1 689 ? 5.951 6.121 -9.152 1.00 87.25 689 SER A C 1
ATOM 5329 O O . SER A 1 689 ? 5.481 5.308 -9.950 1.00 87.25 689 SER A O 1
ATOM 5331 N N . GLY 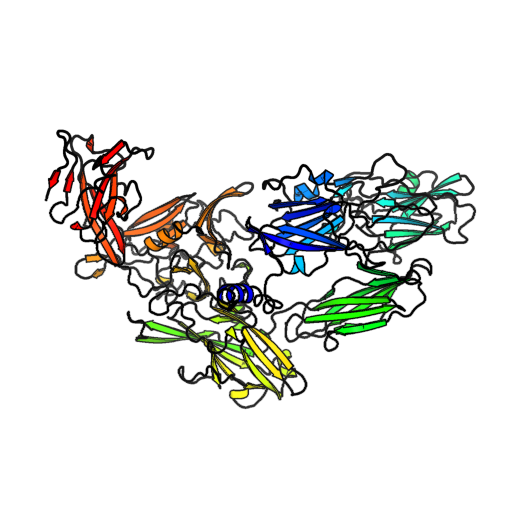A 1 690 ? 5.331 7.264 -8.861 1.00 84.12 690 GLY A N 1
ATOM 5332 C CA . GLY A 1 690 ? 4.122 7.704 -9.539 1.00 84.12 690 GLY A CA 1
ATOM 5333 C C . GLY A 1 690 ? 4.328 7.984 -11.033 1.00 84.12 690 GLY A C 1
ATOM 5334 O O . GLY A 1 690 ? 5.373 7.737 -11.643 1.00 84.12 690 GLY A O 1
ATOM 5335 N N . TYR A 1 691 ? 3.293 8.539 -11.646 1.00 85.50 691 TYR A N 1
ATOM 5336 C CA . TYR A 1 691 ? 3.294 8.962 -13.030 1.00 85.50 691 TYR A CA 1
ATOM 5337 C C . TYR A 1 691 ? 3.419 10.471 -13.148 1.00 85.50 691 TYR A C 1
ATOM 5339 O O . TYR A 1 691 ? 2.854 11.235 -12.366 1.00 85.50 691 TYR A O 1
ATOM 5347 N N . TYR A 1 692 ? 4.129 10.901 -14.182 1.00 89.50 692 TYR A N 1
ATOM 5348 C CA . TYR A 1 692 ? 4.238 12.303 -14.542 1.00 89.50 692 TYR A CA 1
ATOM 5349 C C . TYR A 1 692 ? 4.068 12.456 -16.044 1.00 89.50 692 TYR A C 1
ATOM 5351 O O . TYR A 1 692 ? 4.622 11.678 -16.822 1.00 89.50 692 TYR A O 1
ATOM 5359 N N . ILE A 1 693 ? 3.333 13.488 -16.442 1.00 88.75 693 ILE A N 1
ATOM 5360 C CA . ILE A 1 693 ? 3.162 13.879 -17.836 1.00 88.75 693 ILE A CA 1
ATOM 5361 C C . ILE A 1 693 ? 3.401 15.380 -17.920 1.00 88.75 693 ILE A C 1
ATOM 5363 O O . ILE A 1 693 ? 2.811 16.151 -17.169 1.00 88.75 693 ILE A O 1
ATOM 5367 N N . GLU A 1 694 ? 4.267 15.789 -18.835 1.00 88.12 694 GLU A N 1
ATOM 5368 C CA . GLU A 1 694 ? 4.610 17.191 -19.046 1.00 88.12 694 GLU A CA 1
ATOM 5369 C C . GLU A 1 694 ? 3.710 17.873 -20.089 1.00 88.12 694 GLU A C 1
ATOM 5371 O O . GLU A 1 694 ? 3.462 17.313 -21.163 1.00 88.12 694 GLU A O 1
ATOM 5376 N N . GLU A 1 695 ? 3.295 19.111 -19.807 1.00 86.38 695 GLU A N 1
ATOM 5377 C CA . GLU A 1 695 ? 2.598 20.005 -20.743 1.00 86.38 695 GLU A CA 1
ATOM 5378 C C . GLU A 1 695 ? 3.554 20.867 -21.583 1.00 86.38 695 GLU A C 1
ATOM 5380 O O . GLU A 1 695 ? 4.761 20.941 -21.343 1.00 86.38 695 GLU A O 1
ATOM 5385 N N . GLU A 1 696 ? 3.021 21.550 -22.601 1.00 85.44 696 GLU A N 1
ATOM 5386 C CA . GLU A 1 696 ? 3.825 22.403 -23.493 1.00 85.44 696 GLU A CA 1
ATOM 5387 C C . GLU A 1 696 ? 4.604 23.502 -22.755 1.00 85.44 696 GLU A C 1
ATOM 5389 O O . GLU A 1 696 ? 5.736 23.817 -23.141 1.00 85.44 696 GLU A O 1
ATOM 5394 N N . ASP A 1 697 ? 4.026 24.050 -21.685 1.00 83.00 697 ASP A N 1
ATOM 5395 C CA . ASP A 1 697 ? 4.625 25.084 -20.834 1.00 83.00 697 ASP A CA 1
ATOM 5396 C C . ASP A 1 697 ? 5.615 24.527 -19.791 1.00 83.00 697 ASP A C 1
ATOM 5398 O O . ASP A 1 697 ? 6.258 25.289 -19.065 1.00 83.00 697 ASP A O 1
ATOM 5402 N N . GLY A 1 698 ? 5.785 23.203 -19.747 1.00 79.31 698 GLY A N 1
ATOM 5403 C CA . GLY A 1 698 ? 6.668 22.497 -18.826 1.00 79.31 698 GLY A CA 1
ATOM 5404 C C . GLY A 1 698 ? 6.081 22.247 -17.437 1.00 79.31 698 GLY A C 1
ATOM 5405 O O . GLY A 1 698 ? 6.807 21.747 -16.570 1.00 79.31 698 GLY A O 1
ATOM 5406 N N . SER A 1 699 ? 4.808 22.590 -17.222 1.00 84.88 699 SER A N 1
ATOM 5407 C CA . SER A 1 699 ? 4.052 22.221 -16.026 1.00 84.88 699 SER A CA 1
ATOM 5408 C C . SER A 1 699 ? 3.599 20.756 -16.077 1.00 84.88 699 SER A C 1
ATOM 5410 O O . SER A 1 699 ? 3.769 20.054 -17.079 1.00 84.88 699 SER A O 1
ATOM 5412 N N . SER A 1 700 ? 3.079 20.264 -14.954 1.00 85.56 700 SER A N 1
ATOM 5413 C CA . SER A 1 700 ? 2.474 18.937 -14.876 1.00 85.56 700 SER A CA 1
ATOM 5414 C C . SER A 1 700 ? 1.092 18.942 -15.520 1.00 85.56 700 SER A C 1
ATOM 5416 O O . SER A 1 700 ? 0.273 19.814 -15.230 1.00 85.56 700 SER A O 1
ATOM 5418 N N . PHE A 1 701 ? 0.813 17.934 -16.345 1.00 80.88 701 PHE A N 1
ATOM 5419 C CA . PHE A 1 701 ? -0.490 17.711 -16.972 1.00 80.88 701 PHE A CA 1
ATOM 5420 C C . PHE A 1 701 ? -1.623 17.666 -15.947 1.00 80.88 701 PHE A C 1
ATOM 5422 O O . PHE A 1 701 ? -2.728 18.127 -16.226 1.00 80.88 701 PHE A O 1
ATOM 5429 N N . LEU A 1 702 ? -1.351 17.156 -14.747 1.00 71.69 702 LEU A N 1
ATOM 5430 C CA . LEU A 1 702 ? -2.285 17.061 -13.631 1.00 71.69 702 LEU A CA 1
ATOM 5431 C C . LEU A 1 702 ? -1.644 17.710 -12.399 1.00 71.69 702 LEU A C 1
ATOM 5433 O O . LEU A 1 702 ? -0.972 17.058 -11.609 1.00 71.69 702 LEU A O 1
ATOM 5437 N N . SER A 1 703 ? -1.816 19.027 -12.262 1.00 54.81 703 SER A N 1
ATOM 5438 C CA . SER A 1 703 ? -1.305 19.786 -11.117 1.00 54.81 703 SER A CA 1
ATOM 5439 C C . SER A 1 703 ? -1.997 19.370 -9.812 1.00 54.81 703 SER A C 1
ATOM 5441 O O . SER A 1 703 ? -3.224 19.442 -9.741 1.00 54.81 703 SER A O 1
ATOM 5443 N N . GLY A 1 704 ? -1.217 19.023 -8.780 1.00 58.50 704 GLY A N 1
ATOM 5444 C CA . GLY A 1 704 ? -1.720 18.707 -7.433 1.00 58.50 704 GLY A CA 1
ATOM 5445 C C . GLY A 1 704 ? -2.323 17.306 -7.273 1.00 58.50 704 GLY A C 1
ATOM 5446 O O . GLY A 1 704 ? -3.244 17.155 -6.481 1.00 58.50 704 GLY A O 1
ATOM 5447 N N . GLY A 1 705 ? -1.860 16.325 -8.054 1.00 53.97 705 GLY A N 1
ATOM 5448 C CA . GLY A 1 705 ? -2.475 14.999 -8.145 1.00 53.97 705 GLY A CA 1
ATOM 5449 C C . GLY A 1 705 ? -2.369 14.135 -6.885 1.00 53.97 705 GLY A C 1
ATOM 5450 O O . GLY A 1 705 ? -1.305 14.024 -6.274 1.00 53.97 705 GLY A O 1
ATOM 5451 N N . ASP A 1 706 ? -3.481 13.475 -6.563 1.00 55.34 706 ASP A N 1
ATOM 5452 C CA . ASP A 1 706 ? -3.491 12.240 -5.788 1.00 55.34 706 ASP A CA 1
ATOM 5453 C C . ASP A 1 706 ? -2.789 11.126 -6.580 1.00 55.34 706 ASP A C 1
ATOM 5455 O O . ASP A 1 706 ? -2.593 11.204 -7.802 1.00 55.34 706 ASP A O 1
ATOM 5459 N N . TRP A 1 707 ? -2.397 10.064 -5.881 1.00 60.91 707 TRP A N 1
ATOM 5460 C CA . TRP A 1 707 ? -1.828 8.876 -6.509 1.00 60.91 707 TRP A CA 1
ATOM 5461 C C . TRP A 1 707 ? -2.703 8.397 -7.691 1.00 60.91 707 TRP A C 1
ATOM 5463 O O . TRP A 1 707 ? -3.924 8.347 -7.557 1.00 60.91 707 TRP A O 1
ATOM 5473 N N . PRO A 1 708 ? -2.125 8.031 -8.852 1.00 65.38 708 PRO A N 1
ATOM 5474 C CA . PRO A 1 708 ? -0.701 7.830 -9.115 1.00 65.38 708 PRO A CA 1
ATOM 5475 C C . PRO A 1 708 ? 0.051 9.073 -9.615 1.00 65.38 708 PRO A C 1
ATOM 5477 O O . PRO A 1 708 ? 1.234 8.956 -9.914 1.00 65.38 708 PRO A O 1
ATOM 5480 N N . PHE A 1 709 ? -0.566 10.250 -9.737 1.00 76.56 709 PHE A N 1
ATOM 5481 C CA . PHE A 1 709 ? 0.063 11.407 -10.385 1.00 76.56 709 PHE A CA 1
ATOM 5482 C C . PHE A 1 709 ? 0.909 12.239 -9.444 1.00 76.56 709 PHE A C 1
ATOM 5484 O O . PHE A 1 709 ? 0.382 12.873 -8.537 1.00 76.56 709 PHE A O 1
ATOM 5491 N N . ARG A 1 710 ? 2.221 12.305 -9.689 1.00 79.12 710 ARG A N 1
ATOM 5492 C CA . ARG A 1 710 ? 3.109 13.105 -8.841 1.00 79.12 710 ARG A CA 1
ATOM 5493 C C . ARG A 1 710 ? 4.205 13.807 -9.634 1.00 79.12 710 ARG A C 1
ATOM 5495 O O . ARG A 1 710 ? 4.980 13.184 -10.359 1.00 79.12 710 ARG A O 1
ATOM 5502 N N . ASP A 1 711 ? 4.319 15.119 -9.435 1.00 85.94 711 ASP A N 1
ATOM 5503 C CA . ASP A 1 711 ? 5.308 15.990 -10.096 1.00 85.94 711 ASP A CA 1
ATOM 5504 C C . ASP A 1 711 ? 6.758 15.566 -9.830 1.00 85.94 711 ASP A C 1
ATOM 5506 O O . ASP A 1 711 ? 7.661 15.795 -10.641 1.00 85.94 711 ASP A O 1
ATOM 5510 N N . ASP A 1 712 ? 6.975 14.927 -8.687 1.00 88.38 712 ASP A N 1
ATOM 5511 C CA . ASP A 1 712 ? 8.254 14.412 -8.224 1.00 88.38 712 ASP A CA 1
ATOM 5512 C C . ASP A 1 712 ? 8.630 13.049 -8.851 1.00 88.38 712 ASP A C 1
ATOM 5514 O O . ASP A 1 712 ? 9.739 12.559 -8.630 1.00 88.38 712 ASP A O 1
ATOM 5518 N N . SER A 1 713 ? 7.770 12.484 -9.711 1.00 90.31 713 SER A N 1
ATOM 5519 C CA . SER A 1 713 ? 8.013 11.227 -10.442 1.00 90.31 713 SER A CA 1
ATOM 5520 C C . SER A 1 713 ? 8.748 11.408 -11.775 1.00 90.31 713 SER A C 1
ATOM 5522 O O . SER A 1 713 ? 9.231 10.442 -12.359 1.00 90.31 713 SER A O 1
ATOM 5524 N N . LYS A 1 714 ? 8.878 12.643 -12.281 1.00 89.06 714 LYS A N 1
ATOM 5525 C CA . LYS A 1 714 ? 9.493 12.935 -13.594 1.00 89.06 714 LYS A CA 1
ATOM 5526 C C . LYS A 1 714 ? 10.943 12.439 -13.739 1.00 89.06 714 LYS A C 1
ATOM 5528 O O . LYS A 1 714 ? 11.348 11.998 -14.818 1.00 89.06 714 LYS A O 1
ATOM 5533 N N . GLY A 1 715 ? 11.703 12.495 -12.646 1.00 92.88 715 GLY A N 1
ATOM 5534 C CA . GLY A 1 715 ? 13.150 12.291 -12.625 1.00 92.88 715 GLY A CA 1
ATOM 5535 C C . GLY A 1 715 ? 13.967 13.459 -13.183 1.00 92.88 715 GLY A C 1
ATOM 5536 O O . GLY A 1 715 ? 13.435 14.448 -13.691 1.00 92.88 715 GLY A O 1
ATOM 5537 N N . ALA A 1 716 ? 15.286 13.343 -13.080 1.00 93.19 716 ALA A N 1
ATOM 5538 C CA . ALA A 1 716 ? 16.222 14.313 -13.627 1.00 93.19 716 ALA A CA 1
ATOM 5539 C C . ALA A 1 716 ? 16.593 13.976 -15.082 1.00 93.19 716 ALA A C 1
ATOM 5541 O O . ALA A 1 716 ? 16.413 12.854 -15.566 1.00 93.19 716 ALA A O 1
ATOM 5542 N N . LEU A 1 717 ? 17.119 14.973 -15.792 1.00 92.81 717 LEU A N 1
ATOM 5543 C CA . LEU A 1 717 ? 17.606 14.828 -17.160 1.00 92.81 717 LEU A CA 1
ATOM 5544 C C . LEU A 1 717 ? 19.130 14.742 -17.157 1.00 92.81 717 LEU A C 1
ATOM 5546 O O . LEU A 1 717 ? 19.804 15.606 -16.593 1.00 92.81 717 LEU A O 1
ATOM 5550 N N . PHE A 1 718 ? 19.667 13.729 -17.834 1.00 92.12 718 PHE A N 1
ATOM 5551 C CA . PHE A 1 718 ? 21.100 13.440 -17.838 1.00 92.12 718 PHE A CA 1
ATOM 5552 C C . PHE A 1 718 ? 21.696 13.505 -19.240 1.00 92.12 718 PHE A C 1
ATOM 5554 O O . PHE A 1 718 ? 21.057 13.114 -20.211 1.00 92.12 718 PHE A O 1
ATOM 5561 N N . SER A 1 719 ? 22.944 13.950 -19.339 1.00 90.06 719 SER A N 1
ATOM 5562 C CA . SER A 1 719 ? 23.815 13.769 -20.497 1.00 90.06 719 SER A CA 1
ATOM 5563 C C . SER A 1 719 ? 24.710 12.560 -20.250 1.00 90.06 719 SER A C 1
ATOM 5565 O O . SER A 1 719 ? 25.558 12.581 -19.355 1.00 90.06 719 SER A O 1
ATOM 5567 N N . ILE A 1 720 ? 24.540 11.506 -21.045 1.00 88.81 720 ILE A N 1
ATOM 5568 C CA . ILE A 1 720 ? 25.195 10.210 -20.797 1.00 88.81 720 ILE A CA 1
ATOM 5569 C C . ILE A 1 720 ? 26.482 9.993 -21.596 1.00 88.81 720 ILE A C 1
ATOM 5571 O O . ILE A 1 720 ? 27.233 9.073 -21.294 1.00 88.81 720 ILE A O 1
ATOM 5575 N N . ALA A 1 721 ? 26.750 10.815 -22.610 1.00 84.12 721 ALA A N 1
ATOM 5576 C CA . ALA A 1 721 ? 27.873 10.618 -23.517 1.00 84.12 721 ALA A CA 1
ATOM 5577 C C . ALA A 1 721 ? 28.684 11.899 -23.725 1.00 84.12 721 ALA A C 1
ATOM 5579 O O . ALA A 1 721 ? 28.146 13.008 -23.694 1.00 84.12 721 ALA A O 1
ATOM 5580 N N . SER A 1 722 ? 29.984 11.722 -23.953 1.00 74.00 722 SER A N 1
ATOM 5581 C CA . SER A 1 722 ? 30.942 12.774 -24.306 1.00 74.00 722 SER A CA 1
ATOM 5582 C C . SER A 1 722 ? 31.591 12.483 -25.667 1.00 74.00 722 SER A C 1
ATOM 5584 O O . SER A 1 722 ? 31.229 11.522 -26.348 1.00 74.00 722 SER A O 1
ATOM 5586 N N . GLU A 1 723 ? 32.499 13.357 -26.116 1.00 62.56 723 GLU A N 1
ATOM 5587 C CA . GLU A 1 723 ? 33.131 13.235 -27.433 1.00 62.56 723 GLU A CA 1
ATOM 5588 C C . GLU A 1 723 ? 33.827 11.884 -27.671 1.00 62.56 723 GLU A C 1
ATOM 5590 O O . GLU A 1 723 ? 34.353 11.245 -26.765 1.00 62.56 723 GLU A O 1
ATOM 5595 N N . ARG A 1 724 ? 33.831 11.502 -28.952 1.00 67.50 724 ARG A N 1
ATOM 5596 C CA . ARG A 1 724 ? 34.464 10.340 -29.588 1.00 67.50 724 ARG A CA 1
ATOM 5597 C C . ARG A 1 724 ? 35.733 9.834 -28.883 1.00 67.50 724 ARG A C 1
ATOM 5599 O O . ARG A 1 724 ? 36.716 10.563 -28.769 1.00 67.50 724 ARG A O 1
ATOM 5606 N N . SER A 1 725 ? 35.762 8.536 -28.584 1.00 55.53 725 SER A N 1
ATOM 5607 C CA . SER A 1 725 ? 37.003 7.794 -28.332 1.00 55.53 725 SER A CA 1
ATOM 5608 C C . SER A 1 725 ? 37.263 6.846 -29.506 1.00 55.53 725 SER A C 1
ATOM 5610 O O . SER A 1 725 ? 36.332 6.218 -30.011 1.00 55.53 725 SER A O 1
ATOM 5612 N N . SER A 1 726 ? 38.503 6.771 -29.996 1.00 56.47 726 SER A N 1
ATOM 5613 C CA . SER A 1 726 ? 38.889 5.733 -30.959 1.00 56.47 726 SER A CA 1
ATOM 5614 C C . SER A 1 726 ? 39.201 4.452 -30.194 1.00 56.47 726 SER A C 1
ATOM 5616 O O . SER A 1 726 ? 40.182 4.420 -29.449 1.00 56.47 726 SER A O 1
ATOM 5618 N N . VAL A 1 727 ? 38.411 3.404 -30.408 1.00 53.81 727 VAL A N 1
ATOM 5619 C CA . VAL A 1 727 ? 38.732 2.051 -29.940 1.00 53.81 727 VAL A CA 1
ATOM 5620 C C . VAL A 1 727 ? 39.082 1.237 -31.180 1.00 53.81 727 VAL A C 1
ATOM 5622 O O . VAL A 1 727 ? 38.269 1.130 -32.095 1.00 53.81 727 VAL A O 1
ATOM 5625 N N . ASP A 1 728 ? 40.327 0.768 -31.270 1.00 50.88 728 ASP A N 1
ATOM 5626 C CA . ASP A 1 728 ? 40.826 -0.075 -32.370 1.00 50.88 728 ASP A CA 1
ATOM 5627 C C . ASP A 1 728 ? 40.554 0.463 -33.792 1.00 50.88 728 ASP A C 1
ATOM 5629 O O . ASP A 1 728 ? 40.305 -0.281 -34.736 1.00 50.88 728 ASP A O 1
ATOM 5633 N N . GLY A 1 729 ? 40.603 1.790 -33.963 1.00 55.16 729 GLY A N 1
ATOM 5634 C CA . GLY A 1 729 ? 40.382 2.454 -35.257 1.00 55.16 729 GLY A CA 1
ATOM 5635 C C . GLY A 1 729 ? 38.911 2.640 -35.651 1.00 55.16 729 GLY A C 1
ATOM 5636 O O . GLY A 1 729 ? 38.650 3.254 -36.685 1.00 55.16 729 GLY A O 1
ATOM 5637 N N . THR A 1 730 ? 37.971 2.189 -34.814 1.00 56.50 730 THR A N 1
ATOM 5638 C CA . THR A 1 730 ? 36.525 2.394 -34.973 1.00 56.50 730 THR A CA 1
ATOM 5639 C C . THR A 1 730 ? 36.050 3.508 -34.047 1.00 56.50 730 THR A C 1
ATOM 5641 O O . THR A 1 730 ? 36.561 3.701 -32.940 1.00 56.50 730 THR A O 1
ATOM 5644 N N . TYR A 1 731 ? 35.077 4.284 -34.512 1.00 64.44 731 TYR A N 1
ATOM 5645 C CA . TYR A 1 731 ? 34.583 5.445 -33.793 1.00 64.44 731 TYR A CA 1
ATOM 5646 C C . TYR A 1 731 ? 33.219 5.167 -33.183 1.00 64.44 731 TYR A C 1
ATOM 5648 O O . TYR A 1 731 ? 32.212 5.121 -33.880 1.00 64.44 731 TYR A O 1
ATOM 5656 N N . VAL A 1 732 ? 33.195 5.008 -31.863 1.00 65.12 732 VAL A N 1
ATOM 5657 C CA . VAL A 1 732 ? 31.982 4.717 -31.093 1.00 65.12 732 VAL A CA 1
ATOM 5658 C C . VAL A 1 732 ? 31.708 5.834 -30.081 1.00 65.12 732 VAL A C 1
ATOM 5660 O O . VAL A 1 732 ? 32.658 6.460 -29.592 1.00 65.12 732 VAL A O 1
ATOM 5663 N N . PRO A 1 733 ? 30.432 6.125 -29.764 1.00 72.50 733 PRO A N 1
ATOM 5664 C CA . PRO A 1 733 ? 30.100 7.052 -28.688 1.00 72.50 733 PRO A CA 1
ATOM 5665 C C . PRO A 1 733 ? 30.662 6.573 -27.343 1.00 72.50 733 PRO A C 1
ATOM 5667 O O . PRO A 1 733 ? 30.511 5.405 -26.986 1.00 72.50 733 PRO A O 1
ATOM 5670 N N . SER A 1 734 ? 31.270 7.473 -26.566 1.00 77.19 734 SER A N 1
ATOM 5671 C CA . SER A 1 734 ? 31.735 7.161 -25.210 1.00 77.19 734 SER A CA 1
ATOM 5672 C C . SER A 1 734 ? 30.606 7.395 -24.205 1.00 77.19 734 SER A C 1
ATOM 5674 O O . SER A 1 734 ? 30.416 8.520 -23.740 1.00 77.19 734 SER A O 1
ATOM 5676 N N . VAL A 1 735 ? 29.847 6.344 -23.887 1.00 84.88 735 VAL A N 1
ATOM 5677 C CA . VAL A 1 735 ? 28.774 6.380 -22.877 1.00 84.88 735 VAL A CA 1
ATOM 5678 C C . VAL A 1 735 ? 29.351 6.131 -21.482 1.00 84.88 735 VAL A C 1
ATOM 5680 O O . VAL A 1 735 ? 30.103 5.180 -21.278 1.00 84.88 735 VAL A O 1
ATOM 5683 N N . SER A 1 736 ? 28.992 6.986 -20.527 1.00 87.38 736 SER A N 1
ATOM 5684 C CA . SER A 1 736 ? 29.345 6.869 -19.111 1.00 87.38 736 SER A CA 1
ATOM 5685 C C . SER A 1 736 ? 28.204 6.222 -18.330 1.00 87.38 736 SER A C 1
ATOM 5687 O O . SER A 1 736 ? 27.051 6.592 -18.525 1.00 87.38 736 SER A O 1
ATOM 5689 N N . ASP A 1 737 ? 28.540 5.326 -17.402 1.00 90.19 737 ASP A N 1
ATOM 5690 C CA . ASP A 1 737 ? 27.595 4.753 -16.433 1.00 90.19 737 ASP A CA 1
ATOM 5691 C C . ASP A 1 737 ? 27.705 5.421 -15.046 1.00 90.19 737 ASP A C 1
ATOM 5693 O O . ASP A 1 737 ? 26.999 5.036 -14.121 1.00 90.19 737 ASP A O 1
ATOM 5697 N N . GLU A 1 738 ? 28.562 6.440 -14.879 1.00 88.38 738 GLU A N 1
ATOM 5698 C CA . GLU A 1 738 ? 28.863 7.066 -13.574 1.00 88.38 738 GLU A CA 1
ATOM 5699 C C . GLU A 1 738 ? 27.653 7.691 -12.861 1.00 88.38 738 GLU A C 1
ATOM 5701 O O . GLU A 1 738 ? 27.711 7.935 -11.657 1.00 88.38 738 GLU A O 1
ATOM 5706 N N . MET A 1 739 ? 26.570 7.991 -13.585 1.00 91.12 739 MET A N 1
ATOM 5707 C CA . MET A 1 739 ? 25.335 8.493 -12.980 1.00 91.12 739 MET A CA 1
ATOM 5708 C C . MET A 1 739 ? 24.466 7.381 -12.377 1.00 91.12 739 MET A C 1
ATOM 5710 O O . MET A 1 739 ? 23.616 7.670 -11.541 1.00 91.12 739 MET A O 1
ATOM 5714 N N . CYS A 1 740 ? 24.646 6.128 -12.796 1.00 93.19 740 CYS A N 1
ATOM 5715 C CA . CYS A 1 740 ? 23.835 5.002 -12.341 1.00 93.19 740 CYS A CA 1
ATOM 5716 C C . CYS A 1 740 ? 24.271 4.544 -10.935 1.00 93.19 740 CYS A C 1
ATOM 5718 O O . CYS A 1 740 ? 25.445 4.703 -10.586 1.00 93.19 740 CYS A O 1
ATOM 5720 N N . PRO A 1 741 ? 23.376 3.931 -10.135 1.00 92.81 741 PRO A N 1
ATOM 5721 C CA . PRO A 1 741 ? 23.788 3.234 -8.918 1.00 92.81 741 PRO A CA 1
ATOM 5722 C C . PRO A 1 741 ? 24.881 2.195 -9.216 1.00 92.81 741 PRO A C 1
ATOM 5724 O O . PRO A 1 741 ? 24.933 1.631 -10.312 1.00 92.81 741 PRO A O 1
ATOM 5727 N N . LYS A 1 742 ? 25.760 1.902 -8.251 1.00 90.31 742 LYS A N 1
ATOM 5728 C CA . LYS A 1 742 ? 26.824 0.906 -8.454 1.00 90.31 742 LYS A CA 1
ATOM 5729 C C . LYS A 1 742 ? 26.241 -0.468 -8.806 1.00 90.31 742 LYS A C 1
ATOM 5731 O O . LYS A 1 742 ? 25.358 -0.989 -8.131 1.00 90.31 742 LYS A O 1
ATOM 5736 N N . GLY A 1 743 ? 26.758 -1.054 -9.884 1.00 90.06 743 GLY A N 1
ATOM 5737 C CA . GLY A 1 743 ? 26.233 -2.289 -10.477 1.00 90.06 743 GLY A CA 1
ATOM 5738 C C . GLY A 1 743 ? 25.084 -2.095 -11.465 1.00 90.06 743 GLY A C 1
ATOM 5739 O O . GLY A 1 743 ? 24.601 -3.073 -12.020 1.00 90.06 743 GLY A O 1
ATOM 5740 N N . PHE A 1 744 ? 24.686 -0.855 -11.748 1.00 93.88 744 PHE A N 1
ATOM 5741 C CA . PHE A 1 744 ? 23.725 -0.512 -12.792 1.00 93.88 744 PHE A CA 1
ATOM 5742 C C . PHE A 1 744 ? 24.404 0.264 -13.923 1.00 93.88 744 PHE A C 1
ATOM 5744 O O . PHE A 1 744 ? 25.528 0.755 -13.789 1.00 93.88 744 PHE A O 1
ATOM 5751 N N . ARG A 1 745 ? 23.725 0.346 -15.067 1.00 93.44 745 ARG A N 1
ATOM 5752 C CA . ARG A 1 745 ? 24.197 1.020 -16.276 1.00 93.44 745 ARG A CA 1
ATOM 5753 C C . ARG A 1 745 ? 23.054 1.632 -17.080 1.00 93.44 745 ARG A C 1
ATOM 5755 O O . ARG A 1 745 ? 21.881 1.309 -16.874 1.00 93.44 745 ARG A O 1
ATOM 5762 N N . VAL A 1 746 ? 23.417 2.460 -18.058 1.00 93.69 746 VAL A N 1
ATOM 5763 C CA . VAL A 1 746 ? 22.489 2.897 -19.107 1.00 93.69 746 VAL A CA 1
ATOM 5764 C C . VAL A 1 746 ? 21.995 1.661 -19.892 1.00 93.69 746 VAL A C 1
ATOM 5766 O O . VAL A 1 746 ? 22.811 0.783 -20.204 1.00 93.69 746 VAL A O 1
ATOM 5769 N N . PRO A 1 747 ? 20.693 1.551 -20.213 1.00 92.06 747 PRO A N 1
ATOM 5770 C CA . PRO A 1 747 ? 20.144 0.420 -20.964 1.00 92.06 747 PRO A CA 1
ATOM 5771 C C . PRO A 1 747 ? 20.514 0.455 -22.450 1.00 92.06 747 PRO A C 1
ATOM 5773 O O . PRO A 1 747 ? 20.759 1.517 -23.022 1.00 92.06 747 PRO A O 1
ATOM 5776 N N . TYR A 1 748 ? 20.526 -0.703 -23.099 1.00 86.31 748 TYR A N 1
ATOM 5777 C CA . TYR A 1 748 ? 20.495 -0.839 -24.550 1.00 86.31 748 TYR A CA 1
ATOM 5778 C C . TYR A 1 748 ? 19.055 -0.729 -25.067 1.00 86.31 748 TYR A C 1
ATOM 5780 O O . TYR A 1 748 ? 18.084 -0.981 -24.356 1.00 86.31 748 TYR A O 1
ATOM 5788 N N . VAL A 1 749 ? 18.910 -0.389 -26.347 1.00 82.94 749 VAL A N 1
ATOM 5789 C CA . VAL A 1 749 ? 17.616 -0.405 -27.042 1.00 82.94 749 VAL A CA 1
ATOM 5790 C C . VAL A 1 749 ? 16.990 -1.808 -27.069 1.00 82.94 749 VAL A C 1
ATOM 5792 O O . VAL A 1 749 ? 15.772 -1.930 -27.013 1.00 82.94 749 VAL A O 1
ATOM 5795 N N . SER A 1 750 ? 17.812 -2.865 -27.107 1.00 77.62 750 SER A N 1
ATOM 5796 C CA . SER A 1 750 ? 17.393 -4.275 -27.058 1.00 77.62 750 SER A CA 1
ATOM 5797 C C . SER A 1 750 ? 16.647 -4.602 -25.767 1.00 77.62 750 SER A C 1
ATOM 5799 O O . SER A 1 750 ? 15.669 -5.340 -25.799 1.00 77.62 750 SER A O 1
ATOM 5801 N N . GLU A 1 751 ? 17.057 -4.013 -24.644 1.00 86.88 751 GLU A N 1
ATOM 5802 C CA . GLU A 1 751 ? 16.416 -4.225 -23.345 1.00 86.88 751 GLU A CA 1
ATOM 5803 C C . GLU A 1 751 ? 15.038 -3.552 -23.298 1.00 86.88 751 GLU A C 1
ATOM 5805 O O . GLU A 1 751 ? 14.084 -4.142 -22.801 1.00 86.88 751 GLU A O 1
ATOM 5810 N N . PHE A 1 752 ? 14.894 -2.365 -23.895 1.00 86.81 752 PHE A N 1
ATOM 5811 C CA . PHE A 1 752 ? 13.579 -1.745 -24.083 1.00 86.81 752 PHE A CA 1
ATOM 5812 C C . PHE A 1 752 ? 12.696 -2.508 -25.077 1.00 86.81 752 PHE A C 1
ATOM 5814 O O . PHE A 1 752 ? 11.484 -2.561 -24.894 1.00 86.81 752 PHE A O 1
ATOM 5821 N N . ALA A 1 753 ? 13.277 -3.102 -26.121 1.00 83.12 753 ALA A N 1
ATOM 5822 C CA . ALA A 1 753 ? 12.533 -3.943 -27.054 1.00 83.12 753 ALA A CA 1
ATOM 5823 C C . ALA A 1 753 ? 12.040 -5.232 -26.376 1.00 83.12 753 ALA A C 1
ATOM 5825 O O . ALA A 1 753 ? 10.900 -5.633 -26.592 1.00 83.12 753 ALA A O 1
ATOM 5826 N N . ALA A 1 754 ? 12.868 -5.847 -25.524 1.00 82.69 754 ALA A N 1
ATOM 5827 C CA . ALA A 1 754 ? 12.475 -6.992 -24.707 1.00 82.69 754 ALA A CA 1
ATOM 5828 C C . ALA A 1 754 ? 11.363 -6.620 -23.720 1.00 82.69 754 ALA A C 1
ATOM 5830 O O . ALA A 1 754 ? 10.391 -7.354 -23.610 1.00 82.69 754 ALA A O 1
ATOM 5831 N N . LEU A 1 755 ? 11.475 -5.455 -23.072 1.00 86.81 755 LEU A N 1
ATOM 5832 C CA . LEU A 1 755 ? 10.427 -4.910 -22.212 1.00 86.81 755 LEU A CA 1
ATOM 5833 C C . LEU A 1 755 ? 9.107 -4.731 -22.974 1.00 86.81 755 LEU A C 1
ATOM 5835 O O . LEU A 1 755 ? 8.068 -5.141 -22.489 1.00 86.81 755 LEU A O 1
ATOM 5839 N N . GLN A 1 756 ? 9.146 -4.153 -24.177 1.00 84.25 756 GLN A N 1
ATOM 5840 C CA . GLN A 1 756 ? 7.950 -3.945 -24.999 1.00 84.25 756 GLN A CA 1
ATOM 5841 C C . GLN A 1 756 ? 7.303 -5.260 -25.459 1.00 84.25 756 GLN A C 1
ATOM 5843 O O . GLN A 1 756 ? 6.096 -5.304 -25.681 1.00 84.25 756 GLN A O 1
ATOM 5848 N N . ALA A 1 757 ? 8.107 -6.301 -25.674 1.00 83.31 757 ALA A N 1
ATOM 5849 C CA . ALA A 1 757 ? 7.626 -7.620 -26.068 1.00 83.31 757 ALA A CA 1
ATOM 5850 C C . ALA A 1 757 ? 7.088 -8.439 -24.884 1.00 83.31 757 ALA A C 1
ATOM 5852 O O . ALA A 1 757 ? 6.471 -9.482 -25.106 1.00 83.31 757 ALA A O 1
ATOM 5853 N N . ASP A 1 758 ? 7.345 -7.994 -23.654 1.00 85.75 758 ASP A N 1
ATOM 5854 C CA . ASP A 1 758 ? 6.822 -8.623 -22.453 1.00 85.75 758 ASP A CA 1
ATOM 5855 C C . ASP A 1 758 ? 5.298 -8.464 -22.398 1.00 85.75 758 ASP A C 1
ATOM 5857 O O . ASP A 1 758 ? 4.753 -7.397 -22.684 1.00 85.75 758 ASP A O 1
ATOM 5861 N N . LYS A 1 759 ? 4.605 -9.544 -22.031 1.00 86.81 759 LYS A N 1
ATOM 5862 C CA . LYS A 1 759 ? 3.141 -9.571 -21.920 1.00 86.81 759 LYS A CA 1
ATOM 5863 C C . LYS A 1 759 ? 2.623 -8.642 -20.820 1.00 86.81 759 LYS A C 1
ATOM 5865 O O . LYS A 1 759 ? 1.467 -8.241 -20.884 1.00 86.81 759 LYS A O 1
ATOM 5870 N N . ASP A 1 760 ? 3.477 -8.352 -19.843 1.00 87.69 760 ASP A N 1
ATOM 5871 C CA . ASP A 1 760 ? 3.168 -7.558 -18.657 1.00 87.69 760 ASP A CA 1
ATOM 5872 C C . ASP A 1 760 ? 3.474 -6.065 -18.873 1.00 87.69 760 ASP A C 1
ATOM 5874 O O . ASP A 1 760 ? 3.291 -5.239 -17.982 1.00 87.69 760 ASP A O 1
ATOM 5878 N N . PHE A 1 761 ? 3.942 -5.681 -20.065 1.00 89.44 761 PHE A N 1
ATOM 5879 C CA . PHE A 1 761 ? 4.128 -4.285 -20.438 1.00 89.44 761 PHE A CA 1
ATOM 5880 C C . PHE A 1 761 ? 2.921 -3.752 -21.224 1.00 89.44 761 PHE A C 1
ATOM 5882 O O . PHE A 1 761 ? 2.555 -4.273 -22.278 1.00 89.44 761 PHE A O 1
ATOM 5889 N N . HIS A 1 762 ? 2.347 -2.648 -20.748 1.00 86.81 762 HIS A N 1
ATOM 5890 C CA . HIS A 1 762 ? 1.100 -2.082 -21.252 1.00 86.81 762 HIS A CA 1
ATOM 5891 C C . HIS A 1 762 ? 1.264 -0.624 -21.698 1.00 86.81 762 HIS A C 1
ATOM 5893 O O . HIS A 1 762 ? 1.925 0.192 -21.044 1.00 86.81 762 HIS A O 1
ATOM 5899 N N . THR A 1 763 ? 0.602 -0.273 -22.804 1.00 84.06 763 THR A N 1
ATOM 5900 C CA . THR A 1 763 ? 0.332 1.116 -23.198 1.00 84.06 763 THR A CA 1
ATOM 5901 C C . THR A 1 763 ? -1.152 1.308 -23.459 1.00 84.06 763 THR A C 1
ATOM 5903 O O . THR A 1 763 ? -1.713 0.760 -24.407 1.00 84.06 763 THR A O 1
ATOM 5906 N N . GLU A 1 764 ? -1.803 2.115 -22.627 1.00 84.62 764 GLU A N 1
ATOM 5907 C CA . GLU A 1 764 ? -3.266 2.189 -22.602 1.00 84.62 764 GLU A CA 1
ATOM 5908 C C . GLU A 1 764 ? -3.759 3.633 -22.589 1.00 84.62 764 GLU A C 1
ATOM 5910 O O . GLU A 1 764 ? -3.126 4.522 -22.015 1.00 84.62 764 GLU A O 1
ATOM 5915 N N . LEU A 1 765 ? -4.882 3.877 -23.267 1.00 79.44 765 LEU A N 1
ATOM 5916 C CA . LEU A 1 765 ? -5.557 5.168 -23.246 1.00 79.44 765 LEU A CA 1
ATOM 5917 C C . LEU A 1 765 ? -6.438 5.225 -22.003 1.00 79.44 765 LEU A C 1
ATOM 5919 O O . LEU A 1 765 ? -7.413 4.484 -21.896 1.00 79.44 765 LEU A O 1
ATOM 5923 N N . VAL A 1 766 ? -6.115 6.139 -21.097 1.00 76.12 766 VAL A N 1
ATOM 5924 C CA . VAL A 1 766 ? -6.912 6.411 -19.909 1.00 76.12 766 VAL A CA 1
ATOM 5925 C C . VAL A 1 766 ? -7.804 7.616 -20.178 1.00 76.12 766 VAL A C 1
ATOM 5927 O O . VAL A 1 766 ? -7.325 8.706 -20.507 1.00 76.12 766 VAL A O 1
ATOM 5930 N N . ASN A 1 767 ? -9.108 7.402 -20.015 1.00 74.38 767 ASN A N 1
ATOM 5931 C CA . ASN A 1 767 ? -10.130 8.433 -20.145 1.00 74.38 767 ASN A CA 1
ATOM 5932 C C . ASN A 1 767 ? -10.560 8.866 -18.742 1.00 74.38 767 ASN A C 1
ATOM 5934 O O . ASN A 1 767 ? -11.340 8.180 -18.083 1.00 74.38 767 ASN A O 1
ATOM 5938 N N . GLN A 1 768 ? -10.040 9.996 -18.271 1.00 58.53 768 GLN A N 1
ATOM 5939 C CA . GLN A 1 768 ? -10.458 10.605 -17.010 1.00 58.53 768 GLN A CA 1
ATOM 5940 C C . GLN A 1 768 ? -11.286 11.854 -17.321 1.00 58.53 768 GLN A C 1
ATOM 5942 O O . GLN A 1 768 ? -10.980 12.582 -18.264 1.00 58.53 768 GLN A O 1
ATOM 5947 N N . VAL A 1 769 ? -12.343 12.121 -16.545 1.00 47.81 769 VAL A N 1
ATOM 5948 C CA . VAL A 1 769 ? -13.270 13.240 -16.800 1.00 47.81 769 VAL A CA 1
ATOM 5949 C C . VAL A 1 769 ? -12.501 14.556 -16.996 1.00 47.81 769 VAL A C 1
ATOM 5951 O O . VAL A 1 769 ? -11.958 15.130 -16.056 1.00 47.81 769 VAL A O 1
ATOM 5954 N N . GLY A 1 770 ? -12.465 15.035 -18.244 1.00 54.34 770 GLY A N 1
ATOM 5955 C CA . GLY A 1 770 ? -11.820 16.288 -18.643 1.00 54.34 770 GLY A CA 1
ATOM 5956 C C . GLY A 1 770 ? -10.358 16.194 -19.099 1.00 54.34 770 GLY A C 1
ATOM 5957 O O . GLY A 1 770 ? -9.838 17.223 -19.538 1.00 54.34 770 GLY A O 1
ATOM 5958 N N . LYS A 1 771 ? -9.698 15.025 -19.035 1.00 69.00 771 LYS A N 1
ATOM 5959 C CA . LYS A 1 771 ? -8.304 14.825 -19.475 1.00 69.00 771 LYS A CA 1
ATOM 5960 C C . LYS A 1 771 ? -8.025 13.389 -19.944 1.00 69.00 771 LYS A C 1
ATOM 5962 O O . LYS A 1 771 ? -7.829 12.497 -19.127 1.00 69.00 771 LYS A O 1
ATOM 5967 N N . ASP A 1 772 ? -7.880 13.213 -21.255 1.00 76.12 772 ASP A N 1
ATOM 5968 C CA . ASP A 1 772 ? -7.439 11.945 -21.848 1.00 76.12 772 ASP A CA 1
ATOM 5969 C C . ASP A 1 772 ? -5.914 11.908 -21.972 1.00 76.12 772 ASP A C 1
ATOM 5971 O O . ASP A 1 772 ? -5.279 12.871 -22.433 1.00 76.12 772 ASP A O 1
ATOM 5975 N N . TYR A 1 773 ? -5.313 10.787 -21.587 1.00 80.56 773 TYR A N 1
ATOM 5976 C CA . TYR A 1 773 ? -3.873 10.586 -21.695 1.00 80.56 773 TYR A CA 1
ATOM 5977 C C . TYR A 1 773 ? -3.529 9.113 -21.888 1.00 80.56 773 TYR A C 1
ATOM 5979 O O . TYR A 1 773 ? -4.315 8.223 -21.601 1.00 80.56 773 TYR A O 1
ATOM 5987 N 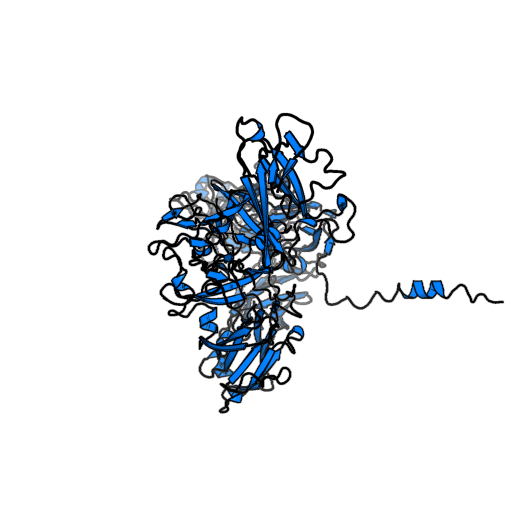N . TRP A 1 774 ? -2.318 8.852 -22.372 1.00 81.12 774 TRP A N 1
ATOM 5988 C CA . TRP A 1 774 ? -1.815 7.489 -22.493 1.00 81.12 774 TRP A CA 1
ATOM 5989 C C . TRP A 1 774 ? -0.911 7.155 -21.305 1.00 81.12 774 TRP A C 1
ATOM 5991 O O . TRP A 1 774 ? 0.054 7.885 -21.037 1.00 81.12 774 TRP A O 1
ATOM 6001 N N . ASP A 1 775 ? -1.204 6.062 -20.609 1.00 82.94 775 ASP A N 1
ATOM 6002 C CA . ASP A 1 775 ? -0.325 5.479 -19.596 1.00 82.94 775 ASP A CA 1
ATOM 6003 C C . ASP A 1 775 ? 0.639 4.479 -20.257 1.00 82.94 775 ASP A C 1
ATOM 6005 O O . ASP A 1 775 ? 0.350 3.917 -21.316 1.00 82.94 775 ASP A O 1
ATOM 6009 N N . ALA A 1 776 ? 1.828 4.334 -19.685 1.00 86.62 776 ALA A N 1
ATOM 6010 C CA . ALA A 1 776 ? 2.811 3.337 -20.081 1.00 86.62 776 ALA A CA 1
ATOM 6011 C C . ALA A 1 776 ? 3.417 2.743 -18.813 1.00 86.62 776 ALA A C 1
ATOM 6013 O O . ALA A 1 776 ? 4.109 3.447 -18.064 1.00 86.62 776 ALA A O 1
ATOM 6014 N N . TYR A 1 777 ? 3.152 1.464 -18.573 1.00 89.44 777 TYR A N 1
ATOM 6015 C CA . TYR A 1 777 ? 3.529 0.799 -17.335 1.00 89.44 777 TYR A CA 1
ATOM 6016 C C . TYR A 1 777 ? 3.849 -0.676 -17.550 1.00 89.44 777 TYR A C 1
ATOM 6018 O O . TYR A 1 777 ? 3.431 -1.285 -18.528 1.00 89.44 777 TYR A O 1
ATOM 6026 N N . PHE A 1 778 ? 4.615 -1.231 -16.621 1.00 89.31 778 PHE A N 1
ATOM 6027 C CA . PHE A 1 778 ? 4.826 -2.662 -16.478 1.00 89.31 778 PHE A CA 1
ATOM 6028 C C . PHE A 1 778 ? 4.040 -3.142 -15.258 1.00 89.31 778 PHE A C 1
ATOM 6030 O O . PHE A 1 778 ? 4.214 -2.582 -14.174 1.00 89.31 778 PHE A O 1
ATOM 6037 N N . ASP A 1 779 ? 3.171 -4.130 -15.429 1.00 83.75 779 ASP A N 1
ATOM 6038 C CA . ASP A 1 779 ? 2.358 -4.709 -14.364 1.00 83.75 779 ASP A CA 1
ATOM 6039 C C . ASP A 1 779 ? 3.006 -5.979 -13.825 1.00 83.75 779 ASP A C 1
ATOM 6041 O O . ASP A 1 779 ? 3.043 -7.007 -14.492 1.00 83.75 779 ASP A O 1
ATOM 6045 N N . ASN A 1 780 ? 3.568 -5.917 -12.624 1.00 64.62 780 ASN A N 1
ATOM 6046 C CA . ASN A 1 780 ? 4.361 -7.033 -12.133 1.00 64.62 780 ASN A CA 1
ATOM 6047 C C . ASN A 1 780 ? 3.629 -7.962 -11.159 1.00 64.62 780 ASN A C 1
ATOM 6049 O O . ASN A 1 780 ? 4.221 -8.927 -10.684 1.00 64.62 780 ASN A O 1
ATOM 6053 N N . GLY A 1 781 ? 2.375 -7.712 -10.791 1.00 59.25 781 GLY A N 1
ATOM 6054 C CA . GLY A 1 781 ? 1.653 -8.599 -9.868 1.00 59.25 781 GLY A CA 1
ATOM 6055 C C . GLY A 1 781 ? 2.099 -8.549 -8.400 1.00 59.25 781 GLY A C 1
ATOM 6056 O O . GLY A 1 781 ? 1.285 -8.534 -7.481 1.00 59.25 781 GLY A O 1
ATOM 6057 N N . GLN A 1 782 ? 3.409 -8.538 -8.149 1.00 52.25 782 GLN A N 1
ATOM 6058 C CA . GLN A 1 782 ? 4.024 -8.635 -6.828 1.00 52.25 782 GLN A CA 1
ATOM 6059 C C . GLN A 1 782 ? 4.290 -7.259 -6.191 1.00 52.25 782 GLN A C 1
ATOM 6061 O O . GLN A 1 782 ? 4.333 -7.147 -4.967 1.00 52.25 782 GLN A O 1
ATOM 6066 N N . TYR A 1 783 ? 4.479 -6.211 -6.995 1.00 54.88 783 TYR A N 1
ATOM 6067 C CA . TYR A 1 783 ? 4.810 -4.848 -6.535 1.00 54.88 783 TYR A CA 1
ATOM 6068 C C . TYR A 1 783 ? 3.976 -3.756 -7.233 1.00 54.88 783 TYR A C 1
ATOM 6070 O O . TYR A 1 783 ? 4.212 -2.559 -7.048 1.00 54.88 783 TYR A O 1
ATOM 6078 N N . GLY A 1 784 ? 2.950 -4.175 -7.978 1.00 67.25 784 GLY A N 1
ATOM 6079 C CA . GLY A 1 784 ? 2.048 -3.311 -8.729 1.00 67.25 784 GLY A CA 1
ATOM 6080 C C . GLY A 1 784 ? 2.687 -2.701 -9.978 1.00 67.25 784 GLY A C 1
ATOM 6081 O O . GLY A 1 784 ? 3.668 -3.209 -10.524 1.00 67.25 784 GLY A O 1
ATOM 6082 N N . MET A 1 785 ? 2.111 -1.585 -10.427 1.00 81.69 785 MET A N 1
ATOM 6083 C CA . MET A 1 785 ? 2.442 -0.952 -11.706 1.00 81.69 785 MET A CA 1
ATOM 6084 C C . MET A 1 785 ? 3.702 -0.079 -11.637 1.00 81.69 785 MET A C 1
ATOM 6086 O O . MET A 1 785 ? 3.724 0.958 -10.965 1.00 81.69 785 MET A O 1
ATOM 6090 N N . VAL A 1 786 ? 4.714 -0.430 -12.430 1.00 89.38 786 VAL A N 1
ATOM 6091 C CA . VAL A 1 786 ? 5.932 0.360 -12.648 1.00 89.38 786 VAL A CA 1
ATOM 6092 C C . VAL A 1 786 ? 5.738 1.283 -13.847 1.00 89.38 786 VAL A C 1
ATOM 6094 O O . VAL A 1 786 ? 5.684 0.829 -14.988 1.00 89.38 786 VAL A O 1
ATOM 6097 N N . ARG A 1 787 ? 5.643 2.597 -13.616 1.00 89.38 787 ARG A N 1
ATOM 6098 C CA . ARG A 1 787 ? 5.277 3.567 -14.663 1.00 89.38 787 ARG A CA 1
ATOM 6099 C C . ARG A 1 787 ? 6.474 4.231 -15.351 1.00 89.38 787 ARG A C 1
ATOM 6101 O O . ARG A 1 787 ? 7.557 4.404 -14.775 1.00 89.38 787 ARG A O 1
ATOM 6108 N N . PHE A 1 788 ? 6.255 4.673 -16.592 1.00 91.88 788 PHE A N 1
ATOM 6109 C CA . PHE A 1 788 ? 7.243 5.334 -17.455 1.00 91.88 788 PHE A CA 1
ATOM 6110 C C . PHE A 1 788 ? 6.868 6.798 -17.744 1.00 91.88 788 PHE A C 1
ATOM 6112 O O . PHE A 1 788 ? 6.271 7.084 -18.784 1.00 91.88 788 PHE A O 1
ATOM 6119 N N . PRO A 1 789 ? 7.253 7.758 -16.874 1.00 91.44 789 PRO A N 1
ATOM 6120 C CA . PRO A 1 789 ? 6.934 9.175 -17.008 1.00 91.44 789 PRO A CA 1
ATOM 6121 C C . PRO A 1 789 ? 7.210 9.778 -18.385 1.00 91.44 789 PRO A C 1
ATOM 6123 O O . PRO A 1 789 ? 8.155 9.417 -19.095 1.00 91.44 789 PRO A O 1
ATOM 6126 N N . ARG A 1 790 ? 6.414 10.783 -18.732 1.00 89.69 790 ARG A N 1
ATOM 6127 C CA . ARG A 1 790 ? 6.463 11.483 -20.011 1.00 89.69 790 ARG A CA 1
ATOM 6128 C C . ARG A 1 790 ? 7.017 12.887 -19.839 1.00 89.69 790 ARG A C 1
ATOM 6130 O O . ARG A 1 790 ? 6.266 13.857 -19.762 1.00 89.69 790 ARG A O 1
ATOM 6137 N N . ALA A 1 791 ? 8.342 12.958 -19.754 1.00 87.94 791 ALA A N 1
ATOM 6138 C CA . ALA A 1 791 ? 9.100 14.200 -19.681 1.00 87.94 791 ALA A CA 1
ATOM 6139 C C . ALA A 1 791 ? 9.816 14.493 -21.005 1.00 87.94 791 ALA A C 1
ATOM 6141 O O . ALA A 1 791 ? 10.382 13.599 -21.646 1.00 87.94 791 ALA A O 1
ATOM 6142 N N . ARG A 1 792 ? 9.821 15.772 -21.383 1.00 89.19 792 ARG A N 1
ATOM 6143 C CA . ARG A 1 792 ? 10.474 16.288 -22.587 1.00 89.19 792 ARG A CA 1
ATOM 6144 C C . ARG A 1 792 ? 11.993 16.178 -22.472 1.00 89.19 792 ARG A C 1
ATOM 6146 O O . ARG A 1 792 ? 12.573 16.257 -21.391 1.00 89.19 792 ARG A O 1
ATOM 6153 N N . MET A 1 793 ? 12.656 16.065 -23.619 1.00 89.69 793 MET A N 1
ATOM 6154 C CA . MET A 1 793 ? 14.115 16.152 -23.674 1.00 89.69 793 MET A CA 1
ATOM 6155 C C . MET A 1 793 ? 14.589 17.603 -23.501 1.00 89.69 793 MET A C 1
ATOM 6157 O O . MET A 1 793 ? 13.840 18.558 -23.705 1.00 89.69 793 MET A O 1
ATOM 6161 N N . TYR A 1 794 ? 15.870 17.782 -23.205 1.00 87.25 794 TYR A N 1
ATOM 6162 C CA . TYR A 1 794 ? 16.542 19.073 -23.137 1.00 87.25 794 TYR A CA 1
ATOM 6163 C C . TYR A 1 794 ? 17.641 19.149 -24.195 1.00 87.25 794 TYR A C 1
ATOM 6165 O O . TYR A 1 794 ? 18.455 18.237 -24.319 1.00 87.25 794 TYR A O 1
ATOM 6173 N N . SER A 1 795 ? 17.678 20.231 -24.968 1.00 85.19 795 SER A N 1
ATOM 6174 C CA . SER A 1 795 ? 18.699 20.458 -25.994 1.00 85.19 795 SER A CA 1
ATOM 6175 C C . SER A 1 795 ? 18.838 21.940 -26.295 1.00 85.19 795 SER A C 1
ATOM 6177 O O . SER A 1 795 ? 17.848 22.667 -26.355 1.00 85.19 795 SER A O 1
ATOM 6179 N N . ASP A 1 796 ? 20.067 22.378 -26.573 1.00 80.56 796 ASP A N 1
ATOM 6180 C CA . ASP A 1 796 ? 20.384 23.768 -26.923 1.00 80.56 796 ASP A CA 1
ATOM 6181 C C . ASP A 1 796 ? 19.883 24.779 -25.861 1.00 80.56 796 ASP A C 1
ATOM 6183 O O . ASP A 1 796 ? 19.469 25.888 -26.187 1.00 80.56 796 ASP A O 1
ATOM 6187 N N . GLY A 1 797 ? 19.892 24.385 -24.581 1.00 81.75 797 GLY A N 1
ATOM 6188 C CA . GLY A 1 797 ? 19.537 25.251 -23.453 1.00 81.75 797 GLY A CA 1
ATOM 6189 C C . GLY A 1 797 ? 18.034 25.378 -23.186 1.00 81.75 797 GLY A C 1
ATOM 6190 O O . GLY A 1 797 ? 17.638 26.192 -22.357 1.00 81.75 797 GLY A O 1
ATOM 6191 N N . VAL A 1 798 ? 17.196 24.605 -23.882 1.00 85.44 798 VAL A N 1
ATOM 6192 C CA . VAL A 1 798 ? 15.733 24.641 -23.750 1.00 85.44 798 VAL A CA 1
ATOM 6193 C C . VAL A 1 798 ? 15.134 23.234 -23.798 1.00 85.44 798 VAL A C 1
ATOM 6195 O O . VAL A 1 798 ? 15.738 22.301 -24.333 1.00 85.44 798 VAL A O 1
ATOM 6198 N N . LYS A 1 799 ? 13.915 23.074 -23.272 1.00 86.88 799 LYS A N 1
ATOM 6199 C CA . LYS A 1 799 ? 13.141 21.835 -23.432 1.00 86.88 799 LYS A CA 1
ATOM 6200 C C . LYS A 1 799 ? 12.664 21.678 -24.882 1.00 86.88 799 LYS A C 1
ATOM 6202 O O . LYS A 1 799 ? 12.234 22.647 -25.510 1.00 86.88 799 LYS A O 1
ATOM 6207 N N . LYS A 1 800 ? 12.756 20.462 -25.422 1.00 85.44 800 LYS A N 1
ATOM 6208 C CA . LYS A 1 800 ? 12.411 20.090 -26.805 1.00 85.44 800 LYS A CA 1
ATOM 6209 C C . LYS A 1 800 ? 11.682 18.747 -26.855 1.00 85.44 800 LYS A C 1
ATOM 6211 O O . LYS A 1 800 ? 11.572 18.045 -25.859 1.00 85.44 800 LYS A O 1
ATOM 6216 N N . GLY A 1 801 ? 11.198 18.388 -28.040 1.00 82.56 801 GLY A N 1
ATOM 6217 C CA . GLY A 1 801 ? 10.364 17.205 -28.242 1.00 82.56 801 GLY A CA 1
ATOM 6218 C C . GLY A 1 801 ? 8.887 17.500 -28.003 1.00 82.56 801 GLY A C 1
ATOM 6219 O O . GLY A 1 801 ? 8.526 18.607 -27.580 1.00 82.56 801 GLY A O 1
ATOM 6220 N N . ASP A 1 802 ? 8.065 16.505 -28.309 1.00 83.06 802 ASP A N 1
ATOM 6221 C CA . ASP A 1 802 ? 6.614 16.562 -28.200 1.00 83.06 802 ASP A CA 1
ATOM 6222 C C . ASP A 1 802 ? 6.220 16.642 -26.725 1.00 83.06 802 ASP A C 1
ATOM 6224 O O . ASP A 1 802 ? 6.785 15.942 -25.879 1.00 83.06 802 ASP A O 1
ATOM 6228 N N . ALA A 1 803 ? 5.258 17.510 -26.414 1.00 78.00 803 ALA A N 1
ATOM 6229 C CA . ALA A 1 803 ? 4.637 17.508 -25.099 1.00 78.00 803 ALA A CA 1
ATOM 6230 C C . ALA A 1 803 ? 3.939 16.159 -24.871 1.00 78.00 803 ALA A C 1
ATOM 6232 O O . ALA A 1 803 ? 3.451 15.536 -25.818 1.00 78.00 803 ALA A O 1
ATOM 6233 N N . ARG A 1 804 ? 3.907 15.693 -23.618 1.00 81.44 804 ARG A N 1
ATOM 6234 C CA . ARG A 1 804 ? 3.314 14.399 -23.234 1.00 81.44 804 ARG A CA 1
ATOM 6235 C C . ARG A 1 804 ? 3.953 13.169 -23.895 1.00 81.44 804 ARG A C 1
ATOM 6237 O O . ARG A 1 804 ? 3.302 12.128 -24.007 1.00 81.44 804 ARG A O 1
ATOM 6244 N N . ALA A 1 805 ? 5.217 13.269 -24.308 1.00 86.19 805 ALA A N 1
ATOM 6245 C CA . ALA A 1 805 ? 6.052 12.134 -24.690 1.00 86.19 805 ALA A CA 1
ATOM 6246 C C . ALA A 1 805 ? 7.200 11.946 -23.687 1.00 86.19 805 ALA A C 1
ATOM 6248 O O . ALA A 1 805 ? 7.732 12.921 -23.160 1.00 86.19 805 ALA A O 1
ATOM 6249 N N . GLY A 1 806 ? 7.575 10.693 -23.428 1.00 90.19 806 GLY A N 1
ATOM 6250 C CA . GLY A 1 806 ? 8.740 10.342 -22.614 1.00 90.19 806 GLY A CA 1
ATOM 6251 C C . GLY A 1 806 ? 9.951 10.033 -23.482 1.00 90.19 806 GLY A C 1
ATOM 6252 O O . GLY A 1 806 ? 9.833 9.287 -24.455 1.00 90.19 806 GLY A O 1
ATOM 6253 N N . TYR A 1 807 ? 11.106 10.598 -23.132 1.00 92.38 807 TYR A N 1
ATOM 6254 C CA . TYR A 1 807 ? 12.367 10.414 -23.852 1.00 92.38 807 TYR A CA 1
ATOM 6255 C C . TYR A 1 807 ? 13.420 9.784 -22.944 1.00 92.38 807 TYR A C 1
ATOM 6257 O O . TYR A 1 807 ? 13.782 10.364 -21.921 1.00 92.38 807 TYR A O 1
ATOM 6265 N N . TYR A 1 808 ? 13.928 8.620 -23.345 1.00 94.94 808 TYR A N 1
ATOM 6266 C CA . TYR A 1 808 ? 14.799 7.777 -22.533 1.00 94.94 808 TYR A CA 1
ATOM 6267 C C . TYR A 1 808 ? 16.110 7.495 -23.243 1.00 94.94 808 TYR A C 1
ATOM 6269 O O . TYR A 1 808 ? 16.123 7.009 -24.376 1.00 94.94 808 TYR A O 1
ATOM 6277 N N . TRP A 1 809 ? 17.222 7.751 -22.566 1.00 93.94 809 TRP A N 1
ATOM 6278 C CA . TRP A 1 809 ? 18.526 7.405 -23.109 1.00 93.94 809 TRP A CA 1
ATOM 6279 C C . TRP A 1 809 ? 18.716 5.897 -23.254 1.00 93.94 809 TRP A C 1
ATOM 6281 O O . TRP A 1 809 ? 18.379 5.130 -22.354 1.00 93.94 809 TRP A O 1
ATOM 6291 N N . THR A 1 810 ? 19.353 5.500 -24.358 1.00 90.62 810 THR A N 1
ATOM 6292 C CA . THR A 1 810 ? 19.996 4.191 -24.479 1.00 90.62 810 THR A CA 1
ATOM 6293 C C . THR A 1 810 ? 21.481 4.373 -24.765 1.00 90.62 810 THR A C 1
ATOM 6295 O O . THR A 1 810 ? 21.910 5.410 -25.280 1.00 90.62 810 THR A O 1
ATOM 6298 N N . ARG A 1 811 ? 22.275 3.351 -24.454 1.00 87.06 811 ARG A N 1
ATOM 6299 C CA . ARG A 1 811 ? 23.697 3.289 -24.802 1.00 87.06 811 ARG A CA 1
ATOM 6300 C C . ARG A 1 811 ? 23.948 2.712 -26.194 1.00 87.06 811 ARG A C 1
ATOM 6302 O O . ARG A 1 811 ? 25.104 2.604 -26.592 1.00 87.06 811 ARG A O 1
ATOM 6309 N N . THR A 1 812 ? 22.896 2.316 -26.913 1.00 81.88 812 THR A N 1
ATOM 6310 C CA . THR A 1 812 ? 23.025 1.735 -28.250 1.00 81.88 812 THR A CA 1
ATOM 6311 C C . THR A 1 812 ? 23.511 2.811 -29.220 1.00 81.88 812 THR A C 1
ATOM 6313 O O . THR A 1 812 ? 22.845 3.844 -29.358 1.00 81.88 812 THR A O 1
ATOM 6316 N N . PRO A 1 813 ? 24.657 2.603 -29.893 1.00 77.00 813 PRO A N 1
ATOM 6317 C CA . PRO A 1 813 ? 25.095 3.471 -30.976 1.00 77.00 813 PRO A CA 1
ATOM 6318 C C . PRO A 1 813 ? 23.998 3.652 -32.027 1.00 77.00 813 PRO A C 1
ATOM 6320 O O . PRO A 1 813 ? 23.159 2.780 -32.242 1.00 77.00 813 PRO A O 1
ATOM 6323 N N . ALA A 1 814 ? 23.976 4.828 -32.639 1.00 73.81 814 ALA A N 1
ATOM 6324 C CA . ALA A 1 814 ? 23.203 5.089 -33.837 1.00 73.81 814 ALA A CA 1
ATOM 6325 C C . ALA A 1 814 ? 24.139 5.587 -34.936 1.00 73.81 814 ALA A C 1
ATOM 6327 O O . ALA A 1 814 ? 25.217 6.132 -34.676 1.00 73.81 814 ALA A O 1
ATOM 6328 N N . LEU A 1 815 ? 23.672 5.497 -36.176 1.00 62.44 815 LEU A N 1
ATOM 6329 C CA . LEU A 1 815 ? 24.404 6.016 -37.323 1.00 62.44 815 LEU A CA 1
ATOM 6330 C C . LEU A 1 815 ? 23.797 7.316 -37.831 1.00 62.44 815 LEU A C 1
ATOM 6332 O O . LEU A 1 815 ? 22.571 7.457 -37.955 1.00 62.44 815 LEU A O 1
ATOM 6336 N N . GLY A 1 816 ? 24.695 8.252 -38.135 1.00 58.31 816 GLY A N 1
ATOM 6337 C CA . GLY A 1 816 ? 24.385 9.480 -38.853 1.00 58.31 816 GLY A CA 1
ATOM 6338 C C . GLY A 1 816 ? 24.160 9.248 -40.347 1.00 58.31 816 GLY A C 1
ATOM 6339 O O . GLY A 1 816 ? 24.219 8.126 -40.848 1.00 58.31 816 GLY A O 1
ATOM 6340 N N . ALA A 1 817 ? 23.897 10.327 -41.078 1.00 50.09 817 ALA A N 1
ATOM 6341 C CA . ALA A 1 817 ? 23.552 10.287 -42.499 1.00 50.09 817 ALA A CA 1
ATOM 6342 C C . ALA A 1 817 ? 24.761 10.025 -43.426 1.00 50.09 817 ALA A C 1
ATOM 6344 O O . ALA A 1 817 ? 24.575 9.806 -44.624 1.00 50.09 817 ALA A O 1
ATOM 6345 N N . SER A 1 818 ? 25.994 10.051 -42.904 1.00 53.50 818 SER A N 1
ATOM 6346 C CA . SER A 1 818 ? 27.228 9.793 -43.660 1.00 53.50 818 SER A CA 1
ATOM 6347 C C . SER A 1 818 ? 28.307 9.111 -42.807 1.00 53.50 818 SER A C 1
ATOM 6349 O O . SER A 1 818 ? 28.325 9.241 -41.586 1.00 53.50 818 SER A O 1
ATOM 6351 N N . GLY A 1 819 ? 29.279 8.447 -43.448 1.00 53.69 819 GLY A N 1
ATOM 6352 C CA . GLY A 1 819 ? 30.412 7.798 -42.761 1.00 53.69 819 GLY A CA 1
ATOM 6353 C C . GLY A 1 819 ? 31.312 8.746 -41.946 1.00 53.69 819 GLY A C 1
ATOM 6354 O O . GLY A 1 819 ? 32.091 8.300 -41.114 1.00 53.69 819 GLY A O 1
ATOM 6355 N N . THR A 1 820 ? 31.188 10.066 -42.125 1.00 57.84 820 THR A N 1
ATOM 6356 C CA . THR A 1 820 ? 31.862 11.079 -41.287 1.00 57.84 820 THR A CA 1
ATOM 6357 C C . THR A 1 820 ? 31.163 11.326 -39.946 1.00 57.84 820 THR A C 1
ATOM 6359 O O . THR A 1 820 ? 31.701 12.039 -39.104 1.00 57.84 820 THR A O 1
ATOM 6362 N N . GLU A 1 821 ? 29.961 10.781 -39.754 1.00 65.06 821 GLU A N 1
ATOM 6363 C CA . GLU A 1 821 ? 29.158 10.915 -38.536 1.00 65.06 821 GLU A CA 1
ATOM 6364 C C . GLU A 1 821 ? 29.210 9.665 -37.636 1.00 65.06 821 GLU A C 1
ATOM 6366 O O . GLU A 1 821 ? 28.502 9.592 -36.630 1.00 65.06 821 GLU A O 1
ATOM 6371 N N . GLU A 1 822 ? 30.072 8.699 -37.960 1.00 65.19 822 GLU A N 1
ATOM 6372 C CA . GLU A 1 822 ? 30.309 7.511 -37.139 1.00 65.19 822 GLU A CA 1
ATOM 6373 C C . GLU A 1 822 ? 30.883 7.896 -35.762 1.00 65.19 822 GLU A C 1
ATOM 6375 O O . GLU A 1 822 ? 31.867 8.644 -35.655 1.00 65.19 822 GLU A O 1
ATOM 6380 N N . GLY A 1 823 ? 30.227 7.409 -34.704 1.00 68.88 823 GLY A N 1
ATOM 6381 C CA . GLY A 1 823 ? 30.572 7.698 -33.311 1.00 68.88 823 GLY A CA 1
ATOM 6382 C C . GLY A 1 823 ? 29.892 8.928 -32.698 1.00 68.88 823 GLY A C 1
ATOM 6383 O O . GLY A 1 823 ? 30.202 9.271 -31.561 1.00 68.88 823 GLY A O 1
ATOM 6384 N N . TYR A 1 824 ? 28.981 9.598 -33.418 1.00 75.75 824 TYR A N 1
ATOM 6385 C CA . TYR A 1 824 ? 28.323 10.832 -32.951 1.00 75.75 824 TYR A CA 1
ATOM 6386 C C . TYR A 1 824 ? 26.853 10.685 -32.562 1.00 75.75 824 TYR A C 1
ATOM 6388 O O . TYR A 1 824 ? 26.235 11.678 -32.176 1.00 75.75 824 TYR A O 1
ATOM 6396 N N . TRP A 1 825 ? 26.266 9.499 -32.683 1.00 78.56 825 TRP A N 1
ATOM 6397 C CA . TRP A 1 825 ? 24.835 9.323 -32.474 1.00 78.56 825 TRP A CA 1
ATOM 6398 C C . TRP A 1 825 ? 24.551 8.158 -31.536 1.00 78.56 825 TRP A C 1
ATOM 6400 O O . TRP A 1 825 ? 25.256 7.152 -31.546 1.00 78.56 825 TRP A O 1
ATOM 6410 N N . LEU A 1 826 ? 23.499 8.315 -30.739 1.00 83.06 826 LEU A N 1
ATOM 6411 C CA . LEU A 1 826 ? 22.917 7.267 -29.908 1.00 83.06 826 LEU A CA 1
ATOM 6412 C C . LEU A 1 826 ? 21.450 7.087 -30.266 1.00 83.06 826 LEU A C 1
ATOM 6414 O O . LEU A 1 826 ? 20.777 8.035 -30.694 1.00 83.06 826 LEU A O 1
ATOM 6418 N N . GLN A 1 827 ? 20.954 5.876 -30.057 1.00 84.19 827 GLN A N 1
ATOM 6419 C CA . GLN A 1 827 ? 19.525 5.628 -30.036 1.00 84.19 827 GLN A CA 1
ATOM 6420 C C . GLN A 1 827 ? 18.939 6.097 -28.701 1.00 84.19 827 GLN A C 1
ATOM 6422 O O . GLN A 1 827 ? 19.587 6.054 -27.651 1.00 84.19 827 GLN A O 1
ATOM 6427 N N . PHE A 1 828 ? 17.696 6.550 -28.735 1.00 88.31 828 PHE A N 1
ATOM 6428 C CA . PHE A 1 828 ? 16.902 6.823 -27.542 1.00 88.31 828 PHE A CA 1
ATOM 6429 C C . PHE A 1 828 ? 15.524 6.199 -27.724 1.00 88.31 828 PHE A C 1
ATOM 6431 O O . PHE A 1 828 ? 15.054 6.069 -28.854 1.00 88.31 828 PHE A O 1
ATOM 6438 N N . MET A 1 829 ? 14.855 5.854 -26.631 1.00 89.62 829 MET A N 1
ATOM 6439 C CA . MET A 1 829 ? 13.478 5.377 -26.682 1.00 89.62 829 MET A CA 1
ATOM 6440 C C . MET A 1 829 ? 12.501 6.523 -26.463 1.00 89.62 829 MET A C 1
ATOM 6442 O O . MET A 1 829 ? 12.667 7.341 -25.557 1.00 89.62 829 MET A O 1
ATOM 6446 N N . LYS A 1 830 ? 11.481 6.588 -27.319 1.00 88.88 830 LYS A N 1
ATOM 6447 C CA . LYS A 1 830 ? 10.377 7.542 -27.245 1.00 88.88 830 LYS A CA 1
ATOM 6448 C C . LYS A 1 830 ? 9.080 6.807 -26.939 1.00 88.88 830 LYS A C 1
ATOM 6450 O O . LYS A 1 830 ? 8.684 5.921 -27.694 1.00 88.88 830 LYS A O 1
ATOM 6455 N N . PHE A 1 831 ? 8.401 7.255 -25.893 1.00 87.44 831 PHE A N 1
ATOM 6456 C CA . PHE A 1 831 ? 7.092 6.779 -25.462 1.00 87.44 831 PHE A CA 1
ATOM 6457 C C . PHE A 1 831 ? 6.070 7.866 -25.803 1.00 87.44 831 PHE A C 1
ATOM 6459 O O . PHE A 1 831 ? 6.078 8.929 -25.178 1.00 87.44 831 PHE A O 1
ATOM 6466 N N . ALA A 1 832 ? 5.238 7.653 -26.828 1.00 79.81 832 ALA A N 1
ATOM 6467 C CA . ALA A 1 832 ? 4.264 8.648 -27.277 1.00 79.81 832 ALA A CA 1
ATOM 6468 C C . ALA A 1 832 ? 2.963 8.007 -27.767 1.00 79.81 832 ALA A C 1
ATOM 6470 O O . ALA A 1 832 ? 2.953 7.182 -28.679 1.00 79.81 832 ALA A O 1
ATOM 6471 N N . GLY A 1 833 ? 1.843 8.442 -27.188 1.00 75.94 833 GLY A N 1
ATOM 6472 C CA . GLY A 1 833 ? 0.556 7.783 -27.409 1.00 75.94 833 GLY A CA 1
ATOM 6473 C C . GLY A 1 833 ? 0.616 6.308 -26.997 1.00 75.94 833 GLY A C 1
ATOM 6474 O O . GLY A 1 833 ? 1.193 6.001 -25.952 1.00 75.94 833 GLY A O 1
ATOM 6475 N N . ALA A 1 834 ? 0.076 5.437 -27.853 1.00 68.94 834 ALA A N 1
ATOM 6476 C CA . ALA A 1 834 ? 0.179 3.977 -27.758 1.00 68.94 834 ALA A CA 1
ATOM 6477 C C . ALA A 1 834 ? 1.552 3.424 -28.187 1.00 68.94 834 ALA A C 1
ATOM 6479 O O . ALA A 1 834 ? 1.859 2.260 -27.946 1.00 68.94 834 ALA A O 1
ATOM 6480 N N . ASN A 1 835 ? 2.363 4.237 -28.873 1.00 67.12 835 ASN A N 1
ATOM 6481 C CA . ASN A 1 835 ? 3.518 3.767 -29.624 1.00 67.12 835 ASN A CA 1
ATOM 6482 C C . ASN A 1 835 ? 4.824 3.962 -28.848 1.00 67.12 835 ASN A C 1
ATOM 6484 O O . ASN A 1 835 ? 5.120 5.051 -28.339 1.00 67.12 835 ASN A O 1
ATOM 6488 N N . LEU A 1 836 ? 5.655 2.922 -28.862 1.00 74.69 836 LEU A N 1
ATOM 6489 C CA . LEU A 1 836 ? 7.068 2.999 -28.516 1.00 74.69 836 LEU A CA 1
ATOM 6490 C C . LEU A 1 836 ? 7.877 3.017 -29.806 1.00 74.69 836 LEU A C 1
ATOM 6492 O O . LEU A 1 836 ? 7.613 2.259 -30.738 1.00 74.69 836 LEU A O 1
ATOM 6496 N N . SER A 1 837 ? 8.861 3.906 -29.877 1.00 74.81 837 SER A N 1
ATOM 6497 C CA . SER A 1 837 ? 9.728 4.006 -31.050 1.00 74.81 837 SER A CA 1
ATOM 6498 C C . SER A 1 837 ? 11.147 4.368 -30.648 1.00 74.81 837 SER A C 1
ATOM 6500 O O . SER A 1 837 ? 11.361 5.197 -29.762 1.00 74.81 837 SER A O 1
ATOM 6502 N N . ALA A 1 838 ? 12.121 3.767 -31.324 1.00 74.44 838 ALA A N 1
ATOM 6503 C CA . ALA A 1 838 ? 13.507 4.188 -31.218 1.00 74.44 838 ALA A CA 1
ATOM 6504 C C . ALA A 1 838 ? 13.733 5.430 -32.094 1.00 74.44 838 ALA A C 1
ATOM 6506 O O . ALA A 1 838 ? 13.449 5.434 -33.294 1.00 74.44 838 ALA A O 1
ATOM 6507 N N . GLY A 1 839 ? 14.249 6.494 -31.490 1.00 76.88 839 GLY A N 1
ATOM 6508 C CA . GLY A 1 839 ? 14.745 7.678 -32.175 1.00 76.88 839 GLY A CA 1
ATOM 6509 C C . GLY A 1 839 ? 16.270 7.692 -32.236 1.00 76.88 839 GLY A C 1
ATOM 6510 O O . GLY A 1 839 ? 16.948 6.870 -31.623 1.00 76.88 839 GLY A O 1
ATOM 6511 N N . ARG A 1 840 ? 16.828 8.655 -32.973 1.00 81.38 840 ARG A N 1
ATOM 6512 C CA . ARG A 1 840 ? 18.278 8.885 -33.044 1.00 81.38 840 ARG A CA 1
ATOM 6513 C C . ARG A 1 840 ? 18.594 10.290 -32.581 1.00 81.38 840 ARG A C 1
ATOM 6515 O O . ARG A 1 840 ? 17.955 11.245 -33.023 1.00 81.38 840 ARG A O 1
ATOM 6522 N N . TYR A 1 841 ? 19.600 10.420 -31.729 1.00 81.12 841 TYR A N 1
ATOM 6523 C CA . TYR A 1 841 ? 20.048 11.709 -31.233 1.00 81.12 841 TYR A CA 1
ATOM 6524 C C . TYR A 1 841 ? 21.538 11.905 -31.477 1.00 81.12 841 TYR A C 1
ATOM 6526 O O . TYR A 1 841 ? 22.351 11.031 -31.180 1.00 81.12 841 TYR A O 1
ATOM 6534 N N . ARG A 1 842 ? 21.897 13.079 -32.005 1.00 80.00 842 ARG A N 1
ATOM 6535 C CA . ARG A 1 842 ? 23.292 13.464 -32.219 1.00 80.00 842 ARG A CA 1
ATOM 6536 C C . ARG A 1 842 ? 23.876 14.020 -30.934 1.00 80.00 842 ARG A C 1
ATOM 6538 O O . ARG A 1 842 ? 23.448 15.077 -30.472 1.00 80.00 842 ARG A O 1
ATOM 6545 N N . ILE A 1 843 ? 24.918 13.387 -30.423 1.00 78.88 843 ILE A N 1
ATOM 6546 C CA . ILE A 1 843 ? 25.729 13.899 -29.323 1.00 78.88 843 ILE A CA 1
ATOM 6547 C C . ILE A 1 843 ? 26.528 15.097 -29.867 1.00 78.88 843 ILE A C 1
ATOM 6549 O O . ILE A 1 843 ? 27.622 14.957 -30.413 1.00 78.88 843 ILE A O 1
ATOM 6553 N N . LYS A 1 844 ? 25.941 16.300 -29.835 1.00 66.38 844 LYS A N 1
ATOM 6554 C CA . LYS A 1 844 ? 26.644 17.534 -30.208 1.00 66.38 844 LYS A CA 1
ATOM 6555 C C . LYS A 1 844 ? 27.607 17.916 -29.087 1.00 66.38 844 LYS A C 1
ATOM 6557 O O . LYS A 1 844 ? 27.180 18.074 -27.947 1.00 66.38 844 LYS A O 1
ATOM 6562 N N . ASN A 1 845 ? 28.864 18.191 -29.429 1.00 55.94 845 ASN A N 1
ATOM 6563 C CA . ASN A 1 845 ? 29.734 18.954 -28.541 1.00 55.94 845 ASN A CA 1
ATOM 6564 C C . ASN A 1 845 ? 29.405 20.447 -28.673 1.00 55.94 845 ASN A C 1
ATOM 6566 O O . ASN A 1 845 ? 29.947 21.149 -29.526 1.00 55.94 845 ASN A O 1
ATOM 6570 N N . SER A 1 846 ? 28.478 20.938 -27.857 1.00 52.28 846 SER A N 1
ATOM 6571 C CA . SER A 1 846 ? 28.432 22.361 -27.536 1.00 52.28 846 SER A CA 1
ATOM 6572 C C . SER A 1 846 ? 28.656 22.503 -26.045 1.00 52.28 846 SER A C 1
ATOM 6574 O O . SER A 1 846 ? 27.769 22.189 -25.253 1.00 52.28 846 SER A O 1
ATOM 6576 N N . SER A 1 847 ? 29.825 23.022 -25.677 1.00 55.06 847 SER A N 1
ATOM 6577 C CA . SER A 1 847 ? 30.268 23.259 -24.297 1.00 55.06 847 SER A CA 1
ATOM 6578 C C . SER A 1 847 ? 29.296 24.109 -23.463 1.00 55.06 847 SER A C 1
ATOM 6580 O O . SER A 1 847 ? 29.443 24.181 -22.251 1.00 55.06 847 SER A O 1
ATOM 6582 N N . ASN A 1 848 ? 28.299 24.738 -24.096 1.00 55.38 848 ASN A N 1
ATOM 6583 C CA . ASN A 1 848 ? 27.366 25.662 -23.457 1.00 55.38 848 ASN A CA 1
ATOM 6584 C C . ASN A 1 848 ? 25.962 25.078 -23.194 1.00 55.38 848 ASN A C 1
ATOM 6586 O O . ASN A 1 848 ? 25.187 25.728 -22.500 1.00 55.38 848 ASN A O 1
ATOM 6590 N N . ALA A 1 849 ? 25.606 23.903 -23.735 1.00 65.81 849 ALA A N 1
ATOM 6591 C CA . ALA A 1 849 ? 24.279 23.301 -23.523 1.00 65.81 849 ALA A CA 1
ATOM 6592 C C . ALA A 1 849 ? 24.230 21.800 -23.903 1.00 65.81 849 ALA A C 1
ATOM 6594 O O . ALA A 1 849 ? 23.834 21.476 -25.028 1.00 65.81 849 ALA A O 1
ATOM 6595 N N . PRO A 1 850 ? 24.628 20.877 -23.006 1.00 75.94 850 PRO A N 1
ATOM 6596 C CA . PRO A 1 850 ? 24.529 19.441 -23.261 1.00 75.94 850 PRO A CA 1
ATOM 6597 C C . PRO A 1 850 ? 23.070 18.987 -23.403 1.00 75.94 850 PRO A C 1
ATOM 6599 O O . PRO A 1 850 ? 22.145 19.615 -22.882 1.00 75.94 850 PRO A O 1
ATOM 6602 N N . ALA A 1 851 ? 22.868 17.888 -24.129 1.00 84.00 851 ALA A N 1
ATOM 6603 C CA . ALA A 1 851 ? 21.556 17.281 -24.292 1.00 84.00 851 ALA A CA 1
ATOM 6604 C C . ALA A 1 851 ? 21.192 16.430 -23.072 1.00 84.00 851 ALA A C 1
ATOM 6606 O O . ALA A 1 851 ? 22.033 15.688 -22.570 1.00 84.00 851 ALA A O 1
ATOM 6607 N N . GLY A 1 852 ? 19.943 16.516 -22.625 1.00 90.00 852 GLY A N 1
ATOM 6608 C CA . GLY A 1 852 ? 19.434 15.790 -21.468 1.00 90.00 852 GLY A CA 1
ATOM 6609 C C . GLY A 1 852 ? 18.183 14.992 -21.808 1.00 90.00 852 GLY A C 1
ATOM 6610 O O . GLY A 1 852 ? 17.266 15.526 -22.424 1.00 90.00 852 GLY A O 1
ATOM 6611 N N . MET A 1 853 ? 18.121 13.733 -21.390 1.00 93.06 853 MET A N 1
ATOM 6612 C CA . MET A 1 853 ? 16.904 12.909 -21.431 1.00 93.06 853 MET A CA 1
ATOM 6613 C C . MET A 1 853 ? 16.778 12.137 -20.117 1.00 93.06 853 MET A C 1
ATOM 6615 O O . MET A 1 853 ? 17.740 12.077 -19.342 1.00 93.06 853 MET A O 1
ATOM 6619 N N . SER A 1 854 ? 15.602 11.564 -19.864 1.00 95.31 854 SER A N 1
ATOM 6620 C CA . SER A 1 854 ? 15.386 10.698 -18.708 1.00 95.31 854 SER A CA 1
ATOM 6621 C C . SER A 1 854 ? 16.243 9.438 -18.823 1.00 95.31 854 SER A C 1
ATOM 6623 O O . SER A 1 854 ? 16.566 8.968 -19.919 1.00 95.31 854 SER A O 1
ATOM 6625 N N . LEU A 1 855 ? 16.613 8.880 -17.675 1.00 94.50 855 LEU A N 1
ATOM 6626 C CA . LEU A 1 855 ? 17.380 7.645 -17.596 1.00 94.50 855 LEU A CA 1
ATOM 6627 C C . LEU A 1 855 ? 16.656 6.648 -16.693 1.00 94.50 855 LEU A C 1
ATOM 6629 O O . LEU A 1 855 ? 16.310 6.976 -15.559 1.00 94.50 855 LEU A O 1
ATOM 6633 N N . ARG A 1 856 ? 16.449 5.434 -17.203 1.00 95.19 856 ARG A N 1
ATOM 6634 C CA . ARG A 1 856 ? 15.928 4.288 -16.457 1.00 95.19 856 ARG A CA 1
ATOM 6635 C C . ARG A 1 856 ? 17.012 3.218 -16.443 1.00 95.19 856 ARG A C 1
ATOM 6637 O O . ARG A 1 856 ? 17.258 2.591 -17.468 1.00 95.19 856 ARG A O 1
ATOM 6644 N N . CYS A 1 857 ? 17.739 3.104 -15.337 1.00 95.81 857 CYS A N 1
ATOM 6645 C CA . CYS A 1 857 ? 18.928 2.258 -15.288 1.00 95.81 857 CYS A CA 1
ATOM 6646 C C . CYS A 1 857 ? 18.555 0.774 -15.230 1.00 95.81 857 CYS A C 1
ATOM 6648 O O . CYS A 1 857 ? 17.543 0.404 -14.633 1.00 95.81 857 CYS A O 1
ATOM 6650 N N . VAL A 1 858 ? 19.425 -0.056 -15.800 1.00 93.81 858 VAL A N 1
ATOM 6651 C CA . VAL A 1 858 ? 19.349 -1.522 -15.749 1.00 93.81 858 VAL A CA 1
ATOM 6652 C C . VAL A 1 858 ? 20.551 -2.092 -15.032 1.00 93.81 858 VAL A C 1
ATOM 6654 O O . VAL A 1 858 ? 21.625 -1.486 -15.021 1.00 93.81 858 VAL A O 1
ATOM 6657 N N . TYR A 1 859 ? 20.390 -3.273 -14.462 1.00 92.31 859 TYR A N 1
ATOM 6658 C CA . TYR A 1 859 ? 21.472 -3.998 -13.839 1.00 92.31 859 TYR A CA 1
ATOM 6659 C C . TYR A 1 859 ? 22.557 -4.351 -14.871 1.00 92.31 859 TYR A C 1
ATOM 6661 O O . TYR A 1 859 ? 22.292 -4.775 -16.005 1.00 92.31 859 TYR A O 1
ATOM 6669 N N . LYS A 1 860 ? 23.817 -4.141 -14.485 1.00 87.81 860 LYS A N 1
ATOM 6670 C CA . LYS A 1 860 ? 24.996 -4.372 -15.319 1.00 87.81 860 LYS A CA 1
ATOM 6671 C C . LYS A 1 860 ? 25.317 -5.866 -15.333 1.00 87.81 860 LYS A C 1
ATOM 6673 O O . LYS A 1 860 ? 26.130 -6.354 -14.554 1.00 87.81 860 LYS A O 1
ATOM 6678 N N . SER A 1 861 ? 24.680 -6.583 -16.258 1.00 74.25 861 SER A N 1
ATOM 6679 C CA . SER A 1 861 ? 25.020 -7.975 -16.564 1.00 74.25 861 SER A CA 1
ATOM 6680 C C . SER A 1 861 ? 26.521 -8.143 -16.847 1.00 74.25 861 SER A C 1
ATOM 6682 O O . SER A 1 861 ? 27.156 -7.275 -17.455 1.00 74.25 861 SER A O 1
ATOM 6684 N N . ARG A 1 862 ? 27.076 -9.287 -16.427 1.00 69.81 862 ARG A N 1
ATOM 6685 C CA . ARG A 1 862 ? 28.446 -9.707 -16.765 1.00 69.81 862 ARG A CA 1
ATOM 6686 C C . ARG A 1 862 ? 28.556 -10.155 -18.227 1.00 69.81 862 ARG A C 1
ATOM 6688 O O . ARG A 1 862 ? 29.637 -10.087 -18.808 1.00 69.81 862 ARG A O 1
ATOM 6695 N N . ALA A 1 863 ? 27.438 -10.543 -18.848 1.00 61.16 863 ALA A N 1
ATOM 6696 C CA . ALA A 1 863 ? 27.380 -10.807 -20.277 1.00 61.16 863 ALA A CA 1
ATOM 6697 C C . ALA A 1 863 ? 27.543 -9.488 -21.044 1.00 61.16 863 ALA A C 1
ATOM 6699 O O . ALA A 1 863 ? 26.713 -8.577 -20.958 1.00 61.16 863 ALA A O 1
ATOM 6700 N N . ARG A 1 864 ? 28.637 -9.374 -21.799 1.00 59.34 864 ARG A N 1
ATOM 6701 C CA . ARG A 1 864 ? 28.881 -8.218 -22.660 1.00 59.34 864 ARG A CA 1
ATOM 6702 C C . ARG A 1 864 ? 28.047 -8.354 -23.925 1.00 59.34 864 ARG A C 1
ATOM 6704 O O . ARG A 1 864 ? 28.401 -9.094 -24.835 1.00 59.34 864 ARG A O 1
ATOM 6711 N N . GLU A 1 865 ? 26.956 -7.606 -23.974 1.00 62.75 865 GLU A N 1
ATOM 6712 C CA . GLU A 1 865 ? 26.214 -7.365 -25.204 1.00 62.75 865 GLU A CA 1
ATOM 6713 C C . GLU A 1 865 ? 27.113 -6.583 -26.179 1.00 62.75 865 GLU A C 1
ATOM 6715 O O . GLU A 1 865 ? 27.478 -5.431 -25.921 1.00 62.75 865 GLU A O 1
ATOM 6720 N N . GLN A 1 866 ? 27.540 -7.243 -27.261 1.00 60.19 866 GLN A N 1
ATOM 6721 C CA . GLN A 1 866 ? 28.328 -6.621 -28.322 1.00 60.19 866 GLN A CA 1
ATOM 6722 C C . GLN A 1 866 ? 27.382 -6.033 -29.363 1.00 60.19 866 GLN A C 1
ATOM 6724 O O . GLN A 1 866 ? 26.399 -6.658 -29.761 1.00 60.19 866 GLN A O 1
ATOM 6729 N N . THR A 1 867 ? 27.675 -4.811 -29.798 1.00 63.19 867 THR A N 1
ATOM 6730 C CA . THR A 1 867 ? 26.965 -4.182 -30.912 1.00 63.19 867 THR A CA 1
ATOM 6731 C C . THR A 1 867 ? 27.635 -4.594 -32.215 1.00 63.19 867 THR A C 1
ATOM 6733 O O . THR A 1 867 ? 28.819 -4.325 -32.416 1.00 63.19 867 THR A O 1
ATOM 6736 N N . TYR A 1 868 ? 26.866 -5.209 -33.104 1.00 68.56 868 TYR A N 1
ATOM 6737 C CA . TYR A 1 868 ? 27.285 -5.588 -34.447 1.00 68.56 868 TYR A CA 1
ATOM 6738 C C . TYR A 1 868 ? 26.680 -4.643 -35.478 1.00 68.56 868 TYR A C 1
ATOM 6740 O O . TYR A 1 868 ? 25.601 -4.082 -35.272 1.00 68.56 868 TYR A O 1
ATOM 6748 N N . LYS A 1 869 ? 27.374 -4.478 -36.608 1.00 71.94 869 LYS A N 1
ATOM 6749 C CA . LYS A 1 869 ? 26.989 -3.558 -37.684 1.00 71.94 869 LYS A CA 1
ATOM 6750 C C . LYS A 1 869 ? 26.897 -4.302 -39.010 1.00 71.94 869 LYS A C 1
ATOM 6752 O O . LYS A 1 869 ? 27.887 -4.834 -39.503 1.00 71.94 869 LYS A O 1
ATOM 6757 N N . VAL A 1 870 ? 25.724 -4.258 -39.635 1.00 75.06 870 VAL A N 1
ATOM 6758 C CA . VAL A 1 870 ? 25.516 -4.734 -41.010 1.00 75.06 870 VAL A CA 1
ATOM 6759 C C . VAL A 1 870 ? 25.315 -3.530 -41.907 1.00 75.06 870 VAL A C 1
ATOM 6761 O O . VAL A 1 870 ? 24.345 -2.801 -41.730 1.00 75.06 870 VAL A O 1
ATOM 6764 N N . GLU A 1 871 ? 26.204 -3.334 -42.882 1.00 77.00 871 GLU A N 1
ATOM 6765 C CA . GLU A 1 871 ? 26.134 -2.228 -43.844 1.00 77.00 871 GLU A CA 1
ATOM 6766 C C . GLU A 1 871 ? 26.137 -2.737 -45.291 1.00 77.00 871 GLU A C 1
ATOM 6768 O O . GLU A 1 871 ? 27.062 -3.437 -45.722 1.00 77.00 871 GLU A O 1
ATOM 6773 N N . PHE A 1 872 ? 25.125 -2.317 -46.049 1.00 77.25 872 PHE A N 1
ATOM 6774 C CA . PHE A 1 872 ? 25.050 -2.436 -47.506 1.00 77.25 872 PHE A CA 1
ATOM 6775 C C . PHE A 1 872 ? 24.230 -1.277 -48.086 1.00 77.25 872 PHE A C 1
ATOM 6777 O O . PHE A 1 872 ? 23.622 -0.498 -47.365 1.00 77.25 872 PHE A O 1
ATOM 6784 N N . TYR A 1 873 ? 24.216 -1.127 -49.401 1.00 79.12 873 TYR A N 1
ATOM 6785 C CA . TYR A 1 873 ? 23.610 -0.013 -50.114 1.00 79.12 873 TYR A CA 1
ATOM 6786 C C . TYR A 1 873 ? 22.467 -0.522 -50.978 1.00 79.12 873 TYR A C 1
ATOM 6788 O O . TYR A 1 873 ? 22.592 -1.529 -51.676 1.00 79.12 873 TYR A O 1
ATOM 6796 N N . VAL A 1 874 ? 21.349 0.192 -50.943 1.00 80.31 874 VAL A N 1
ATOM 6797 C CA . VAL A 1 874 ? 20.117 -0.161 -51.645 1.00 80.31 874 VAL A CA 1
ATOM 6798 C C . VAL A 1 874 ? 19.672 1.006 -52.510 1.00 80.31 874 VAL A C 1
ATOM 6800 O O . VAL A 1 874 ? 19.763 2.167 -52.111 1.00 80.31 874 VAL A O 1
ATOM 6803 N N . GLN A 1 875 ? 19.175 0.702 -53.702 1.00 79.19 875 GLN A N 1
ATOM 6804 C CA . GLN A 1 875 ? 18.653 1.681 -54.643 1.00 79.19 875 GLN A CA 1
ATOM 6805 C C . GLN A 1 875 ? 17.244 1.268 -55.096 1.00 79.19 875 GLN A C 1
ATOM 6807 O O . GLN A 1 875 ? 17.064 0.208 -55.698 1.00 79.19 875 GLN A O 1
ATOM 6812 N N . GLY A 1 876 ? 16.254 2.134 -54.839 1.00 72.44 876 GLY A N 1
ATOM 6813 C CA . GLY A 1 876 ? 14.882 1.985 -55.345 1.00 72.44 876 GLY A CA 1
ATOM 6814 C C . GLY A 1 876 ? 13.862 1.287 -54.429 1.00 72.44 876 GLY A C 1
ATOM 6815 O O . GLY A 1 876 ? 12.809 0.902 -54.921 1.00 72.44 876 GLY A O 1
ATOM 6816 N N . TYR A 1 877 ? 14.124 1.132 -53.127 1.00 70.94 877 TYR A N 1
ATOM 6817 C CA . TYR A 1 877 ? 13.168 0.535 -52.175 1.00 70.94 877 TYR A CA 1
ATOM 6818 C C . TYR A 1 877 ? 12.937 1.406 -50.956 1.00 70.94 877 TYR A C 1
ATOM 6820 O O . TYR A 1 877 ? 13.788 2.217 -50.595 1.00 70.94 877 TYR A O 1
ATOM 6828 N N . THR A 1 878 ? 11.785 1.192 -50.323 1.00 67.81 878 THR A N 1
ATOM 6829 C CA . THR A 1 878 ? 11.366 1.935 -49.133 1.00 67.81 878 THR A CA 1
ATOM 6830 C C . THR A 1 878 ? 11.736 1.235 -47.835 1.00 67.81 878 THR A C 1
ATOM 6832 O O . THR A 1 878 ? 11.997 1.947 -46.881 1.00 67.81 878 THR A O 1
ATOM 6835 N N . HIS A 1 879 ? 11.797 -0.103 -47.781 1.00 81.00 879 HIS A N 1
ATOM 6836 C CA . HIS A 1 879 ? 12.024 -0.870 -46.550 1.00 81.00 879 HIS A CA 1
ATOM 6837 C C . HIS A 1 879 ? 12.936 -2.081 -46.788 1.00 81.00 879 HIS A C 1
ATOM 6839 O O . HIS A 1 879 ? 12.974 -2.638 -47.889 1.00 81.00 879 HIS A O 1
ATOM 6845 N N . VAL A 1 880 ? 13.674 -2.486 -45.753 1.00 84.44 880 VAL A N 1
ATOM 6846 C CA . VAL A 1 880 ? 14.577 -3.646 -45.781 1.00 84.44 880 VAL A CA 1
ATOM 6847 C C . VAL A 1 880 ? 14.437 -4.459 -44.506 1.00 84.44 880 VAL A C 1
ATOM 6849 O O . VAL A 1 880 ? 14.662 -3.950 -43.407 1.00 84.44 880 VAL A O 1
ATOM 6852 N N . PHE A 1 881 ? 14.119 -5.734 -44.659 1.00 83.06 881 PHE A N 1
ATOM 6853 C CA . PHE A 1 881 ? 14.001 -6.709 -43.588 1.00 83.06 881 PHE A CA 1
ATOM 6854 C C . PHE A 1 881 ? 15.181 -7.682 -43.631 1.00 83.06 881 PHE A C 1
ATOM 6856 O O . PHE A 1 881 ? 15.546 -8.172 -44.699 1.00 83.06 881 PHE A O 1
ATOM 6863 N N . LEU A 1 882 ? 15.794 -7.939 -42.482 1.00 85.06 882 LEU A N 1
ATOM 6864 C CA . LEU A 1 882 ? 16.945 -8.812 -42.310 1.00 85.06 882 LEU A CA 1
ATOM 6865 C C . LEU A 1 882 ? 16.611 -9.958 -41.373 1.00 85.06 882 LEU A C 1
ATOM 6867 O O . LEU A 1 882 ? 15.922 -9.789 -40.371 1.00 85.06 882 LEU A O 1
ATOM 6871 N N . TYR A 1 883 ? 17.196 -11.106 -41.664 1.00 85.62 883 TYR A N 1
ATOM 6872 C CA . TYR A 1 883 ? 17.208 -12.264 -40.783 1.00 85.62 883 TYR A CA 1
ATOM 6873 C C . TYR A 1 883 ? 18.475 -13.069 -41.024 1.00 85.62 883 TYR A C 1
ATOM 6875 O O . TYR A 1 883 ? 19.148 -12.927 -42.054 1.00 85.62 883 TYR A O 1
ATOM 6883 N N . TYR A 1 884 ? 18.787 -13.928 -40.066 1.00 83.06 884 TYR A N 1
ATOM 6884 C CA . TYR A 1 884 ? 19.827 -14.929 -40.215 1.00 83.06 884 TYR A CA 1
ATOM 6885 C C . TYR A 1 884 ? 19.205 -16.324 -40.258 1.00 83.06 884 TYR A C 1
ATOM 6887 O O . TYR A 1 884 ? 18.105 -16.557 -39.751 1.00 83.06 884 TYR A O 1
ATOM 6895 N N . LEU A 1 885 ? 19.915 -17.242 -40.906 1.00 75.31 885 LEU A N 1
ATOM 6896 C CA . LEU A 1 885 ? 19.584 -18.661 -40.904 1.00 75.31 885 LEU A CA 1
ATOM 6897 C C . LEU A 1 885 ? 20.555 -19.371 -39.942 1.00 75.31 885 LEU A C 1
ATOM 6899 O O . LEU A 1 885 ? 21.763 -19.330 -40.201 1.00 75.31 885 LEU A O 1
ATOM 6903 N N . PRO A 1 886 ? 20.074 -19.990 -38.847 1.00 72.31 886 PRO A N 1
ATOM 6904 C CA . PRO A 1 886 ? 20.914 -20.736 -37.915 1.00 72.31 886 PRO A CA 1
ATOM 6905 C C . PRO A 1 886 ? 21.668 -21.880 -38.603 1.00 72.31 886 PRO A C 1
ATOM 6907 O O . PRO A 1 886 ? 21.216 -22.435 -39.608 1.00 72.31 886 PRO A O 1
ATOM 6910 N N . GLU A 1 887 ? 22.813 -22.273 -38.047 1.00 67.12 887 GLU A N 1
ATOM 6911 C CA . GLU A 1 887 ? 23.604 -23.387 -38.573 1.00 67.12 887 GLU A CA 1
ATOM 6912 C C . GLU A 1 887 ? 22.799 -24.702 -38.494 1.00 67.12 887 GLU A C 1
ATOM 6914 O O . GLU A 1 887 ? 22.386 -25.129 -37.419 1.00 67.12 887 GLU A O 1
ATOM 6919 N N . GLY A 1 888 ? 22.527 -25.323 -39.649 1.00 66.62 888 GLY A N 1
ATOM 6920 C CA . GLY A 1 888 ? 21.658 -26.505 -39.771 1.00 66.62 888 GLY A CA 1
ATOM 6921 C C . GLY A 1 888 ? 20.204 -26.212 -40.172 1.00 66.62 888 GLY A C 1
ATOM 6922 O O . GLY A 1 888 ? 19.493 -27.142 -40.559 1.00 66.62 888 GLY A O 1
ATOM 6923 N N . GLY A 1 889 ? 19.778 -24.945 -40.162 1.00 67.44 889 GLY A N 1
ATOM 6924 C CA . GLY A 1 889 ? 18.496 -24.513 -40.724 1.00 67.44 889 GLY A CA 1
ATOM 6925 C C . GLY A 1 889 ? 18.479 -24.655 -42.248 1.00 67.44 889 GLY A C 1
ATOM 6926 O O . GLY A 1 889 ? 19.487 -24.419 -42.917 1.00 67.44 889 GLY A O 1
ATOM 6927 N N . SER A 1 890 ? 17.345 -25.074 -42.813 1.00 64.44 890 SER A N 1
ATOM 6928 C CA . SER A 1 890 ? 17.211 -25.347 -44.260 1.00 64.44 890 SER A CA 1
ATOM 6929 C C . SER A 1 890 ? 15.960 -24.730 -44.887 1.00 64.44 890 SER A C 1
ATOM 6931 O O . SER A 1 890 ? 15.831 -24.730 -46.113 1.00 64.44 890 SER A O 1
ATOM 6933 N N . THR A 1 891 ? 15.023 -24.249 -44.068 1.00 69.00 891 THR A N 1
ATOM 6934 C CA . THR A 1 891 ? 13.684 -23.831 -44.496 1.00 69.00 891 THR A CA 1
ATOM 6935 C C . THR A 1 891 ? 13.368 -22.398 -44.068 1.00 69.00 891 THR A C 1
ATOM 6937 O O . THR A 1 891 ? 14.093 -21.791 -43.284 1.00 69.00 891 THR A O 1
ATOM 6940 N N . VAL A 1 892 ? 12.285 -21.837 -44.614 1.00 67.06 892 VAL A N 1
ATOM 6941 C CA . VAL A 1 892 ? 11.804 -20.489 -44.262 1.00 67.06 892 VAL A CA 1
ATOM 6942 C C . VAL A 1 892 ? 11.307 -20.412 -42.814 1.00 67.06 892 VAL A C 1
ATOM 6944 O O . VAL A 1 892 ? 11.376 -19.344 -42.214 1.00 67.06 892 VAL A O 1
ATOM 6947 N N . ASP A 1 893 ? 10.895 -21.539 -42.232 1.00 75.38 893 ASP A N 1
ATOM 6948 C CA . ASP A 1 893 ? 10.451 -21.621 -40.836 1.00 75.38 893 ASP A CA 1
ATOM 6949 C C . ASP A 1 893 ? 11.620 -21.523 -39.835 1.00 75.38 893 ASP A C 1
ATOM 6951 O O . ASP A 1 893 ? 11.407 -21.218 -38.665 1.00 75.38 893 ASP A O 1
ATOM 6955 N N . ASP A 1 894 ? 12.862 -21.725 -40.296 1.00 73.50 894 ASP A N 1
ATOM 6956 C CA . ASP A 1 894 ? 14.076 -21.646 -39.471 1.00 73.50 894 ASP A CA 1
ATOM 6957 C C . ASP A 1 894 ? 14.669 -20.222 -39.411 1.00 73.50 894 ASP A C 1
ATOM 6959 O O . ASP A 1 894 ? 15.719 -20.006 -38.804 1.00 73.50 894 ASP A O 1
ATOM 6963 N N . LEU A 1 895 ? 14.060 -19.245 -40.092 1.00 76.81 895 LEU A N 1
ATOM 6964 C CA . LEU A 1 895 ? 14.604 -17.891 -40.210 1.00 76.81 895 LEU A CA 1
ATOM 6965 C C . LEU A 1 895 ? 14.341 -17.078 -38.945 1.00 76.81 895 LEU A C 1
ATOM 6967 O O . LEU A 1 895 ? 13.201 -16.945 -38.502 1.00 76.81 895 LEU A O 1
ATOM 6971 N N . VAL A 1 896 ? 15.393 -16.453 -38.413 1.00 80.56 896 VAL A N 1
ATOM 6972 C CA . VAL A 1 896 ? 15.295 -15.615 -37.215 1.00 80.56 896 VAL A CA 1
ATOM 6973 C C . VAL A 1 896 ? 15.454 -14.138 -37.600 1.00 80.56 896 VAL A C 1
ATOM 6975 O O . VAL A 1 896 ? 16.532 -13.744 -38.063 1.00 80.56 896 VAL A O 1
ATOM 6978 N N . PRO A 1 897 ? 14.408 -13.305 -37.436 1.00 79.38 897 PRO A N 1
ATOM 6979 C CA . PRO A 1 897 ? 14.441 -11.893 -37.802 1.00 79.38 897 PRO A CA 1
ATOM 6980 C C . PRO A 1 897 ? 15.422 -11.089 -36.952 1.00 79.38 897 PRO A C 1
ATOM 6982 O O . PRO A 1 897 ? 15.490 -11.247 -35.737 1.00 79.38 897 PRO A O 1
ATOM 6985 N N . LEU A 1 898 ? 16.166 -10.197 -37.609 1.00 75.56 898 LEU A N 1
ATOM 6986 C CA . LEU A 1 898 ? 17.082 -9.242 -36.978 1.00 75.56 898 LEU A CA 1
ATOM 6987 C C . LEU A 1 898 ? 16.485 -7.836 -36.857 1.00 75.56 898 LEU A C 1
ATOM 6989 O O . LEU A 1 898 ? 16.992 -7.011 -36.103 1.00 75.56 898 LEU A O 1
ATOM 6993 N N . ASN A 1 899 ? 15.421 -7.540 -37.597 1.00 71.50 899 ASN A N 1
ATOM 6994 C CA . ASN A 1 899 ? 14.625 -6.325 -37.455 1.00 71.50 899 ASN A CA 1
ATOM 6995 C C . ASN A 1 899 ? 13.136 -6.666 -37.663 1.00 71.50 899 ASN A C 1
ATOM 6997 O O . ASN A 1 899 ? 12.844 -7.749 -38.158 1.00 71.50 899 ASN A O 1
ATOM 7001 N N . PRO A 1 900 ? 12.182 -5.816 -37.243 1.00 66.38 900 PRO A N 1
ATOM 7002 C CA . PRO A 1 900 ? 10.753 -6.113 -37.362 1.00 66.38 900 PRO A CA 1
ATOM 7003 C C . PRO A 1 900 ? 10.254 -5.982 -38.805 1.00 66.38 900 PRO A C 1
ATOM 7005 O O . PRO A 1 900 ? 10.741 -5.146 -39.562 1.00 66.38 900 PRO A O 1
ATOM 7008 N N . TRP A 1 901 ? 9.261 -6.790 -39.186 1.00 69.00 901 TRP A N 1
ATOM 7009 C CA . TRP A 1 901 ? 8.628 -6.750 -40.511 1.00 69.00 901 TRP A CA 1
ATOM 7010 C C . TRP A 1 901 ? 7.711 -5.518 -40.617 1.00 69.00 901 TRP A C 1
ATOM 7012 O O . TRP A 1 901 ? 7.035 -5.217 -39.634 1.00 69.00 901 TRP A O 1
ATOM 7022 N N . PRO A 1 902 ? 7.645 -4.795 -41.758 1.00 69.19 902 PRO A N 1
ATOM 7023 C CA . PRO A 1 902 ? 8.236 -5.078 -43.077 1.00 69.19 902 PRO A CA 1
ATOM 7024 C C . PRO A 1 902 ? 9.701 -4.637 -43.258 1.00 69.19 902 PRO A C 1
ATOM 7026 O O . PRO A 1 902 ? 10.214 -4.636 -44.377 1.00 69.19 902 PRO A O 1
ATOM 7029 N N . GLY A 1 903 ? 10.391 -4.272 -42.180 1.00 72.44 903 GLY A N 1
ATOM 7030 C CA . GLY A 1 903 ? 11.800 -3.892 -42.183 1.00 72.44 903 GLY A CA 1
ATOM 7031 C C . GLY A 1 903 ? 12.039 -2.421 -41.851 1.00 72.44 903 GLY A C 1
ATOM 7032 O O . GLY A 1 903 ? 11.119 -1.648 -41.604 1.00 72.44 903 GLY A O 1
ATOM 7033 N N . THR A 1 904 ? 13.304 -2.010 -41.864 1.00 73.69 904 THR A N 1
ATOM 7034 C CA . THR A 1 904 ? 13.711 -0.622 -41.608 1.00 73.69 904 THR A CA 1
ATOM 7035 C C . THR A 1 904 ? 13.425 0.248 -42.829 1.00 73.69 904 THR A C 1
ATOM 7037 O O . THR A 1 904 ? 13.886 -0.071 -43.927 1.00 73.69 904 THR A O 1
ATOM 7040 N N . MET A 1 905 ? 12.725 1.371 -42.637 1.00 74.12 905 MET A N 1
ATOM 7041 C CA . MET A 1 905 ? 12.478 2.352 -43.697 1.00 74.12 905 MET A CA 1
ATOM 7042 C C . MET A 1 905 ? 13.783 3.032 -44.159 1.00 74.12 905 MET A C 1
ATOM 7044 O O . MET A 1 905 ? 14.561 3.534 -43.349 1.00 74.12 905 MET A O 1
ATOM 7048 N N . LEU A 1 906 ? 13.998 3.094 -45.473 1.00 70.81 906 LEU A N 1
ATOM 7049 C CA . LEU A 1 906 ? 15.099 3.774 -46.161 1.00 70.81 906 LEU A CA 1
ATOM 7050 C C . LEU A 1 906 ? 14.685 5.100 -46.819 1.00 70.81 906 LEU A C 1
ATOM 7052 O O . LEU A 1 906 ? 15.501 6.015 -46.936 1.00 70.81 906 LEU A O 1
ATOM 7056 N N . THR A 1 907 ? 13.441 5.212 -47.292 1.00 65.38 907 THR A N 1
ATOM 7057 C CA . THR A 1 907 ? 12.898 6.430 -47.916 1.00 65.38 907 THR A CA 1
ATOM 7058 C C . THR A 1 907 ? 11.378 6.463 -47.800 1.00 65.38 907 THR A C 1
ATOM 7060 O O . THR A 1 907 ? 10.733 5.420 -47.822 1.00 65.38 907 THR A O 1
ATOM 7063 N N . ILE A 1 908 ? 10.830 7.677 -47.722 1.00 54.00 908 ILE A N 1
ATOM 7064 C CA . ILE A 1 908 ? 9.392 7.957 -47.592 1.00 54.00 908 ILE A CA 1
ATOM 7065 C C . ILE A 1 908 ? 8.641 7.636 -48.895 1.00 54.00 908 ILE A C 1
ATOM 7067 O O . ILE A 1 908 ? 7.449 7.388 -48.873 1.00 54.00 908 ILE A O 1
ATOM 7071 N N . LYS A 1 909 ? 9.319 7.642 -50.053 1.00 63.44 909 LYS A N 1
ATOM 7072 C CA . LYS A 1 909 ? 8.694 7.356 -51.356 1.00 63.44 909 LYS A CA 1
ATOM 7073 C C . LYS A 1 909 ? 9.536 6.423 -52.205 1.00 63.44 909 LYS A C 1
ATOM 7075 O O . LYS A 1 909 ? 10.767 6.500 -52.173 1.00 63.44 909 LYS A O 1
ATOM 7080 N N . ASN A 1 910 ? 8.855 5.603 -53.006 1.00 66.00 910 ASN A N 1
ATOM 7081 C CA . ASN A 1 910 ? 9.444 4.696 -53.986 1.00 66.00 910 ASN A CA 1
ATOM 7082 C C . ASN A 1 910 ? 10.332 5.448 -55.006 1.00 66.00 910 ASN A C 1
ATOM 7084 O O . ASN A 1 910 ? 9.869 5.940 -56.041 1.00 66.00 910 ASN A O 1
ATOM 7088 N N . ASP A 1 911 ? 11.638 5.503 -54.721 1.00 64.12 911 ASP A N 1
ATOM 7089 C CA . ASP A 1 911 ? 12.649 6.133 -55.582 1.00 64.12 911 ASP A CA 1
ATOM 7090 C C . ASP A 1 911 ? 12.959 5.277 -56.829 1.00 64.12 911 ASP A C 1
ATOM 7092 O O . ASP A 1 911 ? 13.600 5.765 -57.755 1.00 64.12 911 ASP A O 1
ATOM 7096 N N . ALA A 1 912 ? 12.467 4.028 -56.947 1.00 61.06 912 ALA A N 1
ATOM 7097 C CA . ALA A 1 912 ? 12.649 3.250 -58.186 1.00 61.06 912 ALA A CA 1
ATOM 7098 C C . ALA A 1 912 ? 11.953 3.900 -59.391 1.00 61.06 912 ALA A C 1
ATOM 7100 O O . ALA A 1 912 ? 12.339 3.683 -60.543 1.00 61.06 912 ALA A O 1
ATOM 7101 N N . SER A 1 913 ? 10.932 4.723 -59.139 1.00 59.41 913 SER A N 1
ATOM 7102 C CA . SER A 1 913 ? 10.234 5.501 -60.164 1.00 59.41 913 SER A CA 1
ATOM 7103 C C . SER A 1 913 ? 11.023 6.734 -60.644 1.00 59.41 913 SER A C 1
ATOM 7105 O O . SER A 1 913 ? 10.705 7.269 -61.711 1.00 59.41 913 SER A O 1
ATOM 7107 N N . SER A 1 914 ? 12.103 7.128 -59.958 1.00 64.50 914 SER A N 1
ATOM 7108 C CA . SER A 1 914 ? 12.991 8.225 -60.363 1.00 64.50 914 SER A CA 1
ATOM 7109 C C . SER A 1 914 ? 13.772 7.894 -61.642 1.00 64.50 914 SER A C 1
ATOM 7111 O O . SER A 1 914 ? 13.974 6.732 -62.008 1.00 64.50 914 SER A O 1
ATOM 7113 N N . THR A 1 915 ? 14.188 8.925 -62.380 1.00 63.16 915 THR A N 1
ATOM 7114 C CA . THR A 1 915 ? 15.118 8.792 -63.518 1.00 63.16 915 THR A CA 1
ATOM 7115 C C . THR A 1 915 ? 16.572 8.644 -63.065 1.00 63.16 915 THR A C 1
ATOM 7117 O O . THR A 1 915 ? 17.413 8.218 -63.851 1.00 63.16 915 THR A O 1
ATOM 7120 N N . THR A 1 916 ? 16.865 8.975 -61.805 1.00 65.31 916 THR A N 1
ATOM 7121 C CA . THR A 1 916 ? 18.188 8.882 -61.171 1.00 65.31 916 THR A CA 1
ATOM 7122 C C . THR A 1 916 ? 18.011 8.425 -59.720 1.00 65.31 916 THR A C 1
ATOM 7124 O O . THR A 1 916 ? 18.055 9.261 -58.814 1.00 65.31 916 THR A O 1
ATOM 7127 N N . PRO A 1 917 ? 17.748 7.128 -59.481 1.00 67.38 917 PRO A N 1
ATOM 7128 C CA . PRO A 1 917 ? 17.538 6.646 -58.127 1.00 67.38 917 PRO A CA 1
ATOM 7129 C C . PRO A 1 917 ? 18.831 6.780 -57.317 1.00 67.38 917 PRO A C 1
ATOM 7131 O O . PRO A 1 917 ? 19.931 6.607 -57.849 1.00 67.38 917 PRO A O 1
ATOM 7134 N N . THR A 1 918 ? 18.720 7.117 -56.038 1.00 70.38 918 THR A N 1
ATOM 7135 C CA . THR A 1 918 ? 19.890 7.367 -55.183 1.00 70.38 918 THR A CA 1
ATOM 7136 C C . THR A 1 918 ? 20.284 6.122 -54.395 1.00 70.38 918 THR A C 1
ATOM 7138 O O . THR A 1 918 ? 19.425 5.400 -53.895 1.00 70.38 918 THR A O 1
ATOM 7141 N N . TRP A 1 919 ? 21.590 5.868 -54.269 1.00 73.56 919 TRP A N 1
ATOM 7142 C CA . TRP A 1 919 ? 22.091 4.857 -53.339 1.00 73.56 919 TRP A CA 1
ATOM 7143 C C . TRP A 1 919 ? 21.808 5.306 -51.909 1.00 73.56 919 TRP A C 1
ATOM 7145 O O . TRP A 1 919 ? 22.206 6.402 -51.504 1.00 73.56 919 TRP A O 1
ATOM 7155 N N . LYS A 1 920 ? 21.120 4.456 -51.153 1.00 72.44 920 LYS A N 1
ATOM 7156 C CA . LYS A 1 920 ? 20.846 4.647 -49.733 1.00 72.44 920 LYS A CA 1
ATOM 7157 C C . LYS A 1 920 ? 21.618 3.598 -48.945 1.00 72.44 920 LYS A C 1
ATOM 7159 O O . LYS A 1 920 ? 21.464 2.416 -49.246 1.00 72.44 920 LYS A O 1
ATOM 7164 N N . PRO A 1 921 ? 22.441 3.985 -47.960 1.00 71.19 921 PRO A N 1
ATOM 7165 C CA . PRO A 1 921 ? 22.999 3.006 -47.047 1.00 71.19 921 PRO A CA 1
ATOM 7166 C C . PRO A 1 921 ? 21.856 2.421 -46.211 1.00 71.19 921 PRO A C 1
ATOM 7168 O O . PRO A 1 921 ? 21.109 3.151 -45.560 1.00 71.19 921 PRO A O 1
ATOM 7171 N N . PHE A 1 922 ? 21.713 1.105 -46.245 1.00 74.31 922 PHE A N 1
ATOM 7172 C CA . PHE A 1 922 ? 21.047 0.357 -45.199 1.00 74.31 922 PHE A CA 1
ATOM 7173 C C . PHE A 1 922 ? 22.097 0.000 -44.159 1.00 74.31 922 PHE A C 1
ATOM 7175 O O . PHE A 1 922 ? 23.111 -0.632 -44.469 1.00 74.31 922 PHE A O 1
ATOM 7182 N N . ILE A 1 923 ? 21.840 0.408 -42.921 1.00 70.25 923 ILE A N 1
ATOM 7183 C CA . ILE A 1 923 ? 22.690 0.027 -41.810 1.00 70.25 923 ILE A CA 1
ATOM 7184 C C . ILE A 1 923 ? 21.816 -0.445 -40.660 1.00 70.25 923 ILE A C 1
ATOM 7186 O O . ILE A 1 923 ? 20.961 0.307 -40.184 1.00 70.25 923 ILE A O 1
ATOM 7190 N N . LEU A 1 924 ? 22.018 -1.698 -40.260 1.00 70.81 924 LEU A N 1
ATOM 7191 C CA . LEU A 1 924 ? 21.398 -2.285 -39.082 1.00 70.81 924 LEU A CA 1
ATOM 7192 C C . LEU A 1 924 ? 22.473 -2.475 -38.024 1.00 70.81 924 LEU A C 1
ATOM 7194 O O . LEU A 1 924 ? 23.428 -3.228 -38.218 1.00 70.81 924 LEU A O 1
ATOM 7198 N N . GLU A 1 925 ? 22.288 -1.782 -36.911 1.00 68.25 925 GLU A N 1
ATOM 7199 C CA . GLU A 1 925 ? 23.012 -2.044 -35.680 1.00 68.25 925 GLU A CA 1
ATOM 7200 C C . GLU A 1 925 ? 22.117 -2.923 -34.819 1.00 68.25 925 GLU A C 1
ATOM 7202 O O . GLU A 1 925 ? 20.972 -2.560 -34.540 1.00 68.25 925 GLU A O 1
ATOM 7207 N N . TYR A 1 926 ? 22.620 -4.093 -34.450 1.00 63.81 926 TYR A N 1
ATOM 7208 C CA . TYR A 1 926 ? 21.917 -5.017 -33.571 1.00 63.81 926 TYR A CA 1
ATOM 7209 C C . TYR A 1 926 ? 22.865 -5.469 -32.471 1.00 63.81 926 TYR A C 1
ATOM 7211 O O . TYR A 1 926 ? 24.079 -5.555 -32.663 1.00 63.81 926 TYR A O 1
ATOM 7219 N N . THR A 1 927 ? 22.300 -5.739 -31.304 1.00 59.97 927 THR A N 1
ATOM 7220 C CA . THR A 1 927 ? 23.055 -6.240 -30.164 1.00 59.97 927 THR A CA 1
ATOM 7221 C C . THR A 1 927 ? 22.835 -7.740 -30.049 1.00 59.97 927 THR A C 1
ATOM 7223 O O . THR A 1 927 ? 21.706 -8.209 -30.183 1.00 59.97 927 THR A O 1
ATOM 7226 N N . GLY A 1 928 ? 23.902 -8.506 -29.841 1.00 62.84 928 GLY A N 1
ATOM 7227 C CA . GLY A 1 928 ? 23.811 -9.959 -29.727 1.00 62.84 928 GLY A CA 1
ATOM 7228 C C . GLY A 1 928 ? 25.025 -10.571 -29.039 1.00 62.84 928 GLY A C 1
ATOM 7229 O O . GLY A 1 928 ? 25.941 -9.863 -28.619 1.00 62.84 928 GLY A O 1
ATOM 7230 N N . GLN A 1 929 ? 25.031 -11.900 -28.931 1.00 59.88 929 GLN A N 1
ATOM 7231 C CA . GLN A 1 929 ? 26.167 -12.651 -28.381 1.00 59.88 929 GLN A CA 1
ATOM 7232 C C . GLN A 1 929 ? 27.218 -13.043 -29.433 1.00 59.88 929 GLN A C 1
ATOM 7234 O O . GLN A 1 929 ? 28.324 -13.431 -29.064 1.00 59.88 929 GLN A O 1
ATOM 7239 N N . GLN A 1 930 ? 26.884 -12.952 -30.724 1.00 62.62 930 GLN A N 1
ATOM 7240 C CA . GLN A 1 930 ? 27.772 -13.303 -31.831 1.00 62.62 930 GLN A CA 1
ATOM 7241 C C . GLN A 1 930 ? 27.553 -12.387 -33.043 1.00 62.62 930 GLN A C 1
ATOM 7243 O O . GLN A 1 930 ? 26.417 -12.028 -33.356 1.00 62.62 930 GLN A O 1
ATOM 7248 N N . GLU A 1 931 ? 28.646 -12.055 -33.738 1.00 70.06 931 GLU A N 1
ATOM 7249 C CA . GLU A 1 931 ? 28.615 -11.375 -35.033 1.00 70.06 931 GLU A CA 1
ATOM 7250 C C . GLU A 1 931 ? 28.133 -12.350 -36.108 1.00 70.06 931 GLU A C 1
ATOM 7252 O O . GLU A 1 931 ? 28.757 -13.389 -36.336 1.00 70.06 931 GLU A O 1
ATOM 7257 N N . TYR A 1 932 ? 27.035 -12.024 -36.786 1.00 73.75 932 TYR A N 1
ATOM 7258 C CA . TYR A 1 932 ? 26.653 -12.717 -38.011 1.00 73.75 932 TYR A CA 1
ATOM 7259 C C . TYR A 1 932 ? 27.490 -12.194 -39.179 1.00 73.75 932 TYR A C 1
ATOM 7261 O O . TYR A 1 932 ? 27.378 -11.028 -39.571 1.00 73.75 932 TYR A O 1
ATOM 7269 N N . GLU A 1 933 ? 28.286 -13.081 -39.772 1.00 72.19 933 GLU A N 1
ATOM 7270 C CA . GLU A 1 933 ? 28.965 -12.818 -41.038 1.00 72.19 933 GLU A CA 1
ATOM 7271 C C . GLU A 1 933 ? 27.925 -12.493 -42.119 1.00 72.19 933 GLU A C 1
ATOM 7273 O O . GLU A 1 933 ? 26.852 -13.101 -42.159 1.00 72.19 933 GLU A O 1
ATOM 7278 N N . LEU A 1 934 ? 28.242 -11.586 -43.054 1.00 70.94 934 LEU A N 1
ATOM 7279 C CA . LEU A 1 934 ? 27.313 -11.204 -44.135 1.00 70.94 934 LEU A CA 1
ATOM 7280 C C . LEU A 1 934 ? 26.741 -12.436 -44.866 1.00 70.94 934 LEU A C 1
ATOM 7282 O O . LEU A 1 934 ? 25.556 -12.464 -45.173 1.00 70.94 934 LEU A O 1
ATOM 7286 N N . SER A 1 935 ? 27.542 -13.489 -45.056 1.00 70.94 935 SER A N 1
ATOM 7287 C CA . SER A 1 935 ? 27.132 -14.751 -45.698 1.00 70.94 935 SER A CA 1
ATOM 7288 C C . SER A 1 935 ? 25.998 -15.503 -44.980 1.00 70.94 935 SER A C 1
ATOM 7290 O O . SER A 1 935 ? 25.246 -16.255 -45.615 1.00 70.94 935 SER A O 1
ATOM 7292 N N . GLN A 1 936 ? 25.844 -15.302 -43.671 1.00 76.44 936 GLN A N 1
ATOM 7293 C CA . GLN A 1 936 ? 24.798 -15.911 -42.842 1.00 76.44 936 GLN A CA 1
ATOM 7294 C C . GLN A 1 936 ? 23.484 -15.123 -42.893 1.00 76.44 936 GLN A C 1
ATOM 7296 O O . GLN A 1 936 ? 22.435 -15.633 -42.495 1.00 76.44 936 GLN A O 1
ATOM 7301 N N . LEU A 1 937 ? 23.531 -13.899 -43.421 1.00 82.81 937 LEU A N 1
ATOM 7302 C CA . LEU A 1 937 ? 22.400 -12.990 -43.470 1.00 82.81 937 LEU A CA 1
ATOM 7303 C C . LEU A 1 937 ? 21.637 -13.089 -44.785 1.00 82.81 937 LEU A C 1
ATOM 7305 O O . LEU A 1 937 ? 22.182 -13.359 -45.866 1.00 82.81 937 LEU A O 1
ATOM 7309 N N . ARG A 1 938 ? 20.340 -12.832 -44.682 1.00 82.94 938 ARG A N 1
ATOM 7310 C CA . ARG A 1 938 ? 19.434 -12.702 -45.813 1.00 82.94 938 ARG A CA 1
ATOM 7311 C C . ARG A 1 938 ? 18.659 -11.405 -45.694 1.00 82.94 938 ARG A C 1
ATOM 7313 O O . ARG A 1 938 ? 18.233 -11.036 -44.603 1.00 82.94 938 ARG A O 1
ATOM 7320 N N . ALA A 1 939 ? 18.459 -10.746 -46.827 1.00 85.31 939 ALA A N 1
ATOM 7321 C CA . ALA A 1 939 ? 17.666 -9.534 -46.927 1.00 85.31 939 ALA A CA 1
ATOM 7322 C C . ALA A 1 939 ? 16.408 -9.759 -47.766 1.00 85.31 939 ALA A C 1
ATOM 7324 O O . ALA A 1 939 ? 16.440 -10.403 -48.820 1.00 85.31 939 ALA A O 1
ATOM 7325 N N . VAL A 1 940 ? 15.312 -9.173 -47.304 1.00 85.25 940 VAL A N 1
ATOM 7326 C CA . VAL A 1 940 ? 14.074 -8.989 -48.049 1.00 85.25 940 VAL A CA 1
ATOM 7327 C C . VAL A 1 940 ? 13.857 -7.496 -48.222 1.00 85.25 940 VAL A C 1
ATOM 7329 O O . VAL A 1 940 ? 13.987 -6.716 -47.282 1.00 85.25 940 VAL A O 1
ATOM 7332 N N . PHE A 1 941 ? 13.550 -7.087 -49.443 1.00 85.12 941 PHE A N 1
ATOM 7333 C CA . PHE A 1 941 ? 13.381 -5.685 -49.798 1.00 85.12 941 PHE A CA 1
ATOM 7334 C C . PHE A 1 941 ? 11.918 -5.427 -50.116 1.00 85.12 941 PHE A C 1
ATOM 7336 O O . PHE A 1 941 ? 11.347 -6.145 -50.936 1.00 85.12 941 PHE A O 1
ATOM 7343 N N . ALA A 1 942 ? 11.326 -4.412 -49.493 1.00 82.75 942 ALA A N 1
ATOM 7344 C CA . ALA A 1 942 ? 9.911 -4.104 -49.639 1.00 82.75 942 ALA A CA 1
ATOM 7345 C C . ALA A 1 942 ? 9.664 -2.664 -50.118 1.00 82.75 942 ALA A C 1
ATOM 7347 O O . ALA A 1 942 ? 10.367 -1.703 -49.763 1.00 82.75 942 ALA A O 1
ATOM 7348 N N . ILE A 1 943 ? 8.637 -2.523 -50.950 1.00 79.62 943 ILE A N 1
ATOM 7349 C CA . ILE A 1 943 ? 7.997 -1.253 -51.287 1.00 79.62 943 ILE A CA 1
ATOM 7350 C C . ILE A 1 943 ? 6.713 -1.202 -50.480 1.00 79.62 943 ILE A C 1
ATOM 7352 O O . ILE A 1 943 ? 5.855 -2.065 -50.634 1.00 79.62 943 ILE A O 1
ATOM 7356 N N . VAL A 1 944 ? 6.645 -0.232 -49.582 1.00 76.19 944 VAL A N 1
ATOM 7357 C CA . VAL A 1 944 ? 5.537 -0.028 -48.664 1.00 76.19 944 VAL A CA 1
ATOM 7358 C C . VAL A 1 944 ? 5.004 1.371 -48.924 1.00 76.19 944 VAL A C 1
ATOM 7360 O O . VAL A 1 944 ? 5.792 2.322 -48.959 1.00 76.19 944 VAL A O 1
ATOM 7363 N N . ASP A 1 945 ? 3.701 1.468 -49.149 1.00 71.12 945 ASP A N 1
ATOM 7364 C CA . ASP A 1 945 ? 3.003 2.727 -49.378 1.00 71.12 945 ASP A CA 1
ATOM 7365 C C . ASP A 1 945 ? 2.846 3.541 -48.085 1.00 71.12 945 ASP A C 1
ATOM 7367 O O . ASP A 1 945 ? 3.073 3.053 -46.975 1.00 71.12 945 ASP A O 1
ATOM 7371 N N . ASP A 1 946 ? 2.426 4.803 -48.233 1.00 66.31 946 ASP A N 1
ATOM 7372 C CA . ASP A 1 946 ? 2.190 5.737 -47.120 1.00 66.31 946 ASP A CA 1
ATOM 7373 C C . ASP A 1 946 ? 1.151 5.204 -46.099 1.00 66.31 946 ASP A C 1
ATOM 7375 O O . ASP A 1 946 ? 1.118 5.668 -44.959 1.00 66.31 946 ASP A O 1
ATOM 7379 N N . ASP A 1 947 ? 0.311 4.233 -46.483 1.00 66.44 947 ASP A N 1
ATOM 7380 C CA . ASP A 1 947 ? -0.689 3.576 -45.627 1.00 66.44 947 ASP A CA 1
ATOM 7381 C C . ASP A 1 947 ? -0.193 2.282 -44.947 1.00 66.44 947 ASP A C 1
ATOM 7383 O O . ASP A 1 947 ? -0.945 1.642 -44.210 1.00 66.44 947 ASP A O 1
ATOM 7387 N N . GLY A 1 948 ? 1.070 1.898 -45.169 1.00 64.56 948 GLY A N 1
ATOM 7388 C CA . GLY A 1 948 ? 1.679 0.692 -44.605 1.00 64.56 948 GLY A CA 1
ATOM 7389 C C . GLY A 1 948 ? 1.431 -0.592 -45.406 1.00 64.56 948 GLY A C 1
ATOM 7390 O O . GLY A 1 948 ? 1.921 -1.653 -45.008 1.00 64.56 948 GLY A O 1
ATOM 7391 N N . SER A 1 949 ? 0.703 -0.531 -46.526 1.00 75.56 949 SER A N 1
ATOM 7392 C CA . SER A 1 949 ? 0.492 -1.687 -47.400 1.00 75.56 949 SER A CA 1
ATOM 7393 C C . SER A 1 949 ? 1.734 -1.994 -48.246 1.00 75.56 949 SER A C 1
ATOM 7395 O O . SER A 1 949 ? 2.472 -1.102 -48.656 1.00 75.56 949 SER A O 1
ATOM 7397 N N . ILE A 1 950 ? 2.005 -3.281 -48.478 1.00 79.12 950 ILE A N 1
ATOM 7398 C CA . ILE A 1 950 ? 3.174 -3.728 -49.245 1.00 79.12 950 ILE A CA 1
ATOM 7399 C C . ILE A 1 950 ? 2.792 -3.847 -50.727 1.00 79.12 950 ILE A C 1
ATOM 7401 O O . ILE A 1 950 ? 2.053 -4.761 -51.094 1.00 79.12 950 ILE A O 1
ATOM 7405 N N . GLU A 1 951 ? 3.328 -2.972 -51.580 1.00 79.81 951 GLU A N 1
ATOM 7406 C CA . GLU A 1 951 ? 3.148 -3.044 -53.040 1.00 79.81 951 GLU A CA 1
ATOM 7407 C C . GLU A 1 951 ? 3.971 -4.181 -53.660 1.00 79.81 951 GLU A C 1
ATOM 7409 O O . GLU A 1 951 ? 3.516 -4.890 -54.560 1.00 79.81 951 GLU A O 1
ATOM 7414 N N . GLU A 1 952 ? 5.218 -4.343 -53.209 1.00 81.50 952 GLU A N 1
ATOM 7415 C CA . GLU A 1 952 ? 6.177 -5.261 -53.821 1.00 81.50 952 GLU A CA 1
ATOM 7416 C C . GLU A 1 952 ? 7.198 -5.757 -52.801 1.00 81.50 952 GLU A C 1
ATOM 7418 O O . GLU A 1 952 ? 7.706 -4.988 -51.986 1.00 81.50 952 GLU A O 1
ATOM 7423 N N . VAL A 1 953 ? 7.541 -7.042 -52.891 1.00 81.12 953 VAL A N 1
ATOM 7424 C CA . VAL A 1 953 ? 8.588 -7.681 -52.088 1.00 81.12 953 VAL A CA 1
ATOM 7425 C C . VAL A 1 953 ? 9.574 -8.368 -53.016 1.00 81.12 953 VAL A C 1
ATOM 7427 O O . VAL A 1 953 ? 9.178 -9.041 -53.970 1.00 81.12 953 VAL A O 1
ATOM 7430 N N . TYR A 1 954 ? 10.861 -8.248 -52.709 1.00 79.06 954 TYR A N 1
ATOM 7431 C CA . TYR A 1 954 ? 11.897 -9.052 -53.326 1.00 79.06 954 TYR A CA 1
ATOM 7432 C C . TYR A 1 954 ? 12.688 -9.861 -52.295 1.00 79.06 954 TYR A C 1
ATOM 7434 O O . TYR A 1 954 ? 13.169 -9.295 -51.310 1.00 79.06 954 TYR A O 1
ATOM 7442 N N . PRO A 1 955 ? 12.904 -11.155 -52.562 1.00 74.06 955 PRO A N 1
ATOM 7443 C CA . PRO A 1 955 ? 12.401 -11.898 -53.713 1.00 74.06 955 PRO A CA 1
ATOM 7444 C C . PRO A 1 955 ? 10.889 -12.144 -53.595 1.00 74.06 955 PRO A C 1
ATOM 7446 O O . PRO A 1 955 ? 10.364 -12.292 -52.496 1.00 74.06 955 PRO A O 1
ATOM 7449 N N . SER A 1 956 ? 10.165 -12.155 -54.720 1.00 73.44 956 SER A N 1
ATOM 7450 C CA . SER A 1 956 ? 8.698 -12.309 -54.718 1.00 73.44 956 SER A CA 1
ATOM 7451 C C . SER A 1 956 ? 8.239 -13.670 -54.176 1.00 73.44 956 SER A C 1
ATOM 7453 O O . SER A 1 956 ? 7.075 -13.850 -53.844 1.00 73.44 956 SER A O 1
ATOM 7455 N N . ASP A 1 957 ? 9.159 -14.632 -54.092 1.00 71.44 957 ASP A N 1
ATOM 7456 C CA . ASP A 1 957 ? 8.997 -15.972 -53.531 1.00 71.44 957 ASP A CA 1
ATOM 7457 C C . ASP A 1 957 ? 9.703 -16.132 -52.168 1.00 71.44 957 ASP A C 1
ATOM 7459 O O . ASP A 1 957 ? 10.088 -17.245 -51.793 1.00 71.44 957 ASP A O 1
ATOM 7463 N N . TYR A 1 958 ? 9.876 -15.040 -51.408 1.00 76.06 958 TYR A N 1
ATOM 7464 C CA . TYR A 1 958 ? 10.548 -15.064 -50.101 1.00 76.06 958 TYR A CA 1
ATOM 7465 C C . TYR A 1 958 ? 9.974 -16.119 -49.140 1.00 76.06 958 TYR A C 1
ATOM 7467 O O . TYR A 1 958 ? 10.746 -16.723 -48.402 1.00 76.06 958 TYR A O 1
ATOM 7475 N N . SER A 1 959 ? 8.668 -16.412 -49.214 1.00 71.06 959 SER A N 1
ATOM 7476 C CA . SER A 1 959 ? 7.991 -17.452 -48.421 1.00 71.06 959 SER A CA 1
ATOM 7477 C C . SER A 1 959 ? 8.511 -18.872 -48.667 1.00 71.06 959 SER A C 1
ATOM 7479 O O . SER A 1 959 ? 8.242 -19.770 -47.880 1.00 71.06 959 SER A O 1
ATOM 7481 N N . THR A 1 960 ? 9.269 -19.084 -49.746 1.00 70.06 960 THR A N 1
ATOM 7482 C CA . THR A 1 960 ? 9.898 -20.374 -50.077 1.00 70.06 960 THR A CA 1
ATOM 7483 C C . THR A 1 960 ? 11.422 -20.318 -50.100 1.00 70.06 960 THR A C 1
ATOM 7485 O O . THR A 1 960 ? 12.069 -21.329 -49.841 1.00 70.06 960 THR A O 1
ATOM 7488 N N . LYS A 1 961 ? 12.012 -19.156 -50.408 1.00 66.69 961 LYS A N 1
ATOM 7489 C CA . LYS A 1 961 ? 13.467 -19.005 -50.571 1.00 66.69 961 LYS A CA 1
ATOM 7490 C C . LYS A 1 961 ? 14.177 -18.341 -49.408 1.00 66.69 961 LYS A C 1
ATOM 7492 O O . LYS A 1 961 ? 15.404 -18.372 -49.376 1.00 66.69 961 LYS A O 1
ATOM 7497 N N . GLY A 1 962 ? 13.444 -17.700 -48.503 1.00 69.94 962 GLY A N 1
ATOM 7498 C CA . GLY A 1 962 ? 14.073 -16.996 -47.403 1.00 69.94 962 GLY A CA 1
ATOM 7499 C C . GLY A 1 962 ? 15.060 -15.939 -47.894 1.00 69.94 962 GLY A C 1
ATOM 7500 O O . GLY A 1 962 ? 16.090 -15.744 -47.264 1.00 69.94 962 GLY A O 1
ATOM 7501 N N . GLY A 1 963 ? 14.731 -15.149 -48.923 1.00 79.94 963 GLY A N 1
ATOM 7502 C CA . GLY A 1 963 ? 15.409 -13.866 -49.203 1.00 79.94 963 GLY A CA 1
ATOM 7503 C C . GLY A 1 963 ? 16.711 -13.927 -49.999 1.00 79.94 963 GLY A C 1
ATOM 7504 O O . GLY A 1 963 ? 17.088 -14.957 -50.555 1.00 79.94 963 GLY A O 1
ATOM 7505 N N . VAL A 1 964 ? 17.390 -12.780 -50.088 1.00 81.38 964 VAL A N 1
ATOM 7506 C CA . VAL A 1 964 ? 18.635 -12.584 -50.851 1.00 81.38 964 VAL A CA 1
ATOM 7507 C C . VAL A 1 964 ? 19.847 -12.731 -49.941 1.00 81.38 964 VAL A C 1
ATOM 7509 O O . VAL A 1 964 ? 19.907 -12.083 -48.904 1.00 81.38 964 VAL A O 1
ATOM 7512 N N . TYR A 1 965 ? 20.834 -13.532 -50.344 1.00 78.25 965 TYR A N 1
ATOM 7513 C CA . TYR A 1 965 ? 22.114 -13.662 -49.640 1.00 78.25 965 TYR A CA 1
ATOM 7514 C C . TYR A 1 965 ? 22.889 -12.344 -49.641 1.00 78.25 965 TYR A C 1
ATOM 7516 O O . TYR A 1 965 ? 23.021 -11.702 -50.684 1.00 78.25 965 TYR A O 1
ATOM 7524 N N . LEU A 1 966 ? 23.439 -11.983 -48.484 1.00 77.81 966 LEU A N 1
ATOM 7525 C CA . LEU A 1 966 ? 24.434 -10.924 -48.383 1.00 77.81 966 LEU A CA 1
ATOM 7526 C C . LEU A 1 966 ? 25.837 -11.541 -48.415 1.00 77.81 966 LEU A C 1
ATOM 7528 O O . LEU A 1 966 ? 26.047 -12.655 -47.946 1.00 77.81 966 LEU A O 1
ATOM 7532 N N . ASP A 1 967 ? 26.815 -10.841 -48.982 1.00 74.50 967 ASP A N 1
ATOM 7533 C CA . ASP A 1 967 ? 28.223 -11.215 -48.848 1.00 74.50 967 ASP A CA 1
ATOM 7534 C C . ASP A 1 967 ? 29.134 -9.986 -48.991 1.00 74.50 967 ASP A C 1
ATOM 7536 O O . ASP A 1 967 ? 28.709 -8.899 -49.388 1.00 74.50 967 ASP A O 1
ATOM 7540 N N . VAL A 1 968 ? 30.416 -10.155 -48.660 1.00 65.75 968 VAL A N 1
ATOM 7541 C CA . VAL A 1 968 ? 31.426 -9.083 -48.699 1.00 65.75 968 VAL A CA 1
ATOM 7542 C C . VAL A 1 968 ? 31.691 -8.504 -50.099 1.00 65.75 968 VAL A C 1
ATOM 7544 O O . VAL A 1 968 ? 32.229 -7.403 -50.198 1.00 65.75 968 VAL A O 1
ATOM 7547 N N . ASN A 1 969 ? 31.334 -9.216 -51.170 1.00 65.50 969 ASN A N 1
ATOM 7548 C CA . ASN A 1 969 ? 31.454 -8.790 -52.567 1.00 65.50 969 ASN A CA 1
ATOM 7549 C C . ASN A 1 969 ? 30.136 -8.252 -53.159 1.00 65.50 969 ASN A C 1
ATOM 7551 O O . ASN A 1 969 ? 30.163 -7.738 -54.274 1.00 65.50 969 ASN A O 1
ATOM 7555 N N . ASN A 1 970 ? 29.013 -8.360 -52.447 1.00 67.44 970 ASN A N 1
ATOM 7556 C CA . ASN A 1 970 ? 27.669 -7.980 -52.880 1.00 67.44 970 ASN A CA 1
ATOM 7557 C C . ASN A 1 970 ? 27.057 -7.005 -51.865 1.00 67.44 970 ASN A C 1
ATOM 7559 O O . ASN A 1 970 ? 26.091 -7.322 -51.175 1.00 67.44 970 ASN A O 1
ATOM 7563 N N . LYS A 1 971 ? 27.644 -5.806 -51.753 1.00 72.06 971 LYS A N 1
ATOM 7564 C CA . LYS A 1 971 ? 27.168 -4.749 -50.842 1.00 72.06 971 LYS A CA 1
ATOM 7565 C C . LYS A 1 971 ? 26.253 -3.725 -51.510 1.00 72.06 971 LYS A C 1
ATOM 7567 O O . LYS A 1 971 ? 25.780 -2.833 -50.823 1.00 72.06 971 LYS A O 1
ATOM 7572 N N . TYR A 1 972 ? 26.005 -3.818 -52.813 1.00 76.69 972 TYR A N 1
ATOM 7573 C CA . TYR A 1 972 ? 25.181 -2.864 -53.558 1.00 76.69 972 TYR A CA 1
ATOM 7574 C C . TYR A 1 972 ? 24.041 -3.593 -54.262 1.00 76.69 972 TYR A C 1
ATOM 7576 O O . TYR A 1 972 ? 24.288 -4.432 -55.128 1.00 76.69 972 TYR A O 1
ATOM 7584 N N . PHE A 1 973 ? 22.803 -3.253 -53.910 1.00 80.19 973 PHE A N 1
ATOM 7585 C CA . PHE A 1 973 ? 21.587 -3.854 -54.449 1.00 80.19 973 PHE A CA 1
ATOM 7586 C C . PHE A 1 973 ? 20.706 -2.806 -55.129 1.00 80.19 973 PHE A C 1
ATOM 7588 O O . PHE A 1 973 ? 20.245 -1.857 -54.492 1.00 80.19 973 PHE A O 1
ATOM 7595 N N . SER A 1 974 ? 20.443 -2.977 -56.424 1.00 76.56 974 SER A N 1
ATOM 7596 C CA . SER A 1 974 ? 19.624 -2.037 -57.194 1.00 76.56 974 SER A CA 1
ATOM 7597 C C . SER A 1 974 ? 18.477 -2.711 -57.940 1.00 76.56 974 SER A C 1
ATOM 7599 O O . SER A 1 974 ? 18.605 -3.810 -58.489 1.00 76.56 974 SER A O 1
ATOM 7601 N N . ARG A 1 975 ? 17.348 -1.997 -58.003 1.00 73.81 975 ARG A N 1
ATOM 7602 C CA . ARG A 1 975 ? 16.240 -2.303 -58.912 1.00 73.81 975 ARG A CA 1
ATOM 7603 C C . ARG A 1 975 ? 16.451 -1.588 -60.247 1.00 73.81 975 ARG A C 1
ATOM 7605 O O . ARG A 1 975 ? 16.281 -0.372 -60.330 1.00 73.81 975 ARG A O 1
ATOM 7612 N N . LEU A 1 976 ? 16.796 -2.316 -61.309 1.00 60.28 976 LEU A N 1
ATOM 7613 C CA . LEU A 1 976 ? 16.890 -1.743 -62.658 1.00 60.28 976 LEU A CA 1
ATOM 7614 C C . LEU A 1 976 ? 15.509 -1.699 -63.329 1.00 60.28 976 LEU A C 1
ATOM 7616 O O . LEU A 1 976 ? 14.785 -2.689 -63.366 1.00 60.28 976 LEU A O 1
ATOM 7620 N N . LYS A 1 977 ? 15.159 -0.552 -63.920 1.00 53.28 977 LYS A N 1
ATOM 7621 C CA . LYS A 1 977 ? 13.848 -0.279 -64.545 1.00 53.28 977 LYS A CA 1
ATOM 7622 C C . LYS A 1 977 ? 13.550 -1.074 -65.832 1.00 53.28 977 LYS A C 1
ATOM 7624 O O . LYS A 1 977 ? 12.499 -0.864 -66.428 1.00 53.28 977 LYS A O 1
ATOM 7629 N N . THR A 1 978 ? 14.462 -1.924 -66.316 1.00 50.41 978 THR A N 1
ATOM 7630 C CA . THR A 1 978 ? 14.422 -2.441 -67.702 1.00 50.41 978 THR A CA 1
ATOM 7631 C C . THR A 1 978 ? 14.627 -3.954 -67.868 1.00 50.41 978 THR A C 1
ATOM 7633 O O . THR A 1 978 ? 14.792 -4.410 -68.999 1.00 50.41 978 THR A O 1
ATOM 7636 N N . GLY A 1 979 ? 14.564 -4.766 -66.808 1.00 53.62 979 GLY A N 1
ATOM 7637 C CA . GLY A 1 979 ? 14.659 -6.226 -66.946 1.00 53.62 979 GLY A CA 1
ATOM 7638 C C . GLY A 1 979 ? 14.240 -7.005 -65.700 1.00 53.62 979 GLY A C 1
ATOM 7639 O O . GLY A 1 979 ? 14.249 -6.478 -64.592 1.00 53.62 979 GLY A O 1
ATOM 7640 N N . SER A 1 980 ? 13.863 -8.272 -65.888 1.00 45.19 980 SER A N 1
ATOM 7641 C CA . SER A 1 980 ? 13.481 -9.197 -64.817 1.00 45.19 980 SER A CA 1
ATOM 7642 C C . SER A 1 980 ? 14.719 -9.709 -64.073 1.00 45.19 980 SER A C 1
ATOM 7644 O O . SER A 1 980 ? 15.236 -10.782 -64.386 1.00 45.19 980 SER A O 1
ATOM 7646 N N . GLY A 1 981 ? 15.222 -8.939 -63.112 1.00 56.94 981 GLY A N 1
ATOM 7647 C CA . GLY A 1 981 ? 16.245 -9.427 -62.191 1.00 56.94 981 GLY A CA 1
ATOM 7648 C C . GLY A 1 981 ? 16.986 -8.323 -61.453 1.00 56.94 981 GLY A C 1
ATOM 7649 O O . GLY A 1 981 ? 17.238 -7.251 -61.997 1.00 56.94 981 GLY A O 1
ATOM 7650 N N . TRP A 1 982 ? 17.342 -8.611 -60.205 1.00 57.56 982 TRP A N 1
ATOM 7651 C CA . TRP A 1 982 ? 18.221 -7.771 -59.402 1.00 57.56 982 TRP A CA 1
ATOM 7652 C C . TRP A 1 982 ? 19.667 -7.927 -59.832 1.00 57.56 982 TRP A C 1
ATOM 7654 O O . TRP A 1 982 ? 20.108 -9.021 -60.184 1.00 57.56 982 TRP A O 1
ATOM 7664 N N . THR A 1 983 ? 20.417 -6.837 -59.731 1.00 61.53 983 THR A N 1
ATOM 7665 C CA . THR A 1 983 ? 21.869 -6.854 -59.877 1.00 61.53 983 THR A CA 1
ATOM 7666 C C . THR A 1 983 ? 22.503 -6.555 -58.529 1.00 61.53 983 THR A C 1
ATOM 7668 O O . THR A 1 983 ? 22.270 -5.484 -57.967 1.00 61.53 983 THR A O 1
ATOM 7671 N N . SER A 1 984 ? 23.291 -7.502 -58.019 1.00 60.78 984 SER A N 1
ATOM 7672 C CA . SER A 1 984 ? 24.257 -7.248 -56.955 1.00 60.78 984 SER A CA 1
ATOM 7673 C C . SER A 1 984 ? 25.604 -6.917 -57.596 1.00 60.78 984 SER A C 1
ATOM 7675 O O . SER A 1 984 ? 26.043 -7.596 -58.530 1.00 60.78 984 SER A O 1
ATOM 7677 N N . THR A 1 985 ? 26.242 -5.838 -57.154 1.00 57.25 985 THR A N 1
ATOM 7678 C CA . THR A 1 985 ? 27.572 -5.448 -57.643 1.00 57.25 985 THR A CA 1
ATOM 7679 C C . THR A 1 985 ? 28.522 -5.171 -56.486 1.00 57.25 985 THR A C 1
ATOM 7681 O O . THR A 1 985 ? 28.092 -4.912 -55.359 1.00 57.25 985 THR A O 1
ATOM 7684 N N . LYS A 1 986 ? 29.818 -5.252 -56.795 1.00 49.25 986 LYS A N 1
ATOM 7685 C CA . LYS A 1 986 ? 30.916 -5.005 -55.862 1.00 49.25 986 LYS A CA 1
ATOM 7686 C C . LYS A 1 986 ? 31.069 -3.535 -55.506 1.00 49.25 986 LYS A C 1
ATOM 7688 O O . LYS A 1 986 ? 30.871 -2.704 -56.422 1.00 49.25 986 LYS A O 1
#

Foldseek 3Di:
DDPPPPCVVVVVVVVVVPPPPDDPPPDDDCWDQDPVRWTKHKFKAWEQDALDQDFPDDPADAQDFQKKKKWKWADPDQQTATQDIDIDGNVQWDFPADVFKTTMTMHIDTHHFDLAKIKIKMKTDCVVLCVPDDSPRPQGNNNLQPRKDFWDPDDLATDGDPFIWMAIDIAGVVGPCRHPDHTYTFGQKEKEAEAEDPPADPLKAWKKKWKWQFDRMGRSHQNHPPVVVDQWDGDPDPTDTAHMGIPGTRMGITGWYQGHDPPPDGDGMWMWIWTGGNNATAIFIGFCAAPVRHHDTGGTNKYKYKYWHYFQDGHHNDNVVNSVDDGDRTDIHIDIRDSQFRIKRDPPQKIKTKHAEAEWEAAQAFKTKDKIKMWMAQQPWDKDKDWPFPPVFKDKDPDWDKDDDHSSRTIMTIIMMIGGHANQQDKDKTWMWIDTPVDIDIHIYIHHGDQNLLQQFFKWKKKKFFDADLVRDTPDIDIGGDDRGVLCQLVQVDPVFGEFQQDCQQQVNDHPNRAAEAAQFLRMKIKMKTFGDCPDPSNVVLAFWKKWKDFDPVCQVFKFKDFFDDDDPPDTDSPDTQMAGRNDPDRSNTIMMMITDCLDCDDPLAGDPPSWDKAWQGMWMWIGPPPDIHIHGHIYGHFWDKDFDDCPDPDFQNVFFFPSFADGHIYIFGWDDAQRFTWTLAWARARHQAAFFADPVRDTPDPPDDPRYDPSRQGTWTFFWDDWDDDPNATATHGDQRNPGRQKGFAAVVRVVSNVVDPQWDWDWDDDVPDIAIWTWGQDSPRGTRTQYAAFKWWPRGGDDDGRKAKEFHRAADDDQDPVQGRFKGWIWIGDHRDIDIDIDGQDPDVPGGIIHITIITGNRSQDFDKEKDKFKEWFFFFKWKWFAPDVRDWLVRTGTQADPPHDTQDQAGQLPPPDTDITMDMDIGTDNDHDAQQRMFMKTFHAHPVRDTPDIPPNVCNTVVHDGGHPQFRYWYDDPPDDDIDGGD

Secondary structure (DSSP, 8-state):
----SSSHHHHHHHSTTSSSSSS-SSSS-SSEE-TTS-EEEEEEEEEPPP-----S-----TT---EEEEEEESSSSTT-BEEEEEEEEGGGSEE-PPTTS-EEEEEEEEEPPEEEEEEEEEEES-HHHHTT---SS--BHHHHTT-EEE--TT-SS---SSPPEEEEEEEEES-HHHHHSEEE-EESSEEEEEEE-TT--TTEEEEEEEEES-BSEEETTHHHHSTTSPPPPPBSSS--EEEEEETTT-PEEEB-B--EE-SS-EE--EEEEEEEETTEEEEEEEE-B-TTSPBPPB-TT-EEEEEEEEE-S--BSSHHHHHHS---SEEEEEEEE-----EEEE-SS-EEEE--PEEE---SSS-EEEEEEEEEESS-S-EEEEEEE-TTTEEEEEEEEEEEPPTTT-EEEEEEEEEPP-TT---EEEEEEEEETTEEEEEEEEEPP---GGGGEEEEEEEEEEEE-TT--EEEEEEEEEES-HHHHHTT--TTS-EES-SGGGTTT---SSEEEEESSTTEEEEEEEEE-SSSHHHHTTTT-EEEEEE-GGGTTTEEEEESSS--TT--BSS---EEETT-SSHHHHEEEEEE----SEETTEE-TT--EEEEEEEEEEEE-SS-EEEEEEEEEEEEEEEEE-TT-SSGGGGGEETT----EEEEEEEEEETTEEEESS-TT-S-SSB-BB-TTSSBSSTTPPTTB-GGGS--EE--EEEEEEETTEEEEEE--TTSPTTEEPPPHHHHHHHHHSTTEEEEEEEETTEEEEEEEEE-SSS-EEE--B--EEETTEEES-TT-EEEEEEEEE--SSGGGTTSEEEEEEEETTEEEEEEEE----TT---BBB---EE--SS--EEEEEEEEEES-SEEEEEEPPTT--SGGG-EESS-TT-EE--SS-GGGSSSPPPEEEEEEEEESSPPPGGGEEEEEEEE-TTS-EEEEESTTHHHH--EEPBTTB-EEE--TTSSS-EEE-